Protein 9BKQ (pdb70)

Secondary structure (DSSP, 8-state):
---HHHHHHHHHHHHHHHH--SEEEEEEEEE-S--GGGGTT----BGGG-S--S-TTSTTTTT-BTT----EEEEEEEEGGGHHHHHHHHHHTTTS-GGG-EEEEEEEEEPPPPHHHHHTT--EEEEEEEEEEPHHHHHHHHHHHHHS--PPP-SS-TTSPP----EEEEEEEETT-HHHHHHHHHHHHTTTT-EEEEEEE--/--HHHHHHHHHHHHHTS---EEEEEEEEE-S--GGGGTT----BGGG-S--S-SSSTTTTT-BTT----EEEEEEEEGGGHHHHHHHHHHTTTS-GGG-EEEEEEEEEPPPPHHHHHTT--EEEEEEEEEE-HHHHHHHHHHHHHS--PPP-SS-TTSPP----EEEEEEEETT-HHHHHHHHHHHHTTTTPEEEEEEE--/--HHHHHHHHHHHHHTS---EEEEEEEEE-S--GGGGTT----BGGG-S--S-TTSTTTTT-BTT----EEEEEEEEGGGHHHHHHHHHHTTTS-GGG-EEEEEEEEEPPPPHHHHHTT--EEEEEEEEEE-HHHHHHHHHHHHHS--PPP-SS-TTSPP----EEEEEEEETT-HHHHHHHHHHHHTTTT-EEEEEEE--/---HHHHHHHHHHHHHHHH--SEEEEEEEE--S--GGGGTT----BGGG-S--S-TTSTTTTT-BTT----EEEEEEEEGGGHHHHHHHHHHTTTS-GGG-EEEEEEEEEPPPPHHHHHTT--EEEEEEEEEE-HHHHHHHHHHHHHS--PPP--S-TTSPP----EEEEEEEETT-HHHHHHHHHHHHTTTT-EEEEEEE--

Nearest PDB structures (foldseek):
  9bkq-assembly3_C  TM=1.005E+00  e=7.472E-42  Penguinpox virus
  9ciw-assembly3_C  TM=1.004E+00  e=6.566E-40  Penguinpox virus
  7mq8-assembly1_SI  TM=3.928E-01  e=7.877E+00  Homo sapiens
  7u7h-assembly2_C  TM=2.414E-01  e=8.354E+00  Alistipes finegoldii DSM 17242
  3lzk-assembly2_D  TM=2.543E-01  e=9.399E+00  Sinorhizobium meliloti

Radius of gyration: 32.52 Å; Cα contacts (8 Å, |Δi|>4): 1379; chains: 4; bounding box: 80×81×86 Å

Organism: NCBI:txid648998

Solvent-accessible surface area: 44699 Å² total; per-residue (Å²): 74,57,70,103,123,41,121,92,78,67,67,98,38,14,116,86,91,12,82,46,95,105,31,21,64,0,0,0,41,6,117,33,61,20,91,131,98,55,5,87,92,15,79,57,7,19,1,136,152,78,106,50,24,131,42,73,95,0,22,14,0,77,129,10,14,3,23,71,23,84,44,35,0,38,3,8,51,2,49,83,115,30,81,79,40,12,79,113,2,61,78,110,15,159,143,87,85,20,67,75,10,33,0,38,1,86,34,4,1,4,42,83,28,59,90,7,2,92,81,17,34,5,48,4,7,13,0,0,0,33,2,99,10,45,112,98,0,104,53,13,24,95,77,0,65,125,26,0,72,31,72,137,44,52,164,40,66,29,139,54,115,63,65,60,18,12,44,1,21,6,0,36,0,125,7,73,60,69,92,19,10,54,52,0,27,122,71,0,54,87,41,119,52,32,141,0,88,3,90,13,32,12,224,166,80,137,96,101,98,78,78,58,85,30,69,118,94,112,134,70,215,112,98,60,22,92,0,1,0,67,1,88,40,46,18,80,33,74,50,10,76,89,15,55,52,7,16,1,30,48,49,72,61,27,129,66,45,130,25,133,28,0,87,128,6,19,5,23,23,35,74,28,70,0,50,2,9,79,1,65,98,111,28,84,76,38,14,84,117,1,54,95,117,10,182,125,88,86,25,85,80,6,21,1,41,3,106,72,12,52,17,64,106,54,55,187,52,2,135,91,33,39,3,36,4,48,13,0,1,0,48,6,63,5,39,116,96,0,77,51,11,40,95,71,0,65,127,24,0,77,35,75,132,70,41,160,47,93,38,143,54,107,67,122,64,72,11,64,4,27,5,0,31,0,94,28,89,34,94,86,19,19,63,46,0,31,125,65,0,53,88,39,124,49,34,107,0,113,4,79,12,40,22,230,123,91,133,89,103,89,84,72,42,94,28,76,115,97,118,131,73,194,108,91,58,22,75,0,2,0,74,1,104,37,56,21,34,24,42,57,8,46,97,14,65,45,4,15,1,36,47,47,78,58,23,132,60,51,120,27,125,20,0,85,129,7,17,6,22,22,32,81,30,61,0,47,3,11,94,1,60,100,112,32,87,78,41,13,81,118,2,47,80,110,9,161,133,89,87,23,77,67,7,18,0,41,3,102,66,10,56,18,62,105,44,57,166,38,2,123,104,36,40,6,28,4,48,13,0,0,0,37,6,79,6,36,115,90,0,82,49,13,42,94,77,0,62,123,24,0,77,36,75,136,68,40,164,47,92,33,145,54,113,68,122,60,74,10,62,2,28,6,0,33,0,86,22,94,35,90,80,20,24,68,53,0,30,123,67,0,47,86,38,128,44,35,123,0,78,1,79,11,40,8,198,70,36,68,114,124,42,108,97,80,34,93,94,34,22,135,95,95,25,84,47,84,91,27,20,67,0,0,0,76,5,95,33,62,18,92,135,105,54,6,89,94,13,76,53,4,16,1,132,148,58,108,55,23,128,40,66,96,0,20,10,0,52,127,9,15,4,23,74,24,104,53,36,0,39,2,8,53,3,49,110,107,31,96,77,46,12,85,112,2,56,106,113,16,176,128,85,84,18,83,83,13,49,2,34,1,83,39,2,0,4,43,84,16,44,90,2,0,87,116,16,38,5,25,3,7,12,0,0,0,34,4,98,10,49,113,98,0,104,53,13,26,96,76,0,65,125,29,0,77,32,77,138,43,43,144,30,65,25,134,53,111,62,71,56,19,12,44,1,21,7,0,40,0,96,3,70,58,51,102,20,5,57,51,0,24,125,72,0,51,90,41,122,48,32,151,0,138,4,78,14,32,11,205

Foldseek 3Di:
DDDPVLVVVVVVVLVVQQPDAAKDFWWFQWDAPDDPVLLVVFDFFAVVPDPQQQDCRRPLRVQQGFQPDGWIWTLAIAHPVLVVLLVVLCVVCVVPDQQVWKKAFAAWDWDPRRPSRVVSPDFKIWIKGFIDGDVVSVVSSVVSCVRGPGPQDDRDRPPDHDDDGTITTRGMHGNPDVVSVVVVRVSVRVRGGDMMGTDGTDD/DDPLVVVVVVVVVVVPDDAAKDFWKFQWDDPDDPVLLVVFDADAVVPDPQQQDCPDPLRVQQGFQPHGRIKTLAMAGPVLVVLLVVLQVVCPVPPQQVWKKFFAAKDWDPRDPVRVVRVDFKIWIKGWIHTDPVVVVSSVVSCVSGPGDQDDPDRPPDHDDDTIIGTRHMHGNPDVVSVVVVRVSVRVRGGPIIGTDGIDD/DDPQVVVVVVVVVVVPDDAAKDFWKFQWDDPDDPVLLVVFDADAPVPDPQFQDCPDPLRVQQGFQPHGRIKTLAMAGPVLVVLLVVLQVVCVVPDQQVWKKAQAAKDWADRDPVRVVRVDFKIWIKGWIHTDPVRVVSSVVSCVSGPGDQDDPDRPPDHDDDTIITTRHMHGNPDVVSVVVSRVSVRVRGGPMIGTDGIDD/DQDPVLVVVVVVVLVCQLPDAAKDFWWFQWDDPDDPVLLPVFDAFACVPDPQQQDCRRPLHVQQGFQPHRWIWTLAIAHPVLVVLLVVLCVVCVVPDLQPFKKFFAAWDWAPRRPNRVVRPGFKIWTWGFIDGDPVVVVSSVVSCVRGVGDQDDRDRPPDHDDDGTITTRGIHGNPDVVSVVVVRVSVRVRGGDMMGTDGTDD

Structure (mmCIF, N/CA/C/O backbone):
data_9BKQ
#
_entry.id   9BKQ
#
_cell.length_a   64.848
_cell.length_b   66.799
_cell.length_c   196.911
_cell.angle_alpha   90.000
_cell.angle_beta   90.000
_cell.angle_gamma   90.000
#
_symmetry.space_group_name_H-M   'P 21 21 21'
#
loop_
_entity.id
_entity.type
_entity.pdbx_description
1 polymer 'Penguinpox cGAMP PDE'
2 non-polymer 9-{3-O-[(S)-thiophosphono]-alpha-L-lyxofuranosyl}-9H-purin-6-amine
3 non-polymer GUANINE
4 water water
#
loop_
_atom_site.group_PDB
_atom_site.id
_atom_site.type_symbol
_atom_site.label_atom_id
_atom_site.label_alt_id
_atom_site.label_comp_id
_atom_site.label_asym_id
_atom_site.label_entity_id
_atom_site.label_seq_id
_atom_site.pdbx_PDB_ins_code
_atom_site.Cartn_x
_atom_site.Cartn_y
_atom_site.Cartn_z
_atom_site.occupancy
_atom_site.B_iso_or_equiv
_atom_site.auth_seq_id
_atom_site.auth_comp_id
_atom_site.auth_asym_id
_atom_site.auth_atom_id
_atom_site.pdbx_PDB_model_num
ATOM 1 N N . SER A 1 1 ? 5.46300 36.44100 26.19500 1.000 64.20278 1 SER A N 1
ATOM 2 C CA . SER A 1 1 ? 4.21600 36.82200 26.80100 1.000 58.26326 1 SER A CA 1
ATOM 3 C C . SER A 1 1 ? 3.16900 37.02800 25.72500 1.000 54.45081 1 SER A C 1
ATOM 4 O O . SER A 1 1 ? 3.44700 37.63600 24.73800 1.000 49.79208 1 SER A O 1
ATOM 7 N N . ALA A 1 2 ? 1.96900 36.52300 25.94100 1.000 50.03237 2 ALA A N 1
ATOM 8 C CA . ALA A 1 2 ? 0.88400 36.70000 24.99600 1.000 54.85754 2 ALA A CA 1
ATOM 9 C C . ALA A 1 2 ? 0.38000 38.13700 24.94600 1.000 49.95952 2 ALA A C 1
ATOM 10 O O . ALA A 1 2 ? 0.28200 38.78200 25.95500 1.000 39.69803 2 ALA A O 1
ATOM 12 N N . THR A 1 3 ? 0.06600 38.58200 23.73900 1.000 37.78198 3 THR A N 1
ATOM 13 C CA . THR A 1 3 ? -0.47900 39.88300 23.42600 1.000 35.87894 3 THR A CA 1
ATOM 14 C C . THR A 1 3 ? -1.95100 39.90600 23.61100 1.000 41.26301 3 THR A C 1
ATOM 15 O O . THR A 1 3 ? -2.55100 38.89600 23.80900 1.000 42.23257 3 THR A O 1
ATOM 19 N N . THR A 1 4 ? -2.54100 41.06100 23.49000 1.000 37.76981 4 THR A N 1
ATOM 20 C CA . THR A 1 4 ? -3.94800 41.18700 23.60700 1.000 37.45716 4 THR A CA 1
ATOM 21 C C . THR A 1 4 ? -4.67200 40.36000 22.56400 1.000 35.58397 4 THR A C 1
ATOM 22 O O . THR A 1 4 ? -5.61300 39.68000 22.87200 1.000 34.17527 4 THR A O 1
ATOM 26 N N . ILE A 1 5 ? -4.21100 40.43200 21.32800 1.000 35.59479 5 ILE A N 1
ATOM 27 C CA . ILE A 1 5 ? -4.80900 39.69100 20.25200 1.000 30.76285 5 ILE A CA 1
ATOM 28 C C . ILE A 1 5 ? -4.68000 38.18800 20.46600 1.000 31.06784 5 ILE A C 1
ATOM 29 O O . ILE A 1 5 ? -5.60800 37.48600 20.27200 1.000 28.29452 5 ILE A O 1
ATOM 34 N N . GLN A 1 6 ? -3.53500 37.75200 20.94600 1.000 30.50930 6 GLN A N 1
ATOM 35 C CA . GLN A 1 6 ? -3.29200 36.35400 21.20400 1.000 34.37404 6 GLN A CA 1
ATOM 36 C C . GLN A 1 6 ? -4.23600 35.81300 22.25700 1.000 31.39592 6 GLN A C 1
ATOM 37 O O . GLN A 1 6 ? -4.81300 34.78800 22.08300 1.000 27.84014 6 GLN A O 1
ATOM 43 N N . LYS A 1 7 ? -4.45100 36.58400 23.30200 1.000 30.55351 7 LYS A N 1
ATOM 44 C CA . LYS A 1 7 ? -5.37400 36.21900 24.35600 1.000 37.86310 7 LYS A CA 1
ATOM 45 C C . LYS A 1 7 ? -6.78300 36.11900 23.79000 1.000 40.96371 7 LYS A C 1
ATOM 46 O O . LYS A 1 7 ? -7.50300 35.21500 24.10000 1.000 35.09577 7 LYS A O 1
ATOM 52 N N . GLU A 1 8 ? -7.14600 37.05400 22.93800 1.000 30.95919 8 GLU A N 1
ATOM 53 C CA . GLU A 1 8 ? -8.43000 37.01800 22.32800 1.000 30.30860 8 GLU A CA 1
ATOM 54 C C . GLU A 1 8 ? -8.56400 35.82200 21.40000 1.000 32.56307 8 GLU A C 1
ATOM 55 O O . GLU A 1 8 ? -9.61200 35.23500 21.32300 1.000 34.08408 8 GLU A O 1
ATOM 61 N N . LEU A 1 9 ? -7.49300 35.47500 20.69600 1.000 29.03123 9 LEU A N 1
ATOM 62 C CA . LEU A 1 9 ? -7.50200 34.30800 19.82100 1.000 30.57919 9 LEU A CA 1
ATOM 63 C C . LEU A 1 9 ? -7.63700 33.02000 20.62200 1.000 30.27646 9 LEU A C 1
ATOM 64 O O . LEU A 1 9 ? -8.28500 32.06600 20.17400 1.000 24.58672 9 LEU A O 1
ATOM 69 N N . GLU A 1 10 ? -7.03200 32.97000 21.81100 1.000 28.86018 10 GLU A N 1
ATOM 70 C CA . GLU A 1 10 ? -7.20700 31.79800 22.66100 1.000 33.96724 10 GLU A CA 1
ATOM 71 C C . GLU A 1 10 ? -8.67000 31.61400 23.04300 1.000 29.85148 10 GLU A C 1
ATOM 72 O O . GLU A 1 10 ? -9.19400 30.49500 23.00200 1.000 30.49560 10 GLU A O 1
ATOM 78 N N . ASN A 1 11 ? -9.34800 32.70300 23.41800 1.000 27.88443 11 ASN A N 1
ATOM 79 C CA . ASN A 1 11 ? -10.77200 32.61100 23.72800 1.000 33.32964 11 ASN A CA 1
ATOM 80 C C . ASN A 1 11 ? -11.55400 32.03900 22.55400 1.000 32.04843 11 ASN A C 1
ATOM 81 O O . ASN A 1 11 ? -12.49500 31.26000 22.74300 1.000 34.16887 11 ASN A O 1
ATOM 86 N N . ILE A 1 12 ? -11.17900 32.41600 21.33000 1.000 28.34271 12 ILE A N 1
ATOM 87 C CA . ILE A 1 12 ? -11.86800 31.90100 20.15200 1.000 27.16225 12 ILE A CA 1
ATOM 88 C C . ILE A 1 12 ? -11.61600 30.40800 19.99600 1.000 23.93050 12 ILE A C 1
ATOM 89 O O . ILE A 1 12 ? -12.52700 29.64300 19.65700 1.000 29.14012 12 ILE A O 1
ATOM 94 N N . VAL A 1 13 ? -10.38100 29.96800 20.24300 1.000 26.83236 13 VAL A N 1
ATOM 95 C CA . VAL A 1 13 ? -10.06400 28.54300 20.16400 1.000 27.21592 13 VAL A CA 1
ATOM 96 C C . VAL A 1 13 ? -10.88700 27.75800 21.17800 1.000 30.13167 13 VAL A C 1
ATOM 97 O O . VAL A 1 13 ? -11.48500 26.72500 20.85400 1.000 26.35472 13 VAL A O 1
ATOM 101 N N . VAL A 1 14 ? -10.92200 28.23100 22.42400 1.000 27.18515 14 VAL A N 1
ATOM 102 C CA . VAL A 1 14 ? -11.64800 27.51200 23.46900 1.000 26.90528 14 VAL A CA 1
ATOM 103 C C . VAL A 1 14 ? -13.13200 27.44200 23.13100 1.000 30.35929 14 VAL A C 1
ATOM 104 O O . VAL A 1 14 ? -13.76000 26.38100 23.22300 1.000 27.94896 14 VAL A O 1
ATOM 108 N N . LYS A 1 15 ? -13.71500 28.57600 22.73900 1.000 29.75903 15 LYS A N 1
ATOM 109 C CA . LYS A 1 15 ? -15.13600 28.59300 22.40800 1.000 30.33092 15 LYS A CA 1
ATOM 110 C C . LYS A 1 15 ? -15.43100 27.69700 21.21200 1.000 32.78188 15 LYS A C 1
ATOM 111 O O . LYS A 1 15 ? -16.43600 26.97600 21.19900 1.000 31.05622 15 LYS A O 1
ATOM 117 N N . GLU A 1 16 ? -14.56600 27.73100 20.19600 1.000 29.77937 16 GLU A N 1
ATOM 118 C CA . GLU A 1 16 ? -14.73500 26.85700 19.03900 1.000 27.82642 16 GLU A CA 1
ATOM 119 C C . GLU A 1 16 ? -14.82800 25.39800 19.46800 1.000 30.14060 16 GLU A C 1
ATOM 120 O O . GLU A 1 16 ? -15.69200 24.65100 18.99300 1.000 32.82932 16 GLU A O 1
ATOM 126 N N . ARG A 1 17 ? -13.94400 24.97600 20.37400 1.000 30.02803 17 ARG A N 1
ATOM 127 C CA . ARG A 1 17 ? -14.00200 23.61000 20.88300 1.000 27.61563 17 ARG A CA 1
ATOM 128 C C . ARG A 1 17 ? -15.31300 23.34800 21.61100 1.000 33.87613 17 ARG A C 1
ATOM 129 O O . ARG A 1 17 ? -15.93300 22.29300 21.43000 1.000 32.31350 17 ARG A O 1
ATOM 137 N N . GLN A 1 18 ? -15.74500 24.29400 22.44800 1.000 26.38564 18 GLN A N 1
ATOM 138 C CA . GLN A 1 18 ? -17.00200 24.12200 23.16800 1.000 32.76616 18 GLN A CA 1
ATOM 139 C C . GLN A 1 18 ? -18.17100 23.96600 22.20500 1.000 33.27786 18 GLN A C 1
ATOM 140 O O . GLN A 1 18 ? -19.05300 23.12600 22.41700 1.000 32.64269 18 GLN A O 1
ATOM 146 N N . ASN A 1 19 ? -18.17400 24.75800 21.15800 1.000 32.51647 19 ASN A N 1
ATOM 147 C CA . ASN A 1 19 ? -19.21900 24.73300 20.19100 1.000 28.04869 19 ASN A CA 1
ATOM 148 C C . ASN A 1 19 ? -19.20500 23.50900 19.35600 1.000 34.69769 19 ASN A C 1
ATOM 149 O O . ASN A 1 19 ? -20.21100 23.11800 18.85900 1.000 36.59440 19 ASN A O 1
ATOM 154 N N . LYS A 1 20 ? -18.06600 22.87400 19.21300 1.000 33.24863 20 LYS A N 1
ATOM 155 C CA . LYS A 1 20 ? -18.00700 21.70400 18.37100 1.000 38.87786 20 LYS A CA 1
ATOM 156 C C . LYS A 1 20 ? -18.81500 20.54800 18.86500 1.000 38.91994 20 LYS A C 1
ATOM 157 O O . LYS A 1 20 ? -18.69400 20.09700 19.95600 1.000 35.00139 20 LYS A O 1
ATOM 163 N N . LYS A 1 21 ? -19.61300 20.06400 17.97500 1.000 36.56854 21 LYS A N 1
ATOM 164 C CA . LYS A 1 21 ? -20.44200 18.90600 18.13500 1.000 36.52261 21 LYS A CA 1
ATOM 165 C C . LYS A 1 21 ? -20.43300 18.21100 16.78200 1.000 51.96912 21 LYS A C 1
ATOM 166 O O . LYS A 1 21 ? -20.03700 18.78600 15.76200 1.000 52.03265 21 LYS A O 1
ATOM 172 N N . ASP A 1 22 ? -20.80000 16.95600 16.76300 1.000 49.11145 22 ASP A N 1
ATOM 173 C CA . ASP A 1 22 ? -20.93300 16.25100 15.48600 1.000 49.96596 22 ASP A CA 1
ATOM 174 C C . ASP A 1 22 ? -19.70000 16.24200 14.56300 1.000 45.83322 22 ASP A C 1
ATOM 175 O O . ASP A 1 22 ? -19.77700 16.54100 13.40500 1.000 53.56244 22 ASP A O 1
ATOM 180 N N . THR A 1 23 ? -18.55100 15.97000 15.12100 1.000 41.13208 23 THR A N 1
ATOM 181 C CA . THR A 1 23 ? -17.34600 15.84300 14.34900 1.000 41.19607 23 THR A CA 1
ATOM 182 C C . THR A 1 23 ? -17.04000 14.36500 14.10600 1.000 35.23617 23 THR A C 1
ATOM 183 O O . THR A 1 23 ? -17.67000 13.54000 14.64600 1.000 36.08752 23 THR A O 1
ATOM 187 N N . ILE A 1 24 ? -16.09800 14.03800 13.26500 1.000 30.81739 24 ILE A N 1
ATOM 188 C CA . ILE A 1 24 ? -15.72900 12.66600 13.05300 1.000 27.09504 24 ILE A CA 1
ATOM 189 C C . ILE A 1 24 ? -14.34700 12.33100 13.57300 1.000 33.08986 24 ILE A C 1
ATOM 190 O O . ILE A 1 24 ? -13.47500 13.14400 13.50800 1.000 27.42232 24 ILE A O 1
ATOM 195 N N . LEU A 1 25 ? -14.17600 11.11100 14.06100 1.000 27.79426 25 LEU A N 1
ATOM 196 C CA . LEU A 1 25 ? -12.89300 10.67800 14.59100 1.000 29.42350 25 LEU A CA 1
ATOM 197 C C . LEU A 1 25 ? -12.12000 9.92500 13.51800 1.000 31.41582 25 LEU A C 1
ATOM 198 O O . LEU A 1 25 ? -12.63000 8.96300 12.93500 1.000 33.90589 25 LEU A O 1
ATOM 203 N N . MET A 1 26 ? -10.89900 10.37200 13.25500 1.000 24.67639 26 MET A N 1
ATOM 204 C CA . MET A 1 26 ? -9.97500 9.68600 12.35900 1.000 23.60074 26 MET A CA 1
ATOM 205 C C . MET A 1 26 ? -8.86300 9.12300 13.23700 1.000 27.58495 26 MET A C 1
ATOM 206 O O . MET A 1 26 ? -7.91400 9.83100 13.58700 1.000 25.06096 26 MET A O 1
ATOM 211 N N . GLY A 1 27 ? -8.99500 7.85000 13.61200 1.000 23.38615 27 GLY A N 1
ATOM 212 C CA . GLY A 1 27 ? -8.06000 7.25200 14.54100 1.000 28.40134 27 GLY A CA 1
ATOM 213 C C . GLY A 1 27 ? -7.87600 5.77600 14.27000 1.000 29.18807 27 GLY A C 1
ATOM 214 O O . GLY A 1 27 ? -8.54000 5.18500 13.41600 1.000 27.76396 27 GLY A O 1
ATOM 215 N N . LEU A 1 28 ? -6.95800 5.18500 15.02800 1.000 23.02528 28 LEU A N 1
ATOM 216 C CA . LEU A 1 28 ? -6.57800 3.78900 14.87200 1.000 28.50194 28 LEU A CA 1
ATOM 217 C C . LEU A 1 28 ? -7.02400 3.04800 16.12300 1.000 29.65290 28 LEU A C 1
ATOM 218 O O . LEU A 1 28 ? -6.54400 3.33400 17.22500 1.000 29.09250 28 LEU A O 1
ATOM 223 N N . LYS A 1 29 ? -7.86500 2.02600 15.93100 1.000 30.54916 29 LYS A N 1
ATOM 224 C CA . LYS A 1 29 ? -8.31700 1.14600 17.01700 1.000 31.97583 29 LYS A CA 1
ATOM 225 C C . LYS A 1 29 ? -7.14800 0.23400 17.38300 1.000 31.69995 29 LYS A C 1
ATOM 226 O O . LYS A 1 29 ? -6.56700 -0.40300 16.50400 1.000 37.75084 29 LYS A O 1
ATOM 232 N N . VAL A 1 30 ? -6.78700 0.17300 18.66700 1.000 26.35025 30 VAL A N 1
ATOM 233 C CA . VAL A 1 30 ? -5.60000 -0.55200 19.10000 1.000 34.61916 30 VAL A CA 1
ATOM 234 C C . VAL A 1 30 ? -6.04200 -1.49000 20.21500 1.000 36.76252 30 VAL A C 1
ATOM 235 O O . VAL A 1 30 ? -7.10400 -1.32500 20.82000 1.000 37.42411 30 VAL A O 1
ATOM 239 N N . GLU A 1 31 ? -5.20100 -2.48700 20.47700 1.000 37.57158 31 GLU A N 1
ATOM 240 C CA . GLU A 1 31 ? -5.38800 -3.41500 21.58600 1.000 37.97133 31 GLU A CA 1
ATOM 241 C C . GLU A 1 31 ? -4.35600 -3.06900 22.64900 1.000 36.15325 31 GLU A C 1
ATOM 242 O O . GLU A 1 31 ? -3.16900 -2.92400 22.33900 1.000 39.02168 31 GLU A O 1
ATOM 248 N N . VAL A 1 32 ? -4.80700 -2.93200 23.89200 1.000 41.16440 32 VAL A N 1
ATOM 249 C CA . VAL A 1 32 ? -3.93400 -2.51200 24.98500 1.000 38.36390 32 VAL A CA 1
ATOM 250 C C . VAL A 1 32 ? -3.75800 -3.66800 25.96200 1.000 35.31079 32 VAL A C 1
ATOM 251 O O . VAL A 1 32 ? -4.64400 -4.52800 26.07000 1.000 37.43112 32 VAL A O 1
ATOM 255 N N . PRO A 1 33 ? -2.63700 -3.73500 26.68600 1.000 30.99815 33 PRO A N 1
ATOM 256 C CA . PRO A 1 33 ? -2.42600 -4.84200 27.62900 1.000 39.35951 33 PRO A CA 1
ATOM 257 C C . PRO A 1 33 ? -3.10900 -4.66100 28.97600 1.000 34.37651 33 PRO A C 1
ATOM 258 O O . PRO A 1 33 ? -3.13000 -5.61500 29.76600 1.000 35.66738 33 PRO A O 1
ATOM 262 N N . TRP A 1 34 ? -3.65900 -3.48700 29.26900 1.000 33.12228 34 TRP A N 1
ATOM 263 C CA . TRP A 1 34 ? -4.29800 -3.23000 30.55100 1.000 34.53612 34 TRP A CA 1
ATOM 264 C C . TRP A 1 34 ? -5.80600 -3.43800 30.45900 1.000 33.70073 34 TRP A C 1
ATOM 265 O O . TRP A 1 34 ? -6.40800 -3.35400 29.38600 1.000 36.53095 34 TRP A O 1
ATOM 276 N N . ASN A 1 35 ? -6.41100 -3.71800 31.61200 1.000 37.58893 35 ASN A N 1
ATOM 277 C CA . ASN A 1 35 ? -7.83700 -3.98600 31.71600 1.000 34.19818 35 ASN A CA 1
ATOM 278 C C . ASN A 1 35 ? -8.44800 -3.10800 32.80000 1.000 35.35007 35 ASN A C 1
ATOM 279 O O . ASN A 1 35 ? -7.74500 -2.55600 33.65100 1.000 36.51329 35 ASN A O 1
ATOM 284 N N . TYR A 1 36 ? -9.77800 -2.99400 32.76000 1.000 35.27134 36 TYR A N 1
ATOM 285 C CA . TYR A 1 36 ? -10.49800 -2.22400 33.77000 1.000 34.40774 36 TYR A CA 1
ATOM 286 C C . TYR A 1 36 ? -10.08200 -2.62300 35.18100 1.000 31.60412 36 TYR A C 1
ATOM 287 O O . TYR A 1 36 ? -9.79700 -1.76600 36.02500 1.000 30.15492 36 TYR A O 1
ATOM 296 N N . CYS A 1 37 ? -10.06000 -3.92900 35.46100 1.000 32.85360 37 CYS A N 1
ATOM 297 C CA . CYS A 1 37 ? -9.77800 -4.38600 36.81800 1.000 30.22842 37 CYS A CA 1
ATOM 298 C C . CYS A 1 37 ? -8.40300 -3.94700 37.30000 1.000 30.57789 37 CYS A C 1
ATOM 299 O O . CYS A 1 37 ? -8.16800 -3.90700 38.51300 1.000 29.57554 37 CYS A O 1
ATOM 302 N N . ASP A 1 38 ? -7.49100 -3.61700 36.38200 1.000 28.41478 38 ASP A N 1
ATOM 303 C CA . ASP A 1 38 ? -6.19800 -3.07900 36.78800 1.000 27.87908 38 ASP A CA 1
ATOM 304 C C . ASP A 1 38 ? -6.35000 -1.76000 37.53400 1.000 27.41758 38 ASP A C 1
ATOM 305 O O . ASP A 1 38 ? -5.49600 -1.41000 38.35600 1.000 22.60656 38 ASP A O 1
ATOM 310 N N . TRP A 1 39 ? -7.42300 -1.01600 37.26400 1.000 27.42989 39 TRP A N 1
ATOM 311 C CA . TRP A 1 39 ? -7.67200 0.26300 37.91500 1.000 23.82020 39 TRP A CA 1
ATOM 312 C C . TRP A 1 39 ? -8.75500 0.16900 38.98400 1.000 26.22035 39 TRP A C 1
ATOM 313 O O . TRP A 1 39 ? -9.34200 1.19200 39.35300 1.000 26.70849 39 TRP A O 1
ATOM 324 N N . ALA A 1 40 ? -9.02900 -1.03800 39.48800 1.000 29.15712 40 ALA A N 1
ATOM 325 C CA . ALA A 1 40 ? -10.13500 -1.22300 40.42200 1.000 27.39183 40 ALA A CA 1
ATOM 326 C C . ALA A 1 40 ? -10.03900 -0.29000 41.62200 1.000 29.00214 40 ALA A C 1
ATOM 327 O O . ALA A 1 40 ? -11.06700 0.14100 42.15800 1.000 35.87596 40 ALA A O 1
ATOM 329 N N . SER A 1 41 ? -8.82500 0.03100 42.06300 1.000 27.36827 41 SER A N 1
ATOM 330 C CA . SER A 1 41 ? -8.64000 0.89500 43.22100 1.000 30.16196 41 SER A CA 1
ATOM 331 C C . SER A 1 41 ? -8.73800 2.37700 42.88100 1.000 27.06482 41 SER A C 1
ATOM 332 O O . SER A 1 41 ? -8.60000 3.21100 43.78100 1.000 27.76138 41 SER A O 1
ATOM 335 N N . ILE A 1 42 ? -8.97600 2.72200 41.62100 1.000 26.38844 42 ILE A N 1
ATOM 336 C CA . ILE A 1 42 ? -8.95000 4.10500 41.16100 1.000 25.49099 42 ILE A CA 1
ATOM 337 C C . ILE A 1 42 ? -10.37400 4.61300 41.00300 1.000 27.27974 42 ILE A C 1
ATOM 338 O O . ILE A 1 42 ? -11.25900 3.89000 40.52400 1.000 27.97634 42 ILE A O 1
ATOM 343 N N . SER A 1 43 ? -10.59700 5.85900 41.41000 1.000 27.02914 43 SER A N 1
ATOM 344 C CA . SER A 1 43 ? -11.87200 6.53100 41.20200 1.000 27.24625 43 SER A CA 1
ATOM 345 C C . SER A 1 43 ? -11.78300 7.35200 39.92200 1.000 27.38809 43 SER A C 1
ATOM 346 O O . SER A 1 43 ? -10.89400 8.20000 39.78300 1.000 26.97607 43 SER A O 1
ATOM 349 N N . PHE A 1 44 ? -12.69400 7.09800 38.99000 1.000 28.87083 44 PHE A N 1
ATOM 350 C CA . PHE A 1 44 ? -12.68100 7.76200 37.69600 1.000 27.49485 44 PHE A CA 1
ATOM 351 C C . PHE A 1 44 ? -13.75900 8.83600 37.61900 1.000 29.95852 44 PHE A C 1
ATOM 352 O O . PHE A 1 44 ? -14.75900 8.80800 38.34200 1.000 26.46833 44 PHE A O 1
ATOM 360 N N . TYR A 1 45 ? -13.53200 9.79500 36.72500 1.000 25.98184 45 TYR A N 1
ATOM 361 C CA . TYR A 1 45 ? -14.43700 10.91600 36.50900 1.000 29.26692 45 TYR A CA 1
ATOM 362 C C . TYR A 1 45 ? -15.21000 10.68300 35.21600 1.000 30.58830 45 TYR A C 1
ATOM 363 O O . TYR A 1 45 ? -14.61100 10.58800 34.13800 1.000 28.22388 45 TYR A O 1
ATOM 372 N N . ASP A 1 46 ? -16.53400 10.58900 35.32700 1.000 29.55108 46 ASP A N 1
ATOM 373 C CA . ASP A 1 46 ? -17.41400 10.30200 34.19700 1.000 32.50889 46 ASP A CA 1
ATOM 374 C C . ASP A 1 46 ? -18.48200 11.38500 34.14100 1.000 36.46200 46 ASP A C 1
ATOM 375 O O . ASP A 1 46 ? -19.37800 11.42000 34.99100 1.000 32.18201 46 ASP A O 1
ATOM 380 N N . VAL A 1 47 ? -18.39600 12.26100 33.13400 1.000 30.94220 47 VAL A N 1
ATOM 381 C CA . VAL A 1 47 ? -19.33400 13.37700 33.03900 1.000 33.62475 47 VAL A CA 1
ATOM 382 C C . VAL A 1 47 ? -20.77300 12.88200 32.98400 1.000 44.45474 47 VAL A C 1
ATOM 383 O O . VAL A 1 47 ? -21.69600 13.58700 33.40900 1.000 39.90652 47 VAL A O 1
ATOM 387 N N . ARG A 1 48 ? -20.99200 11.67000 32.46700 1.000 37.46997 48 ARG A N 1
ATOM 388 C CA . ARG A 1 48 ? -22.34400 11.12500 32.41100 1.000 37.46924 48 ARG A CA 1
ATOM 389 C C . ARG A 1 48 ? -22.93500 10.91500 33.79700 1.000 41.28819 48 ARG A C 1
ATOM 390 O O . ARG A 1 48 ? -24.15800 10.79300 33.92600 1.000 46.49674 48 ARG A O 1
ATOM 398 N N . LEU A 1 49 ? -22.10000 10.86600 34.83200 1.000 44.34156 49 LEU A N 1
ATOM 399 C CA . LEU A 1 49 ? -22.55200 10.73400 36.20900 1.000 44.34466 49 LEU A CA 1
ATOM 400 C C . LEU A 1 49 ? -22.47400 12.04300 36.98000 1.000 47.03517 49 LEU A C 1
ATOM 401 O O . LEU A 1 49 ? -22.74600 12.05400 38.18400 1.000 49.90459 49 LEU A O 1
ATOM 406 N N . GLU A 1 50 ? -22.10700 13.13700 36.32300 1.000 45.05668 50 GLU A N 1
ATOM 407 C CA . GLU A 1 50 ? -21.88500 14.41400 36.98000 1.000 43.60988 50 GLU A CA 1
ATOM 408 C C . GLU A 1 50 ? -23.02700 15.37600 36.67900 1.000 41.09234 50 GLU A C 1
ATOM 409 O O . GLU A 1 50 ? -23.70600 15.26300 35.65500 1.000 49.45542 50 GLU A O 1
ATOM 415 N N . SER A 1 51 ? -23.23500 16.31700 37.59200 1.000 39.87169 51 SER A N 1
ATOM 416 C CA . SER A 1 51 ? -24.16600 17.41500 37.39600 1.000 48.11733 51 SER A CA 1
ATOM 417 C C . SER A 1 51 ? -23.38400 18.70000 37.16400 1.000 42.98619 51 SER A C 1
ATOM 418 O O . SER A 1 51 ? -22.18200 18.77900 37.43100 1.000 52.64438 51 SER A O 1
ATOM 421 N N . GLY A 1 52 ? -24.08000 19.71300 36.65700 1.000 42.70390 52 GLY A N 1
ATOM 422 C CA . GLY A 1 52 ? -23.43400 20.96800 36.34400 1.000 45.28226 52 GLY A CA 1
ATOM 423 C C . GLY A 1 52 ? -22.67300 20.99000 35.03800 1.000 45.37961 52 GLY A C 1
ATOM 424 O O . GLY A 1 52 ? -21.91600 21.93700 34.79900 1.000 44.68949 52 GLY A O 1
ATOM 425 N N . ILE A 1 53 ? -22.83700 19.97700 34.19200 1.000 38.62537 53 ILE A N 1
ATOM 426 C CA . ILE A 1 53 ? -22.23300 19.98200 32.86300 1.000 40.28368 53 ILE A CA 1
ATOM 427 C C . ILE A 1 53 ? -23.12800 20.79800 31.94000 1.000 40.03847 53 ILE A C 1
ATOM 428 O O . ILE A 1 53 ? -24.27700 20.42500 31.68300 1.000 44.36382 53 ILE A O 1
ATOM 433 N N . LEU A 1 54 ? -22.60100 21.91600 31.43700 1.000 36.53119 54 LEU A N 1
ATOM 434 C CA . LEU A 1 54 ? -23.42900 22.89500 30.74400 1.000 44.53000 54 LEU A CA 1
ATOM 435 C C . LEU A 1 54 ? -23.79500 22.48400 29.32300 1.000 43.79299 54 LEU A C 1
ATOM 436 O O . LEU A 1 54 ? -24.75200 23.03400 28.76600 1.000 42.58722 54 LEU A O 1
ATOM 441 N N . ASP A 1 55 ? -23.06800 21.54100 28.72100 1.000 40.87466 55 ASP A N 1
ATOM 442 C CA . ASP A 1 55 ? -23.38000 21.12200 27.35200 1.000 37.92448 55 ASP A CA 1
ATOM 443 C C . ASP A 1 55 ? -22.78600 19.72400 27.14600 1.000 38.39979 55 ASP A C 1
ATOM 444 O O . ASP A 1 55 ? -21.62200 19.58600 26.77000 1.000 38.08690 55 ASP A O 1
ATOM 449 N N . MET A 1 56 ? -23.60900 18.70100 27.38700 1.000 39.27895 56 MET A N 1
ATOM 450 C CA . MET A 1 56 ? -23.13900 17.32500 27.28400 1.000 35.19033 56 MET A CA 1
ATOM 451 C C . MET A 1 56 ? -22.78800 16.92800 25.85700 1.000 39.59235 56 MET A C 1
ATOM 452 O O . MET A 1 56 ? -22.03800 15.96500 25.66700 1.000 43.09685 56 MET A O 1
ATOM 457 N N . GLU A 1 57 ? -23.30500 17.64100 24.85400 1.000 37.21515 57 GLU A N 1
ATOM 458 C CA . GLU A 1 57 ? -23.03600 17.28100 23.46600 1.000 37.30730 57 GLU A CA 1
ATOM 459 C C . GLU A 1 57 ? -21.71200 17.83400 22.95500 1.000 36.95157 57 GLU A C 1
ATOM 460 O O . GLU A 1 57 ? -21.21700 17.36200 21.92600 1.000 38.13869 57 GLU A O 1
ATOM 466 N N . SER A 1 58 ? -21.13100 18.81400 23.63900 1.000 29.45701 58 SER A N 1
ATOM 467 C CA . SER A 1 58 ? -19.84700 19.35100 23.21000 1.000 28.30093 58 SER A CA 1
ATOM 468 C C . SER A 1 58 ? -18.77400 18.27100 23.26400 1.000 31.60028 58 SER A C 1
ATOM 469 O O . SER A 1 58 ? -18.67600 17.51600 24.23600 1.000 30.02476 58 SER A O 1
ATOM 472 N N . ILE A 1 59 ? -17.95900 18.20200 22.21000 1.000 22.96470 59 ILE A N 1
ATOM 473 C CA . ILE A 1 59 ? -16.86500 17.24200 22.17100 1.000 25.75962 59 ILE A CA 1
ATOM 474 C C . ILE A 1 59 ? -15.82000 17.51100 23.24300 1.000 25.22131 59 ILE A C 1
ATOM 475 O O . ILE A 1 59 ? -14.94500 16.67100 23.46900 1.000 23.52758 59 ILE A O 1
ATOM 480 N N . ALA A 1 60 ? -15.88500 18.66500 23.90700 1.000 25.40522 60 ALA A N 1
ATOM 481 C CA . ALA A 1 60 ? -14.94300 18.98700 24.97100 1.000 22.62775 60 ALA A CA 1
ATOM 482 C C . ALA A 1 60 ? -15.22300 18.23400 26.26500 1.000 25.90766 60 ALA A C 1
ATOM 483 O O . ALA A 1 60 ? -14.36000 18.22500 27.15000 1.000 25.48364 60 ALA A O 1
ATOM 485 N N . VAL A 1 61 ? -16.39000 17.60300 26.39900 1.000 24.44602 61 VAL A N 1
ATOM 486 C CA . VAL A 1 61 ? -16.75100 16.90100 27.62700 1.000 27.61601 61 VAL A CA 1
ATOM 487 C C . VAL A 1 61 ? -17.46300 15.59600 27.29500 1.000 27.23321 61 VAL A C 1
ATOM 488 O O . VAL A 1 61 ? -17.50000 14.67000 28.11300 1.000 29.55878 61 VAL A O 1
ATOM 492 N N . LYS A 1 62 ? -18.05700 15.48100 26.13100 1.000 25.42036 62 LYS A N 1
ATOM 493 C CA . LYS A 1 62 ? -18.79200 14.30600 25.72100 1.000 34.81271 62 LYS A CA 1
ATOM 494 C C . LYS A 1 62 ? -18.03100 12.99800 25.88200 1.000 30.28990 62 LYS A C 1
ATOM 495 O O . LYS A 1 62 ? -18.60500 12.00900 26.19500 1.000 29.00943 62 LYS A O 1
ATOM 501 N N . TYR A 1 63 ? -16.74300 13.02000 25.63700 1.000 28.53043 63 TYR A N 1
ATOM 502 C CA . TYR A 1 63 ? -15.93100 11.83000 25.73500 1.000 28.99957 63 TYR A CA 1
ATOM 503 C C . TYR A 1 63 ? -15.19400 11.61200 27.05800 1.000 29.03727 63 TYR A C 1
ATOM 504 O O . TYR A 1 63 ? -14.39400 10.72400 27.16600 1.000 25.11980 63 TYR A O 1
ATOM 513 N N . MET A 1 64 ? -15.49300 12.42800 28.05400 1.000 25.55324 64 MET A N 1
ATOM 514 C CA . MET A 1 64 ? -14.87400 12.30500 29.36800 1.000 26.03858 64 MET A CA 1
ATOM 515 C C . MET A 1 64 ? -15.67700 11.28800 30.16200 1.000 30.05329 64 MET A C 1
ATOM 516 O O . MET A 1 64 ? -16.36500 11.64500 31.07900 1.000 27.44966 64 MET A O 1
ATOM 521 N N . THR A 1 65 ? -15.48500 10.02500 29.86300 1.000 27.84754 65 THR A N 1
ATOM 522 C CA . THR A 1 65 ? -16.26800 8.99500 30.45700 1.000 26.73804 65 THR A CA 1
ATOM 523 C C . THR A 1 65 ? -15.42400 7.98000 31.21300 1.000 29.21944 65 THR A C 1
ATOM 524 O O . THR A 1 65 ? -15.33700 6.84500 30.85800 1.000 29.06791 65 THR A O 1
ATOM 528 N N . GLY A 1 66 ? -14.85800 8.44300 32.30800 1.000 25.29212 66 GLY A N 1
ATOM 529 C CA . GLY A 1 66 ? -14.02100 7.64900 33.16700 1.000 21.15573 66 GLY A CA 1
ATOM 530 C C . GLY A 1 66 ? -12.99100 6.84100 32.43900 1.000 27.58074 66 GLY A C 1
ATOM 531 O O . GLY A 1 66 ? -12.23500 7.35600 31.67200 1.000 26.08303 66 GLY A O 1
ATOM 532 N N . CYS A 1 67 ? -12.98400 5.55600 32.71100 1.000 28.10742 67 CYS A N 1
ATOM 533 C CA . CYS A 1 67 ? -12.11100 4.64000 32.03000 1.000 22.00298 67 CYS A CA 1
ATOM 534 C C . CYS A 1 67 ? -12.87000 3.84300 30.96600 1.000 25.28834 67 CYS A C 1
ATOM 535 O O . CYS A 1 67 ? -12.33900 2.96400 30.37000 1.000 30.73311 67 CYS A O 1
ATOM 538 N N . ASP A 1 68 ? -14.12700 4.17400 30.75600 1.000 27.76318 68 ASP A N 1
ATOM 539 C CA . ASP A 1 68 ? -14.94300 3.50500 29.75500 1.000 27.02532 68 ASP A CA 1
ATOM 540 C C . ASP A 1 68 ? -14.67700 4.11600 28.41200 1.000 31.15754 68 ASP A C 1
ATOM 541 O O . ASP A 1 68 ? -15.38400 4.96600 27.96900 1.000 29.84119 68 ASP A O 1
ATOM 546 N N . ILE A 1 69 ? -13.52600 3.77300 27.84700 1.000 31.58432 69 ILE A N 1
ATOM 547 C CA . ILE A 1 69 ? -13.01400 4.35100 26.60700 1.000 27.22466 69 ILE A CA 1
ATOM 548 C C . ILE A 1 69 ? -12.54700 3.23500 25.67900 1.000 32.69106 69 ILE A C 1
ATOM 549 O O . ILE A 1 69 ? -11.77100 2.36500 26.10000 1.000 30.66734 69 ILE A O 1
ATOM 554 N N . PRO A 1 70 ? -12.98500 3.21500 24.42500 1.000 31.70743 70 PRO A N 1
ATOM 555 C CA . PRO A 1 70 ? -12.44900 2.24100 23.46800 1.000 33.39970 70 PRO A CA 1
ATOM 556 C C . PRO A 1 70 ? -10.99200 2.54000 23.16500 1.000 31.97402 70 PRO A C 1
ATOM 557 O O . PRO A 1 70 ? -10.65100 3.66400 22.76700 1.000 30.95220 70 PRO A O 1
ATOM 561 N N . PRO A 1 71 ? -10.10000 1.56700 23.34900 1.000 36.02585 71 PRO A N 1
ATOM 562 C CA . PRO A 1 71 ? -8.67200 1.81300 23.09100 1.000 32.06202 71 PRO A CA 1
ATOM 563 C C . PRO A 1 71 ? -8.44600 2.27600 21.66000 1.000 31.56643 71 PRO A C 1
ATOM 564 O O . PRO A 1 71 ? -8.82600 1.59900 20.70200 1.000 30.20380 71 PRO A O 1
ATOM 568 N N . HIS A 1 72 ? -7.81700 3.44100 21.51900 1.000 26.33453 72 HIS A N 1
ATOM 569 C CA . HIS A 1 72 ? -7.60000 4.01500 20.19900 1.000 24.81024 72 HIS A CA 1
ATOM 570 C C . HIS A 1 72 ? -6.51400 5.07500 20.27900 1.000 29.04018 72 HIS A C 1
ATOM 571 O O . HIS A 1 72 ? -6.26600 5.66300 21.33600 1.000 27.69594 72 HIS A O 1
ATOM 578 N N . VAL A 1 73 ? -5.87800 5.31800 19.13600 1.000 22.52539 73 VAL A N 1
ATOM 579 C CA . VAL A 1 73 ? -4.92100 6.40500 18.97100 1.000 24.67730 73 VAL A CA 1
ATOM 580 C C . VAL A 1 73 ? -5.51400 7.37000 17.95500 1.000 27.94753 73 VAL A C 1
ATOM 581 O O . VAL A 1 73 ? -5.65200 7.03100 16.77200 1.000 25.83247 73 VAL A O 1
ATOM 585 N N . THR A 1 74 ? -5.87000 8.56600 18.41500 1.000 20.81681 74 THR A N 1
ATOM 586 C CA . THR A 1 74 ? -6.45000 9.56800 17.53200 1.000 21.89436 74 THR A CA 1
ATOM 587 C C . THR A 1 74 ? -5.39200 10.11700 16.58500 1.000 27.68209 74 THR A C 1
ATOM 588 O O . THR A 1 74 ? -4.30700 10.51900 17.01600 1.000 24.70953 74 THR A O 1
ATOM 592 N N . LEU A 1 75 ? -5.70900 10.13300 15.29100 1.000 19.86055 75 LEU A N 1
ATOM 593 C CA . LEU A 1 75 ? -4.87700 10.83900 14.32500 1.000 22.81432 75 LEU A CA 1
ATOM 594 C C . LEU A 1 75 ? -5.34800 12.27700 14.15200 1.000 24.64192 75 LEU A C 1
ATOM 595 O O . LEU A 1 75 ? -4.53600 13.20700 14.15400 1.000 21.19337 75 LEU A O 1
ATOM 600 N N . GLY A 1 76 ? -6.65500 12.47000 14.02100 1.000 24.08485 76 GLY A N 1
ATOM 601 C CA . GLY A 1 76 ? -7.20700 13.80400 13.90600 1.000 25.79952 76 GLY A CA 1
ATOM 602 C C . GLY A 1 76 ? -8.70900 13.77500 14.05000 1.000 19.96853 76 GLY A C 1
ATOM 603 O O . GLY A 1 76 ? -9.35600 12.74500 13.83200 1.000 24.05104 76 GLY A O 1
ATOM 604 N N . ILE A 1 77 ? -9.25500 14.92400 14.43600 1.000 22.72823 77 ILE A N 1
ATOM 605 C CA . ILE A 1 77 ? -10.69300 15.13800 14.52800 1.000 25.21617 77 ILE A CA 1
ATOM 606 C C . ILE A 1 77 ? -11.05500 16.25100 13.55800 1.000 26.46590 77 ILE A C 1
ATOM 607 O O . ILE A 1 77 ? -10.38800 17.29100 13.52700 1.000 26.40360 77 ILE A O 1
ATOM 612 N N . THR A 1 78 ? -12.10300 16.03500 12.76500 1.000 26.38362 78 THR A N 1
ATOM 613 C CA . THR A 1 78 ? -12.52200 17.01800 11.77700 1.000 24.64673 78 THR A CA 1
ATOM 614 C C . THR A 1 78 ? -14.04400 17.04400 11.71400 1.000 27.38436 78 THR A C 1
ATOM 615 O O . THR A 1 78 ? -14.73100 16.31600 12.43900 1.000 26.99636 78 THR A O 1
ATOM 619 N N . ASN A 1 79 ? -14.57000 17.89500 10.83800 1.000 27.38208 79 ASN A N 1
ATOM 620 C CA . ASN A 1 79 ? -16.00000 18.14800 10.77300 1.000 30.83309 79 ASN A CA 1
ATOM 621 C C . ASN A 1 79 ? -16.72400 17.03200 10.02400 1.000 33.59536 79 ASN A C 1
ATOM 622 O O . ASN A 1 79 ? -16.13300 16.27400 9.24900 1.000 29.00689 79 ASN A O 1
ATOM 627 N N . LYS A 1 80 ? -18.03500 16.94600 10.26600 1.000 32.98157 80 LYS A N 1
ATOM 628 C CA . LYS A 1 80 ? -18.84500 15.91000 9.63400 1.000 35.64915 80 LYS A CA 1
ATOM 629 C C . LYS A 1 80 ? -18.86700 16.05400 8.11800 1.000 36.38312 80 LYS A C 1
ATOM 630 O O . LYS A 1 80 ? -18.99500 15.05400 7.40200 1.000 35.71314 80 LYS A O 1
ATOM 636 N N . ASP A 1 81 ? -18.74700 17.28200 7.60700 1.000 29.32939 81 ASP A N 1
ATOM 637 C CA . ASP A 1 81 ? -18.77100 17.48400 6.16400 1.000 32.87439 81 ASP A CA 1
ATOM 638 C C . ASP A 1 81 ? -17.52300 16.95200 5.47400 1.000 37.25443 81 ASP A C 1
ATOM 639 O O . ASP A 1 81 ? -17.47300 16.94900 4.23900 1.000 36.16874 81 ASP A O 1
ATOM 644 N N . GLN A 1 82 ? -16.52100 16.51300 6.23200 1.000 28.31406 82 GLN A N 1
ATOM 645 C CA . GLN A 1 82 ? -15.33500 15.87900 5.67500 1.000 33.88073 82 GLN A CA 1
ATOM 646 C C . GLN A 1 82 ? -15.46000 14.36200 5.62400 1.000 37.04644 82 GLN A C 1
ATOM 647 O O . GLN A 1 82 ? -14.48500 13.68000 5.29100 1.000 32.73093 82 GLN A O 1
ATOM 653 N N . GLU A 1 83 ? -16.63700 13.82300 5.94900 1.000 33.55425 83 GLU A N 1
ATOM 654 C CA . GLU A 1 83 ? -16.81600 12.37600 5.96300 1.000 37.36469 83 GLU A CA 1
ATOM 655 C C . GLU A 1 83 ? -16.46200 11.76100 4.61400 1.000 37.23709 83 GLU A C 1
ATOM 656 O O . GLU A 1 83 ? -15.77400 10.73600 4.55200 1.000 36.04747 83 GLU A O 1
ATOM 662 N N . ALA A 1 84 ? -16.91600 12.37900 3.52100 1.000 34.65194 84 ALA A N 1
ATOM 663 C CA . ALA A 1 84 ? -16.61200 11.84700 2.19600 1.000 35.12177 84 ALA A CA 1
ATOM 664 C C . ALA A 1 84 ? -15.11000 11.82100 1.94100 1.000 34.53566 84 ALA A C 1
ATOM 665 O O . ALA A 1 84 ? -14.57500 10.83000 1.43100 1.000 37.23688 84 ALA A O 1
ATOM 667 N N . ASN A 1 85 ? -14.41000 12.90600 2.28300 1.000 34.53908 85 ASN A N 1
ATOM 668 C CA . ASN A 1 85 ? -12.96400 12.93800 2.08600 1.000 36.85092 85 ASN A CA 1
ATOM 669 C C . ASN A 1 85 ? -12.27000 11.85700 2.90600 1.000 40.16482 85 ASN A C 1
ATOM 670 O O . ASN A 1 85 ? -11.31400 11.23000 2.43500 1.000 34.30795 85 ASN A O 1
ATOM 675 N N . PHE A 1 86 ? -12.73300 11.62400 4.13600 1.000 31.15914 86 PHE A N 1
ATOM 676 C CA . PHE A 1 86 ? -12.10900 10.59800 4.96600 1.000 30.77646 86 PHE A CA 1
ATOM 677 C C . PHE A 1 86 ? -12.38500 9.20400 4.41800 1.000 29.11896 86 PHE A C 1
ATOM 678 O O . PHE A 1 86 ? -11.49400 8.34700 4.40900 1.000 35.52223 86 PHE A O 1
ATOM 686 N N . GLN A 1 87 ? -13.61400 8.95600 3.96200 1.000 31.39906 87 GLN A N 1
ATOM 687 C CA . GLN A 1 87 ? -13.91600 7.67200 3.34000 1.000 36.06471 87 GLN A CA 1
ATOM 688 C C . GLN A 1 87 ? -13.07000 7.46000 2.09100 1.000 48.02854 87 GLN A C 1
ATOM 689 O O . GLN A 1 87 ? -12.57700 6.35300 1.84300 1.000 48.29608 87 GLN A O 1
ATOM 695 N N . ARG A 1 88 ? -12.89100 8.51500 1.29200 1.000 41.11697 88 ARG A N 1
ATOM 696 C CA . ARG A 1 88 ? -12.02700 8.41900 0.12200 1.000 47.77989 88 ARG A CA 1
ATOM 697 C C . ARG A 1 88 ? -10.58300 8.14000 0.51700 1.000 40.11885 88 ARG A C 1
ATOM 698 O O . ARG A 1 88 ? -9.86200 7.45100 -0.21400 1.000 44.00156 88 ARG A O 1
ATOM 706 N N . PHE A 1 89 ? -10.14400 8.65600 1.66800 1.000 38.23812 89 PHE A N 1
ATOM 707 C CA . PHE A 1 89 ? -8.78500 8.38200 2.12300 1.000 32.26152 89 PHE A CA 1
ATOM 708 C C . PHE A 1 89 ? -8.62700 6.92600 2.54500 1.000 35.29719 89 PHE A C 1
ATOM 709 O O . PHE A 1 89 ? -7.58900 6.30800 2.28100 1.000 35.49386 89 PHE A O 1
ATOM 717 N N . LYS A 1 90 ? -9.63900 6.36300 3.20900 1.000 31.18427 90 LYS A N 1
ATOM 718 C CA . LYS A 1 90 ? -9.56800 4.95500 3.58400 1.000 38.30353 90 LYS A CA 1
ATOM 719 C C . LYS A 1 90 ? -9.47500 4.06900 2.34900 1.000 43.37375 90 LYS A C 1
ATOM 720 O O . LYS A 1 90 ? -8.78400 3.04400 2.36100 1.000 44.84007 90 LYS A O 1
ATOM 726 N N . GLU A 1 91 ? -10.15400 4.45700 1.26800 1.000 40.78242 91 GLU A N 1
ATOM 727 C CA . GLU A 1 91 ? -10.03800 3.71200 0.02100 1.000 44.89780 91 GLU A CA 1
ATOM 728 C C . GLU A 1 91 ? -8.67100 3.92400 -0.62000 1.000 45.94718 91 GLU A C 1
ATOM 729 O O . GLU A 1 91 ? -8.09100 2.98900 -1.18400 1.000 52.69511 91 GLU A O 1
ATOM 735 N N . LEU A 1 92 ? -8.14200 5.14800 -0.54600 1.000 37.85451 92 LEU A N 1
ATOM 736 C CA . LEU A 1 92 ? -6.81200 5.40800 -1.08600 1.000 42.81569 92 LEU A CA 1
ATOM 737 C C . LEU A 1 92 ? -5.74800 4.59000 -0.36800 1.000 43.44807 92 LEU A C 1
ATOM 738 O O . LEU A 1 92 ? -4.74400 4.20400 -0.97800 1.000 46.02367 92 LEU A O 1
ATOM 743 N N . THR A 1 93 ? -5.94800 4.31500 0.92100 1.000 39.06862 93 THR A N 1
ATOM 744 C CA . THR A 1 93 ? -5.00000 3.55600 1.72200 1.000 38.87889 93 THR A CA 1
ATOM 745 C C . THR A 1 93 ? -5.40600 2.09400 1.88100 1.000 42.55918 93 THR A C 1
ATOM 746 O O . THR A 1 93 ? -4.97100 1.43800 2.83300 1.000 39.91995 93 THR A O 1
ATOM 750 N N . ARG A 1 94 ? -6.22200 1.56700 0.96300 1.000 44.86185 94 ARG A N 1
ATOM 751 C CA . ARG A 1 94 ? -6.71900 0.20100 1.11200 1.000 51.20041 94 ARG A CA 1
ATOM 752 C C . ARG A 1 94 ? -5.59400 -0.82600 1.07500 1.000 54.92871 94 ARG A C 1
ATOM 753 O O . ARG A 1 94 ? -5.69300 -1.87400 1.72400 1.000 54.41718 94 ARG A O 1
ATOM 761 N N . ASN A 1 95 ? -4.52400 -0.55300 0.32900 1.000 44.42159 95 ASN A N 1
ATOM 762 C CA . ASN A 1 95 ? -3.41500 -1.49500 0.23500 1.000 52.14737 95 ASN A CA 1
ATOM 763 C C . ASN A 1 95 ? -2.49500 -1.45900 1.44700 1.000 46.75075 95 ASN A C 1
ATOM 764 O O . ASN A 1 95 ? -1.65500 -2.35400 1.59100 1.000 53.96476 95 ASN A O 1
ATOM 769 N N . ILE A 1 96 ? -2.62900 -0.46200 2.31500 1.000 43.58749 96 ILE A N 1
ATOM 770 C CA . ILE A 1 96 ? -1.77800 -0.35600 3.49400 1.000 37.75628 96 ILE A CA 1
ATOM 771 C C . ILE A 1 96 ? -2.30300 -1.29200 4.57400 1.000 42.77426 96 ILE A C 1
ATOM 772 O O . ILE A 1 96 ? -3.49200 -1.26700 4.91300 1.000 46.19565 96 ILE A O 1
ATOM 777 N N . ASP A 1 97 ? -1.41500 -2.12200 5.11700 1.000 38.84313 97 ASP A N 1
ATOM 778 C CA . ASP A 1 97 ? -1.76500 -3.04900 6.19200 1.000 45.54662 97 ASP A CA 1
ATOM 779 C C . ASP A 1 97 ? -1.63300 -2.31000 7.51700 1.000 42.80209 97 ASP A C 1
ATOM 780 O O . ASP A 1 97 ? -0.53800 -2.19700 8.07400 1.000 52.23292 97 ASP A O 1
ATOM 785 N N . LEU A 1 98 ? -2.75800 -1.80500 8.02800 1.000 34.24437 98 LEU A N 1
ATOM 786 C CA . LEU A 1 98 ? -2.72500 -1.04900 9.27500 1.000 43.59151 98 LEU A CA 1
ATOM 787 C C . LEU A 1 98 ? -2.30700 -1.91800 10.45400 1.000 40.79130 98 LEU A C 1
ATOM 788 O O . LEU A 1 98 ? -1.78600 -1.40300 11.44900 1.000 45.82171 98 LEU A O 1
ATOM 793 N N . THR A 1 99 ? -2.52100 -3.23400 10.36500 1.000 42.75180 99 THR A N 1
ATOM 794 C CA . THR A 1 99 ? -2.15100 -4.11900 11.46200 1.000 48.15130 99 THR A CA 1
ATOM 795 C C . THR A 1 99 ? -0.64200 -4.27600 11.59400 1.000 52.08819 99 THR A C 1
ATOM 796 O O . THR A 1 99 ? -0.17100 -4.75900 12.62900 1.000 53.43093 99 THR A O 1
ATOM 800 N N . SER A 1 100 ? 0.12200 -3.88600 10.57200 1.000 45.43824 100 SER A N 1
ATOM 801 C CA . SER A 1 100 ? 1.57500 -3.89900 10.67600 1.000 49.19268 100 SER A CA 1
ATOM 802 C C . SER A 1 100 ? 2.10500 -2.72800 11.48800 1.000 52.80062 100 SER A C 1
ATOM 803 O O . SER A 1 100 ? 3.25900 -2.76600 11.92900 1.000 52.86824 100 SER A O 1
ATOM 806 N N . LEU A 1 101 ? 1.29300 -1.69400 11.68700 1.000 47.28690 101 LEU A N 1
ATOM 807 C CA . LEU A 1 101 ? 1.70900 -0.54700 12.47600 1.000 42.82844 101 LEU A CA 1
ATOM 808 C C . LEU A 1 101 ? 1.74400 -0.90300 13.95700 1.000 46.77586 101 LEU A C 1
ATOM 809 O O . LEU A 1 101 ? 0.96500 -1.72800 14.44200 1.000 46.45116 101 LEU A O 1
ATOM 814 N N . SER A 1 102 ? 2.66400 -0.26600 14.67800 1.000 40.45644 102 SER A N 1
ATOM 815 C CA . SER A 1 102 ? 2.83400 -0.53200 16.09600 1.000 51.49957 102 SER A CA 1
ATOM 816 C C . SER A 1 102 ? 3.27000 0.74100 16.80300 1.000 45.46910 102 SER A C 1
ATOM 817 O O . SER A 1 102 ? 3.98300 1.57600 16.23800 1.000 43.69537 102 SER A O 1
ATOM 820 N N . PHE A 1 103 ? 2.82000 0.87900 18.04400 1.000 40.47948 103 PHE A N 1
ATOM 821 C CA . PHE A 1 103 ? 3.27300 1.91600 18.95200 1.000 40.96050 103 PHE A CA 1
ATOM 822 C C . PHE A 1 103 ? 3.95800 1.25600 20.14000 1.000 39.72890 103 PHE A C 1
ATOM 823 O O . PHE A 1 103 ? 3.73100 0.08100 20.43800 1.000 38.63560 103 PHE A O 1
ATOM 831 N N . THR A 1 104 ? 4.80600 2.02200 20.81800 1.000 39.78779 104 THR A N 1
ATOM 832 C CA . THR A 1 104 ? 5.48300 1.56100 22.02300 1.000 37.29892 104 THR A CA 1
ATOM 833 C C . THR A 1 104 ? 5.12700 2.49700 23.16700 1.000 35.93173 104 THR A C 1
ATOM 834 O O . THR A 1 104 ? 5.31000 3.71400 23.05600 1.000 30.97878 104 THR A O 1
ATOM 838 N N . CYS A 1 105 ? 4.60300 1.93200 24.25200 1.000 33.34496 105 CYS A N 1
ATOM 839 C CA . CYS A 1 105 ? 4.27800 2.72600 25.42800 1.000 28.57863 105 CYS A CA 1
ATOM 840 C C . CYS A 1 105 ? 5.54700 3.31400 26.02800 1.000 35.90519 105 CYS A C 1
ATOM 841 O O . CYS A 1 105 ? 6.46500 2.57900 26.40600 1.000 31.12625 105 CYS A O 1
ATOM 844 N N . LYS A 1 106 ? 5.59800 4.64300 26.11900 1.000 35.17374 106 LYS A N 1
ATOM 845 C CA . LYS A 1 106 ? 6.77800 5.32000 26.64100 1.000 38.18616 106 LYS A CA 1
ATOM 846 C C . LYS A 1 106 ? 6.56400 5.79300 28.07300 1.000 33.19792 106 LYS A C 1
ATOM 847 O O . LYS A 1 106 ? 7.11300 5.21000 29.01400 1.000 43.03555 106 LYS A O 1
ATOM 853 N N . GLU A 1 107 ? 5.77300 6.84700 28.25300 1.000 37.09003 107 GLU A N 1
ATOM 854 C CA . GLU A 1 107 ? 5.56100 7.44100 29.56300 1.000 35.93235 107 GLU A CA 1
ATOM 855 C C . GLU A 1 107 ? 4.07900 7.69000 29.79500 1.000 31.55381 107 GLU A C 1
ATOM 856 O O . GLU A 1 107 ? 3.30100 7.85100 28.85000 1.000 26.94117 107 GLU A O 1
ATOM 862 N N . VAL A 1 108 ? 3.69900 7.71700 31.06900 1.000 25.73942 108 VAL A N 1
ATOM 863 C CA . VAL A 1 108 ? 2.33300 8.02400 31.47300 1.000 21.93805 108 VAL A CA 1
ATOM 864 C C . VAL A 1 108 ? 2.23500 9.51800 31.74100 1.000 26.88348 108 VAL A C 1
ATOM 865 O O . VAL A 1 108 ? 3.02700 10.07500 32.51100 1.000 25.48213 108 VAL A O 1
ATOM 869 N N . ILE A 1 109 ? 1.26500 10.16800 31.10700 1.000 26.92867 109 ILE A N 1
ATOM 870 C CA . ILE A 1 109 ? 1.09700 11.61100 31.19400 1.000 24.82917 109 ILE A CA 1
ATOM 871 C C . ILE A 1 109 ? -0.33400 11.91700 31.61000 1.000 25.41171 109 ILE A C 1
ATOM 872 O O . ILE A 1 109 ? -1.28200 11.34800 31.05800 1.000 26.55615 109 ILE A O 1
ATOM 877 N N . CYS A 1 110 ? -0.48600 12.81600 32.57400 1.000 25.68246 110 CYS A N 1
ATOM 878 C CA . CYS A 1 110 ? -1.78400 13.38700 32.91700 1.000 24.98034 110 CYS A CA 1
ATOM 879 C C . CYS A 1 110 ? -1.85900 14.75000 32.23900 1.000 28.15985 110 CYS A C 1
ATOM 880 O O . CYS A 1 110 ? -1.23300 15.71300 32.69000 1.000 24.00310 110 CYS A O 1
ATOM 883 N N . PHE A 1 111 ? -2.61100 14.82300 31.14100 1.000 25.16402 111 PHE A N 1
ATOM 884 C CA . PHE A 1 111 ? -2.75200 16.07700 30.41800 1.000 24.54045 111 PHE A CA 1
ATOM 885 C C . PHE A 1 111 ? -3.29500 17.16300 31.34300 1.000 24.41948 111 PHE A C 1
ATOM 886 O O . PHE A 1 111 ? -4.02400 16.87400 32.29600 1.000 27.86933 111 PHE A O 1
ATOM 894 N N . PRO A 1 112 ? -2.96900 18.42400 31.07700 1.000 26.22758 112 PRO A N 1
ATOM 895 C CA . PRO A 1 112 ? -3.62500 19.51000 31.80700 1.000 28.98082 112 PRO A CA 1
ATOM 896 C C . PRO A 1 112 ? -5.11600 19.51700 31.51400 1.000 31.27814 112 PRO A C 1
ATOM 897 O O . PRO A 1 112 ? -5.57400 19.02900 30.47800 1.000 26.69505 112 PRO A O 1
ATOM 901 N N . GLN A 1 113 ? -5.88000 20.05900 32.45400 1.000 29.54321 113 GLN A N 1
ATOM 902 C CA . GLN A 1 113 ? -7.31200 20.20800 32.24200 1.000 28.31155 113 GLN A CA 1
ATOM 903 C C . GLN A 1 113 ? -7.56200 21.20500 31.11800 1.000 31.15335 113 GLN A C 1
ATOM 904 O O . GLN A 1 113 ? -7.05800 22.33100 31.15100 1.000 28.05009 113 GLN A O 1
ATOM 910 N N . SER A 1 114 ? -8.32800 20.79200 30.11300 1.000 31.77119 114 SER A N 1
ATOM 911 C CA . SER A 1 114 ? -8.65300 21.69700 29.02000 1.000 32.19905 114 SER A CA 1
ATOM 912 C C . SER A 1 114 ? -9.58900 22.78900 29.51900 1.000 33.15889 114 SER A C 1
ATOM 913 O O . SER A 1 114 ? -10.55600 22.51100 30.23500 1.000 27.83332 114 SER A O 1
ATOM 916 N N . ARG A 1 115 ? -9.29200 24.04000 29.15600 1.000 35.22455 115 ARG A N 1
ATOM 917 C CA . ARG A 1 115 ? -10.14500 25.14000 29.59000 1.000 39.93501 115 ARG A CA 1
ATOM 918 C C . ARG A 1 115 ? -11.54500 25.01500 29.00700 1.000 30.19483 115 ARG A C 1
ATOM 919 O O . ARG A 1 115 ? -12.51900 25.44500 29.63600 1.000 34.73702 115 ARG A O 1
ATOM 927 N N . ALA A 1 116 ? -11.66700 24.41800 27.81900 1.000 28.19115 116 ALA A N 1
ATOM 928 C CA . ALA A 1 116 ? -12.98100 24.25300 27.20700 1.000 35.97444 116 ALA A CA 1
ATOM 929 C C . ALA A 1 116 ? -13.88300 23.38000 28.06700 1.000 30.23516 116 ALA A C 1
ATOM 930 O O . ALA A 1 116 ? -15.05700 23.70500 28.27700 1.000 24.34236 116 ALA A O 1
ATOM 932 N N . SER A 1 117 ? -13.35300 22.26300 28.57400 1.000 30.00883 117 SER A N 1
ATOM 933 C CA . SER A 1 117 ? -14.15200 21.39700 29.43500 1.000 27.56890 117 SER A CA 1
ATOM 934 C C . SER A 1 117 ? -14.43600 22.04600 30.78300 1.000 29.66029 117 SER A C 1
ATOM 935 O O . SER A 1 117 ? -15.56100 21.96700 31.29200 1.000 32.27500 117 SER A O 1
ATOM 938 N N . LYS A 1 118 ? -13.42900 22.69000 31.37900 1.000 28.09316 118 LYS A N 1
ATOM 939 C CA . LYS A 1 118 ? -13.62900 23.33400 32.67300 1.000 33.28267 118 LYS A CA 1
ATOM 940 C C . LYS A 1 118 ? -14.73100 24.38400 32.60700 1.000 33.81501 118 LYS A C 1
ATOM 941 O O . LYS A 1 118 ? -15.54700 24.50000 33.53100 1.000 37.55775 118 LYS A O 1
ATOM 947 N N . GLU A 1 119 ? -14.77500 25.16000 31.52300 1.000 29.63085 119 GLU A N 1
ATOM 948 C CA . GLU A 1 119 ? -15.80300 26.18700 31.39700 1.000 37.12477 119 GLU A CA 1
ATOM 949 C C . GLU A 1 119 ? -17.18100 25.57700 31.19100 1.000 38.26175 119 GLU A C 1
ATOM 950 O O . GLU A 1 119 ? -18.18500 26.23400 31.48500 1.000 35.92312 119 GLU A O 1
ATOM 956 N N . LEU A 1 120 ? -17.25500 24.34300 30.70000 1.000 30.91830 120 LEU A N 1
ATOM 957 C CA . LEU A 1 120 ? -18.52100 23.63800 30.57100 1.000 31.95470 120 LEU A CA 1
ATOM 958 C C . LEU A 1 120 ? -18.90200 22.88300 31.83900 1.000 36.43870 120 LEU A C 1
ATOM 959 O O . LEU A 1 120 ? -19.88100 22.12900 31.82900 1.000 42.07251 120 LEU A O 1
ATOM 964 N N . GLY A 1 121 ? -18.15900 23.07100 32.92600 1.000 34.24891 121 GLY A N 1
ATOM 965 C CA . GLY A 1 121 ? -18.48400 22.46000 34.19600 1.000 41.54520 121 GLY A CA 1
ATOM 966 C C . GLY A 1 121 ? -17.77300 21.16200 34.50400 1.000 42.03521 121 GLY A C 1
ATOM 967 O O . GLY A 1 121 ? -18.14000 20.49500 35.47800 1.000 45.58289 121 GLY A O 1
ATOM 968 N N . ALA A 1 122 ? -16.74900 20.82400 33.75500 1.000 30.54722 122 ALA A N 1
ATOM 969 C CA . ALA A 1 122 ? -16.04000 19.59300 33.98200 1.000 29.19710 122 ALA A CA 1
ATOM 970 C C . ALA A 1 122 ? -14.90600 19.72500 34.97300 1.000 33.07499 122 ALA A C 1
ATOM 971 O O . ALA A 1 122 ? -14.30900 20.74400 35.11100 1.000 31.23082 122 ALA A O 1
ATOM 973 N N . ASN A 1 123 ? -14.66600 18.65300 35.69600 1.000 29.37698 123 ASN A N 1
ATOM 974 C CA . ASN A 1 123 ? -13.63500 18.58700 36.70500 1.000 30.56807 123 ASN A CA 1
ATOM 975 C C . ASN A 1 123 ? -12.64800 17.45900 36.46800 1.000 35.65181 123 ASN A C 1
ATOM 976 O O . ASN A 1 123 ? -12.12000 16.91400 37.39900 1.000 36.42779 123 ASN A O 1
ATOM 981 N N . GLY A 1 124 ? -12.45900 17.06500 35.22200 1.000 29.61279 124 GLY A N 1
ATOM 982 C CA . GLY A 1 124 ? -11.56600 15.98900 34.92800 1.000 25.67315 124 GLY A CA 1
ATOM 983 C C . GLY A 1 124 ? -10.28500 16.22700 34.17900 1.000 30.55387 124 GLY A C 1
ATOM 984 O O . GLY A 1 124 ? -10.15800 17.17800 33.46200 1.000 25.09489 124 GLY A O 1
ATOM 985 N N . ARG A 1 125 ? -9.32100 15.36200 34.42500 1.000 26.27129 125 ARG A N 1
ATOM 986 C CA . ARG A 1 125 ? -8.07100 15.38300 33.68200 1.000 21.20670 125 ARG A CA 1
ATOM 987 C C . ARG A 1 125 ? -7.83400 13.99900 33.10000 1.000 25.23038 125 ARG A C 1
ATOM 988 O O . ARG A 1 125 ? -8.17500 12.98800 33.72300 1.000 22.56686 125 ARG A O 1
ATOM 996 N N . ALA A 1 126 ? -7.25100 13.95700 31.90600 1.000 21.26883 126 ALA A N 1
ATOM 997 C CA . ALA A 1 126 ? -7.01100 12.70400 31.20800 1.000 21.82968 126 ALA A CA 1
ATOM 998 C C . ALA A 1 126 ? -5.64100 12.15000 31.57400 1.000 26.78060 126 ALA A C 1
ATOM 999 O O . ALA A 1 126 ? -4.62900 12.85000 31.46100 1.000 23.49901 126 ALA A O 1
ATOM 1001 N N . VAL A 1 127 ? -5.61500 10.89700 32.01700 1.000 23.09849 127 VAL A N 1
ATOM 1002 C CA . VAL A 1 127 ? -4.37800 10.14700 32.19300 1.000 24.78527 127 VAL A CA 1
ATOM 1003 C C . VAL A 1 127 ? -4.18500 9.30100 30.94500 1.000 24.57362 127 VAL A C 1
ATOM 1004 O O . VAL A 1 127 ? -5.04800 8.48500 30.60100 1.000 23.96820 127 VAL A O 1
ATOM 1008 N N . VAL A 1 128 ? -3.06000 9.49700 30.25800 1.000 20.94265 128 VAL A N 1
ATOM 1009 C CA . VAL A 1 128 ? -2.81700 8.84800 28.97900 1.000 21.36441 128 VAL A CA 1
ATOM 1010 C C . VAL A 1 128 ? -1.44500 8.19400 28.99800 1.000 24.45593 128 VAL A C 1
ATOM 1011 O O . VAL A 1 128 ? -0.56000 8.56000 29.77400 1.000 26.21914 128 VAL A O 1
ATOM 1015 N N . MET A 1 129 ? -1.28300 7.21100 28.12000 1.000 21.83273 129 MET A N 1
ATOM 1016 C CA . MET A 1 129 ? 0.00800 6.59000 27.86000 1.000 27.31668 129 MET A CA 1
ATOM 1017 C C . MET A 1 129 ? 0.57100 7.20900 26.58700 1.000 24.29857 129 MET A C 1
ATOM 1018 O O . MET A 1 129 ? 0.06100 6.95700 25.49100 1.000 26.19766 129 MET A O 1
ATOM 1023 N N . LYS A 1 130 ? 1.60800 8.02800 26.73100 1.000 24.63777 130 LYS A N 1
ATOM 1024 C CA . LYS A 1 130 ? 2.28000 8.57000 25.56000 1.000 27.02991 130 LYS A CA 1
ATOM 1025 C C . LYS A 1 130 ? 2.95500 7.44800 24.78400 1.000 28.80166 130 LYS A C 1
ATOM 1026 O O . LYS A 1 130 ? 3.60900 6.57500 25.36300 1.000 27.42677 130 LYS A O 1
ATOM 1032 N N . LEU A 1 131 ? 2.79300 7.47300 23.46500 1.000 24.80509 131 LEU A N 1
ATOM 1033 C CA . LEU A 1 131 ? 3.30100 6.42500 22.59500 1.000 30.63582 131 LEU A CA 1
ATOM 1034 C C . LEU A 1 131 ? 4.41100 6.96200 21.70500 1.000 31.54452 131 LEU A C 1
ATOM 1035 O O . LEU A 1 131 ? 4.43400 8.14600 21.35400 1.000 28.75784 131 LEU A O 1
ATOM 1040 N N . GLU A 1 132 ? 5.33600 6.07700 21.34600 1.000 34.16370 132 GLU A N 1
ATOM 1041 C CA . GLU A 1 132 ? 6.29900 6.35300 20.29000 1.000 37.16027 132 GLU A CA 1
ATOM 1042 C C . GLU A 1 132 ? 5.73900 5.81200 18.98100 1.000 30.69991 132 GLU A C 1
ATOM 1043 O O . GLU A 1 132 ? 5.45500 4.61500 18.86900 1.000 37.07045 132 GLU A O 1
ATOM 1049 N N . ALA A 1 133 ? 5.56700 6.69200 18.00300 1.000 31.80838 133 ALA A N 1
ATOM 1050 C CA . ALA A 1 133 ? 4.99000 6.32500 16.71900 1.000 34.68604 133 ALA A CA 1
ATOM 1051 C C . ALA A 1 133 ? 6.09000 6.13300 15.68400 1.000 30.79695 133 ALA A C 1
ATOM 1052 O O . ALA A 1 133 ? 7.08700 6.85900 15.67800 1.000 32.87102 133 ALA A O 1
ATOM 1054 N N . SER A 1 134 ? 5.90100 5.14600 14.81300 1.000 30.87204 134 SER A N 1
ATOM 1055 C CA . SER A 1 134 ? 6.83900 4.91400 13.72900 1.000 26.97234 134 SER A CA 1
ATOM 1056 C C . SER A 1 134 ? 6.68600 5.98600 12.65400 1.000 34.61909 134 SER A C 1
ATOM 1057 O O . SER A 1 134 ? 5.69500 6.72000 12.60500 1.000 33.75548 134 SER A O 1
ATOM 1060 N N . ASP A 1 135 ? 7.69000 6.06900 11.77800 1.000 30.29790 135 ASP A N 1
ATOM 1061 C CA . ASP A 1 135 ? 7.59000 6.98300 10.64400 1.000 33.72182 135 ASP A CA 1
ATOM 1062 C C . ASP A 1 135 ? 6.39000 6.64900 9.76900 1.000 34.97849 135 ASP A C 1
ATOM 1063 O O . ASP A 1 135 ? 5.80000 7.54600 9.15500 1.000 28.65783 135 ASP A O 1
ATOM 1068 N N . ASP A 1 136 ? 6.01200 5.37100 9.70200 1.000 32.34506 136 ASP A N 1
ATOM 1069 C CA . ASP A 1 136 ? 4.84000 4.99000 8.92300 1.000 33.14635 136 ASP A CA 1
ATOM 1070 C C . ASP A 1 136 ? 3.57600 5.63500 9.47600 1.000 28.68225 136 ASP A C 1
ATOM 1071 O O . ASP A 1 136 ? 2.71500 6.08500 8.71100 1.000 31.97294 136 ASP A O 1
ATOM 1076 N N . VAL A 1 137 ? 3.44700 5.69200 10.80200 1.000 26.41921 137 VAL A N 1
ATOM 1077 C CA . VAL A 1 137 ? 2.28000 6.33300 11.40400 1.000 26.02733 137 VAL A CA 1
ATOM 1078 C C . VAL A 1 137 ? 2.33200 7.84000 11.18900 1.000 25.43627 137 VAL A C 1
ATOM 1079 O O . VAL A 1 137 ? 1.33000 8.46700 10.82400 1.000 23.99120 137 VAL A O 1
ATOM 1083 N N . LYS A 1 138 ? 3.49800 8.44700 11.41800 1.000 23.56934 138 LYS A N 1
ATOM 1084 C CA . LYS A 1 138 ? 3.63500 9.88400 11.20500 1.000 24.13199 138 LYS A CA 1
ATOM 1085 C C . LYS A 1 138 ? 3.30200 10.25400 9.76600 1.000 29.56499 138 LYS A C 1
ATOM 1086 O O . LYS A 1 138 ? 2.57400 11.22100 9.51100 1.000 27.47286 138 LYS A O 1
ATOM 1092 N N . ALA A 1 139 ? 3.82600 9.48600 8.80800 1.000 25.24824 139 ALA A N 1
ATOM 1093 C CA . ALA A 1 139 ? 3.53500 9.75000 7.40300 1.000 24.21816 139 ALA A CA 1
ATOM 1094 C C . ALA A 1 139 ? 2.06100 9.53100 7.09800 1.000 25.51799 139 ALA A C 1
ATOM 1095 O O . ALA A 1 139 ? 1.44700 10.32000 6.37100 1.000 25.86676 139 ALA A O 1
ATOM 1097 N N . LEU A 1 140 ? 1.47600 8.46300 7.64400 1.000 26.57752 140 LEU A N 1
ATOM 1098 C CA . LEU A 1 140 ? 0.05300 8.21700 7.43700 1.000 28.00349 140 LEU A CA 1
ATOM 1099 C C . LEU A 1 140 ? -0.78000 9.40300 7.90600 1.000 24.18270 140 LEU A C 1
ATOM 1100 O O . LEU A 1 140 ? -1.74600 9.79600 7.24000 1.000 23.30007 140 LEU A O 1
ATOM 1105 N N . ARG A 1 141 ? -0.41600 9.99000 9.04800 1.000 25.97695 141 ARG A N 1
ATOM 1106 C CA . ARG A 1 141 ? -1.17300 11.11900 9.57900 1.000 27.81338 141 ARG A CA 1
ATOM 1107 C C . ARG A 1 141 ? -0.97500 12.36700 8.72700 1.000 27.88868 141 ARG A C 1
ATOM 1108 O O . ARG A 1 141 ? -1.93900 13.08300 8.43400 1.000 32.66091 141 ARG A O 1
ATOM 1116 N N . ASN A 1 142 ? 0.26500 12.64200 8.31600 1.000 22.97558 142 ASN A N 1
ATOM 1117 C CA . ASN A 1 142 ? 0.52000 13.81100 7.48100 1.000 28.86504 142 ASN A CA 1
ATOM 1118 C C . ASN A 1 142 ? -0.26700 13.73700 6.17900 1.000 27.30399 142 ASN A C 1
ATOM 1119 O O . ASN A 1 142 ? -0.92800 14.70400 5.78400 1.000 27.03169 142 ASN A O 1
ATOM 1124 N N . VAL A 1 143 ? -0.21000 12.59100 5.49500 1.000 26.00559 143 VAL A N 1
ATOM 1125 C CA . VAL A 1 143 ? -0.93400 12.46100 4.23400 1.000 30.08347 143 VAL A CA 1
ATOM 1126 C C . VAL A 1 143 ? -2.43700 12.51500 4.46800 1.000 28.28627 143 VAL A C 1
ATOM 1127 O O . VAL A 1 143 ? -3.18700 13.01400 3.62000 1.000 27.36555 143 VAL A O 1
ATOM 1131 N N . LEU A 1 144 ? -2.90500 12.00200 5.60800 1.000 28.67558 144 LEU A N 1
ATOM 1132 C CA . LEU A 1 144 ? -4.31200 12.15500 5.96200 1.000 26.60162 144 LEU A CA 1
ATOM 1133 C C . LEU A 1 144 ? -4.71200 13.62400 5.95700 1.000 26.86832 144 LEU A C 1
ATOM 1134 O O . LEU A 1 144 ? -5.71800 14.00700 5.34800 1.000 25.11111 144 LEU A O 1
ATOM 1139 N N . PHE A 1 145 ? -3.92600 14.46400 6.63400 1.000 24.98167 145 PHE A N 1
ATOM 1140 C CA . PHE A 1 145 ? -4.20300 15.89400 6.67100 1.000 26.38548 145 PHE A CA 1
ATOM 1141 C C . PHE A 1 145 ? -4.06700 16.54300 5.30000 1.000 25.16481 145 PHE A C 1
ATOM 1142 O O . PHE A 1 145 ? -4.62300 17.62500 5.08200 1.000 28.60153 145 PHE A O 1
ATOM 1150 N N . ASN A 1 146 ? -3.33900 15.90900 4.37700 1.000 23.76577 146 ASN A N 1
ATOM 1151 C CA . ASN A 1 146 ? -3.21900 16.42300 3.01800 1.000 27.95090 146 ASN A CA 1
ATOM 1152 C C . ASN A 1 146 ? -4.46200 16.12200 2.19200 1.000 34.41789 146 ASN A C 1
ATOM 1153 O O . ASN A 1 146 ? -4.85200 16.93300 1.34600 1.000 33.54573 146 ASN A O 1
ATOM 1158 N N . VAL A 1 147 ? -5.09500 14.97600 2.43100 1.000 30.27870 147 VAL A N 1
ATOM 1159 C CA . VAL A 1 147 ? -6.30500 14.59500 1.71000 1.000 28.40109 147 VAL A CA 1
ATOM 1160 C C . VAL A 1 147 ? -7.55900 15.09000 2.42100 1.000 31.62515 147 VAL A C 1
ATOM 1161 O O . VAL A 1 147 ? -8.50600 15.54400 1.77500 1.000 34.18462 147 VAL A O 1
ATOM 1165 N N . VAL A 1 148 ? -7.58700 15.01300 3.74700 1.000 24.08570 148 VAL A N 1
ATOM 1166 C CA . VAL A 1 148 ? -8.76600 15.33300 4.54200 1.000 25.01279 148 VAL A CA 1
ATOM 1167 C C . VAL A 1 148 ? -8.47600 16.61700 5.32000 1.000 27.51468 148 VAL A C 1
ATOM 1168 O O . VAL A 1 148 ? -7.68300 16.59600 6.27200 1.000 29.10075 148 VAL A O 1
ATOM 1172 N N . PRO A 1 149 ? -9.08000 17.74700 4.95800 1.000 27.36894 149 PRO A N 1
ATOM 1173 C CA . PRO A 1 149 ? -8.87500 18.97300 5.74200 1.000 26.76290 149 PRO A CA 1
ATOM 1174 C C . PRO A 1 149 ? -9.25100 18.75700 7.20200 1.000 29.29684 149 PRO A C 1
ATOM 1175 O O . PRO A 1 149 ? -10.36300 18.32800 7.52000 1.000 24.40006 149 PRO A O 1
ATOM 1179 N N . THR A 1 150 ? -8.30700 19.06100 8.09200 1.000 24.20864 150 THR A N 1
ATOM 1180 C CA . THR A 1 150 ? -8.45800 18.81400 9.51700 1.000 21.68173 150 THR A CA 1
ATOM 1181 C C . THR A 1 150 ? -8.09300 20.07700 10.28800 1.000 27.05447 150 THR A C 1
ATOM 1182 O O . THR A 1 150 ? -7.05800 20.70300 9.99700 1.000 25.23535 150 THR A O 1
ATOM 1186 N N . PRO A 1 151 ? -8.90300 20.48800 11.26300 1.000 24.68742 151 PRO A N 1
ATOM 1187 C CA . PRO A 1 151 ? -8.53500 21.64300 12.08900 1.000 25.46069 151 PRO A CA 1
ATOM 1188 C C . PRO A 1 151 ? -7.13300 21.49300 12.66200 1.000 30.36239 151 PRO A C 1
ATOM 1189 O O . PRO A 1 151 ? -6.75000 20.42600 13.14600 1.000 26.22291 151 PRO A O 1
ATOM 1193 N N . ARG A 1 152 ? -6.32900 22.52700 12.57500 1.000 26.93230 152 ARG A N 1
ATOM 1194 C CA . ARG A 1 152 ? -5.00800 22.50300 13.14700 1.000 30.69330 152 ARG A CA 1
ATOM 1195 C C . ARG A 1 152 ? -5.09700 22.38500 14.65600 1.000 33.96170 152 ARG A C 1
ATOM 1196 O O . ARG A 1 152 ? -5.84800 23.05600 15.27500 1.000 32.45783 152 ARG A O 1
ATOM 1204 N N . ASP A 1 153 ? -4.31300 21.51300 15.22800 1.000 29.87414 153 ASP A N 1
ATOM 1205 C CA . ASP A 1 153 ? -4.33300 21.33600 16.65800 1.000 36.95405 153 ASP A CA 1
ATOM 1206 C C . ASP A 1 153 ? -3.81800 22.52000 17.39500 1.000 30.46491 153 ASP A C 1
ATOM 1207 O O . ASP A 1 153 ? -2.81300 23.01100 17.06200 1.000 36.81790 153 ASP A O 1
ATOM 1212 N N . ILE A 1 154 ? -4.51700 22.98100 18.39300 1.000 29.76991 154 ILE A N 1
ATOM 1213 C CA . ILE A 1 154 ? -4.00200 24.05400 19.19900 1.000 33.70642 154 ILE A CA 1
ATOM 1214 C C . ILE A 1 154 ? -4.20900 23.70000 20.65700 1.000 39.14589 154 ILE A C 1
ATOM 1215 O O . ILE A 1 154 ? -5.18700 24.09800 21.24600 1.000 39.86749 154 ILE A O 1
ATOM 1220 N N . PHE A 1 155 ? -3.31900 22.90900 21.20700 1.000 38.70884 155 PHE A N 1
ATOM 1221 C CA . PHE A 1 155 ? -3.45600 22.53000 22.59900 1.000 50.42345 155 PHE A CA 1
ATOM 1222 C C . PHE A 1 155 ? -2.81100 23.49000 23.61500 1.000 54.57926 155 PHE A C 1
ATOM 1223 O O . PHE A 1 155 ? -3.09700 23.41500 24.79800 1.000 59.73095 155 PHE A O 1
ATOM 1231 N N . GLY A 1 156 ? -1.97900 24.39200 23.13700 1.000 44.40700 156 GLY A N 1
ATOM 1232 C CA . GLY A 1 156 ? -1.32700 25.38700 23.96300 1.000 39.78901 156 GLY A CA 1
ATOM 1233 C C . GLY A 1 156 ? -1.62400 26.83000 23.58300 1.000 46.49725 156 GLY A C 1
ATOM 1234 O O . GLY A 1 156 ? -2.71400 27.18700 23.19900 1.000 39.69687 156 GLY A O 1
ATOM 1235 N N . PRO A 1 157 ? -0.63300 27.68700 23.74800 1.000 38.98387 157 PRO A N 1
ATOM 1236 C CA . PRO A 1 157 ? -0.74100 29.07200 23.32500 1.000 34.91184 157 PRO A CA 1
ATOM 1237 C C . PRO A 1 157 ? -0.86800 29.08400 21.79800 1.000 36.49542 157 PRO A C 1
ATOM 1238 O O . PRO A 1 157 ? -0.26400 28.33100 21.09200 1.000 30.72703 157 PRO A O 1
ATOM 1242 N N . VAL A 1 158 ? -1.68700 29.99100 21.31300 1.000 31.56833 158 VAL A N 1
ATOM 1243 C CA . VAL A 1 158 ? -2.04100 30.03700 19.89800 1.000 34.70210 158 VAL A CA 1
ATOM 1244 C C . VAL A 1 158 ? -0.82200 30.25500 19.01400 1.000 31.04535 158 VAL A C 1
ATOM 1245 O O . VAL A 1 158 ? -0.83800 29.87600 17.83800 1.000 33.99453 158 VAL A O 1
ATOM 1249 N N . LEU A 1 159 ? 0.24400 30.85000 19.55200 1.000 32.72185 159 LEU A N 1
ATOM 1250 C CA . LEU A 1 159 ? 1.44300 31.11500 18.76700 1.000 33.87014 159 LEU A CA 1
ATOM 1251 C C . LEU A 1 159 ? 2.34400 29.89400 18.62500 1.000 41.08457 159 LEU A C 1
ATOM 1252 O O . LEU A 1 159 ? 3.18200 29.86300 17.71700 1.000 43.89480 159 LEU A O 1
ATOM 1257 N N . SER A 1 160 ? 2.19200 28.89500 19.48900 1.000 37.77798 160 SER A N 1
ATOM 1258 C CA . SER A 1 160 ? 3.06400 27.73000 19.46800 1.000 36.54368 160 SER A CA 1
ATOM 1259 C C . SER A 1 160 ? 2.69000 26.78400 18.33400 1.000 43.01054 160 SER A C 1
ATOM 1260 O O . SER A 1 160 ? 1.52200 26.66300 17.95300 1.000 39.95373 160 SER A O 1
ATOM 1263 N N . ASP A 1 161 ? 3.70400 26.10300 17.79500 1.000 36.48215 161 ASP A N 1
ATOM 1264 C CA . ASP A 1 161 ? 3.45000 25.07500 16.79400 1.000 47.93317 161 ASP A CA 1
ATOM 1265 C C . ASP A 1 161 ? 3.09500 23.75600 17.47900 1.000 36.48419 161 ASP A C 1
ATOM 1266 O O . ASP A 1 161 ? 3.71900 23.38600 18.47700 1.000 38.10808 161 ASP A O 1
ATOM 1271 N N . PRO A 1 162 ? 2.10500 23.02800 16.96400 1.000 43.19791 162 PRO A N 1
ATOM 1272 C CA . PRO A 1 162 ? 1.64800 21.81400 17.65200 1.000 41.67166 162 PRO A CA 1
ATOM 1273 C C . PRO A 1 162 ? 2.65700 20.68500 17.51300 1.000 39.42821 162 PRO A C 1
ATOM 1274 O O . PRO A 1 162 ? 3.15700 20.40700 16.42100 1.000 39.32126 162 PRO A O 1
ATOM 1278 N N . VAL A 1 163 ? 2.95400 20.03700 18.63300 1.000 38.30529 163 VAL A N 1
ATOM 1279 C CA . VAL A 1 163 ? 3.76200 18.82500 18.66000 1.000 40.79013 163 VAL A CA 1
ATOM 1280 C C . VAL A 1 163 ? 2.81100 17.66500 18.91900 1.000 44.15651 163 VAL A C 1
ATOM 1281 O O . VAL A 1 163 ? 2.26100 17.53700 20.02000 1.000 35.11026 163 VAL A O 1
ATOM 1285 N N . TRP A 1 164 ? 2.60200 16.82800 17.90600 1.000 34.31241 164 TRP A N 1
ATOM 1286 C CA . TRP A 1 164 ? 1.71100 15.68700 18.06500 1.000 30.12370 164 TRP A CA 1
ATOM 1287 C C . TRP A 1 164 ? 2.19700 14.79300 19.19800 1.000 30.21040 164 TRP A C 1
ATOM 1288 O O . TRP A 1 164 ? 3.35400 14.36300 19.21400 1.000 33.12769 164 TRP A O 1
ATOM 1299 N N . CYS A 1 165 ? 1.30900 14.52600 20.15600 1.000 31.10957 165 CYS A N 1
ATOM 1300 C CA . CYS A 1 165 ? 1.56900 13.59300 21.24900 1.000 31.59567 165 CYS A CA 1
ATOM 1301 C C . CYS A 1 165 ? 0.72000 12.35400 21.02500 1.000 29.96442 165 CYS A C 1
ATOM 1302 O O . CYS A 1 165 ? -0.38900 12.24800 21.57200 1.000 30.31948 165 CYS A O 1
ATOM 1305 N N . PRO A 1 166 ? 1.17700 11.39700 20.22400 1.000 31.56519 166 PRO A N 1
ATOM 1306 C CA . PRO A 1 166 ? 0.41500 10.15800 20.06200 1.000 29.00583 166 PRO A CA 1
ATOM 1307 C C . PRO A 1 166 ? 0.23600 9.48700 21.41500 1.000 27.04995 166 PRO A C 1
ATOM 1308 O O . PRO A 1 166 ? 1.19300 9.32300 22.17400 1.000 25.62834 166 PRO A O 1
ATOM 1312 N N . HIS A 1 167 ? -1.00200 9.12000 21.72100 1.000 25.43758 167 HIS A N 1
ATOM 1313 C CA . HIS A 1 167 ? -1.30200 8.59200 23.04300 1.000 24.04220 167 HIS A CA 1
ATOM 1314 C C . HIS A 1 167 ? -2.54100 7.71700 22.96900 1.000 25.71607 167 HIS A C 1
ATOM 1315 O O . HIS A 1 167 ? -3.36800 7.84700 22.06200 1.000 22.00723 167 HIS A O 1
ATOM 1322 N N . VAL A 1 168 ? -2.65100 6.82200 23.94400 1.000 24.81521 168 VAL A N 1
ATOM 1323 C CA . VAL A 1 168 ? -3.86700 6.06700 24.20500 1.000 24.24137 168 VAL A CA 1
ATOM 1324 C C . VAL A 1 168 ? -4.37300 6.51800 25.56600 1.000 27.75514 168 VAL A C 1
ATOM 1325 O O . VAL A 1 168 ? -3.72500 6.27300 26.59200 1.000 22.00237 168 VAL A O 1
ATOM 1329 N N . THR A 1 169 ? -5.51500 7.19700 25.58100 1.000 26.13367 169 THR A N 1
ATOM 1330 C CA . THR A 1 169 ? -6.08900 7.65200 26.83800 1.000 22.93089 169 THR A CA 1
ATOM 1331 C C . THR A 1 169 ? -6.57800 6.45900 27.64600 1.000 24.23125 169 THR A C 1
ATOM 1332 O O . THR A 1 169 ? -7.28500 5.59000 27.12700 1.000 26.09114 169 THR A O 1
ATOM 1336 N N . ILE A 1 170 ? -6.19200 6.41000 28.91700 1.000 25.26232 170 ILE A N 1
ATOM 1337 C CA . ILE A 1 170 ? -6.58700 5.30600 29.78600 1.000 21.12064 170 ILE A CA 1
ATOM 1338 C C . ILE A 1 170 ? -7.84100 5.64600 30.57900 1.000 22.98735 170 ILE A C 1
ATOM 1339 O O . ILE A 1 170 ? -8.77200 4.84000 30.66400 1.000 21.24247 170 ILE A O 1
ATOM 1344 N N . GLY A 1 171 ? -7.89600 6.83200 31.17000 1.000 22.18917 171 GLY A N 1
ATOM 1345 C CA . GLY A 1 171 ? -9.07600 7.22400 31.91500 1.000 28.33604 171 GLY A CA 1
ATOM 1346 C C . GLY A 1 171 ? -8.96300 8.65200 32.40300 1.000 23.24953 171 GLY A C 1
ATOM 1347 O O . GLY A 1 171 ? -7.86900 9.22100 32.49500 1.000 20.72592 171 GLY A O 1
ATOM 1348 N N . TYR A 1 172 ? -10.12300 9.22100 32.71500 1.000 20.60626 172 TYR A N 1
ATOM 1349 C CA . TYR A 1 172 ? -10.22000 10.55800 33.28000 1.000 27.87853 172 TYR A CA 1
ATOM 1350 C C . TYR A 1 172 ? -10.44300 10.46500 34.78300 1.000 20.25371 172 TYR A C 1
ATOM 1351 O O . TYR A 1 172 ? -11.21000 9.62100 35.25700 1.000 23.56373 172 TYR A O 1
ATOM 1360 N N . VAL A 1 173 ? -9.76600 11.33800 35.53000 1.000 25.13908 173 VAL A N 1
ATOM 1361 C CA . VAL A 1 173 ? -9.90400 11.41100 36.97800 1.000 24.27361 173 VAL A CA 1
ATOM 1362 C C . VAL A 1 173 ? -10.14000 12.86200 37.37400 1.000 25.82396 173 VAL A C 1
ATOM 1363 O O . VAL A 1 173 ? -9.88900 13.79100 36.60400 1.000 26.19972 173 VAL A O 1
ATOM 1367 N N . ARG A 1 174 ? -10.63100 13.04800 38.59700 1.000 26.40259 174 ARG A N 1
ATOM 1368 C CA . ARG A 1 174 ? -10.88400 14.39400 39.09000 1.000 30.61582 174 ARG A CA 1
ATOM 1369 C C . ARG A 1 174 ? -9.59000 15.19700 39.12600 1.000 30.41254 174 ARG A C 1
ATOM 1370 O O . ARG A 1 174 ? -8.52300 14.67500 39.46100 1.000 28.09052 174 ARG A O 1
ATOM 1378 N N . ALA A 1 175 ? -9.68600 16.46200 38.82100 1.000 26.39344 175 ALA A N 1
ATOM 1379 C CA . ALA A 1 175 ? -8.53200 17.33400 38.81500 1.000 28.75665 175 ALA A CA 1
ATOM 1380 C C . ALA A 1 175 ? -8.16700 17.81500 40.18700 1.000 32.84644 175 ALA A C 1
ATOM 1381 O O . ALA A 1 175 ? -7.19900 18.47200 40.35600 1.000 33.13006 175 ALA A O 1
ATOM 1383 N N . ASP A 1 176 ? -8.95900 17.43100 41.16400 1.000 33.65712 176 ASP A N 1
ATOM 1384 C CA . ASP A 1 176 ? -8.76600 17.82900 42.53800 1.000 34.78776 176 ASP A CA 1
ATOM 1385 C C . ASP A 1 176 ? -8.55700 16.69700 43.54300 1.000 36.42332 176 ASP A C 1
ATOM 1386 O O . ASP A 1 176 ? -9.08300 16.73400 44.62100 1.000 35.70286 176 ASP A O 1
ATOM 1391 N N . ASP A 1 177 ? -7.89500 15.64600 43.13300 1.000 30.91766 177 ASP A N 1
ATOM 1392 C CA . ASP A 1 177 ? -7.62000 14.55700 44.01500 1.000 31.67729 177 ASP A CA 1
ATOM 1393 C C . ASP A 1 177 ? -6.32500 14.00000 43.58700 1.000 29.60618 177 ASP A C 1
ATOM 1394 O O . ASP A 1 177 ? -6.27800 13.08300 42.83600 1.000 28.25858 177 ASP A O 1
ATOM 1399 N N . GLU A 1 178 ? -5.27600 14.55600 44.15700 1.000 36.86991 178 GLU A N 1
ATOM 1400 C CA . GLU A 1 178 ? -3.90300 14.21900 43.79000 1.000 32.40068 178 GLU A CA 1
ATOM 1401 C C . GLU A 1 178 ? -3.56600 12.77600 44.14900 1.000 32.04669 178 GLU A C 1
ATOM 1402 O O . GLU A 1 178 ? -2.96300 12.05300 43.34700 1.000 35.60873 178 GLU A O 1
ATOM 1408 N N . ASP A 1 179 ? -3.93600 12.34000 45.35500 1.000 29.40122 179 ASP A N 1
ATOM 1409 C CA . ASP A 1 179 ? -3.65600 10.96500 45.76000 1.000 34.17579 179 ASP A CA 1
ATOM 1410 C C . ASP A 1 179 ? -4.20200 9.97300 44.74100 1.000 33.59635 179 ASP A C 1
ATOM 1411 O O . ASP A 1 179 ? -3.50500 9.04100 44.32400 1.000 27.91335 179 ASP A O 1
ATOM 1416 N N . ASN A 1 180 ? -5.45700 10.16200 44.32700 1.000 32.71339 180 ASN A N 1
ATOM 1417 C CA . ASN A 1 180 ? -6.03700 9.28900 43.31100 1.000 30.50754 180 ASN A CA 1
ATOM 1418 C C . ASN A 1 180 ? -5.27000 9.38800 41.99800 1.000 27.19808 180 ASN A C 1
ATOM 1419 O O . ASN A 1 180 ? -4.99300 8.36900 41.35300 1.000 25.50616 180 ASN A O 1
ATOM 1424 N N . LYS A 1 181 ? -4.91000 10.60800 41.58900 1.000 32.12451 181 LYS A N 1
ATOM 1425 C CA . LYS A 1 181 ? -4.18400 10.79000 40.33500 1.000 27.41671 181 LYS A CA 1
ATOM 1426 C C . LYS A 1 181 ? -2.82900 10.09300 40.37600 1.000 28.13929 181 LYS A C 1
ATOM 1427 O O . LYS A 1 181 ? -2.45900 9.37000 39.44400 1.000 26.73344 181 LYS A O 1
ATOM 1433 N N . ASN A 1 182 ? -2.07200 10.30200 41.45500 1.000 28.24218 182 ASN A N 1
ATOM 1434 C CA . ASN A 1 182 ? -0.73700 9.71900 41.54300 1.000 30.67622 182 ASN A CA 1
ATOM 1435 C C . ASN A 1 182 ? -0.79600 8.19600 41.59500 1.000 27.05522 182 ASN A C 1
ATOM 1436 O O . ASN A 1 182 ? -0.00600 7.51900 40.92700 1.000 32.13496 182 ASN A O 1
ATOM 1441 N N . SER A 1 183 ? -1.71900 7.63700 42.38200 1.000 25.79180 183 SER A N 1
ATOM 1442 C CA . SER A 1 183 ? -1.85300 6.18400 42.43100 1.000 24.84395 183 SER A CA 1
ATOM 1443 C C . SER A 1 183 ? -2.18700 5.61800 41.05500 1.000 31.04270 183 SER A C 1
ATOM 1444 O O . SER A 1 183 ? -1.65600 4.57300 40.65900 1.000 26.92772 183 SER A O 1
ATOM 1447 N N . PHE A 1 184 ? -3.06400 6.29700 40.31300 1.000 28.61455 184 PHE A N 1
ATOM 1448 C CA . PHE A 1 184 ? -3.40000 5.86200 38.96100 1.000 28.97535 184 PHE A CA 1
ATOM 1449 C C . PHE A 1 184 ? -2.16100 5.84100 38.07300 1.000 28.24497 184 PHE A C 1
ATOM 1450 O O . PHE A 1 184 ? -1.86700 4.83400 37.41800 1.000 27.10218 184 PHE A O 1
ATOM 1458 N N . ILE A 1 185 ? -1.41800 6.94900 38.04700 1.000 23.54225 185 ILE A N 1
ATOM 1459 C CA . ILE A 1 185 ? -0.21300 7.03300 37.22300 1.000 25.02028 185 ILE A CA 1
ATOM 1460 C C . ILE A 1 185 ? 0.75300 5.90800 37.57100 1.000 28.05732 185 ILE A C 1
ATOM 1461 O O . ILE A 1 185 ? 1.30100 5.23900 36.68700 1.000 29.71849 185 ILE A O 1
ATOM 1466 N N . GLU A 1 186 ? 0.98300 5.68600 38.86700 1.000 25.63899 186 GLU A N 1
ATOM 1467 C CA . GLU A 1 186 ? 1.89200 4.62400 39.28700 1.000 31.10201 186 GLU A CA 1
ATOM 1468 C C . GLU A 1 186 ? 1.46900 3.28000 38.70900 1.000 30.97525 186 GLU A C 1
ATOM 1469 O O . GLU A 1 186 ? 2.28900 2.54700 38.14400 1.000 35.10004 186 GLU A O 1
ATOM 1475 N N . LEU A 1 187 ? 0.18700 2.93700 38.84600 1.000 29.75693 187 LEU A N 1
ATOM 1476 C CA . LEU A 1 187 ? -0.29300 1.66000 38.32900 1.000 31.49731 187 LEU A CA 1
ATOM 1477 C C . LEU A 1 187 ? -0.15100 1.59100 36.81300 1.000 32.95334 187 LEU A C 1
ATOM 1478 O O . LEU A 1 187 ? 0.23300 0.55100 36.26500 1.000 29.63560 187 LEU A O 1
ATOM 1483 N N . ALA A 1 188 ? -0.45300 2.68800 36.11700 1.000 30.53684 188 ALA A N 1
ATOM 1484 C CA . ALA A 1 188 ? -0.35600 2.67700 34.66200 1.000 30.74354 188 ALA A CA 1
ATOM 1485 C C . ALA A 1 188 ? 1.08800 2.56500 34.19200 1.000 30.75588 188 ALA A C 1
ATOM 1486 O O . ALA A 1 188 ? 1.34800 1.99900 33.12400 1.000 28.71676 188 ALA A O 1
ATOM 1488 N N . GLU A 1 189 ? 2.01400 3.08900 34.98000 1.000 28.21962 189 GLU A N 1
ATOM 1489 C CA . GLU A 1 189 ? 3.43500 3.07000 34.68400 1.000 30.27490 189 GLU A CA 1
ATOM 1490 C C . GLU A 1 189 ? 4.00000 1.66200 34.55000 1.000 34.91988 189 GLU A C 1
ATOM 1491 O O . GLU A 1 189 ? 4.93300 1.43800 33.87100 1.000 31.91836 189 GLU A O 1
ATOM 1497 N N . ALA A 1 190 ? 3.32600 0.67900 35.10500 1.000 32.95972 190 ALA A N 1
ATOM 1498 C CA . ALA A 1 190 ? 3.76000 -0.70300 34.99500 1.000 35.72232 190 ALA A CA 1
ATOM 1499 C C . ALA A 1 190 ? 3.75700 -1.22100 33.55700 1.000 38.43021 190 ALA A C 1
ATOM 1500 O O . ALA A 1 190 ? 4.50700 -2.09200 33.24500 1.000 36.99954 190 ALA A O 1
ATOM 1502 N N . PHE A 1 191 ? 2.88000 -0.69500 32.71400 1.000 30.76450 191 PHE A N 1
ATOM 1503 C CA . PHE A 1 191 ? 2.74600 -1.05900 31.34700 1.000 29.45832 191 PHE A CA 1
ATOM 1504 C C . PHE A 1 191 ? 3.71300 -0.35600 30.40700 1.000 35.77205 191 PHE A C 1
ATOM 1505 O O . PHE A 1 191 ? 3.70500 -0.59100 29.23800 1.000 36.44492 191 PHE A O 1
ATOM 1513 N N . ARG A 1 192 ? 4.57200 0.49200 30.92300 1.000 35.33609 192 ARG A N 1
ATOM 1514 C CA . ARG A 1 192 ? 5.52100 1.16000 30.06500 1.000 37.35275 192 ARG A CA 1
ATOM 1515 C C . ARG A 1 192 ? 6.42000 0.19300 29.33800 1.000 36.08979 192 ARG A C 1
ATOM 1516 O O . ARG A 1 192 ? 6.83000 -0.79000 29.83800 1.000 36.68607 192 ARG A O 1
ATOM 1524 N N . GLY A 1 193 ? 6.65400 0.48700 28.09300 1.000 38.67661 193 GLY A N 1
ATOM 1525 C CA . GLY A 1 193 ? 7.47400 -0.34400 27.26800 1.000 34.69055 193 GLY A CA 1
ATOM 1526 C C . GLY A 1 193 ? 6.72000 -1.36800 26.48400 1.000 33.51981 193 GLY A C 1
ATOM 1527 O O . GLY A 1 193 ? 7.22600 -1.90900 25.56300 1.000 38.88300 193 GLY A O 1
ATOM 1528 N N . SER A 1 194 ? 5.45600 -1.55400 26.78600 1.000 37.19326 194 SER A N 1
ATOM 1529 C CA . SER A 1 194 ? 4.62600 -2.46000 26.03600 1.000 34.03732 194 SER A CA 1
ATOM 1530 C C . SER A 1 194 ? 4.40700 -1.99100 24.61400 1.000 44.88489 194 SER A C 1
ATOM 1531 O O . SER A 1 194 ? 4.43600 -0.81100 24.31200 1.000 41.76714 194 SER A O 1
ATOM 1534 N N . LYS A 1 195 ? 4.13800 -2.94300 23.74600 1.000 42.97663 195 LYS A N 1
ATOM 1535 C CA . LYS A 1 195 ? 3.86200 -2.64400 22.34700 1.000 45.80940 195 LYS A CA 1
ATOM 1536 C C . LYS A 1 195 ? 2.36600 -2.76700 22.08800 1.000 42.51999 195 LYS A C 1
ATOM 1537 O O . LYS A 1 195 ? 1.74200 -3.76000 22.47500 1.000 45.79627 195 LYS A O 1
ATOM 1543 N N . ILE A 1 196 ? 1.79800 -1.75500 21.43900 1.000 36.33152 196 ILE A N 1
ATOM 1544 C CA . ILE A 1 196 ? 0.38100 -1.71600 21.09600 1.000 46.95672 196 ILE A CA 1
ATOM 1545 C C . ILE A 1 196 ? 0.21700 -2.00100 19.61100 1.000 46.22685 196 ILE A C 1
ATOM 1546 O O . ILE A 1 196 ? 0.86400 -1.35900 18.77400 1.000 41.86528 196 ILE A O 1
ATOM 1551 N N . LYS A 1 197 ? -0.64500 -2.96000 19.28500 1.000 38.99796 197 LYS A N 1
ATOM 1552 C CA . LYS A 1 197 ? -0.91600 -3.32800 17.90300 1.000 43.11353 197 LYS A CA 1
ATOM 1553 C C . LYS A 1 197 ? -2.17700 -2.64800 17.38600 1.000 37.19535 197 LYS A C 1
ATOM 1554 O O . LYS A 1 197 ? -3.17400 -2.53500 18.10500 1.000 32.44577 197 LYS A O 1
ATOM 1560 N N . VAL A 1 198 ? -2.12300 -2.19400 16.13900 1.000 41.42446 198 VAL A N 1
ATOM 1561 C CA . VAL A 1 198 ? -3.24100 -1.51800 15.49200 1.000 32.66065 198 VAL A CA 1
ATOM 1562 C C . VAL A 1 198 ? -4.13800 -2.57700 14.86900 1.000 34.20358 198 VAL A C 1
ATOM 1563 O O . VAL A 1 198 ? -3.65500 -3.53000 14.24600 1.000 33.56975 198 VAL A O 1
ATOM 1567 N N . ILE A 1 199 ? -5.45200 -2.41200 15.02700 1.000 33.23815 199 ILE A N 1
ATOM 1568 C CA . ILE A 1 199 ? -6.40500 -3.36900 14.47500 1.000 38.82614 199 ILE A CA 1
ATOM 1569 C C . ILE A 1 199 ? -7.02000 -2.80400 13.20000 1.000 37.10009 199 ILE A C 1
ATOM 1570 O O . ILE A 1 199 ? -7.34400 -3.55200 12.27100 1.000 33.88705 199 ILE A O 1
ATOM 1575 N N . GLY A 1 200 ? -7.18200 -1.49000 13.14600 1.000 35.77004 200 GLY A N 1
ATOM 1576 C CA . GLY A 1 200 ? -7.77300 -0.85200 11.98800 1.000 39.64800 200 GLY A CA 1
ATOM 1577 C C . GLY A 1 200 ? -8.31600 0.51700 12.35200 1.000 35.21778 200 GLY A C 1
ATOM 1578 O O . GLY A 1 200 ? -8.06500 1.03800 13.43800 1.000 31.34056 200 GLY A O 1
ATOM 1579 N N . TRP A 1 201 ? -9.06800 1.08500 11.41200 1.000 33.45634 201 TRP A N 1
ATOM 1580 C CA . TRP A 1 201 ? -9.65400 2.40200 11.61800 1.000 34.13651 201 TRP A CA 1
ATOM 1581 C C . TRP A 1 201 ? -10.74500 2.34900 12.68000 1.000 29.01643 201 TRP A C 1
ATOM 1582 O O . TRP A 1 201 ? -11.51700 1.38900 12.75200 1.000 35.19891 201 TRP A O 1
ATOM 1593 N N . CYS A 1 202 ? -10.81400 3.39500 13.50000 1.000 28.20139 202 CYS A N 1
ATOM 1594 C CA . CYS A 1 202 ? -11.94700 3.55300 14.40100 1.000 29.15420 202 CYS A CA 1
ATOM 1595 C C . CYS A 1 202 ? -13.22600 3.70900 13.58900 1.000 35.79785 202 CYS A C 1
ATOM 1596 O O . CYS A 1 202 ? -13.27800 4.48900 12.63300 1.000 33.50917 202 CYS A O 1
ATOM 1599 N N . GLU A 1 203 ? -14.25700 2.96300 13.96700 1.000 28.93309 203 GLU A N 1
ATOM 1600 C CA . GLU A 1 203 ? -15.52100 3.00600 13.24200 1.000 38.07792 203 GLU A CA 1
ATOM 1601 C C . GLU A 1 203 ? -16.61600 3.62300 14.10400 1.000 50.30465 203 GLU A C 1
ATOM 1602 O O . GLU A 1 203 ? -16.48200 3.70800 15.32500 1.000 41.40820 203 GLU A O 1
ATOM 1609 N N . THR B 1 3 ? 50.13200 22.29800 45.84100 1.000 67.56769 3 THR B N 1
ATOM 1610 C CA . THR B 1 3 ? 51.31200 22.35000 46.67800 1.000 73.11532 3 THR B CA 1
ATOM 1611 C C . THR B 1 3 ? 50.87200 22.42800 48.12000 1.000 62.49439 3 THR B C 1
ATOM 1612 O O . THR B 1 3 ? 51.31000 21.61500 48.93200 1.000 52.83117 3 THR B O 1
ATOM 1616 N N . THR B 1 4 ? 49.97400 23.35700 48.44700 1.000 63.49357 4 THR B N 1
ATOM 1617 C CA . THR B 1 4 ? 49.49200 23.42000 49.82700 1.000 42.81776 4 THR B CA 1
ATOM 1618 C C . THR B 1 4 ? 48.56600 22.27300 50.09300 1.000 42.11865 4 THR B C 1
ATOM 1619 O O . THR B 1 4 ? 47.94400 21.73200 49.21200 1.000 43.82622 4 THR B O 1
ATOM 1623 N N . ILE B 1 5 ? 48.47900 21.90400 51.34400 1.000 39.62711 5 ILE B N 1
ATOM 1624 C CA . ILE B 1 5 ? 47.62800 20.78400 51.72900 1.000 35.77155 5 ILE B CA 1
ATOM 1625 C C . ILE B 1 5 ? 46.17400 21.06900 51.37300 1.000 39.02571 5 ILE B C 1
ATOM 1626 O O . ILE B 1 5 ? 45.46500 20.19700 50.85700 1.000 39.79769 5 ILE B O 1
ATOM 1631 N N . GLN B 1 6 ? 45.70500 22.28800 51.64200 1.000 33.95892 6 GLN B N 1
ATOM 1632 C CA . GLN B 1 6 ? 44.32200 22.62100 51.32200 1.000 42.09600 6 GLN B CA 1
ATOM 1633 C C . GLN B 1 6 ? 44.09000 22.65400 49.81800 1.000 42.45153 6 GLN B C 1
ATOM 1634 O O . GLN B 1 6 ? 42.99700 22.31000 49.35400 1.000 39.48948 6 GLN B O 1
ATOM 1640 N N . LYS B 1 7 ? 45.09900 23.05400 49.04100 1.000 36.40020 7 LYS B N 1
ATOM 1641 C CA . LYS B 1 7 ? 44.98400 22.95800 47.59000 1.000 44.61832 7 LYS B CA 1
ATOM 1642 C C . LYS B 1 7 ? 44.86700 21.50500 47.15100 1.000 46.82430 7 LYS B C 1
ATOM 1643 O O . LYS B 1 7 ? 44.07200 21.17700 46.26200 1.000 41.80574 7 LYS B O 1
ATOM 1649 N N . GLU B 1 8 ? 45.65200 20.61700 47.76600 1.000 44.61127 8 GLU B N 1
ATOM 1650 C CA . GLU B 1 8 ? 45.53800 19.19600 47.46000 1.000 41.57865 8 GLU B CA 1
ATOM 1651 C C . GLU B 1 8 ? 44.16100 18.66600 47.84000 1.000 36.98712 8 GLU B C 1
ATOM 1652 O O . GLU B 1 8 ? 43.58000 17.84700 47.11900 1.000 40.24884 8 GLU B O 1
ATOM 1658 N N . LEU B 1 9 ? 43.62100 19.12600 48.97100 1.000 35.71799 9 LEU B N 1
ATOM 1659 C CA . LEU B 1 9 ? 42.29400 18.68700 49.38900 1.000 42.18423 9 LEU B CA 1
ATOM 1660 C C . LEU B 1 9 ? 41.21300 19.23600 48.46500 1.000 41.09038 9 LEU B C 1
ATOM 1661 O O . LEU B 1 9 ? 40.25400 18.52900 48.13300 1.000 37.11214 9 LEU B O 1
ATOM 1666 N N . GLU B 1 10 ? 41.34600 20.49600 48.04300 1.000 37.16218 10 GLU B N 1
ATOM 1667 C CA . GLU B 1 10 ? 40.37900 21.06400 47.10900 1.000 43.31688 10 GLU B CA 1
ATOM 1668 C C . GLU B 1 10 ? 40.35600 20.28000 45.80400 1.000 42.32781 10 GLU B C 1
ATOM 1669 O O . GLU B 1 10 ? 39.28800 20.05400 45.22200 1.000 40.18562 10 GLU B O 1
ATOM 1675 N N . ASN B 1 11 ? 41.52800 19.85500 45.32900 1.000 40.48788 11 ASN B N 1
ATOM 1676 C CA . ASN B 1 11 ? 41.57800 19.02000 44.13500 1.000 44.87053 11 ASN B CA 1
ATOM 1677 C C . ASN B 1 11 ? 40.83900 17.70600 44.35600 1.000 44.08812 11 ASN B C 1
ATOM 1678 O O . ASN B 1 11 ? 40.14900 17.21400 43.45500 1.000 40.64593 11 ASN B O 1
ATOM 1683 N N . ILE B 1 12 ? 40.96200 17.13100 45.55400 1.000 36.62792 12 ILE B N 1
ATOM 1684 C CA . ILE B 1 12 ? 40.27300 15.88000 45.85200 1.000 39.96954 12 ILE B CA 1
ATOM 1685 C C . ILE B 1 12 ? 38.76400 16.08400 45.84400 1.000 43.54693 12 ILE B C 1
ATOM 1686 O O . ILE B 1 12 ? 38.00800 15.20900 45.40500 1.000 38.10652 12 ILE B O 1
ATOM 1691 N N . VAL B 1 13 ? 38.29900 17.23900 46.32400 1.000 36.42772 13 VAL B N 1
ATOM 1692 C CA . VAL B 1 13 ? 36.86600 17.52000 46.31100 1.000 36.16035 13 VAL B CA 1
ATOM 1693 C C . VAL B 1 13 ? 36.34700 17.56000 44.88000 1.000 41.25788 13 VAL B C 1
ATOM 1694 O O . VAL B 1 13 ? 35.27300 17.02600 44.57600 1.000 36.70932 13 VAL B O 1
ATOM 1698 N N . VAL B 1 14 ? 37.09900 18.19000 43.97700 1.000 35.77064 14 VAL B N 1
ATOM 1699 C CA . VAL B 1 14 ? 36.67100 18.26000 42.58500 1.000 41.51217 14 VAL B CA 1
ATOM 1700 C C . VAL B 1 14 ? 36.65400 16.87000 41.96000 1.000 43.17883 14 VAL B C 1
ATOM 1701 O O . VAL B 1 14 ? 35.70100 16.50100 41.26400 1.000 53.03745 14 VAL B O 1
ATOM 1705 N N . LYS B 1 15 ? 37.70200 16.07700 42.19900 1.000 42.01786 15 LYS B N 1
ATOM 1706 C CA . LYS B 1 15 ? 37.74100 14.72000 41.66300 1.000 48.42079 15 LYS B CA 1
ATOM 1707 C C . LYS B 1 15 ? 36.51900 13.92100 42.10100 1.000 52.06926 15 LYS B C 1
ATOM 1708 O O . LYS B 1 15 ? 35.87400 13.25000 41.28700 1.000 54.07117 15 LYS B O 1
ATOM 1714 N N . GLU B 1 16 ? 36.18700 13.98300 43.39400 1.000 42.01070 16 GLU B N 1
ATOM 1715 C CA . GLU B 1 16 ? 35.10000 13.16600 43.92200 1.000 47.19803 16 GLU B CA 1
ATOM 1716 C C . GLU B 1 16 ? 33.78400 13.46600 43.21400 1.000 48.24288 16 GLU B C 1
ATOM 1717 O O . GLU B 1 16 ? 32.97200 12.56000 42.99100 1.000 51.21876 16 GLU B O 1
ATOM 1723 N N . ARG B 1 17 ? 33.55200 14.73200 42.86100 1.000 45.78628 17 ARG B N 1
ATOM 1724 C CA . ARG B 1 17 ? 32.34600 15.07800 42.11500 1.000 46.22099 17 ARG B CA 1
ATOM 1725 C C . ARG B 1 17 ? 32.25600 14.28200 40.82000 1.000 60.00345 17 ARG B C 1
ATOM 1726 O O . ARG B 1 17 ? 31.17200 13.83200 40.43100 1.000 66.02154 17 ARG B O 1
ATOM 1734 N N . GLN B 1 18 ? 33.36500 14.20000 40.12900 1.000 65.90643 18 GLN B N 1
ATOM 1735 C CA . GLN B 1 18 ? 33.41200 13.53100 38.86700 1.000 72.62750 18 GLN B CA 1
ATOM 1736 C C . GLN B 1 18 ? 33.55800 12.08800 39.07200 1.000 70.18802 18 GLN B C 1
ATOM 1737 O O . GLN B 1 18 ? 34.39000 11.47000 38.47200 1.000 75.19854 18 GLN B O 1
ATOM 1743 N N . ASN B 1 19 ? 32.74300 11.53200 39.92500 1.000 65.00298 19 ASN B N 1
ATOM 1744 C CA . ASN B 1 19 ? 32.77700 10.12100 40.13900 1.000 69.07952 19 ASN B CA 1
ATOM 1745 C C . ASN B 1 19 ? 31.41600 9.56000 39.92000 1.000 70.70465 19 ASN B C 1
ATOM 1746 O O . ASN B 1 19 ? 30.43700 10.15900 40.28800 1.000 57.60064 19 ASN B O 1
ATOM 1751 N N . LYS B 1 20 ? 31.33700 8.38100 39.34500 1.000 70.95884 20 LYS B N 1
ATOM 1752 C CA . LYS B 1 20 ? 30.03500 7.83500 39.10400 1.000 72.32652 20 LYS B CA 1
ATOM 1753 C C . LYS B 1 20 ? 29.38600 7.46100 40.40700 1.000 70.73129 20 LYS B C 1
ATOM 1754 O O . LYS B 1 20 ? 29.86700 6.61900 41.13700 1.000 69.95024 20 LYS B O 1
ATOM 1760 N N . LYS B 1 21 ? 28.24600 8.06600 40.71800 1.000 64.44661 21 LYS B N 1
ATOM 1761 C CA . LYS B 1 21 ? 27.60500 7.76500 41.99900 1.000 66.80093 21 LYS B CA 1
ATOM 1762 C C . LYS B 1 21 ? 26.21300 7.12900 41.96200 1.000 59.46410 21 LYS B C 1
ATOM 1763 O O . LYS B 1 21 ? 25.28700 7.66600 41.35400 1.000 70.30879 21 LYS B O 1
ATOM 1769 N N . ASP B 1 22 ? 26.08200 5.98000 42.62300 1.000 48.93032 22 ASP B N 1
ATOM 1770 C CA . ASP B 1 22 ? 24.84100 5.31700 42.73200 1.000 42.88949 22 ASP B CA 1
ATOM 1771 C C . ASP B 1 22 ? 24.28300 5.77500 44.06700 1.000 47.35751 22 ASP B C 1
ATOM 1772 O O . ASP B 1 22 ? 24.82900 5.46400 45.09400 1.000 44.34137 22 ASP B O 1
ATOM 1777 N N . THR B 1 23 ? 23.22500 6.55000 44.04700 1.000 35.95559 23 THR B N 1
ATOM 1778 C CA . THR B 1 23 ? 22.66900 7.06100 45.27300 1.000 37.81652 23 THR B CA 1
ATOM 1779 C C . THR B 1 23 ? 21.21700 6.79000 45.51500 1.000 38.48938 23 THR B C 1
ATOM 1780 O O . THR B 1 23 ? 20.53900 6.29700 44.66200 1.000 38.52162 23 THR B O 1
ATOM 1784 N N . ILE B 1 24 ? 20.78000 7.09000 46.72400 1.000 37.43143 24 ILE B N 1
ATOM 1785 C CA . ILE B 1 24 ? 19.40500 6.96200 47.13900 1.000 37.42907 24 ILE B CA 1
ATOM 1786 C C . ILE B 1 24 ? 18.97700 8.24200 47.81400 1.000 34.18207 24 ILE B C 1
ATOM 1787 O O . ILE B 1 24 ? 19.76100 8.92200 48.40700 1.000 31.25471 24 ILE B O 1
ATOM 1792 N N . LEU B 1 25 ? 17.70400 8.52800 47.70400 1.000 27.78911 25 LEU B N 1
ATOM 1793 C CA . LEU B 1 25 ? 17.11700 9.71500 48.22600 1.000 28.76647 25 LEU B CA 1
ATOM 1794 C C . LEU B 1 25 ? 16.36700 9.45800 49.48900 1.000 29.21294 25 LEU B C 1
ATOM 1795 O O . LEU B 1 25 ? 15.55500 8.60000 49.54500 1.000 28.09774 25 LEU B O 1
ATOM 1800 N N . MET B 1 26 ? 16.67800 10.22400 50.51200 1.000 26.17546 26 MET B N 1
ATOM 1801 C CA . MET B 1 26 ? 16.02900 10.09600 51.79100 1.000 27.07160 26 MET B CA 1
ATOM 1802 C C . MET B 1 26 ? 15.16400 11.32500 51.95900 1.000 34.53919 26 MET B C 1
ATOM 1803 O O . MET B 1 26 ? 15.62800 12.39300 52.26000 1.000 27.01504 26 MET B O 1
ATOM 1808 N N . GLY B 1 27 ? 13.87400 11.10800 51.85000 1.000 31.27808 27 GLY B N 1
ATOM 1809 C CA . GLY B 1 27 ? 12.92400 12.16200 51.86900 1.000 29.41490 27 GLY B CA 1
ATOM 1810 C C . GLY B 1 27 ? 11.59900 11.85400 52.47800 1.000 32.04360 27 GLY B C 1
ATOM 1811 O O . GLY B 1 27 ? 11.26800 10.74200 52.74400 1.000 26.08866 27 GLY B O 1
ATOM 1812 N N . LEU B 1 28 ? 10.85600 12.90300 52.70600 1.000 26.12074 28 LEU B N 1
ATOM 1813 C CA . LEU B 1 28 ? 9.54800 12.77700 53.26500 1.000 28.82487 28 LEU B CA 1
ATOM 1814 C C . LEU B 1 28 ? 8.42000 13.18100 52.33800 1.000 33.61969 28 LEU B C 1
ATOM 1815 O O . LEU B 1 28 ? 8.48400 14.20700 51.73900 1.000 28.08097 28 LEU B O 1
ATOM 1820 N N . LYS B 1 29 ? 7.40600 12.34600 52.22900 1.000 28.20817 29 LYS B N 1
ATOM 1821 C CA . LYS B 1 29 ? 6.20000 12.72700 51.51000 1.000 31.26376 29 LYS B CA 1
ATOM 1822 C C . LYS B 1 29 ? 5.44900 13.78400 52.30900 1.000 35.54951 29 LYS B C 1
ATOM 1823 O O . LYS B 1 29 ? 5.36400 13.71000 53.53900 1.000 31.14254 29 LYS B O 1
ATOM 1829 N N . VAL B 1 30 ? 4.96700 14.79800 51.62900 1.000 27.81970 30 VAL B N 1
ATOM 1830 C CA . VAL B 1 30 ? 4.24600 15.84700 52.26700 1.000 30.33027 30 VAL B CA 1
ATOM 1831 C C . VAL B 1 30 ? 2.90600 16.14000 51.62400 1.000 32.93840 30 VAL B C 1
ATOM 1832 O O . VAL B 1 30 ? 2.61800 15.67600 50.56600 1.000 31.67962 30 VAL B O 1
ATOM 1836 N N . GLU B 1 31 ? 2.12000 16.93800 52.29900 1.000 23.97154 31 GLU B N 1
ATOM 1837 C CA . GLU B 1 31 ? 0.86400 17.40500 51.82400 1.000 31.41231 31 GLU B CA 1
ATOM 1838 C C . GLU B 1 31 ? 1.02400 18.88900 51.55100 1.000 31.03374 31 GLU B C 1
ATOM 1839 O O . GLU B 1 31 ? 1.37400 19.62100 52.40600 1.000 34.82046 31 GLU B O 1
ATOM 1845 N N . VAL B 1 32 ? 0.75600 19.32600 50.35100 1.000 29.49996 32 VAL B N 1
ATOM 1846 C CA . VAL B 1 32 ? 0.88300 20.72400 50.03700 1.000 31.28313 32 VAL B CA 1
ATOM 1847 C C . VAL B 1 32 ? -0.43500 21.46500 50.16600 1.000 27.35006 32 VAL B C 1
ATOM 1848 O O . VAL B 1 32 ? -1.44500 20.92700 49.96900 1.000 29.02498 32 VAL B O 1
ATOM 1852 N N . PRO B 1 33 ? -0.37800 22.72900 50.50800 1.000 31.60243 33 PRO B N 1
ATOM 1853 C CA . PRO B 1 33 ? -1.58100 23.52200 50.68100 1.000 34.00275 33 PRO B CA 1
ATOM 1854 C C . PRO B 1 33 ? -2.18800 24.00900 49.39800 1.000 31.99530 33 PRO B C 1
ATOM 1855 O O . PRO B 1 33 ? -3.31400 24.32300 49.41600 1.000 39.56316 33 PRO B O 1
ATOM 1859 N N . TRP B 1 34 ? -1.45500 24.08300 48.32300 1.000 27.62187 34 TRP B N 1
ATOM 1860 C CA . TRP B 1 34 ? -1.99600 24.51800 47.04500 1.000 29.26177 34 TRP B CA 1
ATOM 1861 C C . TRP B 1 34 ? -2.59000 23.34200 46.28100 1.000 34.07104 34 TRP B C 1
ATOM 1862 O O . TRP B 1 34 ? -2.19900 22.18700 46.47200 1.000 31.28321 34 TRP B O 1
ATOM 1873 N N . ASN B 1 35 ? -3.54900 23.65000 45.41300 1.000 32.45810 35 ASN B N 1
ATOM 1874 C CA . ASN B 1 35 ? -4.21100 22.65600 44.58500 1.000 36.37433 35 ASN B CA 1
ATOM 1875 C C . ASN B 1 35 ? -4.05200 23.02200 43.11600 1.000 34.51467 35 ASN B C 1
ATOM 1876 O O . ASN B 1 35 ? -3.68600 24.14900 42.76900 1.000 29.50722 35 ASN B O 1
ATOM 1881 N N . TYR B 1 36 ? -4.34000 22.04700 42.25100 1.000 31.52465 36 TYR B N 1
ATOM 1882 C CA . TYR B 1 36 ? -4.21200 22.26600 40.81400 1.000 34.19494 36 TYR B CA 1
ATOM 1883 C C . TYR B 1 36 ? -5.00400 23.48800 40.36700 1.000 35.76317 36 TYR B C 1
ATOM 1884 O O . TYR B 1 36 ? -4.52100 24.29100 39.55900 1.000 39.47989 36 TYR B O 1
ATOM 1893 N N . CYS B 1 37 ? -6.22000 23.65400 40.89200 1.000 37.48346 37 CYS B N 1
ATOM 1894 C CA . CYS B 1 37 ? -7.06600 24.76700 40.47500 1.000 36.57119 37 CYS B CA 1
ATOM 1895 C C . CYS B 1 37 ? -6.46300 26.12100 40.82800 1.000 41.98110 37 CYS B C 1
ATOM 1896 O O . CYS B 1 37 ? -6.89800 27.14000 40.28100 1.000 34.61196 37 CYS B O 1
ATOM 1899 N N . ASP B 1 38 ? -5.47600 26.16200 41.72500 1.000 35.90165 38 ASP B N 1
ATOM 1900 C CA . ASP B 1 38 ? -4.85900 27.43400 42.08100 1.000 35.51177 38 ASP B CA 1
ATOM 1901 C C . ASP B 1 38 ? -4.03800 28.01800 40.94000 1.000 34.22352 38 ASP B C 1
ATOM 1902 O O . ASP B 1 38 ? -3.78000 29.22600 40.93500 1.000 33.46971 38 ASP B O 1
ATOM 1907 N N . TRP B 1 39 ? -3.66300 27.20000 39.99400 1.000 39.45686 39 TRP B N 1
ATOM 1908 C CA . TRP B 1 39 ? -2.82800 27.63500 38.91800 1.000 37.83453 39 TRP B CA 1
ATOM 1909 C C . TRP B 1 39 ? -3.56300 27.71200 37.59300 1.000 43.68365 39 TRP B C 1
ATOM 1910 O O . TRP B 1 39 ? -2.96100 27.65900 36.56400 1.000 43.17540 39 TRP B O 1
ATOM 1921 N N . ALA B 1 40 ? -4.83700 28.01400 37.64000 1.000 49.46259 40 ALA B N 1
ATOM 1922 C CA . ALA B 1 40 ? -5.69100 27.97200 36.46300 1.000 50.41573 40 ALA B CA 1
ATOM 1923 C C . ALA B 1 40 ? -5.25200 28.78200 35.28000 1.000 55.75148 40 ALA B C 1
ATOM 1924 O O . ALA B 1 40 ? -5.30700 28.32900 34.17100 1.000 57.36097 40 ALA B O 1
ATOM 1926 N N . SER B 1 41 ? -4.78500 29.97600 35.52600 1.000 48.87634 41 SER B N 1
ATOM 1927 C CA . SER B 1 41 ? -4.25800 30.85400 34.50100 1.000 54.27112 41 SER B CA 1
ATOM 1928 C C . SER B 1 41 ? -2.90500 30.47600 33.95100 1.000 52.45402 41 SER B C 1
ATOM 1929 O O . SER B 1 41 ? -2.46400 30.95400 32.94300 1.000 52.43094 41 SER B O 1
ATOM 1932 N N . ILE B 1 42 ? -2.20200 29.69900 34.72600 1.000 45.22948 42 ILE B N 1
ATOM 1933 C CA . ILE B 1 42 ? -0.87300 29.34100 34.41400 1.000 48.51032 42 ILE B CA 1
ATOM 1934 C C . ILE B 1 42 ? -0.73100 28.24400 33.39900 1.000 43.48321 42 ILE B C 1
ATOM 1935 O O . ILE B 1 42 ? -1.34500 27.23800 33.42900 1.000 38.29140 42 ILE B O 1
ATOM 1940 N N . SER B 1 43 ? 0.13000 28.52700 32.48400 1.000 35.36078 43 SER B N 1
ATOM 1941 C CA . SER B 1 43 ? 0.53800 27.59000 31.49800 1.000 46.98054 43 SER B CA 1
ATOM 1942 C C . SER B 1 43 ? 1.76100 26.88200 32.09800 1.000 37.60678 43 SER B C 1
ATOM 1943 O O . SER B 1 43 ? 2.48100 27.46900 32.82700 1.000 48.46054 43 SER B O 1
ATOM 1946 N N . PHE B 1 44 ? 1.91200 25.59400 31.88200 1.000 41.47502 44 PHE B N 1
ATOM 1947 C CA . PHE B 1 44 ? 3.02300 24.82400 32.42600 1.000 37.65933 44 PHE B CA 1
ATOM 1948 C C . PHE B 1 44 ? 3.79100 24.11000 31.36300 1.000 34.14566 44 PHE B C 1
ATOM 1949 O O . PHE B 1 44 ? 3.28000 23.79600 30.34000 1.000 32.25914 44 PHE B O 1
ATOM 1957 N N . TYR B 1 45 ? 5.04300 23.86800 31.64900 1.000 35.68750 45 TYR B N 1
ATOM 1958 C CA . TYR B 1 45 ? 5.94900 23.21100 30.77200 1.000 33.86657 45 TYR B CA 1
ATOM 1959 C C . TYR B 1 45 ? 6.17600 21.76000 31.12700 1.000 31.78158 45 TYR B C 1
ATOM 1960 O O . TYR B 1 45 ? 6.73700 21.46500 32.12600 1.000 30.44805 45 TYR B O 1
ATOM 1969 N N . ASP B 1 46 ? 5.73600 20.87600 30.25000 1.000 35.00007 46 ASP B N 1
ATOM 1970 C CA . ASP B 1 46 ? 5.90500 19.43200 30.38000 1.000 35.82489 46 ASP B CA 1
ATOM 1971 C C . ASP B 1 46 ? 6.84400 18.97700 29.26900 1.000 35.08060 46 ASP B C 1
ATOM 1972 O O . ASP B 1 46 ? 6.44200 18.89800 28.10400 1.000 33.24778 46 ASP B O 1
ATOM 1977 N N . VAL B 1 47 ? 8.09300 18.67100 29.63300 1.000 29.60820 47 VAL B N 1
ATOM 1978 C CA . VAL B 1 47 ? 9.09000 18.31000 28.62800 1.000 33.48892 47 VAL B CA 1
ATOM 1979 C C . VAL B 1 47 ? 8.62900 17.11700 27.80000 1.000 36.26967 47 VAL B C 1
ATOM 1980 O O . VAL B 1 47 ? 9.05400 16.94900 26.65000 1.000 34.44511 47 VAL B O 1
ATOM 1984 N N . ARG B 1 48 ? 7.76000 16.27300 28.36000 1.000 32.40678 48 ARG B N 1
ATOM 1985 C CA . ARG B 1 48 ? 7.28200 15.10100 27.63700 1.000 34.69868 48 ARG B CA 1
ATOM 1986 C C . ARG B 1 48 ? 6.38300 15.46600 26.46200 1.000 38.62996 48 ARG B C 1
ATOM 1987 O O . ARG B 1 48 ? 6.17000 14.62900 25.57800 1.000 38.38175 48 ARG B O 1
ATOM 1995 N N . LEU B 1 49 ? 5.85000 16.68600 26.43200 1.000 35.02928 49 LEU B N 1
ATOM 1996 C CA . LEU B 1 49 ? 5.01200 17.14500 25.33500 1.000 38.66249 49 LEU B CA 1
ATOM 1997 C C . LEU B 1 49 ? 5.77000 18.01200 24.33800 1.000 41.36777 49 LEU B C 1
ATOM 1998 O O . LEU B 1 49 ? 5.16700 18.49900 23.37600 1.000 43.00153 49 LEU B O 1
ATOM 2003 N N . GLU B 1 50 ? 7.06600 18.21300 24.54200 1.000 37.51099 50 GLU B N 1
ATOM 2004 C CA . GLU B 1 50 ? 7.87400 19.07800 23.69800 1.000 40.42711 50 GLU B CA 1
ATOM 2005 C C . GLU B 1 50 ? 8.60600 18.26800 22.63400 1.000 51.76968 50 GLU B C 1
ATOM 2006 O O . GLU B 1 50 ? 8.72800 17.04400 22.72000 1.000 47.22637 50 GLU B O 1
ATOM 2012 N N . SER B 1 51 ? 9.09200 18.97700 21.62100 1.000 46.55643 51 SER B N 1
ATOM 2013 C CA . SER B 1 51 ? 9.91900 18.40400 20.57100 1.000 51.95859 51 SER B CA 1
ATOM 2014 C C . SER B 1 51 ? 11.35100 18.90300 20.71600 1.000 46.74448 51 SER B C 1
ATOM 2015 O O . SER B 1 51 ? 11.64300 19.82200 21.48600 1.000 45.55070 51 SER B O 1
ATOM 2018 N N . GLY B 1 52 ? 12.25100 18.27800 19.96100 1.000 47.93545 52 GLY B N 1
ATOM 2019 C CA . GLY B 1 52 ? 13.64800 18.66100 19.99300 1.000 50.07881 52 GLY B CA 1
ATOM 2020 C C . GLY B 1 52 ? 14.39300 18.29400 21.25600 1.000 51.25100 52 GLY B C 1
ATOM 2021 O O . GLY B 1 52 ? 15.50400 18.79100 21.46600 1.000 54.74253 52 GLY B O 1
ATOM 2022 N N . ILE B 1 53 ? 13.82100 17.44600 22.10500 1.000 50.63032 53 ILE B N 1
ATOM 2023 C CA . ILE B 1 53 ? 14.49200 17.01100 23.32500 1.000 52.41947 53 ILE B CA 1
ATOM 2024 C C . ILE B 1 53 ? 15.45900 15.89000 22.96900 1.000 50.45754 53 ILE B C 1
ATOM 2025 O O . ILE B 1 53 ? 15.06000 14.86900 22.39900 1.000 59.86481 53 ILE B O 1
ATOM 2030 N N . LEU B 1 54 ? 16.73700 16.07600 23.30900 1.000 49.13213 54 LEU B N 1
ATOM 2031 C CA . LEU B 1 54 ? 17.76300 15.13100 22.88000 1.000 54.91441 54 LEU B CA 1
ATOM 2032 C C . LEU B 1 54 ? 17.74600 13.85000 23.70700 1.000 59.86586 54 LEU B C 1
ATOM 2033 O O . LEU B 1 54 ? 18.00400 12.76500 23.17400 1.000 58.82020 54 LEU B O 1
ATOM 2038 N N . ASP B 1 55 ? 17.45000 13.94700 25.00200 1.000 58.51628 55 ASP B N 1
ATOM 2039 C CA . ASP B 1 55 ? 17.47800 12.78400 25.89100 1.000 58.44148 55 ASP B CA 1
ATOM 2040 C C . ASP B 1 55 ? 16.34400 12.92800 26.90300 1.000 54.76069 55 ASP B C 1
ATOM 2041 O O . ASP B 1 55 ? 16.46000 13.68800 27.86800 1.000 65.51213 55 ASP B O 1
ATOM 2046 N N . MET B 1 56 ? 15.25400 12.19000 26.68100 1.000 54.51712 56 MET B N 1
ATOM 2047 C CA . MET B 1 56 ? 14.11000 12.26600 27.58300 1.000 60.00885 56 MET B CA 1
ATOM 2048 C C . MET B 1 56 ? 14.38000 11.56500 28.90900 1.000 59.88452 56 MET B C 1
ATOM 2049 O O . MET B 1 56 ? 13.85900 11.98900 29.94700 1.000 60.22078 56 MET B O 1
ATOM 2054 N N . GLU B 1 57 ? 15.17800 10.49600 28.89800 1.000 51.38659 57 GLU B N 1
ATOM 2055 C CA . GLU B 1 57 ? 15.46600 9.74900 30.11700 1.000 62.12581 57 GLU B CA 1
ATOM 2056 C C . GLU B 1 57 ? 16.51700 10.41300 30.99500 1.000 59.45838 57 GLU B C 1
ATOM 2057 O O . GLU B 1 57 ? 16.71600 9.97000 32.13100 1.000 61.79036 57 GLU B O 1
ATOM 2063 N N . SER B 1 58 ? 17.19400 11.44800 30.50500 1.000 56.52665 58 SER B N 1
ATOM 2064 C CA . SER B 1 58 ? 18.21900 12.10600 31.30100 1.000 47.32028 58 SER B CA 1
ATOM 2065 C C . SER B 1 58 ? 17.62200 12.67800 32.58100 1.000 53.25690 58 SER B C 1
ATOM 2066 O O . SER B 1 58 ? 16.47300 13.12600 32.61500 1.000 51.49822 58 SER B O 1
ATOM 2069 N N . ILE B 1 59 ? 18.42400 12.66000 33.64800 1.000 49.51163 59 ILE B N 1
ATOM 2070 C CA . ILE B 1 59 ? 17.98800 13.23900 34.91100 1.000 52.01352 59 ILE B CA 1
ATOM 2071 C C . ILE B 1 59 ? 17.82800 14.74700 34.79700 1.000 45.85854 59 ILE B C 1
ATOM 2072 O O . ILE B 1 59 ? 17.19600 15.37100 35.65700 1.000 43.39177 59 ILE B O 1
ATOM 2077 N N . ALA B 1 60 ? 18.38100 15.35200 33.74500 1.000 39.34263 60 ALA B N 1
ATOM 2078 C CA . ALA B 1 60 ? 18.34700 16.80000 33.60400 1.000 45.58220 60 ALA B CA 1
ATOM 2079 C C . ALA B 1 60 ? 16.99700 17.32300 33.13300 1.000 40.77066 60 ALA B C 1
ATOM 2080 O O . ALA B 1 60 ? 16.74200 18.52600 33.25800 1.000 44.05661 60 ALA B O 1
ATOM 2082 N N . VAL B 1 61 ? 16.12700 16.46400 32.60500 1.000 35.26186 61 VAL B N 1
ATOM 2083 C CA . VAL B 1 61 ? 14.86600 16.93100 32.04100 1.000 38.71574 61 VAL B CA 1
ATOM 2084 C C . VAL B 1 61 ? 13.71800 16.01500 32.44500 1.000 38.16222 61 VAL B C 1
ATOM 2085 O O . VAL B 1 61 ? 12.54800 16.41000 32.38500 1.000 40.26008 61 VAL B O 1
ATOM 2089 N N . LYS B 1 62 ? 14.03900 14.78800 32.86300 1.000 36.87800 62 LYS B N 1
ATOM 2090 C CA . LYS B 1 62 ? 12.99300 13.80300 33.12000 1.000 37.39976 62 LYS B CA 1
ATOM 2091 C C . LYS B 1 62 ? 11.99900 14.28300 34.17000 1.000 42.96302 62 LYS B C 1
ATOM 2092 O O . LYS B 1 62 ? 10.83900 13.85700 34.16300 1.000 35.57344 62 LYS B O 1
ATOM 2098 N N . TYR B 1 63 ? 12.42400 15.16300 35.07300 1.000 39.28455 63 TYR B N 1
ATOM 2099 C CA . TYR B 1 63 ? 11.57100 15.62300 36.16100 1.000 40.52073 63 TYR B CA 1
ATOM 2100 C C . TYR B 1 63 ? 10.76500 16.86600 35.81000 1.000 38.11617 63 TYR B C 1
ATOM 2101 O O . TYR B 1 63 ? 10.05300 17.38600 36.67400 1.000 30.47745 63 TYR B O 1
ATOM 2110 N N . MET B 1 64 ? 10.84800 17.34900 34.57000 1.000 31.92437 64 MET B N 1
ATOM 2111 C CA . MET B 1 64 ? 10.13900 18.56500 34.16700 1.000 34.11739 64 MET B CA 1
ATOM 2112 C C . MET B 1 64 ? 8.74700 18.19900 33.65300 1.000 33.31879 64 MET B C 1
ATOM 2113 O O . MET B 1 64 ? 8.44900 18.24100 32.45800 1.000 31.87947 64 MET B O 1
ATOM 2118 N N . THR B 1 65 ? 7.87900 17.84300 34.59900 1.000 25.07816 65 THR B N 1
ATOM 2119 C CA . THR B 1 65 ? 6.54400 17.36600 34.25800 1.000 31.45215 65 THR B CA 1
ATOM 2120 C C . THR B 1 65 ? 5.46700 18.37300 34.64900 1.000 26.17575 65 THR B C 1
ATOM 2121 O O . THR B 1 65 ? 4.58800 18.06700 35.46200 1.000 28.06677 65 THR B O 1
ATOM 2125 N N . GLY B 1 66 ? 5.52700 19.57100 34.07000 1.000 27.12705 66 GLY B N 1
ATOM 2126 C CA . GLY B 1 66 ? 4.49300 20.56600 34.31500 1.000 30.24714 66 GLY B CA 1
ATOM 2127 C C . GLY B 1 66 ? 4.33500 20.85400 35.79400 1.000 28.92065 66 GLY B C 1
ATOM 2128 O O . GLY B 1 66 ? 5.30800 21.12200 36.50700 1.000 26.28643 66 GLY B O 1
ATOM 2129 N N . CYS B 1 67 ? 3.09100 20.81200 36.26700 1.000 28.50631 67 CYS B N 1
ATOM 2130 C CA . CYS B 1 67 ? 2.79000 20.98300 37.68100 1.000 31.99555 67 CYS B CA 1
ATOM 2131 C C . CYS B 1 67 ? 2.44800 19.66400 38.36300 1.000 31.30472 67 CYS B C 1
ATOM 2132 O O . CYS B 1 67 ? 1.95300 19.67200 39.49500 1.000 31.09080 67 CYS B O 1
ATOM 2135 N N . ASP B 1 68 ? 2.69100 18.53300 37.69800 1.000 27.57100 68 ASP B N 1
ATOM 2136 C CA . ASP B 1 68 ? 2.48800 17.21500 38.30000 1.000 32.08582 68 ASP B CA 1
ATOM 2137 C C . ASP B 1 68 ? 3.80100 16.78600 38.94900 1.000 33.00361 68 ASP B C 1
ATOM 2138 O O . ASP B 1 68 ? 4.61800 16.06300 38.37400 1.000 28.27837 68 ASP B O 1
ATOM 2143 N N . ILE B 1 69 ? 3.99500 17.24700 40.17500 1.000 25.87570 69 ILE B N 1
ATOM 2144 C CA . ILE B 1 69 ? 5.23000 17.04100 40.92600 1.000 26.03432 69 ILE B CA 1
ATOM 2145 C C . ILE B 1 69 ? 4.91800 16.14600 42.12000 1.000 28.01889 69 ILE B C 1
ATOM 2146 O O . ILE B 1 69 ? 3.95900 16.42100 42.84800 1.000 32.06833 69 ILE B O 1
ATOM 2151 N N . PRO B 1 70 ? 5.69100 15.09300 42.35900 1.000 36.08233 70 PRO B N 1
ATOM 2152 C CA . PRO B 1 70 ? 5.49100 14.29100 43.56600 1.000 40.14563 70 PRO B CA 1
ATOM 2153 C C . PRO B 1 70 ? 5.74000 15.12700 44.80600 1.000 36.86639 70 PRO B C 1
ATOM 2154 O O . PRO B 1 70 ? 6.81300 15.73300 44.95300 1.000 37.60907 70 PRO B O 1
ATOM 2158 N N . PRO B 1 71 ? 4.77300 15.19700 45.71800 1.000 34.50534 71 PRO B N 1
ATOM 2159 C CA . PRO B 1 71 ? 4.94600 16.03600 46.91100 1.000 33.44543 71 PRO B CA 1
ATOM 2160 C C . PRO B 1 71 ? 5.97900 15.46700 47.87200 1.000 37.40068 71 PRO B C 1
ATOM 2161 O O . PRO B 1 71 ? 5.62400 14.84400 48.87600 1.000 40.18696 71 PRO B O 1
ATOM 2165 N N . HIS B 1 72 ? 7.25800 15.67500 47.56900 1.000 34.33039 72 HIS B N 1
ATOM 2166 C CA . HIS B 1 72 ? 8.35500 15.19000 48.39100 1.000 32.76024 72 HIS B CA 1
ATOM 2167 C C . HIS B 1 72 ? 9.25000 16.35000 48.80300 1.000 31.97017 72 HIS B C 1
ATOM 2168 O O . HIS B 1 72 ? 9.37800 17.34500 48.08300 1.000 36.00043 72 HIS B O 1
ATOM 2175 N N . VAL B 1 73 ? 9.86300 16.21400 49.97600 1.000 28.32772 73 VAL B N 1
ATOM 2176 C CA . VAL B 1 73 ? 10.90900 17.11700 50.43900 1.000 31.70709 73 VAL B CA 1
ATOM 2177 C C . VAL B 1 73 ? 12.10900 16.26400 50.81800 1.000 27.56822 73 VAL B C 1
ATOM 2178 O O . VAL B 1 73 ? 12.01300 15.41900 51.71600 1.000 30.17874 73 VAL B O 1
ATOM 2182 N N . THR B 1 74 ? 13.22900 16.47200 50.13200 1.000 27.19516 74 THR B N 1
ATOM 2183 C CA . THR B 1 74 ? 14.42400 15.68000 50.38400 1.000 30.00276 74 THR B CA 1
ATOM 2184 C C . THR B 1 74 ? 15.11200 16.14200 51.66200 1.000 27.85064 74 THR B C 1
ATOM 2185 O O . THR B 1 74 ? 15.27600 17.34400 51.89100 1.000 31.44635 74 THR B O 1
ATOM 2189 N N . LEU B 1 75 ? 15.50900 15.18000 52.49700 1.000 24.22048 75 LEU B N 1
ATOM 2190 C CA . LEU B 1 75 ? 16.33000 15.46600 53.66600 1.000 23.01006 75 LEU B CA 1
ATOM 2191 C C . LEU B 1 75 ? 17.81100 15.27100 53.37300 1.000 26.08236 75 LEU B C 1
ATOM 2192 O O . LEU B 1 75 ? 18.64600 16.04100 53.85800 1.000 23.28817 75 LEU B O 1
ATOM 2197 N N . GLY B 1 76 ? 18.15000 14.25700 52.58200 1.000 29.46490 76 GLY B N 1
ATOM 2198 C CA . GLY B 1 76 ? 19.53500 14.02100 52.21900 1.000 21.29014 76 GLY B CA 1
ATOM 2199 C C . GLY B 1 76 ? 19.63800 12.98800 51.12000 1.000 28.21382 76 GLY B C 1
ATOM 2200 O O . GLY B 1 76 ? 18.68000 12.27300 50.81000 1.000 26.07947 76 GLY B O 1
ATOM 2201 N N . ILE B 1 77 ? 20.83000 12.92500 50.53200 1.000 26.08225 77 ILE B N 1
ATOM 2202 C CA . ILE B 1 77 ? 21.15900 11.97300 49.47900 1.000 25.36528 77 ILE B CA 1
ATOM 2203 C C . ILE B 1 77 ? 22.40800 11.22100 49.90900 1.000 23.90592 77 ILE B C 1
ATOM 2204 O O . ILE B 1 77 ? 23.43000 11.84100 50.22300 1.000 28.66478 77 ILE B O 1
ATOM 2209 N N . THR B 1 78 ? 22.33300 9.89500 49.92600 1.000 25.94768 78 THR B N 1
ATOM 2210 C CA . THR B 1 78 ? 23.47600 9.08000 50.31100 1.000 26.17445 78 THR B CA 1
ATOM 2211 C C . THR B 1 78 ? 23.64400 7.94100 49.31300 1.000 33.22227 78 THR B C 1
ATOM 2212 O O . THR B 1 78 ? 22.84300 7.76700 48.38900 1.000 32.14198 78 THR B O 1
ATOM 2216 N N . ASN B 1 79 ? 24.70600 7.16400 49.50500 1.000 27.41836 79 ASN B N 1
ATOM 2217 C CA . ASN B 1 79 ? 25.04300 6.11700 48.55600 1.000 30.62690 79 ASN B CA 1
ATOM 2218 C C . ASN B 1 79 ? 24.08500 4.93600 48.69000 1.000 36.06493 79 ASN B C 1
ATOM 2219 O O . ASN B 1 79 ? 23.47500 4.70400 49.73700 1.000 37.95610 79 ASN B O 1
ATOM 2224 N N . LYS B 1 80 ? 23.93100 4.21600 47.60600 1.000 39.18178 80 LYS B N 1
ATOM 2225 C CA . LYS B 1 80 ? 23.00600 3.09900 47.53300 1.000 40.23618 80 LYS B CA 1
ATOM 2226 C C . LYS B 1 80 ? 23.26900 2.03500 48.55600 1.000 40.64376 80 LYS B C 1
ATOM 2227 O O . LYS B 1 80 ? 22.37100 1.43600 49.07600 1.000 38.14525 80 LYS B O 1
ATOM 2233 N N . ASP B 1 81 ? 24.51800 1.92100 48.96600 1.000 42.02676 81 ASP B N 1
ATOM 2234 C CA . ASP B 1 81 ? 24.93300 0.95100 49.95400 1.000 36.27866 81 ASP B CA 1
ATOM 2235 C C . ASP B 1 81 ? 24.51800 1.22800 51.39700 1.000 35.36847 81 ASP B C 1
ATOM 2236 O O . ASP B 1 81 ? 24.68900 0.39000 52.23200 1.000 39.18063 81 ASP B O 1
ATOM 2241 N N . GLN B 1 82 ? 23.98800 2.41400 51.65700 1.000 30.68906 82 GLN B N 1
ATOM 2242 C CA . GLN B 1 82 ? 23.47700 2.81300 52.91800 1.000 30.52164 82 GLN B CA 1
ATOM 2243 C C . GLN B 1 82 ? 22.00300 2.50300 53.04600 1.000 31.32644 82 GLN B C 1
ATOM 2244 O O . GLN B 1 82 ? 21.42300 2.81900 54.02300 1.000 29.97369 82 GLN B O 1
ATOM 2250 N N . GLU B 1 83 ? 21.40900 1.83000 52.08600 1.000 32.73333 83 GLU B N 1
ATOM 2251 C CA . GLU B 1 83 ? 19.98600 1.58700 52.12300 1.000 32.60036 83 GLU B CA 1
ATOM 2252 C C . GLU B 1 83 ? 19.53900 0.84200 53.33900 1.000 33.49808 83 GLU B C 1
ATOM 2253 O O . GLU B 1 83 ? 18.56700 1.19600 53.89800 1.000 32.62211 83 GLU B O 1
ATOM 2259 N N . ALA B 1 84 ? 20.28500 -0.14700 53.77000 1.000 34.71178 84 ALA B N 1
ATOM 2260 C CA . ALA B 1 84 ? 19.93800 -0.89000 54.95800 1.000 41.29583 84 ALA B CA 1
ATOM 2261 C C . ALA B 1 84 ? 19.95400 -0.00700 56.20100 1.000 35.96590 84 ALA B C 1
ATOM 2262 O O . ALA B 1 84 ? 19.12100 -0.11000 57.03300 1.000 34.55638 84 ALA B O 1
ATOM 2264 N N . ASN B 1 85 ? 20.93000 0.86500 56.29100 1.000 31.37864 85 ASN B N 1
ATOM 2265 C CA . ASN B 1 85 ? 20.99500 1.80500 57.39300 1.000 31.31021 85 ASN B CA 1
ATOM 2266 C C . ASN B 1 85 ? 19.76600 2.72700 57.37300 1.000 32.60593 85 ASN B C 1
ATOM 2267 O O . ASN B 1 85 ? 19.18000 2.96500 58.36900 1.000 31.53539 85 ASN B O 1
ATOM 2272 N N . PHE B 1 86 ? 19.38000 3.18800 56.20000 1.000 28.51470 86 PHE B N 1
ATOM 2273 C CA . PHE B 1 86 ? 18.21400 4.03300 56.04600 1.000 24.86540 86 PHE B CA 1
ATOM 2274 C C . PHE B 1 86 ? 16.97900 3.27000 56.49500 1.000 35.14560 86 PHE B C 1
ATOM 2275 O O . PHE B 1 86 ? 16.18300 3.78700 57.21900 1.000 27.93191 86 PHE B O 1
ATOM 2283 N N . GLN B 1 87 ? 16.87500 2.00100 56.11100 1.000 27.36564 87 GLN B N 1
ATOM 2284 C CA . GLN B 1 87 ? 15.76500 1.18200 56.52000 1.000 33.18487 87 GLN B CA 1
ATOM 2285 C C . GLN B 1 87 ? 15.76100 1.01200 58.00800 1.000 37.32823 87 GLN B C 1
ATOM 2286 O O . GLN B 1 87 ? 14.73400 1.08300 58.59800 1.000 46.02632 87 GLN B O 1
ATOM 2292 N N . ARG B 1 88 ? 16.91100 0.80400 58.62200 1.000 36.38592 88 ARG B N 1
ATOM 2293 C CA . ARG B 1 88 ? 16.98200 0.71100 60.07200 1.000 37.91364 88 ARG B CA 1
ATOM 2294 C C . ARG B 1 88 ? 16.44300 1.99100 60.73500 1.000 35.64057 88 ARG B C 1
ATOM 2295 O O . ARG B 1 88 ? 15.74100 1.90600 61.70300 1.000 38.16272 88 ARG B O 1
ATOM 2303 N N . PHE B 1 89 ? 16.84100 3.16400 60.24200 1.000 28.01636 89 PHE B N 1
ATOM 2304 C CA . PHE B 1 89 ? 16.38200 4.42200 60.81900 1.000 30.20698 89 PHE B CA 1
ATOM 2305 C C . PHE B 1 89 ? 14.86400 4.53200 60.76600 1.000 27.43151 89 PHE B C 1
ATOM 2306 O O . PHE B 1 89 ? 14.23200 4.98100 61.72900 1.000 35.16737 89 PHE B O 1
ATOM 231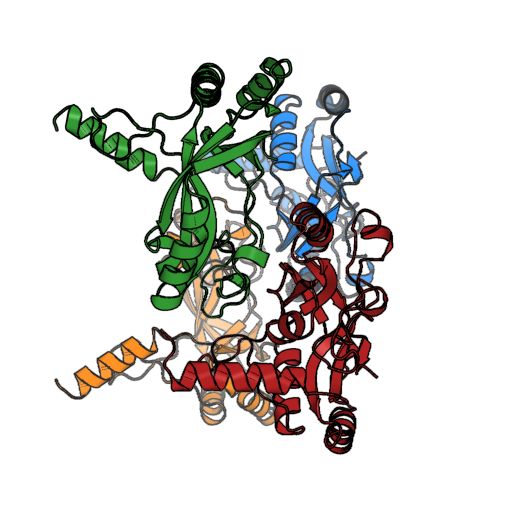4 N N . LYS B 1 90 ? 14.25900 4.12700 59.64700 1.000 35.84180 90 LYS B N 1
ATOM 2315 C CA . LYS B 1 90 ? 12.80400 4.14700 59.54900 1.000 30.38058 90 LYS B CA 1
ATOM 2316 C C . LYS B 1 90 ? 12.17400 3.35300 60.68500 1.000 35.86306 90 LYS B C 1
ATOM 2317 O O . LYS B 1 90 ? 11.22200 3.81000 61.32800 1.000 40.23223 90 LYS B O 1
ATOM 2323 N N . GLU B 1 91 ? 12.70000 2.15700 60.95200 1.000 33.40726 91 GLU B N 1
ATOM 2324 C CA . GLU B 1 91 ? 12.15700 1.33900 62.03000 1.000 42.01546 91 GLU B CA 1
ATOM 2325 C C . GLU B 1 91 ? 12.45100 1.95600 63.39100 1.000 34.42439 91 GLU B C 1
ATOM 2326 O O . GLU B 1 91 ? 11.61500 1.89200 64.30100 1.000 37.61255 91 GLU B O 1
ATOM 2332 N N . LEU B 1 92 ? 13.63100 2.55900 63.55100 1.000 29.31970 92 LEU B N 1
ATOM 2333 C CA . LEU B 1 92 ? 13.97900 3.16500 64.83300 1.000 34.63040 92 LEU B CA 1
ATOM 2334 C C . LEU B 1 92 ? 13.05500 4.32400 65.17800 1.000 35.33921 92 LEU B C 1
ATOM 2335 O O . LEU B 1 92 ? 12.80200 4.58400 66.36000 1.000 36.61449 92 LEU B O 1
ATOM 2340 N N . THR B 1 93 ? 12.54500 5.03000 64.17000 1.000 30.37812 93 THR B N 1
ATOM 2341 C CA . THR B 1 93 ? 11.65400 6.16100 64.37600 1.000 35.29312 93 THR B CA 1
ATOM 2342 C C . THR B 1 93 ? 10.18300 5.76000 64.35400 1.000 32.46299 93 THR B C 1
ATOM 2343 O O . THR B 1 93 ? 9.31900 6.61600 64.13300 1.000 30.24984 93 THR B O 1
ATOM 2347 N N . ARG B 1 94 ? 9.89500 4.49300 64.57500 1.000 33.51834 94 ARG B N 1
ATOM 2348 C CA . ARG B 1 94 ? 8.53600 4.01400 64.54800 1.000 38.55874 94 ARG B CA 1
ATOM 2349 C C . ARG B 1 94 ? 7.62600 4.63700 65.59300 1.000 36.35976 94 ARG B C 1
ATOM 2350 O O . ARG B 1 94 ? 6.47000 4.74900 65.38400 1.000 33.22433 94 ARG B O 1
ATOM 2358 N N . ASN B 1 95 ? 8.19300 5.07600 66.69500 1.000 41.41815 95 ASN B N 1
ATOM 2359 C CA . ASN B 1 95 ? 7.43000 5.68500 67.77700 1.000 34.52711 95 ASN B CA 1
ATOM 2360 C C . ASN B 1 95 ? 7.33300 7.20100 67.65800 1.000 37.80062 95 ASN B C 1
ATOM 2361 O O . ASN B 1 95 ? 6.85000 7.85400 68.59000 1.000 36.03939 95 ASN B O 1
ATOM 2366 N N . ILE B 1 96 ? 7.77600 7.77400 66.54400 1.000 35.60352 96 ILE B N 1
ATOM 2367 C CA . ILE B 1 96 ? 7.67600 9.20700 66.30000 1.000 31.94633 96 ILE B CA 1
ATOM 2368 C C . ILE B 1 96 ? 6.50900 9.45400 65.35700 1.000 28.06192 96 ILE B C 1
ATOM 2369 O O . ILE B 1 96 ? 6.42700 8.84400 64.28300 1.000 33.11794 96 ILE B O 1
ATOM 2374 N N . ASP B 1 97 ? 5.59900 10.34100 65.75700 1.000 29.22521 97 ASP B N 1
ATOM 2375 C CA . ASP B 1 97 ? 4.45500 10.70700 64.92300 1.000 29.64111 97 ASP B CA 1
ATOM 2376 C C . ASP B 1 97 ? 4.94200 11.66100 63.84000 1.000 29.40685 97 ASP B C 1
ATOM 2377 O O . ASP B 1 97 ? 5.01100 12.87600 64.03200 1.000 32.22650 97 ASP B O 1
ATOM 2382 N N . LEU B 1 98 ? 5.28400 11.10200 62.67800 1.000 29.06257 98 LEU B N 1
ATOM 2383 C CA . LEU B 1 98 ? 5.79500 11.92200 61.58600 1.000 27.80152 98 LEU B CA 1
ATOM 2384 C C . LEU B 1 98 ? 4.77100 12.93900 61.09800 1.000 29.40826 98 LEU B C 1
ATOM 2385 O O . LEU B 1 98 ? 5.16000 13.96400 60.52700 1.000 25.82227 98 LEU B O 1
ATOM 2390 N N . THR B 1 99 ? 3.47700 12.68800 61.31300 1.000 26.83596 99 THR B N 1
ATOM 2391 C CA . THR B 1 99 ? 2.44700 13.61200 60.85200 1.000 31.40640 99 THR B CA 1
ATOM 2392 C C . THR B 1 99 ? 2.40900 14.90700 61.65400 1.000 36.16086 99 THR B C 1
ATOM 2393 O O . THR B 1 99 ? 1.72700 15.84900 61.23700 1.000 31.87187 99 THR B O 1
ATOM 2397 N N . SER B 1 100 ? 3.11200 14.98100 62.78600 1.000 27.15425 100 SER B N 1
ATOM 2398 C CA . SER B 1 100 ? 3.20400 16.23300 63.52500 1.000 29.32995 100 SER B CA 1
ATOM 2399 C C . SER B 1 100 ? 4.29800 17.14900 62.99300 1.000 28.44468 100 SER B C 1
ATOM 2400 O O . SER B 1 100 ? 4.34000 18.32300 63.37600 1.000 23.82036 100 SER B O 1
ATOM 2403 N N . LEU B 1 101 ? 5.17200 16.64500 62.12500 1.000 23.12186 101 LEU B N 1
ATOM 2404 C CA . LEU B 1 101 ? 6.22800 17.44300 61.52200 1.000 22.89156 101 LEU B CA 1
ATOM 2405 C C . LEU B 1 101 ? 5.66000 18.33000 60.41800 1.000 29.18129 101 LEU B C 1
ATOM 2406 O O . LEU B 1 101 ? 4.62300 18.03400 59.81800 1.000 28.94013 101 LEU B O 1
ATOM 2411 N N . SER B 1 102 ? 6.36000 19.42900 60.14600 1.000 28.64117 102 SER B N 1
ATOM 2412 C CA . SER B 1 102 ? 5.91100 20.34600 59.10900 1.000 24.84377 102 SER B CA 1
ATOM 2413 C C . SER B 1 102 ? 7.06000 21.24400 58.67900 1.000 27.33512 102 SER B C 1
ATOM 2414 O O . SER B 1 102 ? 8.09100 21.34200 59.35200 1.000 25.96869 102 SER B O 1
ATOM 2417 N N . PHE B 1 103 ? 6.86700 21.88100 57.52800 1.000 32.28665 103 PHE B N 1
ATOM 2418 C CA . PHE B 1 103 ? 7.68800 22.98100 57.05400 1.000 28.88526 103 PHE B CA 1
ATOM 2419 C C . PHE B 1 103 ? 6.81300 24.22200 56.93500 1.000 24.91997 103 PHE B C 1
ATOM 2420 O O . PHE B 1 103 ? 5.58400 24.13300 56.87200 1.000 24.09117 103 PHE B O 1
ATOM 2428 N N . THR B 1 104 ? 7.45400 25.38600 56.90300 1.000 23.67380 104 THR B N 1
ATOM 2429 C CA . THR B 1 104 ? 6.77200 26.64800 56.65400 1.000 30.68947 104 THR B CA 1
ATOM 2430 C C . THR B 1 104 ? 7.28300 27.22600 55.34400 1.000 30.69852 104 THR B C 1
ATOM 2431 O O . THR B 1 104 ? 8.49700 27.32100 55.13500 1.000 29.18587 104 THR B O 1
ATOM 2435 N N . CYS B 1 105 ? 6.35900 27.59400 54.46100 1.000 29.41877 105 CYS B N 1
ATOM 2436 C CA . CYS B 1 105 ? 6.73700 28.16900 53.17700 1.000 30.94973 105 CYS B CA 1
ATOM 2437 C C . CYS B 1 105 ? 7.43100 29.50700 53.40300 1.000 26.68259 105 CYS B C 1
ATOM 2438 O O . CYS B 1 105 ? 6.84100 30.43500 53.96500 1.000 30.51995 105 CYS B O 1
ATOM 2441 N N . LYS B 1 106 ? 8.68800 29.59900 52.97200 1.000 32.14079 106 LYS B N 1
ATOM 2442 C CA . LYS B 1 106 ? 9.51100 30.77400 53.22900 1.000 27.33738 106 LYS B CA 1
ATOM 2443 C C . LYS B 1 106 ? 9.47300 31.77100 52.07400 1.000 32.26615 106 LYS B C 1
ATOM 2444 O O . LYS B 1 106 ? 9.18900 32.95400 52.28300 1.000 24.81735 106 LYS B O 1
ATOM 2450 N N . GLU B 1 107 ? 9.75500 31.31700 50.85500 1.000 25.93672 107 GLU B N 1
ATOM 2451 C CA . GLU B 1 107 ? 9.72800 32.20400 49.70200 1.000 27.47845 107 GLU B CA 1
ATOM 2452 C C . GLU B 1 107 ? 9.66400 31.36900 48.43300 1.000 26.81748 107 GLU B C 1
ATOM 2453 O O . GLU B 1 107 ? 10.01000 30.18500 48.42600 1.000 22.62585 107 GLU B O 1
ATOM 2459 N N . VAL B 1 108 ? 9.26500 32.00500 47.34600 1.000 27.07122 108 VAL B N 1
ATOM 2460 C CA . VAL B 1 108 ? 9.16700 31.38600 46.03600 1.000 32.13651 108 VAL B CA 1
ATOM 2461 C C . VAL B 1 108 ? 10.35800 31.80100 45.20200 1.000 39.14198 108 VAL B C 1
ATOM 2462 O O . VAL B 1 108 ? 10.69400 32.93800 45.14200 1.000 31.34260 108 VAL B O 1
ATOM 2466 N N . ILE B 1 109 ? 11.00400 30.83800 44.60000 1.000 28.34218 109 ILE B N 1
ATOM 2467 C CA . ILE B 1 109 ? 12.17200 31.01200 43.80400 1.000 32.18268 109 ILE B CA 1
ATOM 2468 C C . ILE B 1 109 ? 12.06100 30.24800 42.48600 1.000 33.16152 109 ILE B C 1
ATOM 2469 O O . ILE B 1 109 ? 11.63300 29.12400 42.47400 1.000 29.43065 109 ILE B O 1
ATOM 2474 N N . CYS B 1 110 ? 12.44000 30.86300 41.38200 1.000 31.46209 110 CYS B N 1
ATOM 2475 C CA . CYS B 1 110 ? 12.44300 30.18200 40.12100 1.000 29.00682 110 CYS B CA 1
ATOM 2476 C C . CYS B 1 110 ? 13.87600 29.96200 39.77200 1.000 35.38403 110 CYS B C 1
ATOM 2477 O O . CYS B 1 110 ? 14.52600 30.87100 39.36700 1.000 37.76636 110 CYS B O 1
ATOM 2480 N N . PHE B 1 111 ? 14.37400 28.73700 39.86300 1.000 35.82831 111 PHE B N 1
ATOM 2481 C CA . PHE B 1 111 ? 15.76800 28.40600 39.61100 1.000 35.60113 111 PHE B CA 1
ATOM 2482 C C . PHE B 1 111 ? 16.14700 28.77200 38.17800 1.000 38.85281 111 PHE B C 1
ATOM 2483 O O . PHE B 1 111 ? 15.32200 28.64300 37.26400 1.000 33.18581 111 PHE B O 1
ATOM 2491 N N . PRO B 1 112 ? 17.37300 29.23600 37.94600 1.000 38.34442 112 PRO B N 1
ATOM 2492 C CA . PRO B 1 112 ? 17.81600 29.48500 36.57200 1.000 43.81914 112 PRO B CA 1
ATOM 2493 C C . PRO B 1 112 ? 17.74500 28.21300 35.74200 1.000 38.04749 112 PRO B C 1
ATOM 2494 O O . PRO B 1 112 ? 17.76800 27.09500 36.26100 1.000 40.07580 112 PRO B O 1
ATOM 2498 N N . GLN B 1 113 ? 17.63600 28.34000 34.44300 1.000 42.46978 113 GLN B N 1
ATOM 2499 C CA . GLN B 1 113 ? 17.61500 27.17800 33.56300 1.000 42.87364 113 GLN B CA 1
ATOM 2500 C C . GLN B 1 113 ? 18.87600 26.37600 33.74100 1.000 45.68081 113 GLN B C 1
ATOM 2501 O O . GLN B 1 113 ? 19.93100 26.91100 33.70000 1.000 48.04320 113 GLN B O 1
ATOM 2507 N N . SER B 1 114 ? 18.77500 25.09200 33.97900 1.000 45.64988 114 SER B N 1
ATOM 2508 C CA . SER B 1 114 ? 19.96200 24.28800 34.18000 1.000 41.99721 114 SER B CA 1
ATOM 2509 C C . SER B 1 114 ? 20.75600 24.10100 32.91000 1.000 52.95847 114 SER B C 1
ATOM 2510 O O . SER B 1 114 ? 20.20800 24.11900 31.83900 1.000 52.16553 114 SER B O 1
ATOM 2513 N N . ARG B 1 115 ? 22.06500 24.00500 33.03800 1.000 51.74422 115 ARG B N 1
ATOM 2514 C CA . ARG B 1 115 ? 22.91400 23.81500 31.87700 1.000 53.04197 115 ARG B CA 1
ATOM 2515 C C . ARG B 1 115 ? 22.71500 22.51500 31.16400 1.000 52.94235 115 ARG B C 1
ATOM 2516 O O . ARG B 1 115 ? 22.60500 22.48000 29.97700 1.000 56.02066 115 ARG B O 1
ATOM 2524 N N . ALA B 1 116 ? 22.61000 21.44400 31.90900 1.000 48.52670 116 ALA B N 1
ATOM 2525 C CA . ALA B 1 116 ? 22.39300 20.14500 31.33100 1.000 53.37158 116 ALA B CA 1
ATOM 2526 C C . ALA B 1 116 ? 21.08500 20.05900 30.60100 1.000 55.72481 116 ALA B C 1
ATOM 2527 O O . ALA B 1 116 ? 20.99700 19.39300 29.61100 1.000 61.11496 116 ALA B O 1
ATOM 2529 N N . SER B 1 117 ? 20.05200 20.69100 31.12000 1.000 50.41201 117 SER B N 1
ATOM 2530 C CA . SER B 1 117 ? 18.77400 20.64500 30.47800 1.000 50.79208 117 SER B CA 1
ATOM 2531 C C . SER B 1 117 ? 18.74200 21.47400 29.20000 1.000 54.99188 117 SER B C 1
ATOM 2532 O O . SER B 1 117 ? 18.21200 21.05000 28.20800 1.000 52.31358 117 SER B O 1
ATOM 2535 N N . LYS B 1 118 ? 19.31100 22.66100 29.25700 1.000 52.13040 118 LYS B N 1
ATOM 2536 C CA . LYS B 1 118 ? 19.35500 23.55600 28.10500 1.000 54.58023 118 LYS B CA 1
ATOM 2537 C C . LYS B 1 118 ? 20.06600 22.90300 26.92700 1.000 55.80967 118 LYS B C 1
ATOM 2538 O O . LYS B 1 118 ? 19.59900 22.98800 25.78500 1.000 57.01997 118 LYS B O 1
ATOM 2544 N N . GLU B 1 119 ? 21.19900 22.24400 27.18300 1.000 55.72567 119 GLU B N 1
ATOM 2545 C CA . GLU B 1 119 ? 21.92600 21.57400 26.11200 1.000 63.65890 119 GLU B CA 1
ATOM 2546 C C . GLU B 1 119 ? 21.12400 20.43800 25.49200 1.000 61.18032 119 GLU B C 1
ATOM 2547 O O . GLU B 1 119 ? 21.41800 20.03400 24.36100 1.000 66.05440 119 GLU B O 1
ATOM 2553 N N . LEU B 1 120 ? 20.15200 19.92100 26.23300 1.000 58.46681 120 LEU B N 1
ATOM 2554 C CA . LEU B 1 120 ? 19.29900 18.85900 25.76900 1.000 60.35436 120 LEU B CA 1
ATOM 2555 C C . LEU B 1 120 ? 18.08900 19.39800 25.04600 1.000 59.21144 120 LEU B C 1
ATOM 2556 O O . LEU B 1 120 ? 17.19900 18.67500 24.72600 1.000 59.15076 120 LEU B O 1
ATOM 2561 N N . GLY B 1 121 ? 18.07000 20.67600 24.79900 1.000 54.12097 121 GLY B N 1
ATOM 2562 C CA . GLY B 1 121 ? 16.97100 21.28400 24.10900 1.000 52.63208 121 GLY B CA 1
ATOM 2563 C C . GLY B 1 121 ? 15.75400 21.69500 24.90500 1.000 55.60121 121 GLY B C 1
ATOM 2564 O O . GLY B 1 121 ? 14.83300 22.25300 24.34900 1.000 60.09372 121 GLY B O 1
ATOM 2565 N N . ALA B 1 122 ? 15.77600 21.46100 26.20800 1.000 55.69836 122 ALA B N 1
ATOM 2566 C CA . ALA B 1 122 ? 14.69500 21.81900 27.09800 1.000 47.37348 122 ALA B CA 1
ATOM 2567 C C . ALA B 1 122 ? 14.57600 23.31900 27.30400 1.000 51.53404 122 ALA B C 1
ATOM 2568 O O . ALA B 1 122 ? 15.51900 24.03700 27.19900 1.000 48.97827 122 ALA B O 1
ATOM 2570 N N . ASN B 1 123 ? 13.38100 23.77000 27.56900 1.000 47.31689 123 ASN B N 1
ATOM 2571 C CA . ASN B 1 123 ? 13.12300 25.13900 27.79200 1.000 44.90521 123 ASN B CA 1
ATOM 2572 C C . ASN B 1 123 ? 12.40400 25.38800 29.07100 1.000 46.12875 123 ASN B C 1
ATOM 2573 O O . ASN B 1 123 ? 11.56800 26.24100 29.12800 1.000 46.92487 123 ASN B O 1
ATOM 2578 N N . GLY B 1 124 ? 12.72300 24.64400 30.10300 1.000 42.13298 124 GLY B N 1
ATOM 2579 C CA . GLY B 1 124 ? 12.00700 24.82600 31.33500 1.000 40.67080 124 GLY B CA 1
ATOM 2580 C C . GLY B 1 124 ? 12.76000 25.22400 32.57300 1.000 44.21249 124 GLY B C 1
ATOM 2581 O O . GLY B 1 124 ? 13.88800 24.88600 32.72300 1.000 36.36873 124 GLY B O 1
ATOM 2582 N N . ARG B 1 125 ? 12.08500 25.94600 33.45500 1.000 38.34232 125 ARG B N 1
ATOM 2583 C CA . ARG B 1 125 ? 12.64800 26.35500 34.72900 1.000 35.65979 125 ARG B CA 1
ATOM 2584 C C . ARG B 1 125 ? 11.75000 25.93100 35.87500 1.000 32.34819 125 ARG B C 1
ATOM 2585 O O . ARG B 1 125 ? 10.55900 25.99500 35.80100 1.000 27.30210 125 ARG B O 1
ATOM 2593 N N . ALA B 1 126 ? 12.36700 25.47300 36.93300 1.000 33.32329 126 ALA B N 1
ATOM 2594 C CA . ALA B 1 126 ? 11.64000 25.06400 38.09200 1.000 31.82593 126 ALA B CA 1
ATOM 2595 C C . ALA B 1 126 ? 11.26700 26.20100 39.04500 1.000 31.54917 126 ALA B C 1
ATOM 2596 O O . ALA B 1 126 ? 12.06200 27.03500 39.39600 1.000 27.30124 126 ALA B O 1
ATOM 2598 N N . VAL B 1 127 ? 10.00600 26.26200 39.36000 1.000 29.97543 127 VAL B N 1
ATOM 2599 C CA . VAL B 1 127 ? 9.51500 27.20400 40.35700 1.000 27.03259 127 VAL B CA 1
ATOM 2600 C C . VAL B 1 127 ? 9.30500 26.42600 41.64700 1.000 29.08258 127 VAL B C 1
ATOM 2601 O O . VAL B 1 127 ? 8.47700 25.50800 41.69800 1.000 28.45139 127 VAL B O 1
ATOM 2605 N N . VAL B 1 128 ? 10.05900 26.77900 42.68500 1.000 26.17949 128 VAL B N 1
ATOM 2606 C CA . VAL B 1 128 ? 10.04700 26.02900 43.93200 1.000 25.45095 128 VAL B CA 1
ATOM 2607 C C . VAL B 1 128 ? 9.66500 26.96100 45.07200 1.000 27.02008 128 VAL B C 1
ATOM 2608 O O . VAL B 1 128 ? 9.83800 28.18000 45.00200 1.000 27.48920 128 VAL B O 1
ATOM 2612 N N . MET B 1 129 ? 9.13200 26.36400 46.13400 1.000 24.00184 129 MET B N 1
ATOM 2613 C CA . MET B 1 129 ? 8.86500 27.07300 47.37800 1.000 29.28176 129 MET B CA 1
ATOM 2614 C C . MET B 1 129 ? 9.98100 26.72800 48.35700 1.000 29.70346 129 MET B C 1
ATOM 2615 O O . MET B 1 129 ? 10.09300 25.58000 48.79900 1.000 24.83783 129 MET B O 1
ATOM 2620 N N . LYS B 1 130 ? 10.82100 27.71100 48.67200 1.000 24.75965 130 LYS B N 1
ATOM 2621 C CA . LYS B 1 130 ? 11.80000 27.52400 49.73100 1.000 23.51530 130 LYS B CA 1
ATOM 2622 C C . LYS B 1 130 ? 11.08000 27.27900 51.05100 1.000 23.08795 130 LYS B C 1
ATOM 2623 O O . LYS B 1 130 ? 10.04000 27.88300 51.33100 1.000 24.68178 130 LYS B O 1
ATOM 2629 N N . LEU B 1 131 ? 11.63600 26.38800 51.86400 1.000 20.22935 131 LEU B N 1
ATOM 2630 C CA . LEU B 1 131 ? 10.98300 25.94200 53.08400 1.000 28.15905 131 LEU B CA 1
ATOM 2631 C C . LEU B 1 131 ? 11.88600 26.15700 54.29000 1.000 26.82689 131 LEU B C 1
ATOM 2632 O O . LEU B 1 131 ? 13.11400 26.07900 54.19400 1.000 26.12085 131 LEU B O 1
ATOM 2637 N N . GLU B 1 132 ? 11.25900 26.43800 55.42700 1.000 25.67896 132 GLU B N 1
ATOM 2638 C CA . GLU B 1 132 ? 11.92200 26.42100 56.72200 1.000 30.69886 132 GLU B CA 1
ATOM 2639 C C . GLU B 1 132 ? 11.39300 25.21900 57.49000 1.000 25.85941 132 GLU B C 1
ATOM 2640 O O . GLU B 1 132 ? 10.19200 25.13600 57.77000 1.000 23.23557 132 GLU B O 1
ATOM 2646 N N . ALA B 1 133 ? 12.27900 24.28100 57.80300 1.000 25.96062 133 ALA B N 1
ATOM 2647 C CA . ALA B 1 133 ? 11.86900 23.09000 58.53100 1.000 26.70181 133 ALA B CA 1
ATOM 2648 C C . ALA B 1 133 ? 11.61300 23.42400 59.99400 1.000 23.30696 133 ALA B C 1
ATOM 2649 O O . ALA B 1 133 ? 12.29200 24.26900 60.58400 1.000 26.44816 133 ALA B O 1
ATOM 2651 N N . SER B 1 134 ? 10.62200 22.75900 60.58200 1.000 26.16507 134 SER B N 1
ATOM 2652 C CA . SER B 1 134 ? 10.41600 22.88800 62.01500 1.000 26.60951 134 SER B CA 1
ATOM 2653 C C . SER B 1 134 ? 11.61200 22.31000 62.76600 1.000 27.58237 134 SER B C 1
ATOM 2654 O O . SER B 1 134 ? 12.40100 21.53200 62.22400 1.000 24.64079 134 SER B O 1
ATOM 2657 N N . ASP B 1 135 ? 11.74700 22.71100 64.03400 1.000 26.80062 135 ASP B N 1
ATOM 2658 C CA . ASP B 1 135 ? 12.84100 22.19300 64.85000 1.000 25.07743 135 ASP B CA 1
ATOM 2659 C C . ASP B 1 135 ? 12.81500 20.67000 64.90500 1.000 24.85354 135 ASP B C 1
ATOM 2660 O O . ASP B 1 135 ? 13.86800 20.02300 64.87100 1.000 23.67102 135 ASP B O 1
ATOM 2665 N N . ASP B 1 136 ? 11.61900 20.07900 64.99100 1.000 22.77370 136 ASP B N 1
ATOM 2666 C CA . ASP B 1 136 ? 11.52100 18.62300 65.03200 1.000 21.86777 136 ASP B CA 1
ATOM 2667 C C . ASP B 1 136 ? 12.00700 17.99800 63.73000 1.000 21.36651 136 ASP B C 1
ATOM 2668 O O . ASP B 1 136 ? 12.66600 16.95200 63.74700 1.000 23.07617 136 ASP B O 1
ATOM 2673 N N . VAL B 1 137 ? 11.69600 18.62300 62.59100 1.000 21.67460 137 VAL B N 1
ATOM 2674 C CA . VAL B 1 137 ? 12.19500 18.12200 61.31200 1.000 19.48110 137 VAL B CA 1
ATOM 2675 C C . VAL B 1 137 ? 13.71500 18.21700 61.26500 1.000 24.89594 137 VAL B C 1
ATOM 2676 O O . VAL B 1 137 ? 14.40400 17.27300 60.86100 1.000 20.46957 137 VAL B O 1
ATOM 2680 N N . LYS B 1 138 ? 14.26100 19.36600 61.67000 1.000 20.07972 138 LYS B N 1
ATOM 2681 C CA . LYS B 1 138 ? 15.71100 19.52000 61.70500 1.000 26.67152 138 LYS B CA 1
ATOM 2682 C C . LYS B 1 138 ? 16.35100 18.47600 62.61000 1.000 21.61973 138 LYS B C 1
ATOM 2683 O O . LYS B 1 138 ? 17.39000 17.89900 62.26900 1.000 21.39412 138 LYS B O 1
ATOM 2689 N N . ALA B 1 139 ? 15.74300 18.21600 63.77000 1.000 23.26102 139 ALA B N 1
ATOM 2690 C CA . ALA B 1 139 ? 16.26400 17.18100 64.65600 1.000 25.16248 139 ALA B CA 1
ATOM 2691 C C . ALA B 1 139 ? 16.21200 15.81100 63.99100 1.000 24.33312 139 ALA B C 1
ATOM 2692 O O . ALA B 1 139 ? 17.16000 15.02400 64.09700 1.000 24.91509 139 ALA B O 1
ATOM 2694 N N . LEU B 1 140 ? 15.10800 15.50500 63.30800 1.000 21.90968 140 LEU B N 1
ATOM 2695 C CA . LEU B 1 140 ? 14.99200 14.22600 62.61400 1.000 22.02905 140 LEU B CA 1
ATOM 2696 C C . LEU B 1 140 ? 16.09300 14.06600 61.57300 1.000 20.18401 140 LEU B C 1
ATOM 2697 O O . LEU B 1 140 ? 16.73400 13.01300 61.48300 1.000 20.91639 140 LEU B O 1
ATOM 2702 N N . ARG B 1 141 ? 16.31700 15.10400 60.76600 1.000 20.65462 141 ARG B N 1
ATOM 2703 C CA . ARG B 1 141 ? 17.36200 15.03700 59.75000 1.000 20.67613 141 ARG B CA 1
ATOM 2704 C C . ARG B 1 141 ? 18.73400 14.84700 60.38300 1.000 22.18648 141 ARG B C 1
ATOM 2705 O O . ARG B 1 141 ? 19.56500 14.09000 59.86800 1.000 23.22549 141 ARG B O 1
ATOM 2713 N N . ASN B 1 142 ? 18.96100 15.50300 61.50200 1.000 21.04491 142 ASN B N 1
ATOM 2714 C CA . ASN B 1 142 ? 20.21600 15.39300 62.21200 1.000 20.23240 142 ASN B CA 1
ATOM 2715 C C . ASN B 1 142 ? 20.47300 13.95400 62.61400 1.000 22.46035 142 ASN B C 1
ATOM 2716 O O . ASN B 1 142 ? 21.51200 13.43700 62.39600 1.000 20.52751 142 ASN B O 1
ATOM 2721 N N . VAL B 1 143 ? 19.44900 13.32200 63.18700 1.000 19.05022 143 VAL B N 1
ATOM 2722 C CA . VAL B 1 143 ? 19.52500 11.92700 63.62000 1.000 21.05637 143 VAL B CA 1
ATOM 2723 C C . VAL B 1 143 ? 19.71800 10.99800 62.42500 1.000 21.71333 143 VAL B C 1
ATOM 2724 O O . VAL B 1 143 ? 20.48000 10.03200 62.49900 1.000 20.77709 143 VAL B O 1
ATOM 2728 N N . LEU B 1 144 ? 18.99600 11.28700 61.34300 1.000 18.57924 144 LEU B N 1
ATOM 2729 C CA . LEU B 1 144 ? 19.08200 10.56100 60.12400 1.000 18.27010 144 LEU B CA 1
ATOM 2730 C C . LEU B 1 144 ? 20.57100 10.49800 59.70600 1.000 22.61826 144 LEU B C 1
ATOM 2731 O O . LEU B 1 144 ? 21.03400 9.44700 59.42100 1.000 23.23645 144 LEU B O 1
ATOM 2736 N N . PHE B 1 145 ? 21.30200 11.61400 59.74800 1.000 21.57050 145 PHE B N 1
ATOM 2737 C CA . PHE B 1 145 ? 22.71100 11.62400 59.37500 1.000 18.75289 145 PHE B CA 1
ATOM 2738 C C . PHE B 1 145 ? 23.60300 10.97300 60.42300 1.000 22.24185 145 PHE B C 1
ATOM 2739 O O . PHE B 1 145 ? 24.77400 10.70500 60.13500 1.000 25.76951 145 PHE B O 1
ATOM 2747 N N . ASN B 1 146 ? 23.08800 10.72400 61.62700 1.000 22.81611 146 ASN B N 1
ATOM 2748 C CA . ASN B 1 146 ? 23.85700 9.97900 62.61600 1.000 26.05926 146 ASN B CA 1
ATOM 2749 C C . ASN B 1 146 ? 23.70800 8.47600 62.40600 1.000 24.68907 146 ASN B C 1
ATOM 2750 O O . ASN B 1 146 ? 24.67600 7.72400 62.56500 1.000 24.59833 146 ASN B O 1
ATOM 2755 N N . VAL B 1 147 ? 22.51200 8.02700 62.03300 1.000 23.96028 147 VAL B N 1
ATOM 2756 C CA . VAL B 1 147 ? 22.28600 6.60800 61.78000 1.000 26.18763 147 VAL B CA 1
ATOM 2757 C C . VAL B 1 147 ? 22.66700 6.21500 60.35400 1.000 27.54965 147 VAL B C 1
ATOM 2758 O O . VAL B 1 147 ? 23.15200 5.10100 60.13000 1.000 23.87744 147 VAL B O 1
ATOM 2762 N N . VAL B 1 148 ? 22.45800 7.09900 59.38400 1.000 21.55507 148 VAL B N 1
ATOM 2763 C CA . VAL B 1 148 ? 22.76600 6.79400 57.99000 1.000 24.80618 148 VAL B CA 1
ATOM 2764 C C . VAL B 1 148 ? 23.95100 7.64000 57.54300 1.000 24.87225 148 VAL B C 1
ATOM 2765 O O . VAL B 1 148 ? 23.78700 8.83800 57.26900 1.000 30.95532 148 VAL B O 1
ATOM 2769 N N . PRO B 1 149 ? 25.15200 7.07200 57.45800 1.000 21.49873 149 PRO B N 1
ATOM 2770 C CA . PRO B 1 149 ? 26.30300 7.84800 56.98000 1.000 25.69881 149 PRO B CA 1
ATOM 2771 C C . PRO B 1 149 ? 26.01200 8.48000 55.62800 1.000 25.71590 149 PRO B C 1
ATOM 2772 O O . PRO B 1 149 ? 25.60100 7.80500 54.68000 1.000 26.21009 149 PRO B O 1
ATOM 2776 N N . THR B 1 150 ? 26.23000 9.79300 55.54500 1.000 25.75808 150 THR B N 1
ATOM 2777 C CA . THR B 1 150 ? 25.89100 10.57800 54.36600 1.000 27.46015 150 THR B CA 1
ATOM 2778 C C . THR B 1 150 ? 27.05200 11.51000 54.03600 1.000 30.52767 150 THR B C 1
ATOM 2779 O O . THR B 1 150 ? 27.58300 12.17900 54.94300 1.000 27.94151 150 THR B O 1
ATOM 2783 N N . PRO B 1 151 ? 27.46700 11.58700 52.77300 1.000 29.38932 151 PRO B N 1
ATOM 2784 C CA . PRO B 1 151 ? 28.60300 12.44900 52.42500 1.000 24.50295 151 PRO B CA 1
ATOM 2785 C C . PRO B 1 151 ? 28.35600 13.89000 52.85000 1.000 28.65207 151 PRO B C 1
ATOM 2786 O O . PRO B 1 151 ? 27.23200 14.39400 52.78300 1.000 26.51296 151 PRO B O 1
ATOM 2790 N N . ARG B 1 152 ? 29.42200 14.55000 53.29700 1.000 25.30420 152 ARG B N 1
ATOM 2791 C CA . ARG B 1 152 ? 29.35300 15.96100 53.66000 1.000 28.99483 152 ARG B CA 1
ATOM 2792 C C . ARG B 1 152 ? 29.35400 16.80900 52.39500 1.000 31.98436 152 ARG B C 1
ATOM 2793 O O . ARG B 1 152 ? 30.27000 16.70600 51.57200 1.000 33.92911 152 ARG B O 1
ATOM 2801 N N . ASP B 1 153 ? 28.33200 17.64500 52.23700 1.000 32.07786 153 ASP B N 1
ATOM 2802 C CA . ASP B 1 153 ? 28.27700 18.53600 51.08600 1.000 33.33081 153 ASP B CA 1
ATOM 2803 C C . ASP B 1 153 ? 29.40400 19.55700 51.16000 1.000 30.55890 153 ASP B C 1
ATOM 2804 O O . ASP B 1 153 ? 29.59500 20.21600 52.18800 1.000 36.37552 153 ASP B O 1
ATOM 2809 N N . ILE B 1 154 ? 30.13500 19.67900 50.07800 1.000 34.21422 154 ILE B N 1
ATOM 2810 C CA . ILE B 1 154 ? 31.19400 20.66100 49.91900 1.000 40.08940 154 ILE B CA 1
ATOM 2811 C C . ILE B 1 154 ? 31.07100 21.29500 48.54600 1.000 36.90133 154 ILE B C 1
ATOM 2812 O O . ILE B 1 154 ? 31.65900 20.86000 47.60000 1.000 36.78486 154 ILE B O 1
ATOM 2817 N N . PHE B 1 155 ? 30.26100 22.32600 48.45800 1.000 41.86447 155 PHE B N 1
ATOM 2818 C CA . PHE B 1 155 ? 30.02500 23.02300 47.19500 1.000 51.02676 155 PHE B CA 1
ATOM 2819 C C . PHE B 1 155 ? 30.83200 24.29200 47.03000 1.000 48.74300 155 PHE B C 1
ATOM 2820 O O . PHE B 1 155 ? 31.03300 24.77200 45.94500 1.000 50.40404 155 PHE B O 1
ATOM 2828 N N . GLY B 1 156 ? 31.24500 24.83500 48.15500 1.000 53.54292 156 GLY B N 1
ATOM 2829 C CA . GLY B 1 156 ? 32.05300 26.02300 48.22400 1.000 45.51674 156 GLY B CA 1
ATOM 2830 C C . GLY B 1 156 ? 33.42500 25.71300 48.75600 1.000 45.30041 156 GLY B C 1
ATOM 2831 O O . GLY B 1 156 ? 33.99300 24.70300 48.48200 1.000 47.44160 156 GLY B O 1
ATOM 2832 N N . PRO B 1 157 ? 33.95700 26.61300 49.54100 1.000 47.21601 157 PRO B N 1
ATOM 2833 C CA . PRO B 1 157 ? 35.26600 26.42200 50.14800 1.000 46.31429 157 PRO B CA 1
ATOM 2834 C C . PRO B 1 157 ? 35.22700 25.23800 51.10500 1.000 44.53929 157 PRO B C 1
ATOM 2835 O O . PRO B 1 157 ? 34.25100 24.97300 51.77900 1.000 35.25971 157 PRO B O 1
ATOM 2839 N N . VAL B 1 158 ? 36.36500 24.59200 51.21900 1.000 38.24314 158 VAL B N 1
ATOM 2840 C CA . VAL B 1 158 ? 36.52900 23.42500 52.03200 1.000 35.71314 158 VAL B CA 1
ATOM 2841 C C . VAL B 1 158 ? 36.20800 23.68900 53.51100 1.000 39.75779 158 VAL B C 1
ATOM 2842 O O . VAL B 1 158 ? 35.66100 22.86200 54.14300 1.000 33.90779 158 VAL B O 1
ATOM 2846 N N . LEU B 1 159 ? 36.56400 24.84200 54.03500 1.000 34.05393 159 LEU B N 1
ATOM 2847 C CA . LEU B 1 159 ? 36.29300 25.18700 55.41100 1.000 38.90654 159 LEU B CA 1
ATOM 2848 C C . LEU B 1 159 ? 34.87900 25.65300 55.74800 1.000 41.77205 159 LEU B C 1
ATOM 2849 O O . LEU B 1 159 ? 34.55400 25.83200 56.88700 1.000 42.16809 159 LEU B O 1
ATOM 2854 N N . SER B 1 160 ? 34.06300 25.92500 54.75800 1.000 36.56360 160 SER B N 1
ATOM 2855 C CA . SER B 1 160 ? 32.71100 26.34900 55.03500 1.000 38.68793 160 SER B CA 1
ATOM 2856 C C . SER B 1 160 ? 31.77500 25.21700 55.45100 1.000 39.41460 160 SER B C 1
ATOM 2857 O O . SER B 1 160 ? 31.85900 24.13100 54.96800 1.000 36.59032 160 SER B O 1
ATOM 2860 N N . ASP B 1 161 ? 30.87300 25.50200 56.35500 1.000 33.66371 161 ASP B N 1
ATOM 2861 C CA . ASP B 1 161 ? 29.90900 24.53800 56.74500 1.000 36.21430 161 ASP B CA 1
ATOM 2862 C C . ASP B 1 161 ? 28.72300 24.53200 55.79100 1.000 40.82128 161 ASP B C 1
ATOM 2863 O O . ASP B 1 161 ? 28.30000 25.54200 55.33800 1.000 37.31902 161 ASP B O 1
ATOM 2868 N N . PRO B 1 162 ? 28.21900 23.36200 55.46800 1.000 37.17739 162 PRO B N 1
ATOM 2869 C CA . PRO B 1 162 ? 27.05500 23.25400 54.59900 1.000 38.78224 162 PRO B CA 1
ATOM 2870 C C . PRO B 1 162 ? 25.79000 23.81800 55.26400 1.000 40.06888 162 PRO B C 1
ATOM 2871 O O . PRO B 1 162 ? 25.66400 23.83000 56.45800 1.000 37.45455 162 PRO B O 1
ATOM 2875 N N . VAL B 1 163 ? 24.86200 24.28600 54.45900 1.000 36.14851 163 VAL B N 1
ATOM 2876 C CA . VAL B 1 163 ? 23.62800 24.89200 54.94600 1.000 35.62852 163 VAL B CA 1
ATOM 2877 C C . VAL B 1 163 ? 22.46000 24.22900 54.23000 1.000 26.50934 163 VAL B C 1
ATOM 2878 O O . VAL B 1 163 ? 22.38700 24.25600 52.99500 1.000 28.21555 163 VAL B O 1
ATOM 2882 N N . TRP B 1 164 ? 21.55000 23.63700 55.00000 1.000 29.18364 164 TRP B N 1
ATOM 2883 C CA . TRP B 1 164 ? 20.39600 22.94500 54.43900 1.000 31.43312 164 TRP B CA 1
ATOM 2884 C C . TRP B 1 164 ? 19.34900 23.96500 54.00500 1.000 28.64831 164 TRP B C 1
ATOM 2885 O O . TRP B 1 164 ? 18.88200 24.76800 54.82000 1.000 31.54271 164 TRP B O 1
ATOM 2896 N N . CYS B 1 165 ? 18.97800 23.93300 52.72700 1.000 28.31442 165 CYS B N 1
ATOM 2897 C CA . CYS B 1 165 ? 17.97700 24.83900 52.16000 1.000 27.44170 165 CYS B CA 1
ATOM 2898 C C . CYS B 1 165 ? 16.89100 24.01600 51.48000 1.000 27.94715 165 CYS B C 1
ATOM 2899 O O . CYS B 1 165 ? 16.81100 23.96300 50.24600 1.000 30.07889 165 CYS B O 1
ATOM 2902 N N . PRO B 1 166 ? 16.03000 23.36600 52.25700 1.000 27.93837 166 PRO B N 1
ATOM 2903 C CA . PRO B 1 166 ? 15.00300 22.50600 51.66100 1.000 27.14424 166 PRO B CA 1
ATOM 2904 C C . PRO B 1 166 ? 14.00800 23.30300 50.83200 1.000 26.72211 166 PRO B C 1
ATOM 2905 O O . PRO B 1 166 ? 13.81500 24.50700 51.01600 1.000 28.63758 166 PRO B O 1
ATOM 2909 N N . HIS B 1 167 ? 13.37000 22.60400 49.89700 1.000 27.31710 167 HIS B N 1
ATOM 2910 C CA . HIS B 1 167 ? 12.34200 23.21100 49.06500 1.000 23.50019 167 HIS B CA 1
ATOM 2911 C C . HIS B 1 167 ? 11.43700 22.11300 48.52800 1.000 26.70231 167 HIS B C 1
ATOM 2912 O O . HIS B 1 167 ? 11.75800 20.92300 48.59200 1.000 27.49876 167 HIS B O 1
ATOM 2919 N N . VAL B 1 168 ? 10.29200 22.53300 48.00200 1.000 23.92307 168 VAL B N 1
ATOM 2920 C CA . VAL B 1 168 ? 9.36800 21.65000 47.30300 1.000 22.46183 168 VAL B CA 1
ATOM 2921 C C . VAL B 1 168 ? 9.03700 22.29700 45.96600 1.000 25.76436 168 VAL B C 1
ATOM 2922 O O . VAL B 1 168 ? 8.62100 23.46000 45.92100 1.000 26.06223 168 VAL B O 1
ATOM 2926 N N . THR B 1 169 ? 9.24500 21.55700 44.88100 1.000 25.25602 169 THR B N 1
ATOM 2927 C CA . THR B 1 169 ? 8.96300 22.09000 43.55600 1.000 30.05417 169 THR B CA 1
ATOM 2928 C C . THR B 1 169 ? 7.45900 22.22500 43.35600 1.000 26.81896 169 THR B C 1
ATOM 2929 O O . THR B 1 169 ? 6.69800 21.29700 43.64200 1.000 28.65005 169 THR B O 1
ATOM 2933 N N . ILE B 1 170 ? 7.03200 23.38800 42.87000 1.000 27.98556 170 ILE B N 1
ATOM 2934 C CA . ILE B 1 170 ? 5.62000 23.61400 42.57700 1.000 26.83455 170 ILE B CA 1
ATOM 2935 C C . ILE B 1 170 ? 5.28900 23.23900 41.13800 1.000 32.98697 170 ILE B C 1
ATOM 2936 O O . ILE B 1 170 ? 4.26500 22.60400 40.87400 1.000 30.38488 170 ILE B O 1
ATOM 2941 N N . GLY B 1 171 ? 6.14100 23.61800 40.19500 1.000 26.00274 171 GLY B N 1
ATOM 2942 C CA . GLY B 1 171 ? 5.91200 23.27200 38.80500 1.000 28.79687 171 GLY B CA 1
ATOM 2943 C C . GLY B 1 171 ? 6.96900 23.90400 37.92900 1.000 30.93626 171 GLY B C 1
ATOM 2944 O O . GLY B 1 171 ? 7.71700 24.79200 38.35300 1.000 29.09771 171 GLY B O 1
ATOM 2945 N N . TYR B 1 172 ? 7.02000 23.42500 36.69000 1.000 29.70565 172 TYR B N 1
ATOM 2946 C CA . TYR B 1 172 ? 7.93600 23.93700 35.68400 1.000 29.54070 172 TYR B CA 1
ATOM 2947 C C . TYR B 1 172 ? 7.18200 24.80800 34.69000 1.000 34.10700 172 TYR B C 1
ATOM 2948 O O . TYR B 1 172 ? 6.08700 24.45500 34.24200 1.000 32.40238 172 TYR B O 1
ATOM 2957 N N . VAL B 1 173 ? 7.77100 25.95100 34.35600 1.000 33.41607 173 VAL B N 1
ATOM 2958 C CA . VAL B 1 173 ? 7.20200 26.86400 33.37900 1.000 36.78579 173 VAL B CA 1
ATOM 2959 C C . VAL B 1 173 ? 8.25800 27.10300 32.31000 1.000 34.68771 173 VAL B C 1
ATOM 2960 O O . VAL B 1 173 ? 9.44900 26.84900 32.50700 1.000 37.89981 173 VAL B O 1
ATOM 2964 N N . ARG B 1 174 ? 7.80200 27.58800 31.16000 1.000 41.80613 174 ARG B N 1
ATOM 2965 C CA . ARG B 1 174 ? 8.71400 27.85400 30.06100 1.000 43.80856 174 ARG B CA 1
ATOM 2966 C C . ARG B 1 174 ? 9.61700 29.02700 30.42000 1.000 45.58494 174 ARG B C 1
ATOM 2967 O O . ARG B 1 174 ? 9.20600 29.95700 31.11800 1.000 40.03259 174 ARG B O 1
ATOM 2975 N N . ALA B 1 175 ? 10.86300 28.97300 29.94600 1.000 45.53156 175 ALA B N 1
ATOM 2976 C CA . ALA B 1 175 ? 11.84800 29.99000 30.29200 1.000 50.29534 175 ALA B CA 1
ATOM 2977 C C . ALA B 1 175 ? 11.74800 31.26400 29.46400 1.000 49.15263 175 ALA B C 1
ATOM 2978 O O . ALA B 1 175 ? 12.38300 32.26200 29.82000 1.000 57.57554 175 ALA B O 1
ATOM 2980 N N . ASP B 1 176 ? 10.84600 31.33300 28.51700 1.000 46.62053 176 ASP B N 1
ATOM 2981 C CA . ASP B 1 176 ? 10.72100 32.50600 27.70700 1.000 47.07847 176 ASP B CA 1
ATOM 2982 C C . ASP B 1 176 ? 9.37200 33.12400 27.74300 1.000 53.34017 176 ASP B C 1
ATOM 2983 O O . ASP B 1 176 ? 8.91400 33.62300 26.75300 1.000 51.85364 176 ASP B O 1
ATOM 2988 N N . ASP B 1 177 ? 8.70300 33.02200 28.86600 1.000 52.01759 177 ASP B N 1
ATOM 2989 C CA . ASP B 1 177 ? 7.39300 33.59700 29.03700 1.000 53.90447 177 ASP B CA 1
ATOM 2990 C C . ASP B 1 177 ? 7.32200 34.27400 30.41600 1.000 59.63020 177 ASP B C 1
ATOM 2991 O O . ASP B 1 177 ? 6.67600 33.79900 31.34200 1.000 52.61619 177 ASP B O 1
ATOM 2996 N N . GLU B 1 178 ? 7.91300 35.45000 30.49700 1.000 54.97234 178 GLU B N 1
ATOM 2997 C CA . GLU B 1 178 ? 8.00800 36.18500 31.73500 1.000 56.98725 178 GLU B CA 1
ATOM 2998 C C . GLU B 1 178 ? 6.69400 36.49700 32.36000 1.000 56.75037 178 GLU B C 1
ATOM 2999 O O . GLU B 1 178 ? 6.55700 36.30900 33.53300 1.000 48.80791 178 GLU B O 1
ATOM 3005 N N . ASP B 1 179 ? 5.70700 36.91900 31.60000 1.000 55.46645 179 ASP B N 1
ATOM 3006 C CA . ASP B 1 179 ? 4.43400 37.19900 32.22500 1.000 60.17687 179 ASP B CA 1
ATOM 3007 C C . ASP B 1 179 ? 3.84200 35.93400 32.87200 1.000 59.34269 179 ASP B C 1
ATOM 3008 O O . ASP B 1 179 ? 3.27900 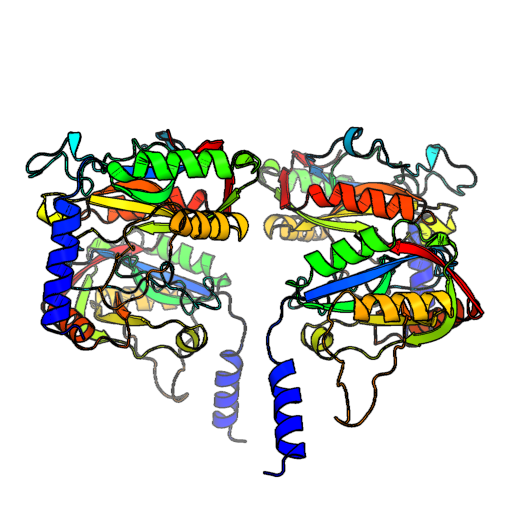35.99900 33.93200 1.000 50.72233 179 ASP B O 1
ATOM 3013 N N . ASN B 1 180 ? 3.93600 34.80200 32.19000 1.000 51.62145 180 ASN B N 1
ATOM 3014 C CA . ASN B 1 180 ? 3.45100 33.55800 32.74700 1.000 46.93792 180 ASN B CA 1
ATOM 3015 C C . ASN B 1 180 ? 4.26600 33.15300 33.98200 1.000 45.78686 180 ASN B C 1
ATOM 3016 O O . ASN B 1 180 ? 3.70600 32.79500 34.95500 1.000 46.07648 180 ASN B O 1
ATOM 3021 N N . LYS B 1 181 ? 5.58000 33.25300 33.92200 1.000 45.08660 181 LYS B N 1
ATOM 3022 C CA . LYS B 1 181 ? 6.41900 32.90900 35.04800 1.000 43.66910 181 LYS B CA 1
ATOM 3023 C C . LYS B 1 181 ? 6.18100 33.83100 36.22500 1.000 47.30494 181 LYS B C 1
ATOM 3024 O O . LYS B 1 181 ? 5.91000 33.38700 37.30800 1.000 43.52163 181 LYS B O 1
ATOM 3030 N N . ASN B 1 182 ? 6.14600 35.13100 35.96400 1.000 44.28115 182 ASN B N 1
ATOM 3031 C CA . ASN B 1 182 ? 5.91600 36.10400 36.99600 1.000 44.01654 182 ASN B CA 1
ATOM 3032 C C . ASN B 1 182 ? 4.54000 35.92600 37.54800 1.000 44.05106 182 ASN B C 1
ATOM 3033 O O . ASN B 1 182 ? 4.36200 36.02100 38.70500 1.000 43.66386 182 ASN B O 1
ATOM 3038 N N . SER B 1 183 ? 3.55000 35.65200 36.72300 1.000 47.08094 183 SER B N 1
ATOM 3039 C CA . SER B 1 183 ? 2.24600 35.37300 37.27300 1.000 48.16972 183 SER B CA 1
ATOM 3040 C C . SER B 1 183 ? 2.24700 34.12000 38.11300 1.000 41.96354 183 SER B C 1
ATOM 3041 O O . SER B 1 183 ? 1.52100 34.06500 39.05000 1.000 45.72477 183 SER B O 1
ATOM 3044 N N . PHE B 1 184 ? 2.97400 33.08800 37.71300 1.000 41.54056 184 PHE B N 1
ATOM 3045 C CA . PHE B 1 184 ? 3.01800 31.87000 38.51000 1.000 35.17927 184 PHE B CA 1
ATOM 3046 C C . PHE B 1 184 ? 3.62400 32.17200 39.87000 1.000 38.15242 184 PHE B C 1
ATOM 3047 O O . PHE B 1 184 ? 3.08500 31.83500 40.85100 1.000 35.79685 184 PHE B O 1
ATOM 3055 N N . ILE B 1 185 ? 4.69500 32.91900 39.87900 1.000 32.02127 185 ILE B N 1
ATOM 3056 C CA . ILE B 1 185 ? 5.37000 33.26500 41.09300 1.000 38.32774 185 ILE B CA 1
ATOM 3057 C C . ILE B 1 185 ? 4.47200 34.04500 42.03200 1.000 39.78883 185 ILE B C 1
ATOM 3058 O O . ILE B 1 185 ? 4.47700 33.80300 43.18900 1.000 34.81356 185 ILE B O 1
ATOM 3063 N N . GLU B 1 186 ? 3.68200 34.96300 41.51100 1.000 41.48467 186 GLU B N 1
ATOM 3064 C CA . GLU B 1 186 ? 2.76600 35.74500 42.30800 1.000 37.68834 186 GLU B CA 1
ATOM 3065 C C . GLU B 1 186 ? 1.70100 34.91900 42.94900 1.000 40.94158 186 GLU B C 1
ATOM 3066 O O . GLU B 1 186 ? 1.40900 35.12400 44.08200 1.000 42.56422 186 GLU B O 1
ATOM 3072 N N . LEU B 1 187 ? 1.05800 34.04600 42.20200 1.000 34.07149 187 LEU B N 1
ATOM 3073 C CA . LEU B 1 187 ? 0.07700 33.12100 42.75700 1.000 36.10795 187 LEU B CA 1
ATOM 3074 C C . LEU B 1 187 ? 0.69300 32.26100 43.85300 1.000 36.90876 187 LEU B C 1
ATOM 3075 O O . LEU B 1 187 ? 0.06900 32.02900 44.89500 1.000 37.48542 187 LEU B O 1
ATOM 3080 N N . ALA B 1 188 ? 1.92200 31.78400 43.63800 1.000 30.59254 188 ALA B N 1
ATOM 3081 C CA . ALA B 1 188 ? 2.56500 30.92800 44.62800 1.000 31.54844 188 ALA B CA 1
ATOM 3082 C C . ALA B 1 188 ? 2.93100 31.69600 45.89100 1.000 34.26840 188 ALA B C 1
ATOM 3083 O O . ALA B 1 188 ? 2.90700 31.12700 46.98900 1.000 34.04393 188 ALA B O 1
ATOM 3085 N N . GLU B 1 189 ? 3.28100 32.96700 45.74400 1.000 37.86446 189 GLU B N 1
ATOM 3086 C CA . GLU B 1 189 ? 3.65900 33.83000 46.87300 1.000 36.87329 189 GLU B CA 1
ATOM 3087 C C . GLU B 1 189 ? 2.57500 34.00800 47.89500 1.000 39.13181 189 GLU B C 1
ATOM 3088 O O . GLU B 1 189 ? 2.82700 34.30800 49.01200 1.000 35.15486 189 GLU B O 1
ATOM 3094 N N . ALA B 1 190 ? 1.35000 33.70600 47.52600 1.000 43.31651 190 ALA B N 1
ATOM 3095 C CA . ALA B 1 190 ? 0.22000 33.76800 48.44400 1.000 37.16363 190 ALA B CA 1
ATOM 3096 C C . ALA B 1 190 ? 0.21600 32.68800 49.51400 1.000 38.47185 190 ALA B C 1
ATOM 3097 O O . ALA B 1 190 ? -0.45700 32.79700 50.51100 1.000 35.27511 190 ALA B O 1
ATOM 3099 N N . PHE B 1 191 ? 0.92900 31.61100 49.23700 1.000 30.80573 191 PHE B N 1
ATOM 3100 C CA . PHE B 1 191 ? 1.10900 30.51300 50.13500 1.000 35.89056 191 PHE B CA 1
ATOM 3101 C C . PHE B 1 191 ? 2.28700 30.69500 51.10000 1.000 30.19467 191 PHE B C 1
ATOM 3102 O O . PHE B 1 191 ? 2.52300 29.84400 51.89500 1.000 39.17312 191 PHE B O 1
ATOM 3110 N N . ARG B 1 192 ? 3.02800 31.79000 51.03100 1.000 32.71067 192 ARG B N 1
ATOM 3111 C CA . ARG B 1 192 ? 4.12400 32.01000 51.97200 1.000 28.18021 192 ARG B CA 1
ATOM 3112 C C . ARG B 1 192 ? 3.57400 32.05600 53.38000 1.000 28.44504 192 ARG B C 1
ATOM 3113 O O . ARG B 1 192 ? 2.56700 32.62700 53.63200 1.000 35.98415 192 ARG B O 1
ATOM 3121 N N . GLY B 1 193 ? 4.22900 31.39100 54.29700 1.000 28.33131 193 GLY B N 1
ATOM 3122 C CA . GLY B 1 193 ? 3.77700 31.31300 55.65600 1.000 31.96703 193 GLY B CA 1
ATOM 3123 C C . GLY B 1 193 ? 2.81800 30.17200 55.95800 1.000 34.72161 193 GLY B C 1
ATOM 3124 O O . GLY B 1 193 ? 2.54200 29.87400 57.07500 1.000 29.90225 193 GLY B O 1
ATOM 3125 N N . SER B 1 194 ? 2.34500 29.49800 54.93600 1.000 27.58632 194 SER B N 1
ATOM 3126 C CA . SER B 1 194 ? 1.50100 28.36500 55.14400 1.000 29.35330 194 SER B CA 1
ATOM 3127 C C . SER B 1 194 ? 2.34500 27.13800 55.47300 1.000 30.36077 194 SER B C 1
ATOM 3128 O O . SER B 1 194 ? 3.48900 27.10500 55.14600 1.000 30.66177 194 SER B O 1
ATOM 3131 N N . LYS B 1 195 ? 1.75400 26.15100 56.12100 1.000 34.29539 195 LYS B N 1
ATOM 3132 C CA . LYS B 1 195 ? 2.40500 24.89800 56.50800 1.000 34.28964 195 LYS B CA 1
ATOM 3133 C C . LYS B 1 195 ? 2.41900 23.77400 55.50700 1.000 37.69434 195 LYS B C 1
ATOM 3134 O O . LYS B 1 195 ? 1.44700 23.51200 54.86700 1.000 37.16891 195 LYS B O 1
ATOM 3140 N N . ILE B 1 196 ? 3.54300 23.11200 55.38200 1.000 33.84047 196 ILE B N 1
ATOM 3141 C CA . ILE B 1 196 ? 3.62700 21.95300 54.55700 1.000 32.30481 196 ILE B CA 1
ATOM 3142 C C . ILE B 1 196 ? 3.56100 20.81900 55.57300 1.000 35.43884 196 ILE B C 1
ATOM 3143 O O . ILE B 1 196 ? 4.39800 20.69300 56.40600 1.000 33.06976 196 ILE B O 1
ATOM 3148 N N . LYS B 1 197 ? 2.55200 19.98500 55.46400 1.000 32.22559 197 LYS B N 1
ATOM 3149 C CA . LYS B 1 197 ? 2.36400 18.90800 56.38900 1.000 35.33180 197 LYS B CA 1
ATOM 3150 C C . LYS B 1 197 ? 3.11700 17.65600 55.97800 1.000 34.20950 197 LYS B C 1
ATOM 3151 O O . LYS B 1 197 ? 3.21500 17.33300 54.85500 1.000 31.25637 197 LYS B O 1
ATOM 3157 N N . VAL B 1 198 ? 3.64000 16.97800 56.94700 1.000 24.34598 198 VAL B N 1
ATOM 3158 C CA . VAL B 1 198 ? 4.40100 15.76200 56.68900 1.000 26.84959 198 VAL B CA 1
ATOM 3159 C C . VAL B 1 198 ? 3.46800 14.56500 56.78600 1.000 28.35126 198 VAL B C 1
ATOM 3160 O O . VAL B 1 198 ? 2.63500 14.47500 57.69500 1.000 32.38008 198 VAL B O 1
ATOM 3164 N N . ILE B 1 199 ? 3.60200 13.64400 55.83900 1.000 30.29592 199 ILE B N 1
ATOM 3165 C CA . ILE B 1 199 ? 2.83000 12.40700 55.83000 1.000 29.98690 199 ILE B CA 1
ATOM 3166 C C . ILE B 1 199 ? 3.67400 11.22400 56.27900 1.000 29.64586 199 ILE B C 1
ATOM 3167 O O . ILE B 1 199 ? 3.23900 10.41400 57.09800 1.000 33.73475 199 ILE B O 1
ATOM 3172 N N . GLY B 1 200 ? 4.88900 11.11400 55.75600 1.000 28.24059 200 GLY B N 1
ATOM 3173 C CA . GLY B 1 200 ? 5.77100 10.02900 56.12900 1.000 28.30266 200 GLY B CA 1
ATOM 3174 C C . GLY B 1 200 ? 6.95900 9.97100 55.19200 1.000 32.58926 200 GLY B C 1
ATOM 3175 O O . GLY B 1 200 ? 7.20000 10.89100 54.40700 1.000 31.27040 200 GLY B O 1
ATOM 3176 N N . TRP B 1 201 ? 7.69900 8.87100 55.29400 1.000 26.25211 201 TRP B N 1
ATOM 3177 C CA . TRP B 1 201 ? 8.83500 8.66000 54.41000 1.000 32.74074 201 TRP B CA 1
ATOM 3178 C C . TRP B 1 201 ? 8.36600 8.40300 52.98300 1.000 38.35817 201 TRP B C 1
ATOM 3179 O O . TRP B 1 201 ? 7.30200 7.82500 52.74900 1.000 37.64495 201 TRP B O 1
ATOM 3190 N N . CYS B 1 202 ? 9.17500 8.84000 52.02100 1.000 39.21436 202 CYS B N 1
ATOM 3191 C CA . CYS B 1 202 ? 8.91200 8.51500 50.62600 1.000 39.51404 202 CYS B CA 1
ATOM 3192 C C . CYS B 1 202 ? 9.02500 7.01200 50.42100 1.000 50.02319 202 CYS B C 1
ATOM 3193 O O . CYS B 1 202 ? 10.09200 6.42700 50.63300 1.000 57.00804 202 CYS B O 1
ATOM 3196 N N . GLU B 1 203 ? 7.92600 6.38800 50.01100 1.000 49.59863 203 GLU B N 1
ATOM 3197 C CA . GLU B 1 203 ? 7.90200 4.94400 49.81900 1.000 59.67660 203 GLU B CA 1
ATOM 3198 C C . GLU B 1 203 ? 8.81800 4.53600 48.67000 1.000 66.42835 203 GLU B C 1
ATOM 3199 O O . GLU B 1 203 ? 9.16900 3.36400 48.52500 1.000 73.33990 203 GLU B O 1
ATOM 3206 N N . THR C 1 3 ? 37.32800 36.19200 2.44900 1.000 66.78380 3 THR C N 1
ATOM 3207 C CA . THR C 1 3 ? 37.61700 34.81700 2.09500 1.000 65.15686 3 THR C CA 1
ATOM 3208 C C . THR C 1 3 ? 37.60400 34.52700 0.58200 1.000 66.72438 3 THR C C 1
ATOM 3209 O O . THR C 1 3 ? 36.72000 34.90700 -0.15500 1.000 61.62782 3 THR C O 1
ATOM 3211 N N . THR C 1 4 ? 38.59400 33.78700 0.13300 1.000 61.19740 4 THR C N 1
ATOM 3212 C CA . THR C 1 4 ? 38.67000 33.39600 -1.25200 1.000 53.20184 4 THR C CA 1
ATOM 3213 C C . THR C 1 4 ? 37.56500 32.35900 -1.59700 1.000 51.76263 4 THR C C 1
ATOM 3214 O O . THR C 1 4 ? 37.02800 31.67200 -0.73700 1.000 50.84444 4 THR C O 1
ATOM 3218 N N . ILE C 1 5 ? 37.21600 32.27200 -2.86800 1.000 44.94221 5 ILE C N 1
ATOM 3219 C CA . ILE C 1 5 ? 36.17800 31.36200 -3.26900 1.000 43.79477 5 ILE C CA 1
ATOM 3220 C C . ILE C 1 5 ? 36.41700 29.92000 -2.93600 1.000 43.99012 5 ILE C C 1
ATOM 3221 O O . ILE C 1 5 ? 35.56800 29.27400 -2.42100 1.000 44.23744 5 ILE C O 1
ATOM 3226 N N . GLN C 1 6 ? 37.63200 29.48900 -3.18500 1.000 40.22507 6 GLN C N 1
ATOM 3227 C CA . GLN C 1 6 ? 38.03300 28.15000 -2.91900 1.000 42.58206 6 GLN C CA 1
ATOM 3228 C C . GLN C 1 6 ? 37.98700 27.85300 -1.47400 1.000 47.33629 6 GLN C C 1
ATOM 3229 O O . GLN C 1 6 ? 37.51700 26.83600 -1.04500 1.000 40.30514 6 GLN C O 1
ATOM 3235 N N . LYS C 1 7 ? 38.44000 28.81200 -0.67300 1.000 44.94778 7 LYS C N 1
ATOM 3236 C CA . LYS C 1 7 ? 38.38600 28.62300 0.76600 1.000 53.15020 7 LYS C CA 1
ATOM 3237 C C . LYS C 1 7 ? 36.96900 28.55800 1.25600 1.000 50.53373 7 LYS C C 1
ATOM 3238 O O . LYS C 1 7 ? 36.65100 27.78900 2.10900 1.000 52.16332 7 LYS C O 1
ATOM 3244 N N . GLU C 1 8 ? 36.10700 29.35900 0.66900 1.000 46.67506 8 GLU C N 1
ATOM 3245 C CA . GLU C 1 8 ? 34.70000 29.35400 0.97800 1.000 48.63148 8 GLU C CA 1
ATOM 3246 C C . GLU C 1 8 ? 34.07300 28.00500 0.62400 1.000 51.50206 8 GLU C C 1
ATOM 3247 O O . GLU C 1 8 ? 33.18000 27.54800 1.30300 1.000 44.96443 8 GLU C O 1
ATOM 3253 N N . LEU C 1 9 ? 34.50600 27.41700 -0.48300 1.000 41.32807 9 LEU C N 1
ATOM 3254 C CA . LEU C 1 9 ? 34.05000 26.11400 -0.92300 1.000 44.31064 9 LEU C CA 1
ATOM 3255 C C . LEU C 1 9 ? 34.50700 25.02300 0.02800 1.000 44.04757 9 LEU C C 1
ATOM 3256 O O . LEU C 1 9 ? 33.76300 24.13400 0.32500 1.000 38.12284 9 LEU C O 1
ATOM 3261 N N . GLU C 1 10 ? 35.74200 25.11000 0.49200 1.000 41.16650 10 GLU C N 1
ATOM 3262 C CA . GLU C 1 10 ? 36.25900 24.11700 1.42600 1.000 43.75223 10 GLU C CA 1
ATOM 3263 C C . GLU C 1 10 ? 35.51400 24.15700 2.75400 1.000 49.63386 10 GLU C C 1
ATOM 3264 O O . GLU C 1 10 ? 35.38000 23.12200 3.41700 1.000 48.17022 10 GLU C O 1
ATOM 3270 N N . ASN C 1 11 ? 35.02600 25.33200 3.15700 1.000 49.98698 11 ASN C N 1
ATOM 3271 C CA . ASN C 1 11 ? 34.21600 25.41300 4.36800 1.000 48.58227 11 ASN C CA 1
ATOM 3272 C C . ASN C 1 11 ? 32.89200 24.68400 4.17300 1.000 47.80666 11 ASN C C 1
ATOM 3273 O O . ASN C 1 11 ? 32.39600 24.02700 5.09700 1.000 47.17344 11 ASN C O 1
ATOM 3278 N N . ILE C 1 12 ? 32.31000 24.78100 2.97600 1.000 45.99844 12 ILE C N 1
ATOM 3279 C CA . ILE C 1 12 ? 31.05800 24.08300 2.70100 1.000 44.97316 12 ILE C CA 1
ATOM 3280 C C . ILE C 1 12 ? 31.25900 22.57400 2.77400 1.000 41.01116 12 ILE C C 1
ATOM 3281 O O . ILE C 1 12 ? 30.39600 21.84300 3.27300 1.000 44.18637 12 ILE C O 1
ATOM 3286 N N . VAL C 1 13 ? 32.39400 22.08200 2.27100 1.000 36.27058 13 VAL C N 1
ATOM 3287 C CA . VAL C 1 13 ? 32.67500 20.65100 2.34700 1.000 40.41904 13 VAL C CA 1
ATOM 3288 C C . VAL C 1 13 ? 32.75600 20.18100 3.79400 1.000 43.57085 13 VAL C C 1
ATOM 3289 O O . VAL C 1 13 ? 32.22300 19.12200 4.15000 1.000 43.61214 13 VAL C O 1
ATOM 3293 N N . VAL C 1 14 ? 33.42100 20.95800 4.65100 1.000 40.47733 14 VAL C N 1
ATOM 3294 C CA . VAL C 1 14 ? 33.53400 20.58700 6.05900 1.000 47.84711 14 VAL C CA 1
ATOM 3295 C C . VAL C 1 14 ? 32.17000 20.64600 6.73500 1.000 50.51357 14 VAL C C 1
ATOM 3296 O O . VAL C 1 14 ? 31.77700 19.72200 7.45900 1.000 44.53002 14 VAL C O 1
ATOM 3300 N N . LYS C 1 15 ? 31.42800 21.73400 6.51200 1.000 51.24666 15 LYS C N 1
ATOM 3301 C CA . LYS C 1 15 ? 30.10400 21.86000 7.11300 1.000 53.41687 15 LYS C CA 1
ATOM 3302 C C . LYS C 1 15 ? 29.19200 20.72100 6.67700 1.000 45.85601 15 LYS C C 1
ATOM 3303 O O . LYS C 1 15 ? 28.44500 20.16700 7.49200 1.000 51.42787 15 LYS C O 1
ATOM 3309 N N . GLU C 1 16 ? 29.24300 20.35600 5.39400 1.000 47.93520 16 GLU C N 1
ATOM 3310 C CA . GLU C 1 16 ? 28.35400 19.32000 4.88100 1.000 41.09573 16 GLU C CA 1
ATOM 3311 C C . GLU C 1 16 ? 28.60200 17.97700 5.55800 1.000 46.02240 16 GLU C C 1
ATOM 3312 O O . GLU C 1 16 ? 27.66600 17.18500 5.72100 1.000 49.76198 16 GLU C O 1
ATOM 3318 N N . ARG C 1 17 ? 29.84700 17.70100 5.95800 1.000 47.90430 17 ARG C N 1
ATOM 3319 C CA . ARG C 1 17 ? 30.13500 16.43800 6.63200 1.000 47.35385 17 ARG C CA 1
ATOM 3320 C C . ARG C 1 17 ? 29.40500 16.33400 7.96300 1.000 55.66982 17 ARG C C 1
ATOM 3321 O O . ARG C 1 17 ? 29.03400 15.23200 8.38300 1.000 58.57252 17 ARG C O 1
ATOM 3329 N N . GLN C 1 18 ? 29.26400 17.43300 8.65800 1.000 59.02255 18 GLN C N 1
ATOM 3330 C CA . GLN C 1 18 ? 28.63800 17.39900 9.94400 1.000 65.53370 18 GLN C CA 1
ATOM 3331 C C . GLN C 1 18 ? 27.16900 17.25000 9.85300 1.000 66.05332 18 GLN C C 1
ATOM 3332 O O . GLN C 1 18 ? 26.52900 17.08500 10.84900 1.000 78.42431 18 GLN C O 1
ATOM 3338 N N . ASN C 1 19 ? 26.60600 17.31100 8.67000 1.000 62.51446 19 ASN C N 1
ATOM 3339 C CA . ASN C 1 19 ? 25.18700 17.13900 8.59500 1.000 66.84287 19 ASN C CA 1
ATOM 3340 C C . ASN C 1 19 ? 24.88500 15.72500 8.90000 1.000 66.32842 19 ASN C C 1
ATOM 3341 O O . ASN C 1 19 ? 25.57000 14.83400 8.49800 1.000 62.57235 19 ASN C O 1
ATOM 3346 N N . LYS C 1 20 ? 23.80600 15.51300 9.59100 1.000 72.36030 20 LYS C N 1
ATOM 3347 C CA . LYS C 1 20 ? 23.44100 14.18600 9.91400 1.000 67.98129 20 LYS C CA 1
ATOM 3348 C C . LYS C 1 20 ? 22.67000 13.78400 8.72900 1.000 59.39760 20 LYS C C 1
ATOM 3349 O O . LYS C 1 20 ? 21.73100 14.43000 8.38800 1.000 63.34687 20 LYS C O 1
ATOM 3355 N N . LYS C 1 21 ? 23.03100 12.68800 8.11100 1.000 62.17755 21 LYS C N 1
ATOM 3356 C CA . LYS C 1 21 ? 22.31800 12.29900 6.91400 1.000 64.36894 21 LYS C CA 1
ATOM 3357 C C . LYS C 1 21 ? 21.82700 10.90700 7.01000 1.000 48.47489 21 LYS C C 1
ATOM 3358 O O . LYS C 1 21 ? 22.39900 10.11600 7.66300 1.000 52.23098 21 LYS C O 1
ATOM 3364 N N . ASP C 1 22 ? 20.72700 10.64000 6.37000 1.000 44.23853 22 ASP C N 1
ATOM 3365 C CA . ASP C 1 22 ? 20.17000 9.33700 6.34500 1.000 39.72950 22 ASP C CA 1
ATOM 3366 C C . ASP C 1 22 ? 20.59200 8.80400 4.98100 1.000 42.27561 22 ASP C C 1
ATOM 3367 O O . ASP C 1 22 ? 20.30900 9.39800 3.97400 1.000 32.05104 22 ASP C O 1
ATOM 3372 N N . THR C 1 23 ? 21.30700 7.69200 4.99100 1.000 37.97834 23 THR C N 1
ATOM 3373 C CA . THR C 1 23 ? 21.85800 7.10700 3.79900 1.000 33.65148 23 THR C CA 1
ATOM 3374 C C . THR C 1 23 ? 21.51200 5.67000 3.54700 1.000 34.66656 23 THR C C 1
ATOM 3375 O O . THR C 1 23 ? 21.01800 5.01900 4.42700 1.000 37.76988 23 THR C O 1
ATOM 3379 N N . ILE C 1 24 ? 21.77700 5.19800 2.32700 1.000 29.22713 24 ILE C N 1
ATOM 3380 C CA . ILE C 1 24 ? 21.55500 3.80500 1.96800 1.000 28.71663 24 ILE C CA 1
ATOM 3381 C C . ILE C 1 24 ? 22.82300 3.26700 1.32300 1.000 31.20734 24 ILE C C 1
ATOM 3382 O O . ILE C 1 24 ? 23.56400 3.99800 0.65900 1.000 29.55432 24 ILE C O 1
ATOM 3387 N N . LEU C 1 25 ? 23.06800 1.97600 1.52000 1.000 27.16102 25 LEU C N 1
ATOM 3388 C CA . LEU C 1 25 ? 24.26100 1.32000 1.00500 1.000 25.49924 25 LEU C CA 1
ATOM 3389 C C . LEU C 1 25 ? 23.92000 0.57500 -0.28000 1.000 30.44835 25 LEU C C 1
ATOM 3390 O O . LEU C 1 25 ? 22.98200 -0.23000 -0.30800 1.000 30.05551 25 LEU C O 1
ATOM 3395 N N . MET C 1 26 ? 24.67700 0.85000 -1.33800 1.000 27.42876 26 MET C N 1
ATOM 3396 C CA . MET C 1 26 ? 24.51100 0.19900 -2.63600 1.000 27.62277 26 MET C CA 1
ATOM 3397 C C . MET C 1 26 ? 25.70200 -0.73200 -2.83800 1.000 29.03901 26 MET C C 1
ATOM 3398 O O . MET C 1 26 ? 26.79300 -0.28500 -3.20200 1.000 26.39752 26 MET C O 1
ATOM 3403 N N . GLY C 1 27 ? 25.49300 -2.03100 -2.60200 1.000 27.96441 27 GLY C N 1
ATOM 3404 C CA . GLY C 1 27 ? 26.57900 -2.98500 -2.65000 1.000 27.86931 27 GLY C CA 1
ATOM 3405 C C . GLY C 1 27 ? 26.13900 -4.31600 -3.22600 1.000 34.29728 27 GLY C C 1
ATOM 3406 O O . GLY C 1 27 ? 24.94900 -4.58000 -3.41500 1.000 28.13722 27 GLY C O 1
ATOM 3407 N N . LEU C 1 28 ? 27.13400 -5.15500 -3.49900 1.000 24.57020 28 LEU C N 1
ATOM 3408 C CA . LEU C 1 28 ? 26.93100 -6.47400 -4.07200 1.000 21.13899 28 LEU C CA 1
ATOM 3409 C C . LEU C 1 28 ? 27.32200 -7.54300 -3.06200 1.000 33.11957 28 LEU C C 1
ATOM 3410 O O . LEU C 1 28 ? 28.33800 -7.41600 -2.37100 1.000 28.77049 28 LEU C O 1
ATOM 3415 N N . LYS C 1 29 ? 26.51200 -8.59200 -2.97700 1.000 27.23896 29 LYS C N 1
ATOM 3416 C CA . LYS C 1 29 ? 26.90800 -9.77800 -2.23600 1.000 29.26513 29 LYS C CA 1
ATOM 3417 C C . LYS C 1 29 ? 27.87000 -10.59700 -3.08500 1.000 25.82365 29 LYS C C 1
ATOM 3418 O O . LYS C 1 29 ? 27.66900 -10.76200 -4.29100 1.000 23.78790 29 LYS C O 1
ATOM 3424 N N . VAL C 1 30 ? 28.93000 -11.09900 -2.45000 1.000 24.64797 30 VAL C N 1
ATOM 3425 C CA . VAL C 1 30 ? 29.99000 -11.81000 -3.15100 1.000 30.59004 30 VAL C CA 1
ATOM 3426 C C . VAL C 1 30 ? 30.30300 -13.15200 -2.50500 1.000 35.09243 30 VAL C C 1
ATOM 3427 O O . VAL C 1 30 ? 30.03400 -13.38100 -1.32300 1.000 31.09537 30 VAL C O 1
ATOM 3431 N N . GLU C 1 31 ? 30.93800 -14.01200 -3.24500 1.000 28.25855 31 GLU C N 1
ATOM 3432 C CA . GLU C 1 31 ? 31.31700 -15.27800 -2.74800 1.000 32.10380 31 GLU C CA 1
ATOM 3433 C C . GLU C 1 31 ? 32.78400 -15.19800 -2.41200 1.000 37.34565 31 GLU C C 1
ATOM 3434 O O . GLU C 1 31 ? 33.54500 -14.83000 -3.23100 1.000 45.48756 31 GLU C O 1
ATOM 3440 N N . VAL C 1 32 ? 33.17400 -15.50600 -1.20300 1.000 26.20505 32 VAL C N 1
ATOM 3441 C CA . VAL C 1 32 ? 34.57000 -15.47300 -0.84500 1.000 30.18014 32 VAL C CA 1
ATOM 3442 C C . VAL C 1 32 ? 35.23400 -16.85000 -0.88200 1.000 27.20907 32 VAL C C 1
ATOM 3443 O O . VAL C 1 32 ? 34.62400 -17.83100 -0.64900 1.000 28.11823 32 VAL C O 1
ATOM 3447 N N . PRO C 1 33 ? 36.47700 -16.89400 -1.27300 1.000 33.71266 33 PRO C N 1
ATOM 3448 C CA . PRO C 1 33 ? 37.27900 -18.10100 -1.33900 1.000 34.48074 33 PRO C CA 1
ATOM 3449 C C . PRO C 1 33 ? 37.59600 -18.68700 0.01700 1.000 36.38137 33 PRO C C 1
ATOM 3450 O O . PRO C 1 33 ? 37.80400 -19.84800 0.13500 1.000 34.75264 33 PRO C O 1
ATOM 3454 N N . TRP C 1 34 ? 37.73700 -17.82800 0.99700 1.000 35.31509 34 TRP C N 1
ATOM 3455 C CA . TRP C 1 34 ? 38.05700 -18.22600 2.34300 1.000 35.00263 34 TRP C CA 1
ATOM 3456 C C . TRP C 1 34 ? 36.90600 -18.72700 3.18500 1.000 34.44606 34 TRP C C 1
ATOM 3457 O O . TRP C 1 34 ? 35.76900 -18.52500 2.92900 1.000 33.38924 34 TRP C O 1
ATOM 3468 N N . ASN C 1 35 ? 37.29600 -19.37300 4.24100 1.000 39.54766 35 ASN C N 1
ATOM 3469 C CA . ASN C 1 35 ? 36.43400 -20.01900 5.15300 1.000 34.64314 35 ASN C CA 1
ATOM 3470 C C . ASN C 1 35 ? 36.86500 -19.80100 6.60800 1.000 36.80343 35 ASN C C 1
ATOM 3471 O O . ASN C 1 35 ? 38.00400 -19.66800 6.85100 1.000 29.65672 35 ASN C O 1
ATOM 3476 N N . TYR C 1 36 ? 35.97600 -19.94500 7.58800 1.000 29.64662 36 TYR C N 1
ATOM 3477 C CA . TYR C 1 36 ? 36.28000 -19.82000 9.00500 1.000 31.29165 36 TYR C CA 1
ATOM 3478 C C . TYR C 1 36 ? 37.41100 -20.77600 9.39400 1.000 33.89581 36 TYR C C 1
ATOM 3479 O O . TYR C 1 36 ? 38.29700 -20.37800 10.04800 1.000 32.49045 36 TYR C O 1
ATOM 3488 N N . CYS C 1 37 ? 37.44100 -21.98100 8.87500 1.000 29.09031 37 CYS C N 1
ATOM 3489 C CA . CYS C 1 37 ? 38.48400 -22.92100 9.10800 1.000 36.11585 37 CYS C CA 1
ATOM 3490 C C . CYS C 1 37 ? 39.89700 -22.42900 8.60900 1.000 37.03009 37 CYS C C 1
ATOM 3491 O O . CYS C 1 37 ? 40.88700 -22.88200 9.09600 1.000 31.24478 37 CYS C O 1
ATOM 3494 N N . ASP C 1 38 ? 39.95500 -21.56600 7.60400 1.000 27.54228 38 ASP C N 1
ATOM 3495 C CA . ASP C 1 38 ? 41.19300 -20.98000 7.18200 1.000 32.78619 38 ASP C CA 1
ATOM 3496 C C . ASP C 1 38 ? 41.84800 -20.08600 8.25100 1.000 33.51585 38 ASP C C 1
ATOM 3497 O O . ASP C 1 38 ? 42.97200 -19.79700 8.14000 1.000 32.05281 38 ASP C O 1
ATOM 3502 N N . TRP C 1 39 ? 41.10100 -19.63300 9.23000 1.000 33.24141 39 TRP C N 1
ATOM 3503 C CA . TRP C 1 39 ? 41.63500 -18.77800 10.25800 1.000 27.31859 39 TRP C CA 1
ATOM 3504 C C . TRP C 1 39 ? 41.64900 -19.45800 11.63100 1.000 37.14752 39 TRP C C 1
ATOM 3505 O O . TRP C 1 39 ? 41.58300 -18.81800 12.61800 1.000 34.59054 39 TRP C O 1
ATOM 3516 N N . ALA C 1 40 ? 41.82600 -20.75300 11.66100 1.000 41.08273 40 ALA C N 1
ATOM 3517 C CA . ALA C 1 40 ? 41.72400 -21.51100 12.89400 1.000 45.50787 40 ALA C CA 1
ATOM 3518 C C . ALA C 1 40 ? 42.67800 -21.10600 13.99000 1.000 51.90250 40 ALA C C 1
ATOM 3519 O O . ALA C 1 40 ? 42.28500 -20.96400 15.12100 1.000 50.05487 40 ALA C O 1
ATOM 3521 N N . SER C 1 41 ? 43.90700 -20.83500 13.64800 1.000 45.25451 41 SER C N 1
ATOM 3522 C CA . SER C 1 41 ? 44.83700 -20.36900 14.62800 1.000 49.32024 41 SER C CA 1
ATOM 3523 C C . SER C 1 41 ? 44.59000 -18.92900 15.21800 1.000 45.86239 41 SER C C 1
ATOM 3524 O O . SER C 1 41 ? 45.12200 -18.57500 16.24200 1.000 41.06472 41 SER C O 1
ATOM 3527 N N . ILE C 1 42 ? 43.80800 -18.12400 14.51300 1.000 36.21998 42 ILE C N 1
ATOM 3528 C CA . ILE C 1 42 ? 43.50400 -16.74800 14.81300 1.000 32.69190 42 ILE C CA 1
ATOM 3529 C C . ILE C 1 42 ? 42.41800 -16.46400 15.83600 1.000 36.66824 42 ILE C C 1
ATOM 3530 O O . ILE C 1 42 ? 41.39500 -17.06100 15.84000 1.000 33.30037 42 ILE C O 1
ATOM 3535 N N . SER C 1 43 ? 42.67000 -15.49800 16.69200 1.000 28.91295 43 SER C N 1
ATOM 3536 C CA . SER C 1 43 ? 41.70800 -15.07200 17.64000 1.000 26.56284 43 SER C CA 1
ATOM 3537 C C . SER C 1 43 ? 41.06900 -13.77900 17.13500 1.000 32.93841 43 SER C C 1
ATOM 3538 O O . SER C 1 43 ? 41.73900 -12.84800 16.81500 1.000 27.46822 43 SER C O 1
ATOM 3541 N N . PHE C 1 44 ? 39.75500 -13.73100 17.13200 1.000 32.20324 44 PHE C N 1
ATOM 3542 C CA . PHE C 1 44 ? 39.00600 -12.61400 16.58100 1.000 28.97855 44 PHE C CA 1
ATOM 3543 C C . PHE C 1 44 ? 38.35500 -11.79700 17.69000 1.000 28.69441 44 PHE C C 1
ATOM 3544 O O . PHE C 1 44 ? 38.10800 -12.28200 18.79800 1.000 3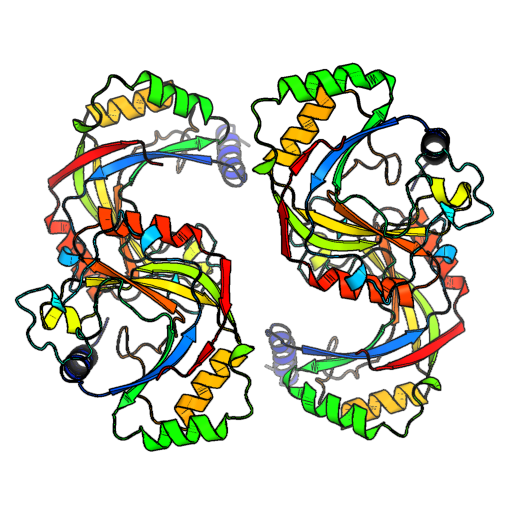1.69504 44 PHE C O 1
ATOM 3552 N N . TYR C 1 45 ? 38.08400 -10.53600 17.36600 1.000 33.66024 45 TYR C N 1
ATOM 3553 C CA . TYR C 1 45 ? 37.55600 -9.56200 18.31300 1.000 29.27118 45 TYR C CA 1
ATOM 3554 C C . TYR C 1 45 ? 36.06400 -9.38700 18.05700 1.000 31.97289 45 TYR C C 1
ATOM 3555 O O . TYR C 1 45 ? 35.66300 -8.83200 17.02800 1.000 32.22125 45 TYR C O 1
ATOM 3564 N N . ASP C 1 46 ? 35.24500 -9.86400 18.99000 1.000 32.50988 46 ASP C N 1
ATOM 3565 C CA . ASP C 1 46 ? 33.79700 -9.70200 18.93800 1.000 36.36912 46 ASP C CA 1
ATOM 3566 C C . ASP C 1 46 ? 33.40400 -8.72300 20.03800 1.000 34.55991 46 ASP C C 1
ATOM 3567 O O . ASP C 1 46 ? 33.41300 -9.07600 21.22200 1.000 36.63200 46 ASP C O 1
ATOM 3572 N N . VAL C 1 47 ? 33.06100 -7.49500 19.64300 1.000 28.88672 47 VAL C N 1
ATOM 3573 C CA . VAL C 1 47 ? 32.77200 -6.45000 20.62000 1.000 31.37920 47 VAL C CA 1
ATOM 3574 C C . VAL C 1 47 ? 31.63500 -6.86300 21.54000 1.000 36.05539 47 VAL C C 1
ATOM 3575 O O . VAL C 1 47 ? 31.61000 -6.48700 22.71800 1.000 37.95325 47 VAL C O 1
ATOM 3579 N N . ARG C 1 48 ? 30.68100 -7.64300 21.02900 1.000 34.42985 48 ARG C N 1
ATOM 3580 C CA . ARG C 1 48 ? 29.55200 -8.07200 21.84500 1.000 32.01768 48 ARG C CA 1
ATOM 3581 C C . ARG C 1 48 ? 29.98500 -8.92900 23.02800 1.000 36.77981 48 ARG C C 1
ATOM 3582 O O . ARG C 1 48 ? 29.22500 -9.06300 23.99300 1.000 32.09453 48 ARG C O 1
ATOM 3590 N N . LEU C 1 49 ? 31.18400 -9.50800 22.98000 1.000 33.70319 49 LEU C N 1
ATOM 3591 C CA . LEU C 1 49 ? 31.69400 -10.34600 24.05600 1.000 37.38078 49 LEU C CA 1
ATOM 3592 C C . LEU C 1 49 ? 32.63500 -9.59400 24.98700 1.000 36.65893 49 LEU C C 1
ATOM 3593 O O . LEU C 1 49 ? 33.22300 -10.20500 25.88500 1.000 38.34033 49 LEU C O 1
ATOM 3598 N N . GLU C 1 50 ? 32.78600 -8.28900 24.79700 1.000 38.78223 50 GLU C N 1
ATOM 3599 C CA . GLU C 1 50 ? 33.75700 -7.49300 25.53000 1.000 41.54612 50 GLU C CA 1
ATOM 3600 C C . GLU C 1 50 ? 33.07700 -6.67300 26.61800 1.000 41.91053 50 GLU C C 1
ATOM 3601 O O . GLU C 1 50 ? 31.90600 -6.29900 26.50600 1.000 44.38868 50 GLU C O 1
ATOM 3607 N N . SER C 1 51 ? 33.82700 -6.39900 27.67700 1.000 46.63892 51 SER C N 1
ATOM 3608 C CA . SER C 1 51 ? 33.41000 -5.46800 28.71100 1.000 40.62833 51 SER C CA 1
ATOM 3609 C C . SER C 1 51 ? 34.00300 -4.09300 28.42600 1.000 44.82743 51 SER C C 1
ATOM 3610 O O . SER C 1 51 ? 34.97100 -3.95300 27.67600 1.000 47.14747 51 SER C O 1
ATOM 3613 N N . GLY C 1 52 ? 33.39800 -3.07300 29.02800 1.000 47.48261 52 GLY C N 1
ATOM 3614 C CA . GLY C 1 52 ? 33.90400 -1.72300 28.88200 1.000 46.53912 52 GLY C CA 1
ATOM 3615 C C . GLY C 1 52 ? 33.54400 -1.02700 27.59000 1.000 55.01509 52 GLY C C 1
ATOM 3616 O O . GLY C 1 52 ? 34.23700 -0.08200 27.19800 1.000 48.25524 52 GLY C O 1
ATOM 3617 N N . ILE C 1 53 ? 32.49500 -1.47000 26.92000 1.000 53.54126 53 ILE C N 1
ATOM 3618 C CA . ILE C 1 53 ? 32.09500 -0.82700 25.69300 1.000 49.19754 53 ILE C CA 1
ATOM 3619 C C . ILE C 1 53 ? 31.04500 0.18800 26.01000 1.000 53.21778 53 ILE C C 1
ATOM 3620 O O . ILE C 1 53 ? 29.98800 -0.14500 26.45700 1.000 55.40616 53 ILE C O 1
ATOM 3625 N N . LEU C 1 54 ? 31.32600 1.44300 25.73700 1.000 54.67838 54 LEU C N 1
ATOM 3626 C CA . LEU C 1 54 ? 30.38700 2.47600 26.06700 1.000 60.14989 54 LEU C CA 1
ATOM 3627 C C . LEU C 1 54 ? 29.07800 2.42000 25.36100 1.000 62.59931 54 LEU C C 1
ATOM 3628 O O . LEU C 1 54 ? 28.06800 2.72700 25.94800 1.000 65.13631 54 LEU C O 1
ATOM 3633 N N . ASP C 1 55 ? 29.07700 2.12200 24.08500 1.000 55.00308 55 ASP C N 1
ATOM 3634 C CA . ASP C 1 55 ? 27.81300 2.03500 23.39200 1.000 61.22210 55 ASP C CA 1
ATOM 3635 C C . ASP C 1 55 ? 27.82300 0.97800 22.27200 1.000 61.42619 55 ASP C C 1
ATOM 3636 O O . ASP C 1 55 ? 28.31400 1.21200 21.19200 1.000 56.30207 55 ASP C O 1
ATOM 3641 N N . MET C 1 56 ? 27.21900 -0.15600 22.53400 1.000 58.62447 56 MET C N 1
ATOM 3642 C CA . MET C 1 56 ? 27.15800 -1.22800 21.57700 1.000 64.71756 56 MET C CA 1
ATOM 3643 C C . MET C 1 56 ? 26.38600 -0.93600 20.30200 1.000 63.01499 56 MET C C 1
ATOM 3644 O O . MET C 1 56 ? 26.69900 -1.46200 19.26100 1.000 61.10668 56 MET C O 1
ATOM 3649 N N . GLU C 1 57 ? 25.32700 -0.16800 20.38900 1.000 64.09208 57 GLU C N 1
ATOM 3650 C CA . GLU C 1 57 ? 24.54800 0.12000 19.20300 1.000 70.43460 57 GLU C CA 1
ATOM 3651 C C . GLU C 1 57 ? 25.18900 1.11600 18.27700 1.000 59.72144 57 GLU C C 1
ATOM 3652 O O . GLU C 1 57 ? 24.71600 1.29200 17.18100 1.000 53.36526 57 GLU C O 1
ATOM 3658 N N . SER C 1 58 ? 26.24700 1.78500 18.71100 1.000 56.07246 58 SER C N 1
ATOM 3659 C CA . SER C 1 58 ? 26.88100 2.74100 17.81500 1.000 51.55125 58 SER C CA 1
ATOM 3660 C C . SER C 1 58 ? 27.38800 2.04600 16.55800 1.000 50.45810 58 SER C C 1
ATOM 3661 O O . SER C 1 58 ? 27.93100 0.93900 16.61300 1.000 47.60066 58 SER C O 1
ATOM 3664 N N . ILE C 1 59 ? 27.20900 2.70800 15.41200 1.000 47.81527 59 ILE C N 1
ATOM 3665 C CA . ILE C 1 59 ? 27.70500 2.16200 14.15600 1.000 49.84507 59 ILE C CA 1
ATOM 3666 C C . ILE C 1 59 ? 29.22200 2.04800 14.16200 1.000 47.52845 59 ILE C C 1
ATOM 3667 O O . ILE C 1 59 ? 29.79400 1.34000 13.32500 1.000 44.92324 59 ILE C O 1
ATOM 3672 N N . ALA C 1 60 ? 29.86900 2.70600 15.08700 1.000 42.90214 60 ALA C N 1
ATOM 3673 C CA . ALA C 1 60 ? 31.30700 2.66000 15.13000 1.000 44.87762 60 ALA C CA 1
ATOM 3674 C C . ALA C 1 60 ? 31.84700 1.38700 15.73100 1.000 40.39415 60 ALA C C 1
ATOM 3675 O O . ALA C 1 60 ? 33.01600 1.15800 15.65000 1.000 38.71793 60 ALA C O 1
ATOM 3677 N N . VAL C 1 61 ? 31.02100 0.63100 16.43200 1.000 37.93243 61 VAL C N 1
ATOM 3678 C CA . VAL C 1 61 ? 31.47100 -0.63700 16.93900 1.000 40.40031 61 VAL C CA 1
ATOM 3679 C C . VAL C 1 61 ? 30.56700 -1.80600 16.62400 1.000 41.94853 61 VAL C C 1
ATOM 3680 O O . VAL C 1 61 ? 30.96100 -2.92200 16.75100 1.000 41.65939 61 VAL C O 1
ATOM 3684 N N . LYS C 1 62 ? 29.36200 -1.52800 16.19300 1.000 40.52805 62 LYS C N 1
ATOM 3685 C CA . LYS C 1 62 ? 28.38400 -2.57900 15.99500 1.000 46.23906 62 LYS C CA 1
ATOM 3686 C C . LYS C 1 62 ? 28.71700 -3.62200 14.97100 1.000 38.88107 62 LYS C C 1
ATOM 3687 O O . LYS C 1 62 ? 28.25500 -4.72000 15.04600 1.000 36.05979 62 LYS C O 1
ATOM 3693 N N . TYR C 1 63 ? 29.58100 -3.28800 14.03200 1.000 39.14634 63 TYR C N 1
ATOM 3694 C CA . TYR C 1 63 ? 29.96900 -4.19100 12.98100 1.000 40.27499 63 TYR C CA 1
ATOM 3695 C C . TYR C 1 63 ? 31.14100 -5.05100 13.30000 1.000 38.43299 63 TYR C C 1
ATOM 3696 O O . TYR C 1 63 ? 31.45400 -5.94900 12.56700 1.000 29.20629 63 TYR C O 1
ATOM 3705 N N . MET C 1 64 ? 31.73300 -4.82100 14.45000 1.000 30.33739 64 MET C N 1
ATOM 3706 C CA . MET C 1 64 ? 32.89600 -5.54400 14.83700 1.000 29.11065 64 MET C CA 1
ATOM 3707 C C . MET C 1 64 ? 32.48000 -6.87400 15.42700 1.000 31.53241 64 MET C C 1
ATOM 3708 O O . MET C 1 64 ? 32.53900 -7.06800 16.59900 1.000 31.06975 64 MET C O 1
ATOM 3713 N N . THR C 1 65 ? 32.20100 -7.83200 14.57300 1.000 28.85129 65 THR C N 1
ATOM 3714 C CA . THR C 1 65 ? 31.69600 -9.07300 15.02900 1.000 30.60605 65 THR C CA 1
ATOM 3715 C C . THR C 1 65 ? 32.55800 -10.19600 14.57400 1.000 32.42026 65 THR C C 1
ATOM 3716 O O . THR C 1 65 ? 32.17600 -11.01800 13.78900 1.000 28.13874 65 THR C O 1
ATOM 3720 N N . GLY C 1 66 ? 33.72600 -10.22700 15.17200 1.000 29.25287 66 GLY C N 1
ATOM 3721 C CA . GLY C 1 66 ? 34.71700 -11.23300 14.93200 1.000 28.69280 66 GLY C CA 1
ATOM 3722 C C . GLY C 1 66 ? 34.95600 -11.46000 13.47600 1.000 31.50302 66 GLY C C 1
ATOM 3723 O O . GLY C 1 66 ? 35.17700 -10.55100 12.74400 1.000 24.46195 66 GLY C O 1
ATOM 3724 N N . CYS C 1 67 ? 34.87300 -12.70500 13.08000 1.000 28.58512 67 CYS C N 1
ATOM 3725 C CA . CYS C 1 67 ? 35.04200 -13.04700 11.67400 1.000 27.72140 67 CYS C CA 1
ATOM 3726 C C . CYS C 1 67 ? 33.72000 -13.38200 10.99600 1.000 29.75749 67 CYS C C 1
ATOM 3727 O O . CYS C 1 67 ? 33.71900 -13.83300 9.84500 1.000 34.55980 67 CYS C O 1
ATOM 3730 N N . ASP C 1 68 ? 32.59500 -13.17500 11.67700 1.000 25.45044 68 ASP C N 1
ATOM 3731 C CA . ASP C 1 68 ? 31.27500 -13.39100 11.08500 1.000 26.03600 68 ASP C CA 1
ATOM 3732 C C . ASP C 1 68 ? 30.84600 -12.07600 10.45200 1.000 33.33775 68 ASP C C 1
ATOM 3733 O O . ASP C 1 68 ? 30.19100 -11.24000 11.07600 1.000 32.63514 68 ASP C O 1
ATOM 3738 N N . ILE C 1 69 ? 31.22900 -11.89100 9.19400 1.000 27.76501 69 ILE C N 1
ATOM 3739 C CA . ILE C 1 69 ? 31.08100 -10.60400 8.52200 1.000 27.76741 69 ILE C CA 1
ATOM 3740 C C . ILE C 1 69 ? 30.33100 -10.79400 7.21000 1.000 26.78287 69 ILE C C 1
ATOM 3741 O O . ILE C 1 69 ? 30.68100 -11.68100 6.41700 1.000 26.63507 69 ILE C O 1
ATOM 3746 N N . PRO C 1 70 ? 29.30900 -9.98900 6.94000 1.000 35.81353 70 PRO C N 1
ATOM 3747 C CA . PRO C 1 70 ? 28.56400 -10.11900 5.68600 1.000 33.55756 70 PRO C CA 1
ATOM 3748 C C . PRO C 1 70 ? 29.49100 -10.01200 4.49000 1.000 33.01597 70 PRO C C 1
ATOM 3749 O O . PRO C 1 70 ? 30.24100 -9.03300 4.35900 1.000 34.10354 70 PRO C O 1
ATOM 3753 N N . PRO C 1 71 ? 29.47700 -11.00100 3.59900 1.000 36.36631 71 PRO C N 1
ATOM 3754 C CA . PRO C 1 71 ? 30.30500 -10.91100 2.38900 1.000 29.28593 71 PRO C CA 1
ATOM 3755 C C . PRO C 1 71 ? 29.74000 -9.90900 1.39600 1.000 31.40357 71 PRO C C 1
ATOM 3756 O O . PRO C 1 71 ? 29.10900 -10.29100 0.40500 1.000 34.51325 71 PRO C O 1
ATOM 3760 N N . HIS C 1 72 ? 29.95000 -8.62100 1.66300 1.000 31.04142 72 HIS C N 1
ATOM 3761 C CA . HIS C 1 72 ? 29.44900 -7.54400 0.82400 1.000 28.33949 72 HIS C CA 1
ATOM 3762 C C . HIS C 1 72 ? 30.60800 -6.68500 0.33700 1.000 28.52615 72 HIS C C 1
ATOM 3763 O O . HIS C 1 72 ? 31.62700 -6.54300 1.01900 1.000 30.05969 72 HIS C O 1
ATOM 3770 N N . VAL C 1 73 ? 30.43700 -6.10500 -0.84700 1.000 22.17856 73 VAL C N 1
ATOM 3771 C CA . VAL C 1 73 ? 31.33800 -5.07900 -1.36200 1.000 23.25712 73 VAL C CA 1
ATOM 3772 C C . VAL C 1 73 ? 30.49300 -3.86800 -1.72200 1.000 25.95088 73 VAL C C 1
ATOM 3773 O O . VAL C 1 73 ? 29.59400 -3.96300 -2.56600 1.000 22.96550 73 VAL C O 1
ATOM 3777 N N . THR C 1 74 ? 30.77100 -2.73800 -1.08200 1.000 25.64492 74 THR C N 1
ATOM 3778 C CA . THR C 1 74 ? 30.01900 -1.51900 -1.34200 1.000 28.72741 74 THR C CA 1
ATOM 3779 C C . THR C 1 74 ? 30.47300 -0.88400 -2.65000 1.000 23.48604 74 THR C C 1
ATOM 3780 O O . THR C 1 74 ? 31.67400 -0.71600 -2.88400 1.000 30.12963 74 THR C O 1
ATOM 3784 N N . LEU C 1 75 ? 29.51100 -0.54600 -3.51000 1.000 23.53969 75 LEU C N 1
ATOM 3785 C CA . LEU C 1 75 ? 29.79800 0.26600 -4.68600 1.000 24.95909 75 LEU C CA 1
ATOM 3786 C C . LEU C 1 75 ? 29.67900 1.75200 -4.38100 1.000 26.21975 75 LEU C C 1
ATOM 3787 O O . LEU C 1 75 ? 30.48500 2.55300 -4.86600 1.000 24.89210 75 LEU C O 1
ATOM 3792 N N . GLY C 1 76 ? 28.69200 2.13200 -3.58000 1.000 29.33189 76 GLY C N 1
ATOM 3793 C CA . GLY C 1 76 ? 28.51100 3.52800 -3.23000 1.000 25.70765 76 GLY C CA 1
ATOM 3794 C C . GLY C 1 76 ? 27.50100 3.67100 -2.11600 1.000 28.19770 76 GLY C C 1
ATOM 3795 O O . GLY C 1 76 ? 26.80100 2.72200 -1.75100 1.000 27.17685 76 GLY C O 1
ATOM 3796 N N . ILE C 1 77 ? 27.43900 4.88600 -1.57900 1.000 26.13161 77 ILE C N 1
ATOM 3797 C CA . ILE C 1 77 ? 26.51600 5.24500 -0.51100 1.000 26.70328 77 ILE C CA 1
ATOM 3798 C C . ILE C 1 77 ? 25.82800 6.54200 -0.90900 1.000 27.32627 77 ILE C C 1
ATOM 3799 O O . ILE C 1 77 ? 26.49800 7.53000 -1.22800 1.000 22.97306 77 ILE C O 1
ATOM 3804 N N . THR C 1 78 ? 24.49900 6.53900 -0.90100 1.000 24.95569 78 THR C N 1
ATOM 3805 C CA . THR C 1 78 ? 23.73100 7.69800 -1.32900 1.000 26.81594 78 THR C CA 1
ATOM 3806 C C . THR C 1 78 ? 22.63400 7.99100 -0.31400 1.000 28.53058 78 THR C C 1
ATOM 3807 O O . THR C 1 78 ? 22.42900 7.25100 0.65300 1.000 25.96681 78 THR C O 1
ATOM 3811 N N . ASN C 1 79 ? 21.92900 9.09600 -0.54000 1.000 27.58575 79 ASN C N 1
ATOM 3812 C CA . ASN C 1 79 ? 20.92000 9.54400 0.40700 1.000 32.32924 79 ASN C CA 1
ATOM 3813 C C . ASN C 1 79 ? 19.70000 8.62900 0.37900 1.000 31.76944 79 ASN C C 1
ATOM 3814 O O . ASN C 1 79 ? 19.38000 8.00600 -0.63800 1.000 30.48450 79 ASN C O 1
ATOM 3819 N N . LYS C 1 80 ? 19.01000 8.56400 1.52100 1.000 30.81279 80 LYS C N 1
ATOM 3820 C CA . LYS C 1 80 ? 17.87100 7.66200 1.66200 1.000 32.77900 80 LYS C CA 1
ATOM 3821 C C . LYS C 1 80 ? 16.77400 7.96200 0.64900 1.000 37.99907 80 LYS C C 1
ATOM 3822 O O . LYS C 1 80 ? 16.08600 7.04100 0.19200 1.000 36.19524 80 LYS C O 1
ATOM 3828 N N . ASP C 1 81 ? 16.58700 9.23200 0.28500 1.000 34.57951 81 ASP C N 1
ATOM 3829 C CA . ASP C 1 81 ? 15.53800 9.57100 -0.67000 1.000 36.09214 81 ASP C CA 1
ATOM 3830 C C . ASP C 1 81 ? 15.85100 9.10100 -2.08600 1.000 32.04796 81 ASP C C 1
ATOM 3831 O O . ASP C 1 81 ? 15.03800 9.33300 -2.98900 1.000 36.54854 81 ASP C O 1
ATOM 3836 N N . GLN C 1 82 ? 16.99100 8.46600 -2.29800 1.000 34.58657 82 GLN C N 1
ATOM 3837 C CA . GLN C 1 82 ? 17.38400 7.91500 -3.59600 1.000 30.96413 82 GLN C CA 1
ATOM 3838 C C . GLN C 1 82 ? 17.09700 6.42500 -3.71400 1.000 34.91555 82 GLN C C 1
ATOM 3839 O O . GLN C 1 82 ? 17.53200 5.75500 -4.59700 1.000 31.79797 82 GLN C O 1
ATOM 3845 N N . GLU C 1 83 ? 16.29600 5.96000 -2.79500 1.000 35.32448 83 GLU C N 1
ATOM 3846 C CA . GLU C 1 83 ? 15.87700 4.60000 -2.67400 1.000 44.26408 83 GLU C CA 1
ATOM 3847 C C . GLU C 1 83 ? 15.10500 4.07700 -3.88100 1.000 42.45622 83 GLU C C 1
ATOM 3848 O O . GLU C 1 83 ? 15.36200 3.01800 -4.37400 1.000 33.93718 83 GLU C O 1
ATOM 3854 N N . ALA C 1 84 ? 14.25700 4.92600 -4.42800 1.000 35.13718 84 ALA C N 1
ATOM 3855 C CA . ALA C 1 84 ? 13.46500 4.54300 -5.54900 1.000 34.55504 84 ALA C CA 1
ATOM 3856 C C . ALA C 1 84 ? 14.34700 4.45100 -6.73600 1.000 35.06347 84 ALA C C 1
ATOM 3857 O O . ALA C 1 84 ? 14.27300 3.51800 -7.44100 1.000 35.95794 84 ALA C O 1
ATOM 3859 N N . ASN C 1 85 ? 15.20300 5.43600 -6.93500 1.000 30.96320 85 ASN C N 1
ATOM 3860 C CA . ASN C 1 85 ? 16.10800 5.36400 -8.07900 1.000 33.30398 85 ASN C CA 1
ATOM 3861 C C . ASN C 1 85 ? 16.98600 4.12200 -8.01000 1.000 36.21744 85 ASN C C 1
ATOM 3862 O O . ASN C 1 85 ? 17.21000 3.45400 -9.02600 1.000 35.16377 85 ASN C O 1
ATOM 3867 N N . PHE C 1 86 ? 17.49400 3.79600 -6.82000 1.000 31.31728 86 PHE C N 1
ATOM 3868 C CA . PHE C 1 86 ? 18.33000 2.60800 -6.67600 1.000 32.72008 86 PHE C CA 1
ATOM 3869 C C . PHE C 1 86 ? 17.54900 1.34600 -7.02100 1.000 31.11761 86 PHE C C 1
ATOM 3870 O O . PHE C 1 86 ? 18.01300 0.50900 -7.80300 1.000 31.43145 86 PHE C O 1
ATOM 3878 N N . GLN C 1 87 ? 16.35400 1.19100 -6.44600 1.000 31.31870 87 GLN C N 1
ATOM 3879 C CA . GLN C 1 87 ? 15.52900 0.03800 -6.78700 1.000 38.15834 87 GLN C CA 1
ATOM 3880 C C . GLN C 1 87 ? 15.19300 0.03300 -8.27200 1.000 38.58127 87 GLN C C 1
ATOM 3881 O O . GLN C 1 87 ? 15.11200 -1.03100 -8.89800 1.000 37.48805 87 GLN C O 1
ATOM 3887 N N . ARG C 1 88 ? 15.00500 1.21700 -8.85600 1.000 35.77929 88 ARG C N 1
ATOM 3888 C CA . ARG C 1 88 ? 14.74400 1.30100 -10.28700 1.000 41.81282 88 ARG C CA 1
ATOM 3889 C C . ARG C 1 88 ? 15.94700 0.82300 -11.09200 1.000 36.13451 88 ARG C C 1
ATOM 3890 O O . ARG C 1 88 ? 15.78900 0.18300 -12.13800 1.000 42.15173 88 ARG C O 1
ATOM 3898 N N . PHE C 1 89 ? 17.16000 1.11500 -10.61400 1.000 31.70861 89 PHE C N 1
ATOM 3899 C CA . PHE C 1 89 ? 18.35600 0.65800 -11.31500 1.000 31.93525 89 PHE C CA 1
ATOM 3900 C C . PHE C 1 89 ? 18.46700 -0.86100 -11.28700 1.000 36.32003 89 PHE C C 1
ATOM 3901 O O . PHE C 1 89 ? 18.79400 -1.48500 -12.30300 1.000 36.00767 89 PHE C O 1
ATOM 3909 N N . LYS C 1 90 ? 18.20300 -1.47300 -10.13100 1.000 31.39954 90 LYS C N 1
ATOM 3910 C CA . LYS C 1 90 ? 18.27200 -2.92600 -10.04000 1.000 35.34834 90 LYS C CA 1
ATOM 3911 C C . LYS C 1 90 ? 17.29000 -3.58200 -11.00300 1.000 35.29635 90 LYS C C 1
ATOM 3912 O O . LYS C 1 90 ? 17.59100 -4.62600 -11.59300 1.000 36.24503 90 LYS C O 1
ATOM 3918 N N . GLU C 1 91 ? 16.11700 -2.97400 -11.19000 1.000 35.04389 91 GLU C N 1
ATOM 3919 C CA . GLU C 1 91 ? 15.17300 -3.49300 -12.17400 1.000 41.78757 91 GLU C CA 1
ATOM 3920 C C . GLU C 1 91 ? 15.68200 -3.28000 -13.59300 1.000 38.49130 91 GLU C C 1
ATOM 3921 O O . GLU C 1 91 ? 15.50500 -4.14500 -14.45900 1.000 43.65689 91 GLU C O 1
ATOM 3927 N N . LEU C 1 92 ? 16.31900 -2.13600 -13.85200 1.000 42.79723 92 LEU C N 1
ATOM 3928 C CA . LEU C 1 92 ? 16.85400 -1.86100 -15.18000 1.000 42.38849 92 LEU C CA 1
ATOM 3929 C C . LEU C 1 92 ? 17.99400 -2.79900 -15.55500 1.000 39.10186 92 LEU C C 1
ATOM 3930 O O . LEU C 1 92 ? 18.27600 -2.96300 -16.74600 1.000 41.47805 92 LEU C O 1
ATOM 3935 N N . THR C 1 93 ? 18.61500 -3.40900 -14.57100 1.000 41.14961 93 THR C N 1
ATOM 3936 C CA . THR C 1 93 ? 19.71800 -4.29600 -14.83500 1.000 38.65239 93 THR C CA 1
ATOM 3937 C C . THR C 1 93 ? 19.35200 -5.70500 -14.57500 1.000 38.64325 93 THR C C 1
ATOM 3938 O O . THR C 1 93 ? 20.19400 -6.53600 -14.50400 1.000 39.73786 93 THR C O 1
ATOM 3942 N N . ARG C 1 94 ? 18.05800 -6.00300 -14.53800 1.000 43.54016 94 ARG C N 1
ATOM 3943 C CA . ARG C 1 94 ? 17.60300 -7.37700 -14.31900 1.000 49.47552 94 ARG C CA 1
ATOM 3944 C C . ARG C 1 94 ? 18.19100 -8.36100 -15.34400 1.000 54.92792 94 ARG C C 1
ATOM 3945 O O . ARG C 1 94 ? 18.59300 -9.47000 -14.99200 1.000 58.62022 94 ARG C O 1
ATOM 3953 N N . ASN C 1 95 ? 18.23600 -7.94400 -16.60800 1.000 45.71052 95 ASN C N 1
ATOM 3954 C CA . ASN C 1 95 ? 18.76200 -8.74400 -17.68100 1.000 49.77343 95 ASN C CA 1
ATOM 3955 C C . ASN C 1 95 ? 20.22100 -9.05600 -17.64300 1.000 47.19992 95 ASN C C 1
ATOM 3956 O O . ASN C 1 95 ? 20.65900 -9.93600 -18.33600 1.000 46.48625 95 ASN C O 1
ATOM 3961 N N . ILE C 1 96 ? 20.98700 -8.26100 -16.91400 1.000 46.60770 96 ILE C N 1
ATOM 3962 C CA . ILE C 1 96 ? 22.41700 -8.47300 -16.78700 1.000 35.44858 96 ILE C CA 1
ATOM 3963 C C . ILE C 1 96 ? 22.75300 -9.64700 -15.85700 1.000 42.53869 96 ILE C C 1
ATOM 3964 O O . ILE C 1 96 ? 22.17200 -9.80500 -14.82800 1.000 40.24670 96 ILE C O 1
ATOM 3969 N N . ASP C 1 97 ? 23.70600 -10.45000 -16.26700 1.000 34.72098 97 ASP C N 1
ATOM 3970 C CA . ASP C 1 97 ? 24.14700 -11.60100 -15.47900 1.000 35.59520 97 ASP C CA 1
ATOM 3971 C C . ASP C 1 97 ? 25.17300 -11.12200 -14.46200 1.000 34.37450 97 ASP C C 1
ATOM 3972 O O . ASP C 1 97 ? 26.37700 -11.09300 -14.72100 1.000 35.77506 97 ASP C O 1
ATOM 3977 N N . LEU C 1 98 ? 24.68600 -10.74300 -13.28100 1.000 31.99862 98 LEU C N 1
ATOM 3978 C CA . LEU C 1 98 ? 25.58100 -10.26800 -12.23600 1.000 35.79781 98 LEU C CA 1
ATOM 3979 C C . LEU C 1 98 ? 26.52400 -11.35800 -11.74200 1.000 31.12637 98 LEU C C 1
ATOM 3980 O O . LEU C 1 98 ? 27.56900 -11.04000 -11.16400 1.000 31.01511 98 LEU C O 1
ATOM 3985 N N . THR C 1 99 ? 26.19200 -12.63300 -11.96000 1.000 30.18137 99 THR C N 1
ATOM 3986 C CA . THR C 1 99 ? 27.05200 -13.71100 -11.48500 1.000 33.61836 99 THR C CA 1
ATOM 3987 C C . THR C 1 99 ? 28.30800 -13.88500 -12.32900 1.000 26.89451 99 THR C C 1
ATOM 3988 O O . THR C 1 99 ? 29.17500 -14.68100 -11.95600 1.000 29.78246 99 THR C O 1
ATOM 3992 N N . SER C 1 100 ? 28.42800 -13.17500 -13.45200 1.000 29.08707 100 SER C N 1
ATOM 3993 C CA . SER C 1 100 ? 29.66500 -13.18000 -14.22000 1.000 26.06609 100 SER C CA 1
ATOM 3994 C C . SER C 1 100 ? 30.65000 -12.11600 -13.75300 1.000 27.48832 100 SER C C 1
ATOM 3995 O O . SER C 1 100 ? 31.83800 -12.20200 -14.08700 1.000 29.99707 100 SER C O 1
ATOM 3998 N N . LEU C 1 101 ? 30.18800 -11.12400 -12.99600 1.000 28.88962 101 LEU C N 1
ATOM 3999 C CA . LEU C 1 101 ? 31.07900 -10.10400 -12.46300 1.000 25.51812 101 LEU C CA 1
ATOM 4000 C C . LEU C 1 101 ? 31.98400 -10.70100 -11.39200 1.000 28.11178 101 LEU C C 1
ATOM 4001 O O . LEU C 1 101 ? 31.64600 -11.69500 -10.74400 1.000 31.78772 101 LEU C O 1
ATOM 4006 N N . SER C 1 102 ? 33.14500 -10.07900 -11.20100 1.000 29.82584 102 SER C N 1
ATOM 4007 C CA . SER C 1 102 ? 34.08800 -10.56400 -10.20800 1.000 33.35617 102 SER C CA 1
ATOM 4008 C C . SER C 1 102 ? 34.98100 -9.42500 -9.73900 1.000 27.62293 102 SER C C 1
ATOM 4009 O O . SER C 1 102 ? 35.08300 -8.37800 -10.38300 1.000 25.85994 102 SER C O 1
ATOM 4012 N N . PHE C 1 103 ? 35.61200 -9.64500 -8.59100 1.000 28.80091 103 PHE C N 1
ATOM 4013 C CA . PHE C 1 103 ? 36.73800 -8.85400 -8.12500 1.000 31.29769 103 PHE C CA 1
ATOM 4014 C C . PHE C 1 103 ? 37.95900 -9.76000 -8.05000 1.000 26.70326 103 PHE C C 1
ATOM 4015 O O . PHE C 1 103 ? 37.84200 -10.98800 -8.04200 1.000 31.07139 103 PHE C O 1
ATOM 4023 N N . THR C 1 104 ? 39.13800 -9.14800 -7.99100 1.000 26.90267 104 THR C N 1
ATOM 4024 C CA . THR C 1 104 ? 40.38400 -9.87600 -7.78800 1.000 26.26811 104 THR C CA 1
ATOM 4025 C C . THR C 1 104 ? 41.02900 -9.39700 -6.49700 1.000 26.71835 104 THR C C 1
ATOM 4026 O O . THR C 1 104 ? 41.19900 -8.19000 -6.29500 1.000 22.68550 104 THR C O 1
ATOM 4030 N N . CYS C 1 105 ? 41.37500 -10.34100 -5.62300 1.000 25.78176 105 CYS C N 1
ATOM 4031 C CA . CYS C 1 105 ? 41.99700 -10.00400 -4.34800 1.000 27.06651 105 CYS C CA 1
ATOM 4032 C C . CYS C 1 105 ? 43.36900 -9.38700 -4.58900 1.000 25.85402 105 CYS C C 1
ATOM 4033 O O . CYS C 1 105 ? 44.26900 -10.04300 -5.12300 1.000 27.53931 105 CYS C O 1
ATOM 4036 N N . LYS C 1 106 ? 43.52800 -8.12600 -4.18700 1.000 23.42460 106 LYS C N 1
ATOM 4037 C CA . LYS C 1 106 ? 44.71700 -7.33900 -4.49200 1.000 27.13384 106 LYS C CA 1
ATOM 4038 C C . LYS C 1 106 ? 45.73900 -7.35000 -3.36200 1.000 23.61661 106 LYS C C 1
ATOM 4039 O O . LYS C 1 106 ? 46.91200 -7.65800 -3.59200 1.000 28.79472 106 LYS C O 1
ATOM 4045 N N . GLU C 1 107 ? 45.32400 -7.01200 -2.14500 1.000 24.15054 107 GLU C N 1
ATOM 4046 C CA . GLU C 1 107 ? 46.24100 -7.01200 -1.01500 1.000 25.23729 107 GLU C CA 1
ATOM 4047 C C . GLU C 1 107 ? 45.43900 -6.99300 0.27600 1.000 19.60403 107 GLU C C 1
ATOM 4048 O O . GLU C 1 107 ? 44.27500 -6.58400 0.30300 1.000 25.68130 107 GLU C O 1
ATOM 4054 N N . VAL C 1 108 ? 46.08500 -7.43700 1.34900 1.000 23.97638 108 VAL C N 1
ATOM 4055 C CA . VAL C 1 108 ? 45.48400 -7.47800 2.67600 1.000 27.18343 108 VAL C CA 1
ATOM 4056 C C . VAL C 1 108 ? 45.93300 -6.24500 3.44600 1.000 27.80230 108 VAL C C 1
ATOM 4057 O O . VAL C 1 108 ? 47.13000 -5.94000 3.50200 1.000 26.27276 108 VAL C O 1
ATOM 4061 N N . ILE C 1 109 ? 44.97500 -5.53600 4.03500 1.000 26.70341 109 ILE C N 1
ATOM 4062 C CA . ILE C 1 109 ? 45.24700 -4.34000 4.82100 1.000 27.12289 109 ILE C CA 1
ATOM 4063 C C . ILE C 1 109 ? 44.50500 -4.45100 6.14300 1.000 26.26348 109 ILE C C 1
ATOM 4064 O O . ILE C 1 109 ? 43.35500 -4.90100 6.18500 1.000 26.22218 109 ILE C O 1
ATOM 4069 N N . CYS C 1 110 ? 45.16700 -4.04600 7.22300 1.000 28.72201 110 CYS C N 1
ATOM 4070 C CA . CYS C 1 110 ? 44.55200 -3.94200 8.54300 1.000 30.03101 110 CYS C CA 1
ATOM 4071 C C . CYS C 1 110 ? 44.36800 -2.45600 8.83100 1.000 31.82962 110 CYS C C 1
ATOM 4072 O O . CYS C 1 110 ? 45.33300 -1.75000 9.14000 1.000 30.36850 110 CYS C O 1
ATOM 4075 N N . PHE C 1 111 ? 43.13100 -1.98200 8.71800 1.000 28.94150 111 PHE C N 1
ATOM 4076 C CA . PHE C 1 111 ? 42.85900 -0.57000 8.92100 1.000 34.46103 111 PHE C CA 1
ATOM 4077 C C . PHE C 1 111 ? 43.22400 -0.15800 10.34600 1.000 33.38341 111 PHE C C 1
ATOM 4078 O O . PHE C 1 111 ? 43.08500 -0.94500 11.28700 1.000 31.85854 111 PHE C O 1
ATOM 4086 N N . PRO C 1 112 ? 43.69000 1.07400 10.53700 1.000 35.76551 112 PRO C N 1
ATOM 4087 C CA . PRO C 1 112 ? 43.98900 1.53800 11.89300 1.000 32.93427 112 PRO C CA 1
ATOM 4088 C C . PRO C 1 112 ? 42.72300 1.60500 12.73300 1.000 32.48616 112 PRO C C 1
ATOM 4089 O O . PRO C 1 112 ? 41.60500 1.69500 12.22000 1.000 38.10509 112 PRO C O 1
ATOM 4093 N N . GLN C 1 113 ? 42.91100 1.54400 14.04800 1.000 36.85250 113 GLN C N 1
ATOM 4094 C CA . GLN C 1 113 ? 41.78700 1.67700 14.96300 1.000 37.41066 113 GLN C CA 1
ATOM 4095 C C . GLN C 1 113 ? 41.10000 3.01900 14.74500 1.000 41.13068 113 GLN C C 1
ATOM 4096 O O . GLN C 1 113 ? 41.74800 4.06900 14.75900 1.000 41.86315 113 GLN C O 1
ATOM 4102 N N . SER C 1 114 ? 39.78900 2.98200 14.52500 1.000 38.09483 114 SER C N 1
ATOM 4103 C CA . SER C 1 114 ? 39.04600 4.20900 14.28000 1.000 38.66222 114 SER C CA 1
ATOM 4104 C C . SER C 1 114 ? 38.91100 5.01900 15.56400 1.000 44.97139 114 SER C C 1
ATOM 4105 O O . SER C 1 114 ? 38.84300 4.47300 16.66900 1.000 44.37979 114 SER C O 1
ATOM 4108 N N . ARG C 1 115 ? 38.87100 6.34300 15.40700 1.000 47.27318 115 ARG C N 1
ATOM 4109 C CA . ARG C 1 115 ? 38.76600 7.21600 16.57000 1.000 42.87359 115 ARG C CA 1
ATOM 4110 C C . ARG C 1 115 ? 37.43000 7.03100 17.28100 1.000 46.65924 115 ARG C C 1
ATOM 4111 O O . ARG C 1 115 ? 37.37500 7.01700 18.51600 1.000 45.85991 115 ARG C O 1
ATOM 4119 N N . ALA C 1 116 ? 36.34600 6.87600 16.51900 1.000 51.68568 116 ALA C N 1
ATOM 4120 C CA . ALA C 1 116 ? 35.02600 6.73500 17.12500 1.000 51.95218 116 ALA C CA 1
ATOM 4121 C C . ALA C 1 116 ? 34.94200 5.47700 17.98300 1.000 53.18452 116 ALA C C 1
ATOM 4122 O O . ALA C 1 116 ? 34.44600 5.51500 19.11500 1.000 56.52761 116 ALA C O 1
ATOM 4124 N N . SER C 1 117 ? 35.42100 4.34600 17.45700 1.000 48.42472 117 SER C N 1
ATOM 4125 C CA . SER C 1 117 ? 35.36200 3.10000 18.21700 1.000 46.96349 117 SER C CA 1
ATOM 4126 C C . SER C 1 117 ? 36.29500 3.14200 19.41900 1.000 49.09204 117 SER C C 1
ATOM 4127 O O . SER C 1 117 ? 35.93300 2.68500 20.51000 1.000 41.90102 117 SER C O 1
ATOM 4130 N N . LYS C 1 118 ? 37.50100 3.68400 19.24000 1.000 48.65380 118 LYS C N 1
ATOM 4131 C CA . LYS C 1 118 ? 38.44100 3.76700 20.35200 1.000 49.18202 118 LYS C CA 1
ATOM 4132 C C . LYS C 1 118 ? 37.87700 4.61800 21.48400 1.000 49.79246 118 LYS C C 1
ATOM 4133 O O . LYS C 1 118 ? 38.09300 4.31700 22.66300 1.000 50.61328 118 LYS C O 1
ATOM 4139 N N . GLU C 1 119 ? 37.14500 5.68300 21.14400 1.000 53.33089 119 GLU C N 1
ATOM 4140 C CA . GLU C 1 119 ? 36.53700 6.51700 22.17600 1.000 64.23897 119 GLU C CA 1
ATOM 4141 C C . GLU C 1 119 ? 35.47800 5.75600 22.96300 1.000 55.51561 119 GLU C C 1
ATOM 4142 O O . GLU C 1 119 ? 35.24500 6.06200 24.13800 1.000 57.77786 119 GLU C O 1
ATOM 4148 N N . LEU C 1 120 ? 34.83000 4.77400 22.34100 1.000 54.36432 120 LEU C N 1
ATOM 4149 C CA . LEU C 1 120 ? 33.79500 3.98300 22.99000 1.000 58.40660 120 LEU C CA 1
ATOM 4150 C C . LEU C 1 120 ? 34.35100 2.76500 23.71800 1.000 52.88217 120 LEU C C 1
ATOM 4151 O O . LEU C 1 120 ? 33.57900 1.87700 24.09300 1.000 56.49580 120 LEU C O 1
ATOM 4156 N N . GLY C 1 121 ? 35.66500 2.70200 23.92500 1.000 49.25963 121 GLY C N 1
ATOM 4157 C CA . GLY C 1 121 ? 36.26800 1.59800 24.64000 1.000 47.65637 121 GLY C CA 1
ATOM 4158 C C . GLY C 1 121 ? 36.55500 0.36800 23.81100 1.000 47.07879 121 GLY C C 1
ATOM 4159 O O . GLY C 1 121 ? 36.92800 -0.66600 24.37800 1.000 46.53945 121 GLY C O 1
ATOM 4160 N N . ALA C 1 122 ? 36.36600 0.44400 22.50100 1.000 41.35152 122 ALA C N 1
ATOM 4161 C CA . ALA C 1 122 ? 36.63400 -0.68300 21.61800 1.000 39.19810 122 ALA C CA 1
ATOM 4162 C C . ALA C 1 122 ? 38.11200 -0.89500 21.38700 1.000 43.58444 122 ALA C C 1
ATOM 4163 O O . ALA C 1 122 ? 38.90900 -0.00800 21.52400 1.000 38.14918 122 ALA C O 1
ATOM 4165 N N . ASN C 1 123 ? 38.46800 -2.11400 21.09100 1.000 36.54589 123 ASN C N 1
ATOM 4166 C CA . ASN C 1 123 ? 39.81800 -2.49000 20.87000 1.000 34.87258 123 ASN C CA 1
ATOM 4167 C C . ASN C 1 123 ? 40.06000 -3.29300 19.58900 1.000 40.96884 123 ASN C C 1
ATOM 4168 O O . ASN C 1 123 ? 41.00400 -4.03000 19.49400 1.000 40.68857 123 ASN C O 1
ATOM 4173 N N . GLY C 1 124 ? 39.17500 -3.16600 18.62700 1.000 32.69347 124 GLY C N 1
ATOM 4174 C CA . GLY C 1 124 ? 39.31700 -3.90800 17.40200 1.000 36.00172 124 GLY C CA 1
ATOM 4175 C C . GLY C 1 124 ? 39.75500 -3.17500 16.15500 1.000 35.17459 124 GLY C C 1
ATOM 4176 O O . GLY C 1 124 ? 39.54500 -2.01000 16.01100 1.000 34.04953 124 GLY C O 1
ATOM 4177 N N . ARG C 1 125 ? 40.39600 -3.89800 15.26500 1.000 31.31377 125 ARG C N 1
ATOM 4178 C CA . ARG C 1 125 ? 40.81600 -3.33000 13.99400 1.000 26.23043 125 ARG C CA 1
ATOM 4179 C C . ARG C 1 125 ? 40.36100 -4.25500 12.87900 1.000 33.03035 125 ARG C C 1
ATOM 4180 O O . ARG C 1 125 ? 40.41300 -5.48100 13.01900 1.000 28.98993 125 ARG C O 1
ATOM 4188 N N . ALA C 1 126 ? 39.90800 -3.66200 11.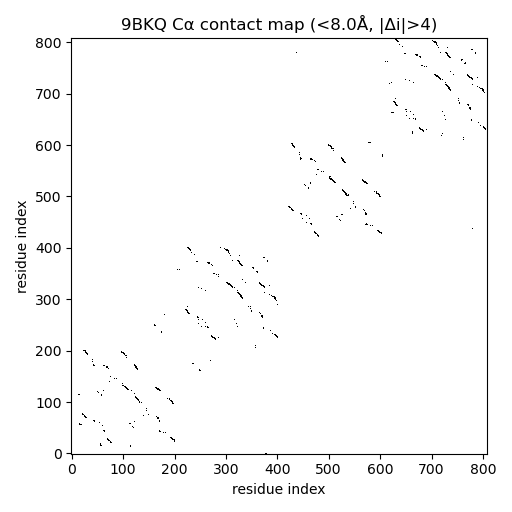77900 1.000 19.77059 126 ALA C N 1
ATOM 4189 C CA . ALA C 1 126 ? 39.38000 -4.41500 10.65300 1.000 23.72055 126 ALA C CA 1
ATOM 4190 C C . ALA C 1 126 ? 40.51400 -4.85100 9.73500 1.000 26.12889 126 ALA C C 1
ATOM 4191 O O . ALA C 1 126 ? 41.33400 -4.02900 9.31400 1.000 29.85070 126 ALA C O 1
ATOM 4193 N N . VAL C 1 127 ? 40.55900 -6.14400 9.43400 1.000 22.42227 127 VAL C N 1
ATOM 4194 C CA . VAL C 1 127 ? 41.45000 -6.68700 8.41700 1.000 23.39952 127 VAL C CA 1
ATOM 4195 C C . VAL C 1 127 ? 40.61300 -6.94300 7.17400 1.000 26.52057 127 VAL C C 1
ATOM 4196 O O . VAL C 1 127 ? 39.63600 -7.70200 7.21900 1.000 25.08704 127 VAL C O 1
ATOM 4200 N N . VAL C 1 128 ? 40.98100 -6.30300 6.06700 1.000 22.63336 128 VAL C N 1
ATOM 4201 C CA . VAL C 1 128 ? 40.20100 -6.37500 4.84100 1.000 22.48286 128 VAL C CA 1
ATOM 4202 C C . VAL C 1 128 ? 41.09800 -6.84900 3.70800 1.000 23.95308 128 VAL C C 1
ATOM 4203 O O . VAL C 1 128 ? 42.32700 -6.74500 3.76100 1.000 22.39163 128 VAL C O 1
ATOM 4207 N N . MET C 1 129 ? 40.46200 -7.37900 2.67100 1.000 22.71970 129 MET C N 1
ATOM 4208 C CA . MET C 1 129 ? 41.13000 -7.68200 1.41300 1.000 22.22632 129 MET C CA 1
ATOM 4209 C C . MET C 1 129 ? 40.81000 -6.55400 0.44100 1.000 24.14361 129 MET C C 1
ATOM 4210 O O . MET C 1 129 ? 39.65600 -6.38800 0.03200 1.000 23.61393 129 MET C O 1
ATOM 4215 N N . LYS C 1 130 ? 41.82000 -5.75900 0.09900 1.000 25.18133 130 LYS C N 1
ATOM 4216 C CA . LYS C 1 130 ? 41.65800 -4.79500 -0.97800 1.000 24.92956 130 LYS C CA 1
ATOM 4217 C C . LYS C 1 130 ? 41.38800 -5.53700 -2.28100 1.000 26.98848 130 LYS C C 1
ATOM 4218 O O . LYS C 1 130 ? 41.96400 -6.59800 -2.54000 1.000 23.23598 130 LYS C O 1
ATOM 4224 N N . LEU C 1 131 ? 40.50400 -4.97900 -3.10200 1.000 23.73355 131 LEU C N 1
ATOM 4225 C CA . LEU C 1 131 ? 40.04500 -5.65600 -4.30400 1.000 25.66942 131 LEU C CA 1
ATOM 4226 C C . LEU C 1 131 ? 40.25300 -4.77500 -5.52500 1.000 25.47921 131 LEU C C 1
ATOM 4227 O O . LEU C 1 131 ? 40.27500 -3.54400 -5.43500 1.000 29.60031 131 LEU C O 1
ATOM 4232 N N . GLU C 1 132 ? 40.41200 -5.43000 -6.67000 1.000 28.80089 132 GLU C N 1
ATOM 4233 C CA . GLU C 1 132 ? 40.39100 -4.78500 -7.97400 1.000 28.01979 132 GLU C CA 1
ATOM 4234 C C . GLU C 1 132 ? 39.13500 -5.25000 -8.69600 1.000 26.83264 132 GLU C C 1
ATOM 4235 O O . GLU C 1 132 ? 38.99000 -6.44100 -8.98800 1.000 24.55844 132 GLU C O 1
ATOM 4241 N N . ALA C 1 133 ? 38.22400 -4.32000 -8.96400 1.000 23.53729 133 ALA C N 1
ATOM 4242 C CA . ALA C 1 133 ? 37.00500 -4.67000 -9.67400 1.000 31.65221 133 ALA C CA 1
ATOM 4243 C C . ALA C 1 133 ? 37.30800 -4.97600 -11.13500 1.000 26.23527 133 ALA C C 1
ATOM 4244 O O . ALA C 1 133 ? 38.21200 -4.39400 -11.74100 1.000 24.65759 133 ALA C O 1
ATOM 4246 N N . SER C 1 134 ? 36.54900 -5.91000 -11.70000 1.000 30.89426 134 SER C N 1
ATOM 4247 C CA . SER C 1 134 ? 36.64700 -6.15400 -13.12800 1.000 28.55040 134 SER C CA 1
ATOM 4248 C C . SER C 1 134 ? 36.08500 -4.96100 -13.89500 1.000 23.91437 134 SER C C 1
ATOM 4249 O O . SER C 1 134 ? 35.37100 -4.11800 -13.34700 1.000 26.56435 134 SER C O 1
ATOM 4252 N N . ASP C 1 135 ? 36.42200 -4.89600 -15.18500 1.000 24.38280 135 ASP C N 1
ATOM 4253 C CA . ASP C 1 135 ? 35.93500 -3.79700 -16.01300 1.000 28.51651 135 ASP C CA 1
ATOM 4254 C C . ASP C 1 135 ? 34.41400 -3.73800 -16.01100 1.000 22.25322 135 ASP C C 1
ATOM 4255 O O . ASP C 1 135 ? 33.82700 -2.65200 -15.94000 1.000 26.14726 135 ASP C O 1
ATOM 4260 N N . ASP C 1 136 ? 33.75600 -4.89600 -16.08700 1.000 23.63154 136 ASP C N 1
ATOM 4261 C CA . ASP C 1 136 ? 32.29800 -4.90700 -16.06000 1.000 21.72290 136 ASP C CA 1
ATOM 4262 C C . ASP C 1 136 ? 31.76800 -4.37500 -14.73400 1.000 23.32875 136 ASP C C 1
ATOM 4263 O O . ASP C 1 136 ? 30.74000 -3.68700 -14.70100 1.000 24.63560 136 ASP C O 1
ATOM 4268 N N . VAL C 1 137 ? 32.46000 -4.67200 -13.63100 1.000 22.70871 137 VAL C N 1
ATOM 4269 C CA . VAL C 1 137 ? 32.04100 -4.14500 -12.33600 1.000 23.47695 137 VAL C CA 1
ATOM 4270 C C . VAL C 1 137 ? 32.19900 -2.63000 -12.29700 1.000 20.76943 137 VAL C C 1
ATOM 4271 O O . VAL C 1 137 ? 31.31800 -1.91500 -11.80600 1.000 22.29774 137 VAL C O 1
ATOM 4275 N N . LYS C 1 138 ? 33.32200 -2.11400 -12.80200 1.000 22.33451 138 LYS C N 1
ATOM 4276 C CA . LYS C 1 138 ? 33.50500 -0.66700 -12.84100 1.000 20.46125 138 LYS C CA 1
ATOM 4277 C C . LYS C 1 138 ? 32.43600 -0.00600 -13.70200 1.000 26.66900 138 LYS C C 1
ATOM 4278 O O . LYS C 1 138 ? 31.89000 1.04100 -13.33300 1.000 26.97521 138 LYS C O 1
ATOM 4284 N N . ALA C 1 139 ? 32.11400 -0.61100 -14.84800 1.000 20.56233 139 ALA C N 1
ATOM 4285 C CA . ALA C 1 139 ? 31.06800 -0.06600 -15.70700 1.000 24.72563 139 ALA C CA 1
ATOM 4286 C C . ALA C 1 139 ? 29.71400 -0.08300 -15.00900 1.000 25.28066 139 ALA C C 1
ATOM 4287 O O . ALA C 1 139 ? 28.94700 0.88300 -15.09900 1.000 22.68325 139 ALA C O 1
ATOM 4289 N N . LEU C 1 140 ? 29.39700 -1.17900 -14.31500 1.000 23.03729 140 LEU C N 1
ATOM 4290 C CA . LEU C 1 140 ? 28.14300 -1.24800 -13.57300 1.000 25.74164 140 LEU C CA 1
ATOM 4291 C C . LEU C 1 140 ? 28.06200 -0.13100 -12.54000 1.000 20.28000 140 LEU C C 1
ATOM 4292 O O . LEU C 1 140 ? 27.04400 0.56200 -12.43400 1.000 23.48257 140 LEU C O 1
ATOM 4297 N N . ARG C 1 141 ? 29.13400 0.06100 -11.77000 1.000 19.42566 141 ARG C N 1
ATOM 4298 C CA . ARG C 1 141 ? 29.14900 1.13700 -10.78300 1.000 19.10369 141 ARG C CA 1
ATOM 4299 C C . ARG C 1 141 ? 29.01200 2.50000 -11.45000 1.000 22.84338 141 ARG C C 1
ATOM 4300 O O . ARG C 1 141 ? 28.31800 3.38400 -10.93500 1.000 23.31242 141 ARG C O 1
ATOM 4308 N N . ASN C 1 142 ? 29.66300 2.68900 -12.60100 1.000 21.68660 142 ASN C N 1
ATOM 4309 C CA . ASN C 1 142 ? 29.54200 3.95600 -13.31600 1.000 24.38923 142 ASN C CA 1
ATOM 4310 C C . ASN C 1 142 ? 28.09400 4.22600 -13.70500 1.000 27.45040 142 ASN C C 1
ATOM 4311 O O . ASN C 1 142 ? 27.57400 5.32700 -13.48700 1.000 23.55943 142 ASN C O 1
ATOM 4316 N N . VAL C 1 143 ? 27.42700 3.22900 -14.28800 1.000 19.41239 143 VAL C N 1
ATOM 4317 C CA . VAL C 1 143 ? 26.02900 3.41300 -14.66100 1.000 26.46339 143 VAL C CA 1
ATOM 4318 C C . VAL C 1 143 ? 25.15700 3.53600 -13.41900 1.000 24.82494 143 VAL C C 1
ATOM 4319 O O . VAL C 1 143 ? 24.16700 4.27900 -13.41800 1.000 22.20464 143 VAL C O 1
ATOM 4323 N N . LEU C 1 144 ? 25.50700 2.82200 -12.34700 1.000 26.08003 144 LEU C N 1
ATOM 4324 C CA . LEU C 1 144 ? 24.80700 2.98900 -11.07800 1.000 25.60037 144 LEU C CA 1
ATOM 4325 C C . LEU C 1 144 ? 24.77400 4.45400 -10.65900 1.000 27.31109 144 LEU C C 1
ATOM 4326 O O . LEU C 1 144 ? 23.73000 4.97300 -10.24700 1.000 23.07028 144 LEU C O 1
ATOM 4331 N N . PHE C 1 145 ? 25.91700 5.13800 -10.75600 1.000 19.23092 145 PHE C N 1
ATOM 4332 C CA . PHE C 1 145 ? 25.97700 6.54600 -10.38100 1.000 23.32962 145 PHE C CA 1
ATOM 4333 C C . PHE C 1 145 ? 25.28800 7.44400 -11.39800 1.000 24.37819 145 PHE C C 1
ATOM 4334 O O . PHE C 1 145 ? 24.99500 8.60400 -11.08600 1.000 27.22448 145 PHE C O 1
ATOM 4342 N N . ASN C 1 146 ? 25.03500 6.94400 -12.60700 1.000 22.08360 146 ASN C N 1
ATOM 4343 C CA . ASN C 1 146 ? 24.30200 7.72900 -13.59200 1.000 25.46886 146 ASN C CA 1
ATOM 4344 C C . ASN C 1 146 ? 22.80000 7.64000 -13.36100 1.000 27.17057 146 ASN C C 1
ATOM 4345 O O . ASN C 1 146 ? 22.08100 8.63200 -13.52900 1.000 21.99695 146 ASN C O 1
ATOM 4350 N N . VAL C 1 147 ? 22.31300 6.46200 -12.96500 1.000 26.42160 147 VAL C N 1
ATOM 4351 C CA . VAL C 1 147 ? 20.88700 6.29300 -12.71700 1.000 24.50786 147 VAL C CA 1
ATOM 4352 C C . VAL C 1 147 ? 20.51600 6.75900 -11.31500 1.000 26.31000 147 VAL C C 1
ATOM 4353 O O . VAL C 1 147 ? 19.42100 7.29400 -11.10400 1.000 29.50778 147 VAL C O 1
ATOM 4357 N N . VAL C 1 148 ? 21.40400 6.57300 -10.34700 1.000 24.35512 148 VAL C N 1
ATOM 4358 C CA . VAL C 1 148 ? 21.14100 6.88000 -8.95000 1.000 24.85047 148 VAL C CA 1
ATOM 4359 C C . VAL C 1 148 ? 22.07400 8.00800 -8.52500 1.000 26.97553 148 VAL C C 1
ATOM 4360 O O . VAL C 1 148 ? 23.24800 7.77900 -8.23200 1.000 24.53813 148 VAL C O 1
ATOM 4364 N N . PRO C 1 149 ? 21.58400 9.24400 -8.48200 1.000 27.04385 149 PRO C N 1
ATOM 4365 C CA . PRO C 1 149 ? 22.43700 10.35900 -8.05100 1.000 25.40851 149 PRO C CA 1
ATOM 4366 C C . PRO C 1 149 ? 23.05400 10.08000 -6.68900 1.000 27.23731 149 PRO C C 1
ATOM 4367 O O . PRO C 1 149 ? 22.37000 9.68000 -5.74300 1.000 24.18481 149 PRO C O 1
ATOM 4371 N N . THR C 1 150 ? 24.36800 10.28900 -6.59500 1.000 23.56526 150 THR C N 1
ATOM 4372 C CA . THR C 1 150 ? 25.12200 9.95400 -5.40000 1.000 24.93886 150 THR C CA 1
ATOM 4373 C C . THR C 1 150 ? 26.07500 11.10100 -5.08500 1.000 29.65119 150 THR C C 1
ATOM 4374 O O . THR C 1 150 ? 26.75500 11.60800 -5.99800 1.000 25.33697 150 THR C O 1
ATOM 4378 N N . PRO C 1 151 ? 26.15500 11.53400 -3.82800 1.000 27.02798 151 PRO C N 1
ATOM 4379 C CA . PRO C 1 151 ? 27.08500 12.61400 -3.48300 1.000 27.88753 151 PRO C CA 1
ATOM 4380 C C . PRO C 1 151 ? 28.49700 12.29500 -3.95000 1.000 26.04594 151 PRO C C 1
ATOM 4381 O O . PRO C 1 151 ? 28.97500 11.16400 -3.82600 1.000 27.59524 151 PRO C O 1
ATOM 4385 N N . ARG C 1 152 ? 29.16200 13.30300 -4.50400 1.000 25.72676 152 ARG C N 1
ATOM 4386 C CA . ARG C 1 152 ? 30.56400 13.16600 -4.86800 1.000 31.48961 152 ARG C CA 1
ATOM 4387 C C . ARG C 1 152 ? 31.42500 13.15100 -3.61100 1.000 34.46748 152 ARG C C 1
ATOM 4388 O O . ARG C 1 152 ? 31.32300 14.04500 -2.76500 1.000 30.35135 152 ARG C O 1
ATOM 4396 N N . ASP C 1 153 ? 32.26400 12.12700 -3.48100 1.000 28.27177 153 ASP C N 1
ATOM 4397 C CA . ASP C 1 153 ? 33.16500 12.05100 -2.33900 1.000 35.48349 153 ASP C CA 1
ATOM 4398 C C . ASP C 1 153 ? 34.24700 13.11600 -2.45600 1.000 36.27129 153 ASP C C 1
ATOM 4399 O O . ASP C 1 153 ? 34.91100 13.23400 -3.49100 1.000 29.75750 153 ASP C O 1
ATOM 4404 N N . ILE C 1 154 ? 34.40200 13.90400 -1.40900 1.000 29.97954 154 ILE C N 1
ATOM 4405 C CA . ILE C 1 154 ? 35.47100 14.87600 -1.33400 1.000 34.54236 154 ILE C CA 1
ATOM 4406 C C . ILE C 1 154 ? 36.22700 14.67100 -0.02000 1.000 39.29609 154 ILE C C 1
ATOM 4407 O O . ILE C 1 154 ? 36.00300 15.34500 0.93800 1.000 39.52922 154 ILE C O 1
ATOM 4412 N N . PHE C 1 155 ? 37.03500 13.64800 0.03600 1.000 37.75534 155 PHE C N 1
ATOM 4413 C CA . PHE C 1 155 ? 37.79500 13.38500 1.22700 1.000 45.76020 155 PHE C CA 1
ATOM 4414 C C . PHE C 1 155 ? 38.92300 14.34800 1.50800 1.000 48.87835 155 PHE C C 1
ATOM 4415 O O . PHE C 1 155 ? 39.05600 14.81200 2.59700 1.000 53.95442 155 PHE C O 1
ATOM 4423 N N . GLY C 1 156 ? 39.69200 14.63200 0.47600 1.000 51.59194 156 GLY C N 1
ATOM 4424 C CA . GLY C 1 156 ? 40.80000 15.54900 0.52900 1.000 39.81796 156 GLY C CA 1
ATOM 4425 C C . GLY C 1 156 ? 40.56600 16.88600 -0.13100 1.000 44.71128 156 GLY C C 1
ATOM 4426 O O . GLY C 1 156 ? 39.61500 17.55200 0.14000 1.000 42.38176 156 GLY C O 1
ATOM 4427 N N . PRO C 1 157 ? 41.49500 17.26500 -1.02200 1.000 46.02139 157 PRO C N 1
ATOM 4428 C CA . PRO C 1 157 ? 41.47600 18.51600 -1.78500 1.000 39.29106 157 PRO C CA 1
ATOM 4429 C C . PRO C 1 157 ? 40.25600 18.59700 -2.69000 1.000 40.78015 157 PRO C C 1
ATOM 4430 O O . PRO C 1 157 ? 39.94400 17.64700 -3.40800 1.000 36.20953 157 PRO C O 1
ATOM 4434 N N . VAL C 1 158 ? 39.57600 19.73500 -2.64700 1.000 37.17148 158 VAL C N 1
ATOM 4435 C CA . VAL C 1 158 ? 38.41400 19.95500 -3.43300 1.000 39.78580 158 VAL C CA 1
ATOM 4436 C C . VAL C 1 158 ? 38.59700 19.71200 -4.92900 1.000 35.52974 158 VAL C C 1
ATOM 4437 O O . VAL C 1 158 ? 37.69900 19.28500 -5.58300 1.000 33.25333 158 VAL C O 1
ATOM 4441 N N . LEU C 1 159 ? 39.79300 19.93400 -5.42300 1.000 32.27516 159 LEU C N 1
ATOM 4442 C CA . LEU C 1 159 ? 40.08200 19.79900 -6.84400 1.000 35.15465 159 LEU C CA 1
ATOM 4443 C C . LEU C 1 159 ? 40.54300 18.40000 -7.23100 1.000 39.53825 159 LEU C C 1
ATOM 4444 O O . LEU C 1 159 ? 40.82100 18.16200 -8.41100 1.000 37.28418 159 LEU C O 1
ATOM 4449 N N . SER C 1 160 ? 40.62900 17.47600 -6.27800 1.000 35.67798 160 SER C N 1
ATOM 4450 C CA . SER C 1 160 ? 41.07900 16.12000 -6.56000 1.000 36.02536 160 SER C CA 1
ATOM 4451 C C . SER C 1 160 ? 39.89900 15.22300 -6.90100 1.000 34.55412 160 SER C C 1
ATOM 4452 O O . SER C 1 160 ? 38.81100 15.36100 -6.33500 1.000 36.24741 160 SER C O 1
ATOM 4455 N N . ASP C 1 161 ? 40.12200 14.30400 -7.82900 1.000 37.22395 161 ASP C N 1
ATOM 4456 C CA . ASP C 1 161 ? 39.07800 13.35500 -8.18200 1.000 38.44734 161 ASP C CA 1
ATOM 4457 C C . ASP C 1 161 ? 39.09100 12.17900 -7.20600 1.000 32.89476 161 ASP C C 1
ATOM 4458 O O . ASP C 1 161 ? 40.15800 11.76800 -6.74500 1.000 27.60340 161 ASP C O 1
ATOM 4463 N N . PRO C 1 162 ? 37.92800 11.62600 -6.87600 1.000 31.00578 162 PRO C N 1
ATOM 4464 C CA . PRO C 1 162 ? 37.89000 10.48100 -5.96500 1.000 35.93705 162 PRO C CA 1
ATOM 4465 C C . PRO C 1 162 ? 38.29500 9.20100 -6.67400 1.000 31.07878 162 PRO C C 1
ATOM 4466 O O . PRO C 1 162 ? 38.12200 9.04800 -7.88500 1.000 36.20014 162 PRO C O 1
ATOM 4470 N N . VAL C 1 163 ? 38.84300 8.27400 -5.89500 1.000 28.72265 163 VAL C N 1
ATOM 4471 C CA . VAL C 1 163 ? 39.30900 6.98800 -6.39900 1.000 34.73879 163 VAL C CA 1
ATOM 4472 C C . VAL C 1 163 ? 38.58100 5.88600 -5.64500 1.000 27.55602 163 VAL C C 1
ATOM 4473 O O . VAL C 1 163 ? 38.60400 5.85300 -4.41000 1.000 31.24551 163 VAL C O 1
ATOM 4477 N N . TRP C 1 164 ? 37.93100 4.99400 -6.38700 1.000 29.31752 164 TRP C N 1
ATOM 4478 C CA . TRP C 1 164 ? 37.22700 3.86900 -5.78500 1.000 31.11117 164 TRP C CA 1
ATOM 4479 C C . TRP C 1 164 ? 38.23000 2.78300 -5.41200 1.000 33.51167 164 TRP C C 1
ATOM 4480 O O . TRP C 1 164 ? 38.94400 2.26700 -6.27900 1.000 32.51900 164 TRP C O 1
ATOM 4491 N N . CYS C 1 165 ? 38.28300 2.43400 -4.12400 1.000 27.61612 165 CYS C N 1
ATOM 4492 C CA . CYS C 1 165 ? 39.17200 1.39600 -3.60600 1.000 31.00571 165 CYS C CA 1
ATOM 4493 C C . CYS C 1 165 ? 38.32400 0.33600 -2.91300 1.000 31.61797 165 CYS C C 1
ATOM 4494 O O . CYS C 1 165 ? 38.26800 0.28000 -1.67500 1.000 28.03230 165 CYS C O 1
ATOM 4497 N N . PRO C 1 166 ? 37.65900 -0.52800 -3.67600 1.000 26.51081 166 PRO C N 1
ATOM 4498 C CA . PRO C 1 166 ? 36.77900 -1.52400 -3.05500 1.000 24.61282 166 PRO C CA 1
ATOM 4499 C C . PRO C 1 166 ? 37.55900 -2.49900 -2.18800 1.000 30.93345 166 PRO C C 1
ATOM 4500 O O . PRO C 1 166 ? 38.74700 -2.75200 -2.40300 1.000 28.41488 166 PRO C O 1
ATOM 4504 N N . HIS C 1 167 ? 36.86800 -3.04800 -1.19300 1.000 24.47587 167 HIS C N 1
ATOM 4505 C CA . HIS C 1 167 ? 37.44700 -4.07100 -0.33900 1.000 22.58147 167 HIS C CA 1
ATOM 4506 C C . HIS C 1 167 ? 36.32100 -4.89600 0.26100 1.000 21.15050 167 HIS C C 1
ATOM 4507 O O . HIS C 1 167 ? 35.15300 -4.49800 0.24500 1.000 24.87742 167 HIS C O 1
ATOM 4514 N N . VAL C 1 168 ? 36.69200 -6.05500 0.78800 1.000 22.95397 168 VAL C N 1
ATOM 4515 C CA . VAL C 1 168 ? 35.78500 -6.90900 1.54000 1.000 28.01899 168 VAL C CA 1
ATOM 4516 C C . VAL C 1 168 ? 36.44000 -7.20700 2.88000 1.000 26.40962 168 VAL C C 1
ATOM 4517 O O . VAL C 1 168 ? 37.59300 -7.65000 2.92700 1.000 25.32979 168 VAL C O 1
ATOM 4521 N N . THR C 1 169 ? 35.71900 -6.93600 3.96300 1.000 23.45262 169 THR C N 1
ATOM 4522 C CA . THR C 1 169 ? 36.26100 -7.16400 5.29400 1.000 29.34524 169 THR C CA 1
ATOM 4523 C C . THR C 1 169 ? 36.29100 -8.65500 5.60600 1.000 21.54635 169 THR C C 1
ATOM 4524 O O . THR C 1 169 ? 35.33200 -9.38300 5.33500 1.000 30.16526 169 THR C O 1
ATOM 4528 N N . ILE C 1 170 ? 37.40100 -9.11100 6.17900 1.000 23.08907 170 ILE C N 1
ATOM 4529 C CA . ILE C 1 170 ? 37.56500 -10.51300 6.54300 1.000 23.73643 170 ILE C CA 1
ATOM 4530 C C . ILE C 1 170 ? 37.22900 -10.75700 8.00900 1.000 31.53508 170 ILE C C 1
ATOM 4531 O O . ILE C 1 170 ? 36.55100 -11.73000 8.33900 1.000 27.05576 170 ILE C O 1
ATOM 4536 N N . GLY C 1 171 ? 37.69500 -9.88900 8.89900 1.000 30.65266 171 GLY C N 1
ATOM 4537 C CA . GLY C 1 171 ? 37.41100 -10.05000 10.31400 1.000 26.70162 171 GLY C CA 1
ATOM 4538 C C . GLY C 1 171 ? 38.10200 -8.96600 11.11100 1.000 29.49804 171 GLY C C 1
ATOM 4539 O O . GLY C 1 171 ? 38.92800 -8.20700 10.59300 1.000 24.82816 171 GLY C O 1
ATOM 4540 N N . TYR C 1 172 ? 37.74500 -8.90600 12.39100 1.000 26.64654 172 TYR C N 1
ATOM 4541 C CA . TYR C 1 172 ? 38.30900 -7.94800 13.33000 1.000 26.91900 172 TYR C CA 1
ATOM 4542 C C . TYR C 1 172 ? 39.18100 -8.66900 14.34800 1.000 25.59179 172 TYR C C 1
ATOM 4543 O O . TYR C 1 172 ? 38.82300 -9.74800 14.83400 1.000 26.24161 172 TYR C O 1
ATOM 4552 N N . VAL C 1 173 ? 40.32600 -8.06600 14.66500 1.000 27.37351 173 VAL C N 1
ATOM 4553 C CA . VAL C 1 173 ? 41.26000 -8.60000 15.64500 1.000 26.50605 173 VAL C CA 1
ATOM 4554 C C . VAL C 1 173 ? 41.57300 -7.48000 16.62800 1.000 31.17379 173 VAL C C 1
ATOM 4555 O O . VAL C 1 173 ? 41.42700 -6.29500 16.32200 1.000 31.89414 173 VAL C O 1
ATOM 4559 N N . ARG C 1 174 ? 42.00800 -7.87500 17.82300 1.000 29.57187 174 ARG C N 1
ATOM 4560 C CA . ARG C 1 174 ? 42.36600 -6.89400 18.84000 1.000 33.96119 174 ARG C CA 1
ATOM 4561 C C . ARG C 1 174 ? 43.54500 -6.05800 18.35900 1.000 37.43705 174 ARG C C 1
ATOM 4562 O O . ARG C 1 174 ? 44.46900 -6.56500 17.72000 1.000 35.38248 174 ARG C O 1
ATOM 4570 N N . ALA C 1 175 ? 43.50900 -4.76400 18.67700 1.000 38.72213 175 ALA C N 1
ATOM 4571 C CA . ALA C 1 175 ? 44.55200 -3.84500 18.24400 1.000 41.48745 175 ALA C CA 1
ATOM 4572 C C . ALA C 1 175 ? 45.84500 -3.93000 19.04500 1.000 41.16326 175 ALA C C 1
ATOM 4573 O O . ALA C 1 175 ? 46.82100 -3.26600 18.68000 1.000 47.45831 175 ALA C O 1
ATOM 4575 N N . ASP C 1 176 ? 45.88500 -4.72900 20.11200 1.000 41.40854 176 ASP C N 1
ATOM 4576 C CA . ASP C 1 176 ? 47.04500 -4.80600 20.99400 1.000 44.39825 176 ASP C CA 1
ATOM 4577 C C . ASP C 1 176 ? 47.66100 -6.20300 21.00500 1.000 43.51962 176 ASP C C 1
ATOM 4578 O O . ASP C 1 176 ? 48.25700 -6.61700 22.00000 1.000 46.79083 176 ASP C O 1
ATOM 4583 N N . ASP C 1 177 ? 47.52700 -6.94300 19.89900 1.000 41.13446 177 ASP C N 1
ATOM 4584 C CA . ASP C 1 177 ? 48.08200 -8.29300 19.78100 1.000 42.23236 177 ASP C CA 1
ATOM 4585 C C . ASP C 1 177 ? 48.73500 -8.39500 18.39900 1.000 37.74061 177 ASP C C 1
ATOM 4586 O O . ASP C 1 177 ? 48.13700 -8.88400 17.43800 1.000 35.66611 177 ASP C O 1
ATOM 4591 N N . GLU C 1 178 ? 49.98300 -7.93000 18.31100 1.000 40.46055 178 GLU C N 1
ATOM 4592 C CA . GLU C 1 178 ? 50.66300 -7.85200 17.02000 1.000 37.49070 178 GLU C CA 1
ATOM 4593 C C . GLU C 1 178 ? 50.82700 -9.23100 16.39100 1.000 35.72421 178 GLU C C 1
ATOM 4594 O O . GLU C 1 178 ? 50.51000 -9.42800 15.21200 1.000 41.11244 178 GLU C O 1
ATOM 4600 N N . ASP C 1 179 ? 51.33100 -10.19900 17.16000 1.000 39.52191 179 ASP C N 1
ATOM 4601 C CA . ASP C 1 179 ? 51.52500 -11.54400 16.62600 1.000 37.06305 179 ASP C CA 1
ATOM 4602 C C . ASP C 1 179 ? 50.24200 -12.07900 16.00400 1.000 37.49627 179 ASP C C 1
ATOM 4603 O O . ASP C 1 179 ? 50.24500 -12.59600 14.88200 1.000 34.96751 179 ASP C O 1
ATOM 4608 N N . ASN C 1 180 ? 49.12800 -11.96100 16.72800 1.000 38.21078 180 ASN C N 1
ATOM 4609 C CA . ASN C 1 180 ? 47.85400 -12.44100 16.20700 1.000 31.02441 180 ASN C CA 1
ATOM 4610 C C . ASN C 1 180 ? 47.48000 -11.71200 14.92100 1.000 37.64481 180 ASN C C 1
ATOM 4611 O O . ASN C 1 180 ? 47.06800 -12.33500 13.93500 1.000 31.69965 180 ASN C O 1
ATOM 4616 N N . LYS C 1 181 ? 47.62700 -10.38500 14.91000 1.000 33.49400 181 LYS C N 1
ATOM 4617 C CA . LYS C 1 181 ? 47.29600 -9.61200 13.71700 1.000 29.77502 181 LYS C CA 1
ATOM 4618 C C . LYS C 1 181 ? 48.15700 -10.03300 12.53100 1.000 34.50934 181 LYS C C 1
ATOM 4619 O O . LYS C 1 181 ? 47.65100 -10.23600 11.42200 1.000 32.31710 181 LYS C O 1
ATOM 4625 N N . ASN C 1 182 ? 49.46600 -10.17000 12.74800 1.000 32.42460 182 ASN C N 1
ATOM 4626 C CA . ASN C 1 182 ? 50.35700 -10.51400 11.64400 1.000 32.25980 182 ASN C CA 1
ATOM 4627 C C . ASN C 1 182 ? 50.08300 -11.91900 11.12300 1.000 33.10794 182 ASN C C 1
ATOM 4628 O O . ASN C 1 182 ? 50.07100 -12.14200 9.90700 1.000 35.77079 182 ASN C O 1
ATOM 4633 N N . SER C 1 183 ? 49.86500 -12.88300 12.02200 1.000 36.24960 183 SER C N 1
ATOM 4634 C CA . SER C 1 183 ? 49.52100 -14.23000 11.57800 1.000 29.63487 183 SER C CA 1
ATOM 4635 C C . SER C 1 183 ? 48.25700 -14.21800 10.73000 1.000 29.99906 183 SER C C 1
ATOM 4636 O O . SER C 1 183 ? 48.19700 -14.86800 9.67900 1.000 30.10234 183 SER C O 1
ATOM 4639 N N . PHE C 1 184 ? 47.23600 -13.48300 11.17200 1.000 31.18662 184 PHE C N 1
ATOM 4640 C CA . PHE C 1 184 ? 46.00400 -13.37700 10.39800 1.000 26.45095 184 PHE C CA 1
ATOM 4641 C C . PHE C 1 184 ? 46.28000 -12.80100 9.01400 1.000 33.77545 184 PHE C C 1
ATOM 4642 O O . PHE C 1 184 ? 45.82100 -13.33900 8.00000 1.000 28.83706 184 PHE C O 1
ATOM 4650 N N . ILE C 1 185 ? 47.04100 -11.70500 8.95500 1.000 29.21863 185 ILE C N 1
ATOM 4651 C CA . ILE C 1 185 ? 47.36500 -11.08500 7.67200 1.000 30.42433 185 ILE C CA 1
ATOM 4652 C C . ILE C 1 185 ? 48.06900 -12.08400 6.76300 1.000 30.81282 185 ILE C C 1
ATOM 4653 O O . ILE C 1 185 ? 47.71300 -12.24200 5.58900 1.000 33.09746 185 ILE C O 1
ATOM 4658 N N . GLU C 1 186 ? 49.08200 -12.77300 7.29300 1.000 31.98889 186 GLU C N 1
ATOM 4659 C CA . GLU C 1 186 ? 49.81300 -13.75300 6.49600 1.000 34.40553 186 GLU C CA 1
ATOM 4660 C C . GLU C 1 186 ? 48.87600 -14.81700 5.93800 1.000 31.81558 186 GLU C C 1
ATOM 4661 O O . GLU C 1 186 ? 48.95500 -15.17200 4.75600 1.000 31.70634 186 GLU C O 1
ATOM 4667 N N . LEU C 1 187 ? 47.98100 -15.34200 6.77800 1.000 25.25171 187 LEU C N 1
ATOM 4668 C CA . LEU C 1 187 ? 47.01700 -16.33000 6.30300 1.000 33.92806 187 LEU C CA 1
ATOM 4669 C C . LEU C 1 187 ? 46.15400 -15.75600 5.18600 1.000 32.31389 187 LEU C C 1
ATOM 4670 O O . LEU C 1 187 ? 45.94900 -16.39800 4.14900 1.000 33.22854 187 LEU C O 1
ATOM 4675 N N . ALA C 1 188 ? 45.63600 -14.54200 5.38400 1.000 29.21626 188 ALA C N 1
ATOM 4676 C CA . ALA C 1 188 ? 44.78100 -13.93100 4.37300 1.000 31.19394 188 ALA C CA 1
ATOM 4677 C C . ALA C 1 188 ? 45.54000 -13.65400 3.08100 1.000 24.54241 188 ALA C C 1
ATOM 4678 O O . ALA C 1 188 ? 44.96300 -13.75100 1.99200 1.000 26.96152 188 ALA C O 1
ATOM 4680 N N . GLU C 1 189 ? 46.82700 -13.31600 3.17800 1.000 28.41778 189 GLU C N 1
ATOM 4681 C CA . GLU C 1 189 ? 47.59900 -12.99400 1.98300 1.000 32.83403 189 GLU C CA 1
ATOM 4682 C C . GLU C 1 189 ? 47.72600 -14.17900 1.03600 1.000 36.49492 189 GLU C C 1
ATOM 4683 O O . GLU C 1 189 ? 48.00600 -13.98100 -0.15200 1.000 36.66537 189 GLU C O 1
ATOM 4689 N N . ALA C 1 190 ? 47.52400 -15.40400 1.52700 1.000 33.26977 190 ALA C N 1
ATOM 4690 C CA . ALA C 1 190 ? 47.56200 -16.56300 0.64500 1.000 31.45946 190 ALA C CA 1
ATOM 4691 C C . ALA C 1 190 ? 46.47100 -16.51100 -0.41500 1.000 32.43110 190 ALA C C 1
ATOM 4692 O O . ALA C 1 190 ? 46.56800 -17.21900 -1.42400 1.000 34.14971 190 ALA C O 1
ATOM 4694 N N . PHE C 1 191 ? 45.44100 -15.69200 -0.21400 1.000 30.22582 191 PHE C N 1
ATOM 4695 C CA . PHE C 1 191 ? 44.34100 -15.57600 -1.16000 1.000 33.93246 191 PHE C CA 1
ATOM 4696 C C . PHE C 1 191 ? 44.51000 -14.41800 -2.13400 1.000 33.56438 191 PHE C C 1
ATOM 4697 O O . PHE C 1 191 ? 43.62000 -14.18800 -2.95900 1.000 28.13410 191 PHE C O 1
ATOM 4705 N N . ARG C 1 192 ? 45.61900 -13.68600 -2.06000 1.000 29.70769 192 ARG C N 1
ATOM 4706 C CA . ARG C 1 192 ? 45.90000 -12.67200 -3.06600 1.000 32.53727 192 ARG C CA 1
ATOM 4707 C C . ARG C 1 192 ? 45.91700 -13.31100 -4.44800 1.000 33.49090 192 ARG C C 1
ATOM 4708 O O . ARG C 1 192 ? 46.56300 -14.34100 -4.66100 1.000 33.98697 192 ARG C O 1
ATOM 4716 N N . GLY C 1 193 ? 45.19300 -12.70400 -5.38400 1.000 27.50510 193 GLY C N 1
ATOM 4717 C CA . GLY C 1 193 ? 45.04000 -13.23000 -6.71800 1.000 30.37675 193 GLY C CA 1
ATOM 4718 C C . GLY C 1 193 ? 43.77000 -14.02500 -6.93700 1.000 32.52895 193 GLY C C 1
ATOM 4719 O O . GLY C 1 193 ? 43.37900 -14.23500 -8.09100 1.000 32.59821 193 GLY C O 1
ATOM 4720 N N . SER C 1 194 ? 43.11900 -14.46900 -5.86400 1.000 27.65690 194 SER C N 1
ATOM 4721 C CA . SER C 1 194 ? 41.87400 -15.21000 -5.98900 1.000 31.82210 194 SER C CA 1
ATOM 4722 C C . SER C 1 194 ? 40.76400 -14.31600 -6.53000 1.000 32.00809 194 SER C C 1
ATOM 4723 O O . SER C 1 194 ? 40.74100 -13.10400 -6.30000 1.000 31.55247 194 SER C O 1
ATOM 4726 N N . LYS C 1 195 ? 39.83100 -14.93500 -7.25000 1.000 38.12187 195 LYS C N 1
ATOM 4727 C CA . LYS C 1 195 ? 38.69100 -14.23300 -7.82200 1.000 41.79165 195 LYS C CA 1
ATOM 4728 C C . LYS C 1 195 ? 37.52200 -14.25500 -6.84700 1.000 47.17875 195 LYS C C 1
ATOM 4729 O O . LYS C 1 195 ? 37.16300 -15.31300 -6.32000 1.000 53.06559 195 LYS C O 1
ATOM 4735 N N . ILE C 1 196 ? 36.93600 -13.08800 -6.60800 1.000 38.68509 196 ILE C N 1
ATOM 4736 C CA . ILE C 1 196 ? 35.73100 -12.95600 -5.79800 1.000 34.27566 196 ILE C CA 1
ATOM 4737 C C . ILE C 1 196 ? 34.55600 -12.84500 -6.75900 1.000 38.92805 196 ILE C C 1
ATOM 4738 O O . ILE C 1 196 ? 34.44700 -11.87100 -7.51100 1.000 30.76500 196 ILE C O 1
ATOM 4743 N N . LYS C 1 197 ? 33.67800 -13.84300 -6.74700 1.000 35.89714 197 LYS C N 1
ATOM 4744 C CA . LYS C 1 197 ? 32.56000 -13.88600 -7.67700 1.000 35.47360 197 LYS C CA 1
ATOM 4745 C C . LYS C 1 197 ? 31.34000 -13.19900 -7.07600 1.000 28.19085 197 LYS C C 1
ATOM 4746 O O . LYS C 1 197 ? 31.03400 -13.36800 -5.89300 1.000 34.72010 197 LYS C O 1
ATOM 4752 N N . VAL C 1 198 ? 30.64500 -12.42500 -7.90300 1.000 29.79525 198 VAL C N 1
ATOM 4753 C CA . VAL C 1 198 ? 29.48700 -11.66400 -7.45000 1.000 29.46350 198 VAL C CA 1
ATOM 4754 C C . VAL C 1 198 ? 28.26000 -12.56200 -7.42800 1.000 32.82392 198 VAL C C 1
ATOM 4755 O O . VAL C 1 198 ? 28.06200 -13.39700 -8.31900 1.000 31.05061 198 VAL C O 1
ATOM 4759 N N . ILE C 1 199 ? 27.43100 -12.39100 -6.40500 1.000 29.44735 199 ILE C N 1
ATOM 4760 C CA . ILE C 1 199 ? 26.16000 -13.09900 -6.28900 1.000 28.60671 199 ILE C CA 1
ATOM 4761 C C . ILE C 1 199 ? 24.99400 -12.21800 -6.72000 1.000 36.37037 199 ILE C C 1
ATOM 4762 O O . ILE C 1 199 ? 24.13200 -12.64600 -7.48700 1.000 29.87770 199 ILE C O 1
ATOM 4767 N N . GLY C 1 200 ? 24.92400 -11.02100 -6.24300 1.000 31.74269 200 GLY C N 1
ATOM 4768 C CA . GLY C 1 200 ? 23.87400 -10.13300 -6.64000 1.000 32.06354 200 GLY C CA 1
ATOM 4769 C C . GLY C 1 200 ? 23.89700 -8.93700 -5.77200 1.000 32.55870 200 GLY C C 1
ATOM 4770 O O . GLY C 1 200 ? 24.82600 -8.68600 -5.08600 1.000 32.81174 200 GLY C O 1
ATOM 4771 N N . TRP C 1 201 ? 22.83800 -8.17900 -5.79600 1.000 32.10007 201 TRP C N 1
ATOM 4772 C CA . TRP C 1 201 ? 22.78300 -7.04600 -4.94200 1.000 34.36648 201 TRP C CA 1
ATOM 4773 C C . TRP C 1 201 ? 22.64600 -7.54100 -3.50800 1.000 37.07381 201 TRP C C 1
ATOM 4774 O O . TRP C 1 201 ? 21.97600 -8.50600 -3.25400 1.000 39.63192 201 TRP C O 1
ATOM 4785 N N . CYS C 1 202 ? 23.08500 -6.74300 -2.53300 1.000 31.16443 202 CYS C N 1
ATOM 4786 C CA . CYS C 1 202 ? 22.89200 -6.99200 -1.08000 1.000 45.10043 202 CYS C CA 1
ATOM 4787 C C . CYS C 1 202 ? 21.45500 -6.76900 -0.65300 1.000 56.86836 202 CYS C C 1
ATOM 4788 O O . CYS C 1 202 ? 20.72400 -6.20500 -1.50900 1.000 59.76705 202 CYS C O 1
ATOM 4791 N N . GLU C 1 203 ? 21.06400 -7.02400 0.67200 1.000 63.94205 203 GLU C N 1
ATOM 4792 C CA . GLU C 1 203 ? 19.72500 -6.94400 1.24500 1.000 74.91453 203 GLU C CA 1
ATOM 4793 C C . GLU C 1 203 ? 18.81400 -8.03000 0.68100 1.000 80.78421 203 GLU C C 1
ATOM 4794 O O . GLU C 1 203 ? 18.58700 -8.10600 -0.52700 1.000 80.14689 203 GLU C O 1
ATOM 4801 N N . SER D 1 1 ? 51.76900 -9.17900 22.66300 1.000 47.04452 1 SER D N 1
ATOM 4802 C CA . SER D 1 1 ? 51.39800 -10.53100 22.26200 1.000 40.02144 1 SER D CA 1
ATOM 4803 C C . SER D 1 1 ? 51.65900 -11.52300 23.38900 1.000 36.49842 1 SER D C 1
ATOM 4804 O O . SER D 1 1 ? 52.42600 -11.24200 24.30900 1.000 38.77294 1 SER D O 1
ATOM 4807 N N . ALA D 1 2 ? 51.01900 -12.68700 23.30900 1.000 35.12173 2 ALA D N 1
ATOM 4808 C CA . ALA D 1 2 ? 51.18500 -13.70000 24.34100 1.000 44.79063 2 ALA D CA 1
ATOM 4809 C C . ALA D 1 2 ? 52.63900 -14.15300 24.42200 1.000 38.91088 2 ALA D C 1
ATOM 4810 O O . ALA D 1 2 ? 53.31600 -14.31400 23.40200 1.000 38.87682 2 ALA D O 1
ATOM 4812 N N . THR D 1 3 ? 53.11400 -14.35800 25.64800 1.000 37.16753 3 THR D N 1
ATOM 4813 C CA . THR D 1 3 ? 54.48000 -14.79300 25.89400 1.000 34.31696 3 THR D CA 1
ATOM 4814 C C . THR D 1 3 ? 54.62300 -16.29100 25.63700 1.000 35.85819 3 THR D C 1
ATOM 4815 O O . THR D 1 3 ? 53.65300 -17.00300 25.36800 1.000 34.17450 3 THR D O 1
ATOM 4819 N N . THR D 1 4 ? 55.86600 -16.77000 25.73500 1.000 37.10951 4 THR D N 1
ATOM 4820 C CA . THR D 1 4 ? 56.12200 -18.20100 25.60200 1.000 40.95205 4 THR D CA 1
ATOM 4821 C C . THR D 1 4 ? 55.35700 -18.99100 26.65600 1.000 37.02992 4 THR D C 1
ATOM 4822 O O . THR D 1 4 ? 54.71000 -19.99900 26.34800 1.000 36.13672 4 THR D O 1
ATOM 4826 N N . ILE D 1 5 ? 55.41900 -18.54400 27.91200 1.000 29.03413 5 ILE D N 1
ATOM 4827 C CA . ILE D 1 5 ? 54.74500 -19.26300 28.98700 1.000 28.98803 5 ILE D CA 1
ATOM 4828 C C . ILE D 1 5 ? 53.23300 -19.11300 28.87000 1.000 26.06905 5 ILE D C 1
ATOM 4829 O O . ILE D 1 5 ? 52.48100 -20.05700 29.13800 1.000 26.59480 5 ILE D O 1
ATOM 4834 N N . GLN D 1 6 ? 52.76100 -17.93000 28.46900 1.000 23.87806 6 GLN D N 1
ATOM 4835 C CA . GLN D 1 6 ? 51.32400 -17.73600 28.30200 1.000 25.66261 6 GLN D CA 1
ATOM 4836 C C . GLN D 1 6 ? 50.75900 -18.62900 27.20300 1.000 27.67990 6 GLN D C 1
ATOM 4837 O O . GLN D 1 6 ? 49.61800 -19.09300 27.30800 1.000 27.07665 6 GLN D O 1
ATOM 4843 N N . LYS D 1 7 ? 51.53400 -18.88500 26.14800 1.000 25.22730 7 LYS D N 1
ATOM 4844 C CA . LYS D 1 7 ? 51.06200 -19.78200 25.09800 1.000 31.46671 7 LYS D CA 1
ATOM 4845 C C . LYS D 1 7 ? 51.08700 -21.23500 25.56100 1.000 27.61799 7 LYS D C 1
ATOM 4846 O O . LYS D 1 7 ? 50.20800 -22.02600 25.19500 1.000 30.79328 7 LYS D O 1
ATOM 4852 N N . GLU D 1 8 ? 52.08000 -21.60500 26.37100 1.000 29.36991 8 GLU D N 1
ATOM 4853 C CA . GLU D 1 8 ? 52.09300 -22.94200 26.95400 1.000 37.58005 8 GLU D CA 1
ATOM 4854 C C . GLU D 1 8 ? 50.90800 -23.13900 27.89200 1.000 34.54376 8 GLU D C 1
ATOM 4855 O O . GLU D 1 8 ? 50.29100 -24.21100 27.91300 1.000 30.43346 8 GLU D O 1
ATOM 4861 N N . LEU D 1 9 ? 50.57100 -22.11100 28.67400 1.000 21.92900 9 LEU D N 1
ATOM 4862 C CA . LEU D 1 9 ? 49.41800 -22.20800 29.56200 1.000 28.88258 9 LEU D CA 1
ATOM 4863 C C . LEU D 1 9 ? 48.11600 -22.32800 28.78100 1.000 23.87377 9 LEU D C 1
ATOM 4864 O O . LEU D 1 9 ? 47.18500 -23.00400 29.23200 1.000 22.84073 9 LEU D O 1
ATOM 4869 N N . GLU D 1 10 ? 48.02600 -21.68200 27.61700 1.000 28.69626 10 GLU D N 1
ATOM 4870 C CA . GLU D 1 10 ? 46.81600 -21.80000 26.81300 1.000 26.88095 10 GLU D CA 1
ATOM 4871 C C . GLU D 1 10 ? 46.64400 -23.21900 26.28400 1.000 27.90910 10 GLU D C 1
ATOM 4872 O O . GLU D 1 10 ? 45.51800 -23.72400 26.20200 1.000 28.20583 10 GLU D O 1
ATOM 4878 N N . ASN D 1 11 ? 47.74800 -23.88100 25.92800 1.000 31.86150 11 ASN D N 1
ATOM 4879 C CA . ASN D 1 11 ? 47.66500 -25.28100 25.52500 1.000 30.93653 11 ASN D CA 1
ATOM 4880 C C . ASN D 1 11 ? 47.17500 -26.15100 26.67500 1.000 30.28697 11 ASN D C 1
ATOM 4881 O O . ASN D 1 11 ? 46.37200 -27.06900 26.47200 1.000 31.50985 11 ASN D O 1
ATOM 4886 N N . ILE D 1 12 ? 47.65100 -25.87600 27.89100 1.000 29.82185 12 ILE D N 1
ATOM 4887 C CA . ILE D 1 12 ? 47.21300 -26.64400 29.05200 1.000 27.36340 12 ILE D CA 1
ATOM 4888 C C . ILE D 1 12 ? 45.72000 -26.45300 29.28200 1.000 30.96627 12 ILE D C 1
ATOM 4889 O O . ILE D 1 12 ? 45.01100 -27.39200 29.66600 1.000 25.69895 12 ILE D O 1
ATOM 4894 N N . VAL D 1 13 ? 45.21600 -25.23900 29.04700 1.000 26.75990 13 VAL D N 1
ATOM 4895 C CA . VAL D 1 13 ? 43.78200 -24.99500 29.18100 1.000 24.97049 13 VAL D CA 1
ATOM 4896 C C . VAL D 1 13 ? 43.00300 -25.83700 28.18000 1.000 33.26789 13 VAL D C 1
ATOM 4897 O O . VAL D 1 13 ? 41.97200 -26.43200 28.51500 1.000 30.01366 13 VAL D O 1
ATOM 4901 N N . VAL D 1 14 ? 43.48100 -25.90300 26.93500 1.000 27.22463 14 VAL D N 1
ATOM 4902 C CA . VAL D 1 14 ? 42.80200 -26.70300 25.91800 1.000 29.28883 14 VAL D CA 1
ATOM 4903 C C . VAL D 1 14 ? 42.83900 -28.17900 26.29200 1.000 32.51277 14 VAL D C 1
ATOM 4904 O O . VAL D 1 14 ? 41.81500 -28.87200 26.27000 1.000 37.55670 14 VAL D O 1
ATOM 4908 N N . LYS D 1 15 ? 44.02600 -28.68400 26.63700 1.000 28.38295 15 LYS D N 1
ATOM 4909 C CA . LYS D 1 15 ? 44.15600 -30.09400 26.99000 1.000 34.13456 15 LYS D CA 1
ATOM 4910 C C . LYS D 1 15 ? 43.30300 -30.44100 28.20500 1.000 34.62929 15 LYS D C 1
ATOM 4911 O O . LYS D 1 15 ? 42.69000 -31.51300 28.25700 1.000 35.06695 15 LYS D O 1
ATOM 4917 N N . GLU D 1 16 ? 43.22200 -29.54600 29.17200 1.000 31.30226 16 GLU D N 1
ATOM 4918 C CA . GLU D 1 16 ? 42.38800 -29.76100 30.33400 1.000 34.15510 16 GLU D CA 1
ATOM 4919 C C . GLU D 1 16 ? 40.91900 -29.94700 29.92500 1.000 34.55863 16 GLU D C 1
ATOM 4920 O O . GLU D 1 16 ? 40.26100 -30.84600 30.36500 1.000 32.37895 16 GLU D O 1
ATOM 4926 N N . ARG D 1 17 ? 40.42800 -29.09900 29.05300 1.000 25.91330 17 ARG D N 1
ATOM 4927 C CA . ARG D 1 17 ? 39.07500 -29.22300 28.58500 1.000 33.14671 17 ARG D CA 1
ATOM 4928 C C . ARG D 1 17 ? 39.00600 -30.51200 27.77200 1.000 36.53573 17 ARG D C 1
ATOM 4929 O O . ARG D 1 17 ? 38.10900 -31.26800 27.94000 1.000 33.36339 17 ARG D O 1
ATOM 4937 N N . GLN D 1 18 ? 39.93100 -30.81500 26.88900 1.000 33.73005 18 GLN D N 1
ATOM 4938 C CA . GLN D 1 18 ? 39.85500 -32.07600 26.14400 1.000 35.34168 18 GLN D CA 1
ATOM 4939 C C . GLN D 1 18 ? 39.74900 -33.32700 27.01000 1.000 33.12847 18 GLN D C 1
ATOM 4940 O O . GLN D 1 18 ? 38.95200 -34.17300 26.75500 1.000 31.46843 18 GLN D O 1
ATOM 4946 N N . ASN D 1 19 ? 40.56500 -33.41500 28.03900 1.000 36.46898 19 ASN D N 1
ATOM 4947 C CA . ASN D 1 19 ? 40.40600 -34.52200 28.94400 1.000 33.37566 19 ASN D CA 1
ATOM 4948 C C . ASN D 1 19 ? 39.33600 -34.50600 30.00800 1.000 38.74633 19 ASN D C 1
ATOM 4949 O O . ASN D 1 19 ? 39.23300 -35.42900 30.76100 1.000 41.52176 19 ASN D O 1
ATOM 4954 N N . LYS D 1 20 ? 38.52800 -33.48400 30.03400 1.000 33.72658 20 LYS D N 1
ATOM 4955 C CA . LYS D 1 20 ? 37.51800 -33.42400 31.03400 1.000 33.52397 20 LYS D CA 1
ATOM 4956 C C . LYS D 1 20 ? 36.26400 -34.22700 30.70200 1.000 31.93057 20 LYS D C 1
ATOM 4957 O O . LYS D 1 20 ? 35.60200 -34.02100 29.70700 1.000 31.65999 20 LYS D O 1
ATOM 4963 N N . LYS D 1 21 ? 35.95500 -35.13500 31.58300 1.000 33.77578 21 LYS D N 1
ATOM 4964 C CA . LYS D 1 21 ? 34.79100 -35.97200 31.48800 1.000 37.32111 21 LYS D CA 1
ATOM 4965 C C . LYS D 1 21 ? 34.05800 -35.95200 32.79800 1.000 41.74244 21 LYS D C 1
ATOM 4966 O O . LYS D 1 21 ? 34.60400 -35.57400 33.79000 1.000 43.13964 21 LYS D O 1
ATOM 4972 N N . ASP D 1 22 ? 32.80100 -36.33100 32.79400 1.000 38.99150 22 ASP D N 1
ATOM 4973 C CA . ASP D 1 22 ? 32.02100 -36.41600 34.01600 1.000 40.24131 22 ASP D CA 1
ATOM 4974 C C . ASP D 1 22 ? 31.93000 -35.23200 34.99500 1.000 40.36191 22 ASP D C 1
ATOM 4975 O O . ASP D 1 22 ? 32.15200 -35.34600 36.15700 1.000 38.88955 22 ASP D O 1
ATOM 4980 N N . THR D 1 23 ? 31.63900 -34.08300 34.45200 1.000 34.25141 23 THR D N 1
ATOM 4981 C CA . THR D 1 23 ? 31.42400 -32.89300 35.20300 1.000 35.22083 23 THR D CA 1
ATOM 4982 C C . THR D 1 23 ? 29.93400 -32.76600 35.49900 1.000 35.10549 23 THR D C 1
ATOM 4983 O O . THR D 1 23 ? 29.13800 -33.47300 34.97000 1.000 31.22413 23 THR D O 1
ATOM 4987 N N . ILE D 1 24 ? 29.58600 -31.84100 36.35900 1.000 25.49466 24 ILE D N 1
ATOM 4988 C CA . ILE D 1 24 ? 28.20800 -31.53200 36.72300 1.000 29.99236 24 ILE D CA 1
ATOM 4989 C C . ILE D 1 24 ? 27.85100 -30.15900 36.17400 1.000 29.05519 24 ILE D C 1
ATOM 4990 O O . ILE D 1 24 ? 28.66800 -29.23100 36.20400 1.000 29.06657 24 ILE D O 1
ATOM 4995 N N . LEU D 1 25 ? 26.62600 -30.03500 35.66900 1.000 27.78475 25 LEU D N 1
ATOM 4996 C CA . LEU D 1 25 ? 26.11900 -28.77600 35.14300 1.000 27.60458 25 LEU D CA 1
ATOM 4997 C C . LEU D 1 25 ? 25.37800 -28.02900 36.24500 1.000 26.37983 25 LEU D C 1
ATOM 4998 O O . LEU D 1 25 ? 24.44500 -28.56900 36.84800 1.000 29.05496 25 LEU D O 1
ATOM 5003 N N . MET D 1 26 ? 25.79200 -26.79500 36.50100 1.000 24.75811 26 MET D N 1
ATOM 5004 C CA . MET D 1 26 ? 25.12100 -25.90300 37.44200 1.000 24.55503 26 MET D CA 1
ATOM 5005 C C . MET D 1 26 ? 24.50700 -24.78100 36.61000 1.000 26.56400 26 MET D C 1
ATOM 5006 O O . MET D 1 26 ? 25.15100 -23.76900 36.33000 1.000 25.99162 26 MET D O 1
ATOM 5011 N N . GLY D 1 27 ? 23.25300 -24.97600 36.20000 1.000 24.76999 27 GLY D N 1
ATOM 5012 C CA . GLY D 1 27 ? 22.58900 -24.04200 35.31600 1.000 26.75040 27 GLY D CA 1
ATOM 5013 C C . GLY D 1 27 ? 21.11900 -23.90400 35.65300 1.000 28.76782 27 GLY D C 1
ATOM 5014 O O . GLY D 1 27 ? 20.59200 -24.59200 36.53100 1.000 31.90414 27 GLY D O 1
ATOM 5015 N N . LEU D 1 28 ? 20.46600 -22.99900 34.93200 1.000 24.61001 28 LEU D N 1
ATOM 5016 C CA . LEU D 1 28 ? 19.05700 -22.68800 35.13200 1.000 29.12745 28 LEU D CA 1
ATOM 5017 C C . LEU D 1 28 ? 18.27100 -23.14700 33.91200 1.000 31.02485 28 LEU D C 1
ATOM 5018 O O . LEU D 1 28 ? 18.57700 -22.74300 32.78400 1.000 30.83879 28 LEU D O 1
ATOM 5023 N N . LYS D 1 29 ? 17.25100 -23.94600 34.11700 1.000 28.08845 29 LYS D N 1
ATOM 5024 C CA . LYS D 1 29 ? 16.38900 -24.36900 33.04000 1.000 33.96848 29 LYS D CA 1
ATOM 5025 C C . LYS D 1 29 ? 15.51800 -23.19000 32.68700 1.000 34.85526 29 LYS D C 1
ATOM 5026 O O . LYS D 1 29 ? 15.02500 -22.51500 33.53700 1.000 29.26046 29 LYS D O 1
ATOM 5032 N N . VAL D 1 30 ? 15.34300 -22.94700 31.39400 1.000 29.65110 30 VAL D N 1
ATOM 5033 C CA . VAL D 1 30 ? 14.52600 -21.82500 30.95400 1.000 31.80647 30 VAL D CA 1
ATOM 5034 C C . VAL D 1 30 ? 13.54600 -22.23100 29.86300 1.000 35.53303 30 VAL D C 1
ATOM 5035 O O . VAL D 1 30 ? 13.61400 -23.33800 29.32900 1.000 31.12516 30 VAL D O 1
ATOM 5039 N N . GLU D 1 31 ? 12.63400 -21.32200 29.53900 1.000 33.87850 31 GLU D N 1
ATOM 5040 C CA . GLU D 1 31 ? 11.64600 -21.56800 28.50200 1.000 34.11451 31 GLU D CA 1
ATOM 5041 C C . GLU D 1 31 ? 11.96500 -20.66900 27.31900 1.000 34.48132 31 GLU D C 1
ATOM 5042 O O . GLU D 1 31 ? 12.10000 -19.45400 27.46700 1.000 43.99408 31 GLU D O 1
ATOM 5048 N N . VAL D 1 32 ? 12.08600 -21.27200 26.14200 1.000 32.14859 32 VAL D N 1
ATOM 5049 C CA . VAL D 1 32 ? 12.40800 -20.51900 24.94000 1.000 34.24473 32 VAL D CA 1
ATOM 5050 C C . VAL D 1 32 ? 11.23400 -20.45700 23.97200 1.000 39.98056 32 VAL D C 1
ATOM 5051 O O . VAL D 1 32 ? 10.61000 -21.47600 23.67600 1.000 43.04143 32 VAL D O 1
ATOM 5055 N N . PRO D 1 33 ? 10.93500 -19.25000 23.47600 1.000 36.03382 33 PRO D N 1
ATOM 5056 C CA . PRO D 1 33 ? 9.85500 -19.04200 22.52500 1.000 33.41592 33 PRO D CA 1
ATOM 5057 C C . PRO D 1 33 ? 10.05200 -19.68400 21.16500 1.000 34.25255 33 PRO D C 1
ATOM 5058 O O . PRO D 1 33 ? 9.11000 -19.77700 20.46000 1.000 32.74903 33 PRO D O 1
ATOM 5062 N N . TRP D 1 34 ? 11.26900 -20.07400 20.83800 1.000 33.01777 34 TRP D N 1
ATOM 5063 C CA . TRP D 1 34 ? 11.53800 -20.72100 19.59100 1.000 29.49075 34 TRP D CA 1
ATOM 5064 C C . TRP D 1 34 ? 11.33500 -22.22500 19.68900 1.000 39.93037 34 TRP D C 1
ATOM 5065 O O . TRP D 1 34 ? 11.43700 -22.78700 20.74300 1.000 33.16831 34 TRP D O 1
ATOM 5076 N N . ASN D 1 35 ? 11.06300 -22.84700 18.55500 1.000 33.16727 35 ASN D N 1
ATOM 5077 C CA . ASN D 1 35 ? 10.85200 -24.26800 18.41000 1.000 33.83655 35 ASN D CA 1
ATOM 5078 C C . ASN D 1 35 ? 11.69900 -24.81400 17.29900 1.000 33.34449 35 ASN D C 1
ATOM 5079 O O . ASN D 1 35 ? 12.22400 -24.08100 16.50400 1.000 34.42074 35 ASN D O 1
ATOM 5084 N N . TYR D 1 36 ? 11.77900 -26.13000 17.21700 1.000 30.54415 36 TYR D N 1
ATOM 5085 C CA . TYR D 1 36 ? 12.55000 -26.81500 16.18900 1.000 29.40733 36 TYR D CA 1
ATOM 5086 C C . TYR D 1 36 ? 12.06300 -26.47100 14.77900 1.000 27.53057 36 TYR D C 1
ATOM 5087 O O . TYR D 1 36 ? 12.83300 -26.29800 13.88600 1.000 24.90764 36 TYR D O 1
ATOM 5096 N N . CYS D 1 37 ? 10.75500 -26.39200 14.63900 1.000 25.71062 37 CYS D N 1
ATOM 5097 C CA . CYS D 1 37 ? 10.10500 -26.01000 13.42700 1.000 31.90351 37 CYS D CA 1
ATOM 5098 C C . CYS D 1 37 ? 10.68900 -24.71800 12.85600 1.000 31.19882 37 CYS D C 1
ATOM 5099 O O . CYS D 1 37 ? 10.80000 -24.60800 11.67100 1.000 28.54908 37 CYS D O 1
ATOM 5102 N N . ASP D 1 38 ? 11.10500 -23.78700 13.71200 1.000 30.81270 38 ASP D N 1
ATOM 5103 C CA . ASP D 1 38 ? 11.64100 -22.51600 13.23800 1.000 28.70001 38 ASP D CA 1
ATOM 5104 C C . ASP D 1 38 ? 12.95200 -22.67800 12.48200 1.000 29.20453 38 ASP D C 1
ATOM 5105 O O . ASP D 1 38 ? 13.29400 -21.81100 11.66900 1.000 34.28619 38 ASP D O 1
ATOM 5110 N N . TRP D 1 39 ? 13.69400 -23.75700 12.72900 1.000 25.18493 39 TRP D N 1
ATOM 5111 C CA . TRP D 1 39 ? 14.98200 -23.98600 12.08600 1.000 27.89096 39 TRP D CA 1
ATOM 5112 C C . TRP D 1 39 ? 14.90800 -25.06800 11.01500 1.000 25.24630 39 TRP D C 1
ATOM 5113 O O . TRP D 1 39 ? 15.93900 -25.63600 10.64000 1.000 27.62938 39 TRP D O 1
ATOM 5124 N N . ALA D 1 40 ? 13.70700 -25.36600 10.51300 1.000 29.75494 40 ALA D N 1
ATOM 5125 C CA . ALA D 1 40 ? 13.55400 -26.44400 9.54100 1.000 26.72591 40 ALA D CA 1
ATOM 5126 C C . ALA D 1 40 ? 14.47900 -26.25900 8.34300 1.000 29.81089 40 ALA D C 1
ATOM 5127 O O . ALA D 1 40 ? 14.99300 -27.23600 7.78700 1.000 26.46683 40 ALA D O 1
ATOM 5129 N N . SER D 1 41 ? 14.70600 -25.01300 7.93100 1.000 28.34825 41 SER D N 1
ATOM 5130 C CA . SER D 1 41 ? 15.56700 -24.73500 6.78800 1.000 29.45439 41 SER D CA 1
ATOM 5131 C C . SER D 1 41 ? 17.05300 -24.82000 7.12000 1.000 30.45147 41 SER D C 1
ATOM 5132 O O . SER D 1 41 ? 17.88000 -24.67200 6.21400 1.000 30.34961 41 SER D O 1
ATOM 5135 N N . ILE D 1 42 ? 17.41400 -25.05800 8.37800 1.000 27.61260 42 ILE D N 1
ATOM 5136 C CA . ILE D 1 42 ? 18.80100 -24.99200 8.82500 1.000 23.06397 42 ILE D CA 1
ATOM 5137 C C . ILE D 1 42 ? 19.34800 -26.39900 9.00600 1.000 25.01394 42 ILE D C 1
ATOM 5138 O O . ILE D 1 42 ? 18.67700 -27.27700 9.56400 1.000 31.74943 42 ILE D O 1
ATOM 5143 N N . SER D 1 43 ? 20.57400 -26.61400 8.53700 1.000 27.04317 43 SER D N 1
ATOM 5144 C CA . SER D 1 43 ? 21.28100 -27.87000 8.74700 1.000 27.25926 43 SER D CA 1
ATOM 5145 C C . SER D 1 43 ? 22.12600 -27.76800 10.01200 1.000 31.01983 43 SER D C 1
ATOM 5146 O O . SER D 1 43 ? 22.88800 -26.81000 10.18200 1.000 31.29832 43 SER D O 1
ATOM 5149 N N . PHE D 1 44 ? 21.99100 -28.75200 10.89700 1.000 24.67837 44 PHE D N 1
ATOM 5150 C CA . PHE D 1 44 ? 22.65500 -28.72400 12.19100 1.000 25.96585 44 PHE D CA 1
ATOM 5151 C C . PHE D 1 44 ? 23.78300 -29.74600 12.25300 1.000 25.94968 44 PHE D C 1
ATOM 5152 O O . PHE D 1 44 ? 23.81400 -30.72500 11.50200 1.000 32.15581 44 PHE D O 1
ATOM 5160 N N . TYR D 1 45 ? 24.71300 -29.49700 13.17200 1.000 25.86780 45 TYR D N 1
ATOM 5161 C CA . TYR D 1 45 ? 25.89900 -30.32200 13.36700 1.000 25.71446 45 TYR D CA 1
ATOM 5162 C C . TYR D 1 45 ? 25.76200 -31.08500 14.67800 1.000 26.44613 45 TYR D C 1
ATOM 5163 O O . TYR D 1 45 ? 25.67700 -30.47400 15.75000 1.000 23.05503 45 TYR D O 1
ATOM 5172 N N . ASP D 1 46 ? 25.75100 -32.41300 14.59000 1.000 29.63054 46 ASP D N 1
ATOM 5173 C CA . ASP D 1 46 ? 25.53400 -33.29100 15.73600 1.000 31.35397 46 ASP D CA 1
ATOM 5174 C C . ASP D 1 46 ? 26.64400 -34.33400 15.75500 1.000 33.49065 46 ASP D C 1
ATOM 5175 O O . ASP D 1 46 ? 26.67600 -35.22400 14.89900 1.000 30.13274 46 ASP D O 1
ATOM 5180 N N . VAL D 1 47 ? 27.54500 -34.23300 16.73600 1.000 24.49577 47 VAL D N 1
ATOM 5181 C CA . VAL D 1 47 ? 28.70200 -35.12500 16.77300 1.000 32.49799 47 VAL D CA 1
ATOM 5182 C C . VAL D 1 47 ? 28.27400 -36.58400 16.83700 1.000 32.11660 47 VAL D C 1
ATOM 5183 O O . VAL D 1 47 ? 29.00600 -37.47200 16.38200 1.000 37.55575 47 VAL D O 1
ATOM 5187 N N . ARG D 1 48 ? 27.09600 -36.86400 17.39900 1.000 28.98203 48 ARG D N 1
ATOM 5188 C CA . ARG D 1 48 ? 26.62100 -38.24200 17.46700 1.000 28.06620 48 ARG D CA 1
ATOM 5189 C C . ARG D 1 48 ? 26.40000 -38.84000 16.08500 1.000 28.58767 48 ARG D C 1
ATOM 5190 O O . ARG D 1 48 ? 26.39500 -40.06800 15.94400 1.000 38.94746 48 ARG D O 1
ATOM 5198 N N . LEU D 1 49 ? 26.21600 -38.00400 15.06600 1.000 30.42811 49 LEU D N 1
ATOM 5199 C CA . LEU D 1 49 ? 26.07000 -38.45700 13.69100 1.000 37.02999 49 LEU D CA 1
ATOM 5200 C C . LEU D 1 49 ? 27.36400 -38.34800 12.89900 1.000 39.99288 49 LEU D C 1
ATOM 5201 O O . LEU D 1 49 ? 27.38400 -38.69800 11.71500 1.000 35.42982 49 LEU D O 1
ATOM 5206 N N . GLU D 1 50 ? 28.43900 -37.87500 13.52000 1.000 39.80087 50 GLU D N 1
ATOM 5207 C CA . GLU D 1 50 ? 29.69200 -37.61200 12.83200 1.000 37.58975 50 GLU D CA 1
ATOM 5208 C C . GLU D 1 50 ? 30.70200 -38.71900 13.09800 1.000 41.00163 50 GLU D C 1
ATOM 5209 O O . GLU D 1 50 ? 30.69600 -39.35500 14.15500 1.000 43.96436 50 GLU D O 1
ATOM 5215 N N . SER D 1 51 ? 31.57300 -38.94400 12.12200 1.000 34.00606 51 SER D N 1
ATOM 5216 C CA . SER D 1 51 ? 32.71400 -39.83000 12.28200 1.000 36.30177 51 SER D CA 1
ATOM 5217 C C . SER D 1 51 ? 33.97600 -39.00600 12.50900 1.000 38.87143 51 SER D C 1
ATOM 5218 O O . SER D 1 51 ? 34.01500 -37.79900 12.25600 1.000 36.62524 51 SER D O 1
ATOM 5221 N N . GLY D 1 52 ? 34.99400 -39.66900 13.01100 1.000 35.71910 52 GLY D N 1
ATOM 5222 C CA . GLY D 1 52 ? 36.25300 -39.01900 13.25300 1.000 42.56729 52 GLY D CA 1
ATOM 5223 C C . GLY D 1 52 ? 36.35800 -38.17000 14.49700 1.000 36.13548 52 GLY D C 1
ATOM 5224 O O . GLY D 1 52 ? 37.18700 -37.32500 14.57500 1.000 43.52204 52 GLY D O 1
ATOM 5225 N N . ILE D 1 53 ? 35.52400 -38.42300 15.47300 1.000 39.93772 53 ILE D N 1
ATOM 5226 C CA . ILE D 1 53 ? 35.56700 -37.69000 16.70800 1.000 35.83218 53 ILE D CA 1
ATOM 5227 C C . ILE D 1 53 ? 36.44400 -38.53500 17.59700 1.000 36.00571 53 ILE D C 1
ATOM 5228 O O . ILE D 1 53 ? 36.17100 -39.65900 17.80800 1.000 40.04978 53 ILE D O 1
ATOM 5233 N N . LEU D 1 54 ? 37.51500 -37.97300 18.08800 1.000 38.98821 54 LEU D N 1
ATOM 5234 C CA . LEU D 1 54 ? 38.46300 -38.70200 18.89600 1.000 42.89190 54 LEU D CA 1
ATOM 5235 C C . LEU D 1 54 ? 38.02000 -39.23100 20.24100 1.000 38.17246 54 LEU D C 1
ATOM 5236 O O . LEU D 1 54 ? 38.34400 -40.32300 20.59400 1.000 43.44462 54 LEU D O 1
ATOM 5241 N N . ASP D 1 55 ? 37.29200 -38.44100 20.99500 1.000 43.26491 55 ASP D N 1
ATOM 5242 C CA . ASP D 1 55 ? 36.80300 -38.87500 22.26400 1.000 41.07707 55 ASP D CA 1
ATOM 5243 C C . ASP D 1 55 ? 35.42200 -38.32100 22.45400 1.000 39.22238 55 ASP D C 1
ATOM 5244 O O . ASP D 1 55 ? 35.23900 -37.23500 22.87900 1.000 40.97017 55 ASP D O 1
ATOM 5249 N N . MET D 1 56 ? 34.43600 -39.15000 22.27600 1.000 39.41196 56 MET D N 1
ATOM 5250 C CA . MET D 1 56 ? 33.06600 -38.76300 22.42200 1.000 38.96323 56 MET D CA 1
ATOM 5251 C C . MET D 1 56 ? 32.63700 -38.40100 23.82800 1.000 38.52410 56 MET D C 1
ATOM 5252 O O . MET D 1 56 ? 31.66500 -37.74300 23.99700 1.000 37.27083 56 MET D O 1
ATOM 5257 N N . GLU D 1 57 ? 33.33000 -38.91400 24.82300 1.000 36.75248 57 GLU D N 1
ATOM 5258 C CA . GLU D 1 57 ? 33.06900 -38.61100 26.19000 1.000 38.82328 57 GLU D CA 1
ATOM 5259 C C . GLU D 1 57 ? 33.61000 -37.26300 26.64900 1.000 34.25234 57 GLU D C 1
ATOM 5260 O O . GLU D 1 57 ? 33.23700 -36.84400 27.68500 1.000 37.61850 57 GLU D O 1
ATOM 5266 N N . SER D 1 58 ? 34.48200 -36.64500 25.89700 1.000 34.90742 58 SER D N 1
ATOM 5267 C CA . SER D 1 58 ? 34.97000 -35.37100 26.32800 1.000 31.51242 58 SER D CA 1
ATOM 5268 C C . SER D 1 58 ? 33.84100 -34.40600 26.35300 1.000 30.54873 58 SER D C 1
ATOM 5269 O O . SER D 1 58 ? 33.05400 -34.33900 25.44800 1.000 31.88276 58 SER D O 1
ATOM 5272 N N . ILE D 1 59 ? 33.86200 -33.53100 27.33300 1.000 27.41103 59 ILE D N 1
ATOM 5273 C CA . ILE D 1 59 ? 32.88500 -32.46400 27.40500 1.000 33.96327 59 ILE D CA 1
ATOM 5274 C C . ILE D 1 59 ? 33.07300 -31.38500 26.32400 1.000 30.19454 59 ILE D C 1
ATOM 5275 O O . ILE D 1 59 ? 32.34200 -30.50700 26.33300 1.000 30.31730 59 ILE D O 1
ATOM 5280 N N . ALA D 1 60 ? 34.11000 -31.47200 25.53200 1.000 29.01489 60 ALA D N 1
ATOM 5281 C CA . ALA D 1 60 ? 34.32400 -30.49500 24.52600 1.000 28.59589 60 ALA D CA 1
ATOM 5282 C C . ALA D 1 60 ? 33.50800 -30.81300 23.29500 1.000 29.29251 60 ALA D C 1
ATOM 5283 O O . ALA D 1 60 ? 33.35400 -29.99400 22.45800 1.000 30.13268 60 ALA D O 1
ATOM 5285 N N . VAL D 1 61 ? 33.06200 -32.05200 23.18600 1.000 30.74472 61 VAL D N 1
ATOM 5286 C CA . VAL D 1 61 ? 32.23400 -32.50100 22.10200 1.000 27.38530 61 VAL D CA 1
ATOM 5287 C C . VAL D 1 61 ? 30.94600 -33.22200 22.45300 1.000 28.44418 61 VAL D C 1
ATOM 5288 O O . VAL D 1 61 ? 30.04100 -33.22800 21.68900 1.000 28.97263 61 VAL D O 1
ATOM 5292 N N . LYS D 1 62 ? 30.84200 -33.73500 23.65400 1.000 28.38953 62 LYS D N 1
ATOM 5293 C CA . LYS D 1 62 ? 29.70000 -34.53800 24.06600 1.000 31.75038 62 LYS D CA 1
ATOM 5294 C C . LYS D 1 62 ? 28.36800 -33.81300 23.95400 1.000 28.52232 62 LYS D C 1
ATOM 5295 O O . LYS D 1 62 ? 27.39200 -34.40900 23.61500 1.000 31.11618 62 LYS D O 1
ATOM 5301 N N . TYR D 1 63 ? 28.35900 -32.52900 24.23800 1.000 21.52176 63 TYR D N 1
ATOM 5302 C CA . TYR D 1 63 ? 27.14600 -31.74700 24.21800 1.000 26.84246 63 TYR D CA 1
ATOM 5303 C C . TYR D 1 63 ? 26.84800 -31.01100 22.92100 1.000 30.24349 63 TYR D C 1
ATOM 5304 O O . TYR D 1 63 ? 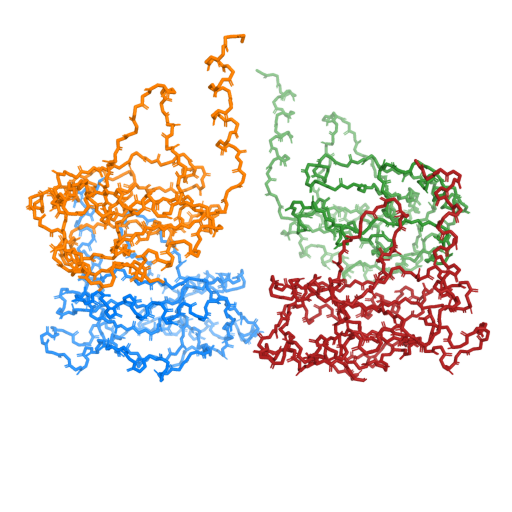25.92300 -30.26400 22.84600 1.000 25.29608 63 TYR D O 1
ATOM 5313 N N . MET D 1 64 ? 27.65200 -31.26400 21.90300 1.000 27.24621 64 MET D N 1
ATOM 5314 C CA . MET D 1 64 ? 27.49500 -30.64300 20.60900 1.000 27.25021 64 MET D CA 1
ATOM 5315 C C . MET D 1 64 ? 26.50900 -31.48200 19.78300 1.000 32.13215 64 MET D C 1
ATOM 5316 O O . MET D 1 64 ? 26.86100 -32.11500 18.82100 1.000 27.30691 64 MET D O 1
ATOM 5321 N N . THR D 1 65 ? 25.24700 -31.37500 20.12800 1.000 29.16837 65 THR D N 1
ATOM 5322 C CA . THR D 1 65 ? 24.24100 -32.21200 19.55700 1.000 25.68837 65 THR D CA 1
ATOM 5323 C C . THR D 1 65 ? 23.16400 -31.45900 18.81000 1.000 27.60382 65 THR D C 1
ATOM 5324 O O . THR D 1 65 ? 22.02700 -31.47800 19.16300 1.000 25.79896 65 THR D O 1
ATOM 5328 N N . GLY D 1 66 ? 23.57300 -30.81700 17.73400 1.000 25.68469 66 GLY D N 1
ATOM 5329 C CA . GLY D 1 66 ? 22.69200 -30.07800 16.87300 1.000 24.28555 66 GLY D CA 1
ATOM 5330 C C . GLY D 1 66 ? 21.87100 -29.06300 17.60400 1.000 28.12410 66 GLY D C 1
ATOM 5331 O O . GLY D 1 66 ? 22.37800 -28.27700 18.35800 1.000 28.53341 66 GLY D O 1
ATOM 5332 N N . CYS D 1 67 ? 20.58000 -29.09600 17.34900 1.000 26.07023 67 CYS D N 1
ATOM 5333 C CA . CYS D 1 67 ? 19.65900 -28.25100 18.04900 1.000 24.22020 67 CYS D CA 1
ATOM 5334 C C . CYS D 1 67 ? 18.92700 -29.07900 19.09700 1.000 31.50705 67 CYS D C 1
ATOM 5335 O O . CYS D 1 67 ? 18.00100 -28.62500 19.70600 1.000 31.00542 67 CYS D O 1
ATOM 5338 N N . ASP D 1 68 ? 19.36600 -30.30700 19.28300 1.000 22.86340 68 ASP D N 1
ATOM 5339 C CA . ASP D 1 68 ? 18.80100 -31.17900 20.31100 1.000 29.86566 68 ASP D CA 1
ATOM 5340 C C . ASP D 1 68 ? 19.44200 -30.80300 21.64400 1.000 30.08258 68 ASP D C 1
ATOM 5341 O O . ASP D 1 68 ? 20.37800 -31.44200 22.13100 1.000 31.92591 68 ASP D O 1
ATOM 5346 N N . ILE D 1 69 ? 18.92500 -29.73200 22.23700 1.000 23.86917 69 ILE D N 1
ATOM 5347 C CA . ILE D 1 69 ? 19.51800 -29.14000 23.43300 1.000 22.10776 69 ILE D CA 1
ATOM 5348 C C . ILE D 1 69 ? 18.41000 -28.73800 24.39700 1.000 30.44985 69 ILE D C 1
ATOM 5349 O O . ILE D 1 69 ? 17.51100 -27.97200 24.01900 1.000 29.56133 69 ILE D O 1
ATOM 5354 N N . PRO D 1 70 ? 18.42300 -29.21700 25.63600 1.000 32.44979 70 PRO D N 1
ATOM 5355 C CA . PRO D 1 70 ? 17.46200 -28.72600 26.62600 1.000 29.60749 70 PRO D CA 1
ATOM 5356 C C . PRO D 1 70 ? 17.72400 -27.26300 26.93000 1.000 32.21699 70 PRO D C 1
ATOM 5357 O O . PRO D 1 70 ? 18.84400 -26.89300 27.31300 1.000 29.35570 70 PRO D O 1
ATOM 5361 N N . PRO D 1 71 ? 16.72600 -26.39900 26.76000 1.000 31.39517 71 PRO D N 1
ATOM 5362 C CA . PRO D 1 71 ? 16.95000 -24.96400 26.97600 1.000 29.79060 71 PRO D CA 1
ATOM 5363 C C . PRO D 1 71 ? 17.41400 -24.69300 28.39900 1.000 27.25639 71 PRO D C 1
ATOM 5364 O O . PRO D 1 71 ? 16.80800 -25.15500 29.36800 1.000 25.48579 71 PRO D O 1
ATOM 5368 N N . HIS D 1 72 ? 18.49600 -23.93300 28.52000 1.000 25.13480 72 HIS D N 1
ATOM 5369 C CA . HIS D 1 72 ? 19.06200 -23.66300 29.83200 1.000 27.46418 72 HIS D CA 1
ATOM 5370 C C . HIS D 1 72 ? 20.07700 -22.54000 29.70900 1.000 28.09187 72 HIS D C 1
ATOM 5371 O O . HIS D 1 72 ? 20.57700 -22.24400 28.61900 1.000 26.23066 72 HIS D O 1
ATOM 5378 N N . VAL D 1 73 ? 20.37400 -21.92200 30.84700 1.000 27.40271 73 VAL D N 1
ATOM 5379 C CA . VAL D 1 73 ? 21.43900 -20.93700 30.97200 1.000 24.33490 73 VAL D CA 1
ATOM 5380 C C . VAL D 1 73 ? 22.44800 -21.49400 31.96300 1.000 31.21054 73 VAL D C 1
ATOM 5381 O O . VAL D 1 73 ? 22.10800 -21.74500 33.12700 1.000 24.96878 73 VAL D O 1
ATOM 5385 N N . THR D 1 74 ? 23.67600 -21.70500 31.50000 1.000 22.74744 74 THR D N 1
ATOM 5386 C CA . THR D 1 74 ? 24.71700 -22.27600 32.34000 1.000 27.86593 74 THR D CA 1
ATOM 5387 C C . THR D 1 74 ? 25.29000 -21.21000 33.26500 1.000 26.78499 74 THR D C 1
ATOM 5388 O O . THR D 1 74 ? 25.64100 -20.11300 32.82100 1.000 25.89912 74 THR D O 1
ATOM 5392 N N . LEU D 1 75 ? 25.37400 -21.53300 34.55400 1.000 24.75413 75 LEU D N 1
ATOM 5393 C CA . LEU D 1 75 ? 26.07700 -20.67800 35.50000 1.000 25.06524 75 LEU D CA 1
ATOM 5394 C C . LEU D 1 75 ? 27.52700 -21.12000 35.65400 1.000 28.97697 75 LEU D C 1
ATOM 5395 O O . LEU D 1 75 ? 28.44100 -20.29100 35.61800 1.000 26.18337 75 LEU D O 1
ATOM 5400 N N . GLY D 1 76 ? 27.74900 -22.42000 35.80000 1.000 27.55256 76 GLY D N 1
ATOM 5401 C CA . GLY D 1 76 ? 29.09600 -22.94500 35.87700 1.000 20.61814 76 GLY D CA 1
ATOM 5402 C C . GLY D 1 76 ? 29.11000 -24.44100 35.68200 1.000 25.37702 76 GLY D C 1
ATOM 5403 O O . GLY D 1 76 ? 28.08300 -25.11700 35.81200 1.000 26.36501 76 GLY D O 1
ATOM 5404 N N . ILE D 1 77 ? 30.29300 -24.95000 35.35600 1.000 28.46309 77 ILE D N 1
ATOM 5405 C CA . ILE D 1 77 ? 30.54900 -26.37900 35.24200 1.000 26.65492 77 ILE D CA 1
ATOM 5406 C C . ILE D 1 77 ? 31.70300 -26.72900 36.16600 1.000 26.50979 77 ILE D C 1
ATOM 5407 O O . ILE D 1 77 ? 32.70700 -26.01100 36.21300 1.000 34.50679 77 ILE D O 1
ATOM 5412 N N . THR D 1 78 ? 31.55900 -27.82400 36.90600 1.000 25.58729 78 THR D N 1
ATOM 5413 C CA . THR D 1 78 ? 32.58900 -28.23100 37.84800 1.000 24.55375 78 THR D CA 1
ATOM 5414 C C . THR D 1 78 ? 32.65300 -29.75300 37.89000 1.000 28.92844 78 THR D C 1
ATOM 5415 O O . THR D 1 78 ? 31.87000 -30.44800 37.23700 1.000 30.84162 78 THR D O 1
ATOM 5419 N N . ASN D 1 79 ? 33.61100 -30.27400 38.62400 1.000 30.95435 79 ASN D N 1
ATOM 5420 C CA . ASN D 1 79 ? 33.84900 -31.68900 38.70500 1.000 31.53648 79 ASN D CA 1
ATOM 5421 C C . ASN D 1 79 ? 32.80800 -32.45100 39.46700 1.000 36.73848 79 ASN D C 1
ATOM 5422 O O . ASN D 1 79 ? 32.13800 -31.91200 40.26000 1.000 31.67801 79 ASN D O 1
ATOM 5427 N N . LYS D 1 80 ? 32.76300 -33.74900 39.26200 1.000 37.74783 80 LYS D N 1
ATOM 5428 C CA . LYS D 1 80 ? 31.81100 -34.61700 39.93400 1.000 44.44120 80 LYS D CA 1
ATOM 5429 C C . LYS D 1 80 ? 31.99400 -34.58900 41.44200 1.000 41.97334 80 LYS D C 1
ATOM 5430 O O . LYS D 1 80 ? 31.04600 -34.66100 42.15700 1.000 37.31164 80 LYS D O 1
ATOM 5436 N N . ASP D 1 81 ? 33.21500 -34.51000 41.92300 1.000 38.09128 81 ASP D N 1
ATOM 5437 C CA . ASP D 1 81 ? 33.41700 -34.43200 43.34000 1.000 37.71271 81 ASP D CA 1
ATOM 5438 C C . ASP D 1 81 ? 32.71000 -33.27400 44.05000 1.000 35.86813 81 ASP D C 1
ATOM 5439 O O . ASP D 1 81 ? 32.47700 -33.36700 45.20300 1.000 37.31168 81 ASP D O 1
ATOM 5444 N N . GLN D 1 82 ? 32.37400 -32.18900 43.37100 1.000 34.46250 82 GLN D N 1
ATOM 5445 C CA . GLN D 1 82 ? 31.62300 -31.11800 43.97800 1.000 35.86563 82 GLN D CA 1
ATOM 5446 C C . GLN D 1 82 ? 30.10000 -31.33600 44.00400 1.000 35.02540 82 GLN D C 1
ATOM 5447 O O . GLN D 1 82 ? 29.38600 -30.44100 44.36900 1.000 33.70476 82 GLN D O 1
ATOM 5453 N N . GLU D 1 83 ? 29.63600 -32.53300 43.67500 1.000 28.44747 83 GLU D N 1
ATOM 5454 C CA . GLU D 1 83 ? 28.20500 -32.81700 43.63500 1.000 36.23049 83 GLU D CA 1
ATOM 5455 C C . GLU D 1 83 ? 27.55100 -32.55500 44.98600 1.000 38.67284 83 GLU D C 1
ATOM 5456 O O . GLU D 1 83 ? 26.43500 -32.02600 45.05300 1.000 33.27060 83 GLU D O 1
ATOM 5462 N N . ALA D 1 84 ? 28.22900 -32.91600 46.07700 1.000 38.81263 84 ALA D N 1
ATOM 5463 C CA . ALA D 1 84 ? 27.66400 -32.68800 47.40200 1.000 37.84307 84 ALA D CA 1
ATOM 5464 C C . ALA D 1 84 ? 27.61200 -31.20000 47.72800 1.000 29.78339 84 ALA D C 1
ATOM 5465 O O . ALA D 1 84 ? 26.59600 -30.69900 48.22200 1.000 32.66689 84 ALA D O 1
ATOM 5467 N N . ASN D 1 85 ? 28.70000 -30.47500 47.45600 1.000 33.79560 85 ASN D N 1
ATOM 5468 C CA . ASN D 1 85 ? 28.69900 -29.03300 47.68300 1.000 36.49388 85 ASN D CA 1
ATOM 5469 C C . ASN D 1 85 ? 27.56700 -28.35800 46.92200 1.000 30.85591 85 ASN D C 1
ATOM 5470 O O . ASN D 1 85 ? 26.87300 -27.49100 47.46600 1.000 33.30147 85 ASN D O 1
ATOM 5475 N N . PHE D 1 86 ? 27.36700 -28.74000 45.65900 1.000 32.99367 86 PHE D N 1
ATOM 5476 C CA . PHE D 1 86 ? 26.30500 -28.13300 44.86500 1.000 31.41480 86 PHE D CA 1
ATOM 5477 C C . PHE D 1 86 ? 24.93100 -28.47500 45.42700 1.000 34.48716 86 PHE D C 1
ATOM 5478 O O . PHE D 1 86 ? 24.04100 -27.61700 45.47400 1.000 32.53528 86 PHE D O 1
ATOM 5486 N N . GLN D 1 87 ? 24.73500 -29.72500 45.85100 1.000 32.26161 87 GLN D N 1
ATOM 5487 C CA . GLN D 1 87 ? 23.47700 -30.08900 46.49200 1.000 34.90313 87 GLN D CA 1
ATOM 5488 C C . GLN D 1 87 ? 23.24400 -29.25300 47.74200 1.000 36.70837 87 GLN D C 1
ATOM 5489 O O . GLN D 1 87 ? 22.11500 -28.82900 48.01700 1.000 40.28393 87 GLN D O 1
ATOM 5495 N N . ARG D 1 88 ? 24.30600 -29.00300 48.51100 1.000 40.29397 88 ARG D N 1
ATOM 5496 C CA . ARG D 1 88 ? 24.17900 -28.15900 49.69300 1.000 37.32771 88 ARG D CA 1
ATOM 5497 C C . ARG D 1 88 ? 23.80200 -26.73500 49.30700 1.000 35.12426 88 ARG D C 1
ATOM 5498 O O . ARG D 1 88 ? 23.04000 -26.07000 50.01900 1.000 32.61941 88 ARG D O 1
ATOM 5506 N N . PHE D 1 89 ? 24.31700 -26.25300 48.17300 1.000 34.68537 89 PHE D N 1
ATOM 5507 C CA . PHE D 1 89 ? 23.95800 -24.91600 47.71200 1.000 32.00081 89 PHE D CA 1
ATOM 5508 C C . PHE D 1 89 ? 22.49200 -24.84700 47.30200 1.000 36.46066 89 PHE D C 1
ATOM 5509 O O . PHE D 1 89 ? 21.81700 -23.84300 47.56100 1.000 32.83452 89 PHE D O 1
ATOM 5517 N N . LYS D 1 90 ? 21.98100 -25.89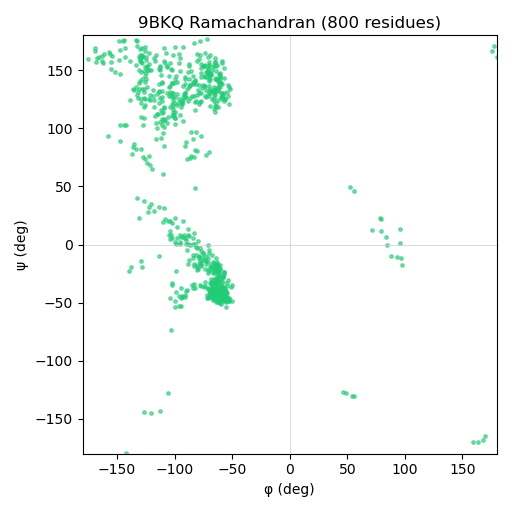800 46.65200 1.000 35.82067 90 LYS D N 1
ATOM 5518 C CA . LYS D 1 90 ? 20.55600 -25.94200 46.33900 1.000 37.39884 90 LYS D CA 1
ATOM 5519 C C . LYS D 1 90 ? 19.71600 -25.82900 47.60300 1.000 36.78850 90 LYS D C 1
ATOM 5520 O O . LYS D 1 90 ? 18.71100 -25.10900 47.63000 1.000 38.84781 90 LYS D O 1
ATOM 5526 N N . GLU D 1 91 ? 20.10800 -26.54400 48.66000 1.000 36.85082 91 GLU D N 1
ATOM 5527 C CA . GLU D 1 91 ? 19.36700 -26.47100 49.91400 1.000 33.47606 91 GLU D CA 1
ATOM 5528 C C . GLU D 1 91 ? 19.53200 -25.10600 50.56800 1.000 43.58197 91 GLU D C 1
ATOM 5529 O O . GLU D 1 91 ? 18.56900 -24.55000 51.10900 1.000 40.02414 91 GLU D O 1
ATOM 5535 N N . LEU D 1 92 ? 20.74600 -24.55000 50.52500 1.000 39.30056 92 LEU D N 1
ATOM 5536 C CA . LEU D 1 92 ? 20.97700 -23.23200 51.10600 1.000 40.81709 92 LEU D CA 1
ATOM 5537 C C . LEU D 1 92 ? 20.12400 -22.16600 50.43300 1.000 39.93802 92 LEU D C 1
ATOM 5538 O O . LEU D 1 92 ? 19.75700 -21.17200 51.07000 1.000 42.18049 92 LEU D O 1
ATOM 5543 N N . THR D 1 93 ? 19.80000 -22.35200 49.15500 1.000 38.48441 93 THR D N 1
ATOM 5544 C CA . THR D 1 93 ? 19.01300 -21.39000 48.39600 1.000 40.08402 93 THR D CA 1
ATOM 5545 C C . THR D 1 93 ? 17.55800 -21.81800 48.24100 1.000 41.51475 93 THR D C 1
ATOM 5546 O O . THR D 1 93 ? 16.86200 -21.30600 47.35700 1.000 35.49827 93 THR D O 1
ATOM 5550 N N . ARG D 1 94 ? 17.08100 -22.74000 49.08300 1.000 39.06434 94 ARG D N 1
ATOM 5551 C CA . ARG D 1 94 ? 15.73500 -23.27000 48.90200 1.000 42.49827 94 ARG D CA 1
ATOM 5552 C C . ARG D 1 94 ? 14.66400 -22.19600 49.03100 1.000 37.24923 94 ARG D C 1
ATOM 5553 O O . ARG D 1 94 ? 13.56500 -22.36700 48.49200 1.000 42.98786 94 ARG D O 1
ATOM 5561 N N . ASN D 1 95 ? 14.94800 -21.10300 49.73300 1.000 39.44502 95 ASN D N 1
ATOM 5562 C CA . ASN D 1 95 ? 13.98500 -20.02200 49.89300 1.000 41.76133 95 ASN D CA 1
ATOM 5563 C C . ASN D 1 95 ? 14.06800 -18.98600 48.78100 1.000 40.00388 95 ASN D C 1
ATOM 5564 O O . ASN D 1 95 ? 13.31200 -18.00900 48.80500 1.000 43.69772 95 ASN D O 1
ATOM 5569 N N . ILE D 1 96 ? 14.95800 -19.17400 47.81500 1.000 41.13223 96 ILE D N 1
ATOM 5570 C CA . ILE D 1 96 ? 15.04100 -18.29800 46.65300 1.000 36.10558 96 ILE D CA 1
ATOM 5571 C C . ILE D 1 96 ? 14.08900 -18.83000 45.59100 1.000 38.41799 96 ILE D C 1
ATOM 5572 O O . ILE D 1 96 ? 14.18300 -19.99400 45.18700 1.000 43.27879 96 ILE D O 1
ATOM 5577 N N . ASP D 1 97 ? 13.16400 -17.98300 45.14600 1.000 38.45868 97 ASP D N 1
ATOM 5578 C CA . ASP D 1 97 ? 12.22300 -18.35700 44.09300 1.000 40.44915 97 ASP D CA 1
ATOM 5579 C C . ASP D 1 97 ? 12.92100 -18.19100 42.74900 1.000 43.42248 97 ASP D C 1
ATOM 5580 O O . ASP D 1 97 ? 12.98600 -17.08900 42.19900 1.000 39.62549 97 ASP D O 1
ATOM 5585 N N . LEU D 1 98 ? 13.45200 -19.29400 42.21500 1.000 37.23161 98 LEU D N 1
ATOM 5586 C CA . LEU D 1 98 ? 14.13000 -19.23100 40.92400 1.000 37.71754 98 LEU D CA 1
ATOM 5587 C C . LEU D 1 98 ? 13.17500 -18.84400 39.80300 1.000 37.51257 98 LEU D C 1
ATOM 5588 O O . LEU D 1 98 ? 13.58900 -18.20500 38.82900 1.000 36.64996 98 LEU D O 1
ATOM 5593 N N . THR D 1 99 ? 11.89700 -19.21400 39.92000 1.000 39.70321 99 THR D N 1
ATOM 5594 C CA . THR D 1 99 ? 10.92300 -18.88100 38.88700 1.000 39.45333 99 THR D CA 1
ATOM 5595 C C . THR D 1 99 ? 10.65400 -17.38600 38.79200 1.000 46.16467 99 THR D C 1
ATOM 5596 O O . THR D 1 99 ? 9.97000 -16.95700 37.85700 1.000 47.91928 99 THR D O 1
ATOM 5600 N N . SER D 1 100 ? 11.15700 -16.58900 39.73500 1.000 40.93760 100 SER D N 1
ATOM 5601 C CA . SER D 1 100 ? 11.04900 -15.14100 39.63700 1.000 43.92377 100 SER D CA 1
ATOM 5602 C C . SER D 1 100 ? 12.15000 -14.53500 38.78100 1.000 45.95694 100 SER D C 1
ATOM 5603 O O . SER D 1 100 ? 12.06500 -13.35100 38.43400 1.000 47.88321 100 SER D O 1
ATOM 5606 N N . LEU D 1 101 ? 13.13400 -15.32600 38.40500 1.000 38.71467 101 LEU D N 1
ATOM 5607 C CA . LEU D 1 101 ? 14.21100 -14.80600 37.60200 1.000 38.58896 101 LEU D CA 1
ATOM 5608 C C . LEU D 1 101 ? 13.86700 -14.84000 36.14800 1.000 45.21579 101 LEU D C 1
ATOM 5609 O O . LEU D 1 101 ? 13.10700 -15.66700 35.68300 1.000 43.63838 101 LEU D O 1
ATOM 5614 N N . SER D 1 102 ? 14.41600 -13.88000 35.45000 1.000 45.03975 102 SER D N 1
ATOM 5615 C CA . SER D 1 102 ? 14.25000 -13.77800 34.02400 1.000 48.71319 102 SER D CA 1
ATOM 5616 C C . SER D 1 102 ? 15.46000 -13.16800 33.33000 1.000 44.02705 102 SER D C 1
ATOM 5617 O O . SER D 1 102 ? 16.28100 -12.50200 33.91000 1.000 40.24274 102 SER D O 1
ATOM 5620 N N . PHE D 1 103 ? 15.52600 -13.47000 32.05800 1.000 41.91862 103 PHE D N 1
ATOM 5621 C CA . PHE D 1 103 ? 16.55200 -13.01600 31.18700 1.000 36.99579 103 PHE D CA 1
ATOM 5622 C C . PHE D 1 103 ? 15.88500 -12.39700 29.97900 1.000 37.34864 103 PHE D C 1
ATOM 5623 O O . PHE D 1 103 ? 14.76400 -12.69200 29.67000 1.000 37.99587 103 PHE D O 1
ATOM 5631 N N . THR D 1 104 ? 16.58500 -11.51800 29.30500 1.000 35.97620 104 THR D N 1
ATOM 5632 C CA . THR D 1 104 ? 16.07500 -10.91400 28.09500 1.000 35.07335 104 THR D CA 1
ATOM 5633 C C . THR D 1 104 ? 16.99500 -11.18500 26.91700 1.000 30.12496 104 THR D C 1
ATOM 5634 O O . THR D 1 104 ? 18.16700 -10.98700 27.01100 1.000 28.74501 104 THR D O 1
ATOM 5638 N N . CYS D 1 105 ? 16.43300 -11.67400 25.83100 1.000 35.45233 105 CYS D N 1
ATOM 5639 C CA . CYS D 1 105 ? 17.17300 -11.95800 24.60800 1.000 28.08277 105 CYS D CA 1
ATOM 5640 C C . CYS D 1 105 ? 17.73100 -10.68600 23.97800 1.000 28.84280 105 CYS D C 1
ATOM 5641 O O . CYS D 1 105 ? 16.99900 -9.83500 23.57500 1.000 29.42450 105 CYS D O 1
ATOM 5644 N N . LYS D 1 106 ? 19.03800 -10.55100 23.93900 1.000 31.71757 106 LYS D N 1
ATOM 5645 C CA . LYS D 1 106 ? 19.62600 -9.35300 23.36500 1.000 30.48576 106 LYS D CA 1
ATOM 5646 C C . LYS D 1 106 ? 20.12700 -9.44500 21.95100 1.000 29.49313 106 LYS D C 1
ATOM 5647 O O . LYS D 1 106 ? 19.70700 -8.70200 21.11500 1.000 32.73642 106 LYS D O 1
ATOM 5653 N N . GLU D 1 107 ? 20.98400 -10.41400 21.69900 1.000 31.79267 107 GLU D N 1
ATOM 5654 C CA . GLU D 1 107 ? 21.63400 -10.58000 20.42400 1.000 33.57746 107 GLU D CA 1
ATOM 5655 C C . GLU D 1 107 ? 21.99200 -12.04700 20.13600 1.000 30.66596 107 GLU D C 1
ATOM 5656 O O . GLU D 1 107 ? 22.22900 -12.82400 21.02300 1.000 24.31493 107 GLU D O 1
ATOM 5662 N N . VAL D 1 108 ? 21.96900 -12.40000 18.87400 1.000 23.19485 108 VAL D N 1
ATOM 5663 C CA . VAL D 1 108 ? 22.38500 -13.73300 18.45800 1.000 24.91821 108 VAL D CA 1
ATOM 5664 C C . VAL D 1 108 ? 23.87300 -13.69100 18.14500 1.000 30.90801 108 VAL D C 1
ATOM 5665 O O . VAL D 1 108 ? 24.34000 -12.80900 17.41400 1.000 32.78679 108 VAL D O 1
ATOM 5669 N N . ILE D 1 109 ? 24.62100 -14.63600 18.70400 1.000 27.85351 109 ILE D N 1
ATOM 5670 C CA . ILE D 1 109 ? 26.06800 -14.68400 18.55800 1.000 27.03884 109 ILE D CA 1
ATOM 5671 C C . ILE D 1 109 ? 26.46200 -16.09900 18.16800 1.000 24.39838 109 ILE D C 1
ATOM 5672 O O . ILE D 1 109 ? 26.01400 -17.06600 18.79400 1.000 28.07383 109 ILE D O 1
ATOM 5677 N N . CYS D 1 110 ? 27.29000 -16.22100 17.13500 1.000 23.93758 110 CYS D N 1
ATOM 5678 C CA . CYS D 1 110 ? 27.91700 -17.49400 16.80200 1.000 22.05748 110 CYS D CA 1
ATOM 5679 C C . CYS D 1 110 ? 29.26600 -17.54400 17.50900 1.000 24.59978 110 CYS D C 1
ATOM 5680 O O . CYS D 1 110 ? 30.20800 -16.85100 17.11100 1.000 28.64640 110 CYS D O 1
ATOM 5683 N N . PHE D 1 111 ? 29.35400 -18.34500 18.56700 1.000 20.62561 111 PHE D N 1
ATOM 5684 C CA . PHE D 1 111 ? 30.60300 -18.45400 19.29800 1.000 23.67087 111 PHE D CA 1
ATOM 5685 C C . PHE D 1 111 ? 31.70500 -18.97600 18.38000 1.000 32.67762 111 PHE D C 1
ATOM 5686 O O . PHE D 1 111 ? 31.44400 -19.76400 17.46600 1.000 27.94927 111 PHE D O 1
ATOM 5694 N N . PRO D 1 112 ? 32.94700 -18.55800 18.60300 1.000 31.06801 112 PRO D N 1
ATOM 5695 C CA . PRO D 1 112 ? 34.06100 -19.17700 17.88500 1.000 31.70861 112 PRO D CA 1
ATOM 5696 C C . PRO D 1 112 ? 34.10700 -20.66800 18.17700 1.000 30.97233 112 PRO D C 1
ATOM 5697 O O . PRO D 1 112 ? 33.57400 -21.15100 19.17900 1.000 22.39844 112 PRO D O 1
ATOM 5701 N N . GLN D 1 113 ? 34.73600 -21.40400 17.26900 1.000 31.84016 113 GLN D N 1
ATOM 5702 C CA . GLN D 1 113 ? 34.88700 -22.83800 17.46100 1.000 30.46083 113 GLN D CA 1
ATOM 5703 C C . GLN D 1 113 ? 35.77300 -23.10800 18.66900 1.000 27.88236 113 GLN D C 1
ATOM 5704 O O . GLN D 1 113 ? 36.85000 -22.51900 18.80600 1.000 28.32624 113 GLN D O 1
ATOM 5710 N N . SER D 1 114 ? 35.31300 -23.99400 19.54800 1.000 29.41316 114 SER D N 1
ATOM 5711 C CA . SER D 1 114 ? 36.09800 -24.37500 20.71400 1.000 35.29619 114 SER D CA 1
ATOM 5712 C C . SER D 1 114 ? 37.44700 -24.93600 20.28800 1.000 34.04987 114 SER D C 1
ATOM 5713 O O . SER D 1 114 ? 37.52400 -25.84700 19.45700 1.000 32.91046 114 SER D O 1
ATOM 5716 N N . ARG D 1 115 ? 38.51600 -24.38700 20.86600 1.000 32.60557 115 ARG D N 1
ATOM 5717 C CA . ARG D 1 115 ? 39.85400 -24.88200 20.56500 1.000 35.50816 115 ARG D CA 1
ATOM 5718 C C . ARG D 1 115 ? 39.96400 -26.37800 20.84500 1.000 38.39925 115 ARG D C 1
ATOM 5719 O O . ARG D 1 115 ? 40.58400 -27.12000 20.07400 1.000 37.75953 115 ARG D O 1
ATOM 5727 N N . ALA D 1 116 ? 39.35000 -26.84200 21.93600 1.000 29.49757 116 ALA D N 1
ATOM 5728 C CA . ALA D 1 116 ? 39.46400 -28.24700 22.31000 1.000 31.39658 116 ALA D CA 1
ATOM 5729 C C . ALA D 1 116 ? 38.62300 -29.13600 21.40300 1.000 31.73612 116 ALA D C 1
ATOM 5730 O O . ALA D 1 116 ? 39.03100 -30.25600 21.07200 1.000 33.84310 116 ALA D O 1
ATOM 5732 N N . SER D 1 117 ? 37.44500 -28.66000 20.99400 1.000 29.58817 117 SER D N 1
ATOM 5733 C CA . SER D 1 117 ? 36.58700 -29.46600 20.13100 1.000 32.48786 117 SER D CA 1
ATOM 5734 C C . SER D 1 117 ? 37.22600 -29.67800 18.76500 1.000 30.87929 117 SER D C 1
ATOM 5735 O O . SER D 1 117 ? 37.18100 -30.78600 18.21800 1.000 29.12813 117 SER D O 1
ATOM 5738 N N . LYS D 1 118 ? 37.81900 -28.62700 18.19500 1.000 34.00273 118 LYS D N 1
ATOM 5739 C CA . LYS D 1 118 ? 38.53800 -28.78100 16.93400 1.000 30.45200 118 LYS D CA 1
ATOM 5740 C C . LYS D 1 118 ? 39.62600 -29.84000 17.05300 1.000 38.01594 118 LYS D C 1
ATOM 5741 O O . LYS D 1 118 ? 39.79300 -30.67700 16.15700 1.000 40.58964 118 LYS D O 1
ATOM 5747 N N . GLU D 1 119 ? 40.37100 -29.82500 18.16100 1.000 34.64940 119 GLU D N 1
ATOM 5748 C CA . GLU D 1 119 ? 41.42700 -30.81000 18.36200 1.000 39.13142 119 GLU D CA 1
ATOM 5749 C C . GLU D 1 119 ? 40.87600 -32.22900 18.30900 1.000 35.52253 119 GLU D C 1
ATOM 5750 O O . GLU D 1 119 ? 41.53300 -33.14100 17.79500 1.000 42.91550 119 GLU D O 1
ATOM 5756 N N . LEU D 1 120 ? 39.66900 -32.43400 18.83400 1.000 33.36684 120 LEU D N 1
ATOM 5757 C CA . LEU D 1 120 ? 39.05600 -33.75500 18.89000 1.000 34.23109 120 LEU D CA 1
ATOM 5758 C C . LEU D 1 120 ? 38.34200 -34.13700 17.59900 1.000 41.33089 120 LEU D C 1
ATOM 5759 O O . LEU D 1 120 ? 37.67600 -35.17700 17.56600 1.000 39.33272 120 LEU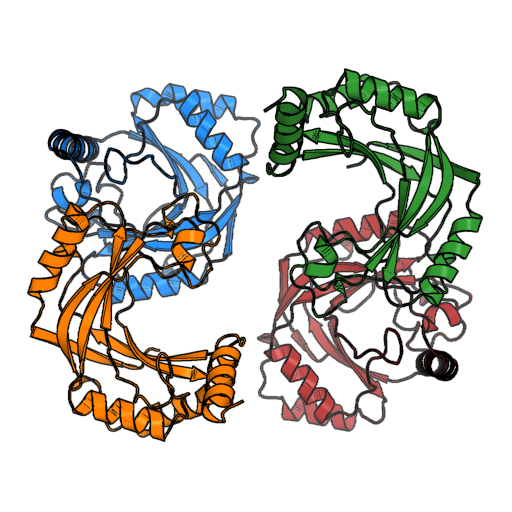 D O 1
ATOM 5764 N N . GLY D 1 121 ? 38.44900 -33.33000 16.56200 1.000 39.21536 121 GLY D N 1
ATOM 5765 C CA . GLY D 1 121 ? 37.82300 -33.65600 15.30100 1.000 35.82177 121 GLY D CA 1
ATOM 5766 C C . GLY D 1 121 ? 36.47200 -33.05300 15.02200 1.000 32.51054 121 GLY D C 1
ATOM 5767 O O . GLY D 1 121 ? 35.89000 -33.34000 14.02900 1.000 35.60213 121 GLY D O 1
ATOM 5768 N N . ALA D 1 122 ? 35.96100 -32.25700 15.92800 1.000 29.19965 122 ALA D N 1
ATOM 5769 C CA . ALA D 1 122 ? 34.68400 -31.62600 15.73700 1.000 31.90505 122 ALA D CA 1
ATOM 5770 C C . ALA D 1 122 ? 34.74400 -30.46600 14.73700 1.000 34.16033 122 ALA D C 1
ATOM 5771 O O . ALA D 1 122 ? 35.75700 -29.88300 14.52500 1.000 31.74619 122 ALA D O 1
ATOM 5773 N N . ASN D 1 123 ? 33.63200 -30.19200 14.10100 1.000 33.81645 123 ASN D N 1
ATOM 5774 C CA . ASN D 1 123 ? 33.52500 -29.13500 13.11700 1.000 30.47713 123 ASN D CA 1
ATOM 5775 C C . ASN D 1 123 ? 32.29400 -28.25300 13.35200 1.000 31.15862 123 ASN D C 1
ATOM 5776 O O . ASN D 1 123 ? 31.64700 -27.86200 12.44000 1.000 33.25751 123 ASN D O 1
ATOM 5781 N N . GLY D 1 124 ? 31.99500 -27.94000 14.59700 1.000 24.95929 124 GLY D N 1
ATOM 5782 C CA . GLY D 1 124 ? 30.84800 -27.15100 14.92400 1.000 24.89115 124 GLY D CA 1
ATOM 5783 C C . GLY D 1 124 ? 31.04500 -25.89500 15.72400 1.000 25.48342 124 GLY D C 1
ATOM 5784 O O . GLY D 1 124 ? 31.96500 -25.77200 16.44800 1.000 25.13356 124 GLY D O 1
ATOM 5785 N N . ARG D 1 125 ? 30.13900 -24.96000 15.53300 1.000 20.88806 125 ARG D N 1
ATOM 5786 C CA . ARG D 1 125 ? 30.12200 -23.67900 16.19400 1.000 23.01354 125 ARG D CA 1
ATOM 5787 C C . ARG D 1 125 ? 28.74200 -23.54000 16.77500 1.000 24.76105 125 ARG D C 1
ATOM 5788 O O . ARG D 1 125 ? 27.78800 -23.96700 16.20500 1.000 20.76888 125 ARG D O 1
ATOM 5796 N N . ALA D 1 126 ? 28.67900 -22.95500 17.93700 1.000 23.50875 126 ALA D N 1
ATOM 5797 C CA . ALA D 1 126 ? 27.42800 -22.75800 18.65100 1.000 20.50352 126 ALA D CA 1
ATOM 5798 C C . ALA D 1 126 ? 26.82800 -21.40900 18.28500 1.000 21.90282 126 ALA D C 1
ATOM 5799 O O . ALA D 1 126 ? 27.50300 -20.37700 18.36800 1.000 23.75728 126 ALA D O 1
ATOM 5801 N N . VAL D 1 127 ? 25.56800 -21.42300 17.86700 1.000 21.32180 127 VAL D N 1
ATOM 5802 C CA . VAL D 1 127 ? 24.78000 -20.20900 17.70300 1.000 24.58676 127 VAL D CA 1
ATOM 5803 C C . VAL D 1 127 ? 23.92700 -20.05500 18.95200 1.000 25.43861 127 VAL D C 1
ATOM 5804 O O . VAL D 1 127 ? 23.12900 -20.94000 19.28300 1.000 23.38904 127 VAL D O 1
ATOM 5808 N N . VAL D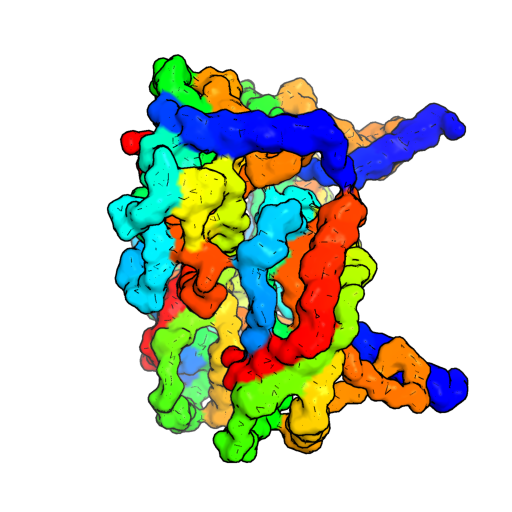 1 128 ? 24.10500 -18.94200 19.66000 1.000 25.24960 128 VAL D N 1
ATOM 5809 C CA . VAL D 1 128 ? 23.45800 -18.73000 20.94500 1.000 20.02239 128 VAL D CA 1
ATOM 5810 C C . VAL D 1 128 ? 22.73200 -17.39500 20.91900 1.000 25.72609 128 VAL D C 1
ATOM 5811 O O . VAL D 1 128 ? 23.00200 -16.52600 20.08800 1.000 19.91092 128 VAL D O 1
ATOM 5815 N N . MET D 1 129 ? 21.79400 -17.24400 21.84700 1.000 22.60348 129 MET D N 1
ATOM 5816 C CA . MET D 1 129 ? 21.15600 -15.96300 22.11300 1.000 21.23279 129 MET D CA 1
ATOM 5817 C C . MET D 1 129 ? 21.82800 -15.36400 23.34200 1.000 27.64203 129 MET D C 1
ATOM 5818 O O . MET D 1 129 ? 21.66300 -15.87200 24.45600 1.000 18.95392 129 MET D O 1
ATOM 5823 N N . LYS D 1 130 ? 22.60700 -14.30500 23.13600 1.000 24.79005 130 LYS D N 1
ATOM 5824 C CA . LYS D 1 130 ? 23.19200 -13.59000 24.26200 1.000 25.40015 130 LYS D CA 1
ATOM 5825 C C . LYS D 1 130 ? 22.08300 -12.94900 25.08300 1.000 29.18830 130 LYS D C 1
ATOM 5826 O O . LYS D 1 130 ? 21.17700 -12.31400 24.53400 1.000 27.62154 130 LYS D O 1
ATOM 5832 N N . LEU D 1 131 ? 22.15400 -13.11500 26.39900 1.000 26.20110 131 LEU D N 1
ATOM 5833 C CA . LEU D 1 131 ? 21.09800 -12.68100 27.29700 1.000 28.46355 131 LEU D CA 1
ATOM 5834 C C . LEU D 1 131 ? 21.58600 -11.55400 28.19600 1.000 34.77287 131 LEU D C 1
ATOM 5835 O O . LEU D 1 131 ? 22.77400 -11.45900 28.51700 1.000 28.65726 131 LEU D O 1
ATOM 5840 N N . GLU D 1 132 ? 20.65300 -10.69600 28.59300 1.000 30.42578 132 GLU D N 1
ATOM 5841 C CA . GLU D 1 132 ? 20.89300 -9.72500 29.64900 1.000 37.07345 132 GLU D CA 1
ATOM 5842 C C . GLU D 1 132 ? 20.42800 -10.33300 30.96700 1.000 36.73412 132 GLU D C 1
ATOM 5843 O O . GLU D 1 132 ? 19.26600 -10.73300 31.09600 1.000 32.27944 132 GLU D O 1
ATOM 5849 N N . ALA D 1 133 ? 21.33600 -10.42000 31.93200 1.000 29.08976 133 ALA D N 1
ATOM 5850 C CA . ALA D 1 133 ? 21.04800 -11.02400 33.22200 1.000 35.64872 133 ALA D CA 1
ATOM 5851 C C . ALA D 1 133 ? 20.87900 -9.95100 34.28900 1.000 31.70505 133 ALA D C 1
ATOM 5852 O O . ALA D 1 133 ? 21.54300 -8.91200 34.26400 1.000 33.26929 133 ALA D O 1
ATOM 5854 N N . SER D 1 134 ? 19.98100 -10.21600 35.23200 1.000 26.08947 134 SER D N 1
ATOM 5855 C CA . SER D 1 134 ? 19.74800 -9.29800 36.33400 1.000 30.93116 134 SER D CA 1
ATOM 5856 C C . SER D 1 134 ? 20.84700 -9.43100 37.38300 1.000 29.66777 134 SER D C 1
ATOM 5857 O O . SER D 1 134 ? 21.59300 -10.41400 37.41800 1.000 25.97850 134 SER D O 1
ATOM 5860 N N . ASP D 1 135 ? 20.94100 -8.41800 38.24900 1.000 32.06966 135 ASP D N 1
ATOM 5861 C CA . ASP D 1 135 ? 21.87300 -8.49600 39.37000 1.000 29.28492 135 ASP D CA 1
ATOM 5862 C C . ASP D 1 135 ? 21.59200 -9.72300 40.22700 1.000 28.40888 135 ASP D C 1
ATOM 5863 O O . ASP D 1 135 ? 22.52100 -10.35300 40.74500 1.000 30.14834 135 ASP D O 1
ATOM 5868 N N . ASP D 1 136 ? 20.31400 -10.07500 40.39100 1.000 27.89266 136 ASP D N 1
ATOM 5869 C CA . ASP D 1 136 ? 19.97200 -11.27700 41.14300 1.000 32.39190 136 ASP D CA 1
ATOM 5870 C C . ASP D 1 136 ? 20.65800 -12.50400 40.55700 1.000 28.19912 136 ASP D C 1
ATOM 5871 O O . ASP D 1 136 ? 21.19500 -13.33800 41.29700 1.000 25.09089 136 ASP D O 1
ATOM 5876 N N . VAL D 1 137 ? 20.65300 -12.63000 39.22900 1.000 26.08562 137 VAL D N 1
ATOM 5877 C CA . VAL D 1 137 ? 21.30600 -13.76800 38.58800 1.000 29.12348 137 VAL D CA 1
ATOM 5878 C C . VAL D 1 137 ? 22.81300 -13.70400 38.79800 1.000 28.92277 137 VAL D C 1
ATOM 5879 O O . VAL D 1 137 ? 23.44800 -14.69800 39.17100 1.000 31.57723 137 VAL D O 1
ATOM 5883 N N . LYS D 1 138 ? 23.41100 -12.53400 38.56000 1.000 27.39148 138 LYS D N 1
ATOM 5884 C CA . LYS D 1 138 ? 24.85500 -12.39800 38.72800 1.000 28.75318 138 LYS D CA 1
ATOM 5885 C C . LYS D 1 138 ? 25.27700 -12.71500 40.15800 1.000 29.89271 138 LYS D C 1
ATOM 5886 O O . LYS D 1 138 ? 26.26300 -13.42900 40.37800 1.000 28.18048 138 LYS D O 1
ATOM 5892 N N . ALA D 1 139 ? 24.54600 -12.19100 41.14500 1.000 23.26009 139 ALA D N 1
ATOM 5893 C CA . ALA D 1 139 ? 24.86700 -12.49700 42.53500 1.000 25.27241 139 ALA D CA 1
ATOM 5894 C C . ALA D 1 139 ? 24.68800 -13.98100 42.82400 1.000 31.49186 139 ALA D C 1
ATOM 5895 O O . ALA D 1 139 ? 25.48100 -14.57900 43.56100 1.000 29.47936 139 ALA D O 1
ATOM 5897 N N . LEU D 1 140 ? 23.64600 -14.59400 42.25500 1.000 29.93973 140 LEU D N 1
ATOM 5898 C CA . LEU D 1 140 ? 23.44600 -16.02700 42.43700 1.000 26.63972 140 LEU D CA 1
ATOM 5899 C C . LEU D 1 140 ? 24.63900 -16.81600 41.91700 1.000 27.97573 140 LEU D C 1
ATOM 5900 O O . LEU D 1 140 ? 25.10800 -17.75500 42.57200 1.000 28.83209 140 LEU D O 1
ATOM 5905 N N . ARG D 1 141 ? 25.14400 -16.44800 40.73700 1.000 23.92699 141 ARG D N 1
ATOM 5906 C CA . ARG D 1 141 ? 26.31200 -17.12400 40.18400 1.000 23.02097 141 ARG D CA 1
ATOM 5907 C C . ARG D 1 141 ? 27.54700 -16.88300 41.04500 1.000 23.69197 141 ARG D C 1
ATOM 5908 O O . ARG D 1 141 ? 28.31900 -17.81200 41.30800 1.000 24.30043 141 ARG D O 1
ATOM 5916 N N . ASN D 1 142 ? 27.74500 -15.64500 41.50400 1.000 26.05882 142 ASN D N 1
ATOM 5917 C CA . ASN D 1 142 ? 28.91600 -15.33900 42.32100 1.000 26.67698 142 ASN D CA 1
ATOM 5918 C C . ASN D 1 142 ? 28.91200 -16.14400 43.61500 1.000 25.88230 142 ASN D C 1
ATOM 5919 O O . ASN D 1 142 ? 29.92200 -16.75700 43.98100 1.000 29.70630 142 ASN D O 1
ATOM 5924 N N . VAL D 1 143 ? 27.78400 -16.15200 44.32700 1.000 21.79548 143 VAL D N 1
ATOM 5925 C CA . VAL D 1 143 ? 27.72500 -16.90100 45.57800 1.000 28.36122 143 VAL D CA 1
ATOM 5926 C C . VAL D 1 143 ? 27.84400 -18.39600 45.31700 1.000 26.45612 143 VAL D C 1
ATOM 5927 O O . VAL D 1 143 ? 28.43000 -19.13000 46.12400 1.000 26.49955 143 VAL D O 1
ATOM 5931 N N . LEU D 1 144 ? 27.29500 -18.87600 44.20000 1.000 26.00211 144 LEU D N 1
ATOM 5932 C CA . LEU D 1 144 ? 27.49000 -20.27100 43.82100 1.000 26.69908 144 LEU D CA 1
ATOM 5933 C C . LEU D 1 144 ? 28.97300 -20.61700 43.77900 1.000 26.70220 144 LEU D C 1
ATOM 5934 O O . LEU D 1 144 ? 29.40400 -21.63700 44.33000 1.000 23.46157 144 LEU D O 1
ATOM 5939 N N . PHE D 1 145 ? 29.77200 -19.76400 43.13200 1.000 20.65615 145 PHE D N 1
ATOM 5940 C CA . PHE D 1 145 ? 31.20900 -19.99000 43.05000 1.000 21.83639 145 PHE D CA 1
ATOM 5941 C C . PHE D 1 145 ? 31.89700 -19.85500 44.40300 1.000 25.80150 145 PHE D C 1
ATOM 5942 O O . PHE D 1 145 ? 32.99800 -20.38700 44.57900 1.000 26.85856 145 PHE D O 1
ATOM 5950 N N . ASN D 1 146 ? 31.28300 -19.14900 45.35400 1.000 26.49644 146 ASN D N 1
ATOM 5951 C CA . ASN D 1 146 ? 31.85700 -19.03200 46.68900 1.000 32.35887 146 ASN D CA 1
ATOM 5952 C C . ASN D 1 146 ? 31.57500 -20.25500 47.55000 1.000 28.86056 146 ASN D C 1
ATOM 5953 O O . ASN D 1 146 ? 32.31500 -20.50700 48.50600 1.000 35.26219 146 ASN D O 1
ATOM 5958 N N . VAL D 1 147 ? 30.53600 -21.02200 47.22500 1.000 30.04585 147 VAL D N 1
ATOM 5959 C CA . VAL D 1 147 ? 30.15500 -22.19800 47.99900 1.000 26.35395 147 VAL D CA 1
ATOM 5960 C C . VAL D 1 147 ? 30.61600 -23.46100 47.28400 1.000 29.60348 147 VAL D C 1
ATOM 5961 O O . VAL D 1 147 ? 30.99000 -24.45000 47.92600 1.000 27.67318 147 VAL D O 1
ATOM 5965 N N . VAL D 1 148 ? 30.58900 -23.43900 45.95900 1.000 27.64284 148 VAL D N 1
ATOM 5966 C CA . VAL D 1 148 ? 30.91700 -24.59400 45.13600 1.000 27.20215 148 VAL D CA 1
ATOM 5967 C C . VAL D 1 148 ? 32.16400 -24.26700 44.32500 1.000 29.26808 148 VAL D C 1
ATOM 5968 O O . VAL D 1 148 ? 32.10300 -23.52400 43.34500 1.000 29.11355 148 VAL D O 1
ATOM 5972 N N . PRO D 1 149 ? 33.32500 -24.80600 44.70800 1.000 25.75301 149 PRO D N 1
ATOM 5973 C CA . PRO D 1 149 ? 34.54500 -24.55800 43.92600 1.000 28.13373 149 PRO D CA 1
ATOM 5974 C C . PRO D 1 149 ? 34.35000 -24.89400 42.45700 1.000 29.94830 149 PRO D C 1
ATOM 5975 O O . PRO D 1 149 ? 34.02500 -26.03400 42.10800 1.000 28.63862 149 PRO D O 1
ATOM 5979 N N . THR D 1 150 ? 34.54500 -23.90200 41.58900 1.000 26.86706 150 THR D N 1
ATOM 5980 C CA . THR D 1 150 ? 34.25700 -24.04100 40.17000 1.000 23.56784 150 THR D CA 1
ATOM 5981 C C . THR D 1 150 ? 35.47100 -23.60400 39.36000 1.000 26.79610 150 THR D C 1
ATOM 5982 O O . THR D 1 150 ? 36.06100 -22.54800 39.64900 1.000 24.04226 150 THR D O 1
ATOM 5986 N N . PRO D 1 151 ? 35.87400 -24.37100 38.34900 1.000 23.76708 151 PRO D N 1
ATOM 5987 C CA . PRO D 1 151 ? 36.99200 -23.94400 37.50100 1.000 24.80415 151 PRO D CA 1
ATOM 5988 C C . PRO D 1 151 ? 36.76700 -22.54200 36.95400 1.000 27.08419 151 PRO D C 1
ATOM 5989 O O . PRO D 1 151 ? 35.67300 -22.19700 36.50300 1.000 26.53377 151 PRO D O 1
ATOM 5993 N N . ARG D 1 152 ? 37.81600 -21.72700 37.00500 1.000 27.77156 152 ARG D N 1
ATOM 5994 C CA . ARG D 1 152 ? 37.75500 -20.39200 36.42800 1.000 29.64680 152 ARG D CA 1
ATOM 5995 C C . ARG D 1 152 ? 37.57900 -20.48100 34.91600 1.000 34.93957 152 ARG D C 1
ATOM 5996 O O . ARG D 1 152 ? 38.27900 -21.24200 34.24300 1.000 29.23611 152 ARG D O 1
ATOM 6004 N N . ASP D 1 153 ? 36.64200 -19.71500 34.40600 1.000 28.82320 153 ASP D N 1
ATOM 6005 C CA . ASP D 1 153 ? 36.34200 -19.60000 33.00000 1.000 42.96314 153 ASP D CA 1
ATOM 6006 C C . ASP D 1 153 ? 37.53900 -19.04800 32.23800 1.000 32.92301 153 ASP D C 1
ATOM 6007 O O . ASP D 1 153 ? 38.00300 -17.98700 32.55400 1.000 33.78177 153 ASP D O 1
ATOM 6012 N N . ILE D 1 154 ? 38.09300 -19.79100 31.30500 1.000 29.87221 154 ILE D N 1
ATOM 6013 C CA . ILE D 1 154 ? 39.12600 -19.21500 30.47500 1.000 29.95761 154 ILE D CA 1
ATOM 6014 C C . ILE D 1 154 ? 38.71500 -19.45800 29.02900 1.000 43.82614 154 ILE D C 1
ATOM 6015 O O . ILE D 1 154 ? 38.89700 -20.52200 28.51000 1.000 40.93640 154 ILE D O 1
ATOM 6020 N N . PHE D 1 155 ? 38.20600 -18.44500 28.36600 1.000 38.52491 155 PHE D N 1
ATOM 6021 C CA . PHE D 1 155 ? 37.73900 -18.63500 27.00400 1.000 48.65873 155 PHE D CA 1
ATOM 6022 C C . PHE D 1 155 ? 38.54800 -17.89900 25.96500 1.000 49.51462 155 PHE D C 1
ATOM 6023 O O . PHE D 1 155 ? 38.36200 -18.08200 24.77600 1.000 53.39571 155 PHE D O 1
ATOM 6031 N N . GLY D 1 156 ? 39.42200 -17.04800 26.44300 1.000 46.04712 156 GLY D N 1
ATOM 6032 C CA . GLY D 1 156 ? 40.32000 -16.29000 25.60600 1.000 46.26176 156 GLY D CA 1
ATOM 6033 C C . GLY D 1 156 ? 41.76100 -16.47100 26.03600 1.000 40.22460 156 GLY D C 1
ATOM 6034 O O . GLY D 1 156 ? 42.17300 -17.55500 26.45900 1.000 30.20693 156 GLY D O 1
ATOM 6035 N N . PRO D 1 157 ? 42.56200 -15.41200 25.93100 1.000 40.11105 157 PRO D N 1
ATOM 6036 C CA . PRO D 1 157 ? 43.93200 -15.48100 26.45100 1.000 37.84484 157 PRO D CA 1
ATOM 6037 C C . PRO D 1 157 ? 43.91900 -15.72800 27.95100 1.000 33.02126 157 PRO D C 1
ATOM 6038 O O . PRO D 1 157 ? 43.11600 -15.15100 28.68700 1.000 34.94474 157 PRO D O 1
ATOM 6042 N N . VAL D 1 158 ? 44.82300 -16.60000 28.40400 1.000 30.81831 158 VAL D N 1
ATOM 6043 C CA . VAL D 1 158 ? 44.87200 -16.95800 29.81600 1.000 30.71129 158 VAL D CA 1
ATOM 6044 C C . VAL D 1 158 ? 45.05900 -15.73600 30.70400 1.000 36.06338 158 VAL D C 1
ATOM 6045 O O . VAL D 1 158 ? 44.69400 -15.76700 31.88400 1.000 27.62962 158 VAL D O 1
ATOM 6049 N N . LEU D 1 159 ? 45.62200 -14.65400 30.16500 1.000 30.09343 159 LEU D N 1
ATOM 6050 C CA . LEU D 1 159 ? 45.84600 -13.45200 30.95800 1.000 34.31967 159 LEU D CA 1
ATOM 6051 C C . LEU D 1 159 ? 44.59200 -12.60200 31.10400 1.000 32.72696 159 LEU D C 1
ATOM 6052 O O . LEU D 1 159 ? 44.52300 -11.77600 32.02100 1.000 38.10645 159 LEU D O 1
ATOM 6057 N N . SER D 1 160 ? 43.58500 -12.78200 30.27800 1.000 32.91078 160 SER D N 1
ATOM 6058 C CA . SER D 1 160 ? 42.39100 -11.96000 30.39700 1.000 36.35919 160 SER D CA 1
ATOM 6059 C C . SER D 1 160 ? 41.40200 -12.41300 31.43500 1.000 38.92151 160 SER D C 1
ATOM 6060 O O . SER D 1 160 ? 41.18500 -13.56200 31.61300 1.000 42.38889 160 SER D O 1
ATOM 6063 N N . ASP D 1 161 ? 40.79500 -11.48700 32.13300 1.000 47.12125 161 ASP D N 1
ATOM 6064 C CA . ASP D 1 161 ? 39.77200 -11.84200 33.08000 1.000 36.57925 161 ASP D CA 1
ATOM 6065 C C . ASP D 1 161 ? 38.52800 -12.22700 32.28200 1.000 34.01135 161 ASP D C 1
ATOM 6066 O O . ASP D 1 161 ? 38.24300 -11.65700 31.29700 1.000 34.78401 161 ASP D O 1
ATOM 6071 N N . PRO D 1 162 ? 37.77900 -13.19500 32.74100 1.000 39.68471 162 PRO D N 1
ATOM 6072 C CA . PRO D 1 162 ? 36.59300 -13.59000 32.00200 1.000 34.78812 162 PRO D CA 1
ATOM 6073 C C . PRO D 1 162 ? 35.43200 -12.59900 32.03800 1.000 38.39008 162 PRO D C 1
ATOM 6074 O O . PRO D 1 162 ? 35.22300 -11.90000 32.98000 1.000 37.46667 162 PRO D O 1
ATOM 6078 N N . VAL D 1 163 ? 34.72400 -12.49200 30.94000 1.000 34.96803 163 VAL D N 1
ATOM 6079 C CA . VAL D 1 163 ? 33.54700 -11.66800 30.92200 1.000 33.22628 163 VAL D CA 1
ATOM 6080 C C . VAL D 1 163 ? 32.42200 -12.64200 30.65300 1.000 38.76930 163 VAL D C 1
ATOM 6081 O O . VAL D 1 163 ? 32.29200 -13.13300 29.55800 1.000 38.82686 163 VAL D O 1
ATOM 6085 N N . TRP D 1 164 ? 31.57800 -12.87700 31.63200 1.000 32.01136 164 TRP D N 1
ATOM 6086 C CA . TRP D 1 164 ? 30.52700 -13.85300 31.46900 1.000 30.45825 164 TRP D CA 1
ATOM 6087 C C . TRP D 1 164 ? 29.58200 -13.45000 30.36300 1.000 33.35342 164 TRP D C 1
ATOM 6088 O O . TRP D 1 164 ? 29.19800 -12.33100 30.25700 1.000 31.79853 164 TRP D O 1
ATOM 6099 N N . CYS D 1 165 ? 29.24900 -14.38600 29.51700 1.000 30.68910 165 CYS D N 1
ATOM 6100 C CA . CYS D 1 165 ? 28.31200 -14.10600 28.47200 1.000 31.39592 165 CYS D CA 1
ATOM 6101 C C . CYS D 1 165 ? 27.11000 -14.97500 28.73600 1.000 30.35630 165 CYS D C 1
ATOM 6102 O O . CYS D 1 165 ? 27.10000 -16.09400 28.31400 1.000 31.53474 165 CYS D O 1
ATOM 6105 N N . PRO D 1 166 ? 26.13800 -14.46700 29.48700 1.000 28.55023 166 PRO D N 1
ATOM 6106 C CA . PRO D 1 166 ? 24.91200 -15.24400 29.70400 1.000 29.73676 166 PRO D CA 1
ATOM 6107 C C . PRO D 1 166 ? 24.22600 -15.53400 28.37800 1.000 29.52086 166 PRO D C 1
ATOM 6108 O O . PRO D 1 166 ? 23.95900 -14.62700 27.58700 1.000 30.10223 166 PRO D O 1
ATOM 6112 N N . HIS D 1 167 ? 23.93800 -16.81000 28.13600 1.000 28.59350 167 HIS D N 1
ATOM 6113 C CA . HIS D 1 167 ? 23.38400 -17.19000 26.84500 1.000 22.96961 167 HIS D CA 1
ATOM 6114 C C . HIS D 1 167 ? 22.59800 -18.48400 26.97600 1.000 24.56155 167 HIS D C 1
ATOM 6115 O O . HIS D 1 167 ? 22.88500 -19.32300 27.83500 1.000 27.83356 167 HIS D O 1
ATOM 6122 N N . VAL D 1 168 ? 21.60200 -18.63000 26.11100 1.000 21.41449 168 VAL D N 1
ATOM 6123 C CA . VAL D 1 168 ? 20.92500 -19.89800 25.88400 1.000 25.45547 168 VAL D CA 1
ATOM 6124 C C . VAL D 1 168 ? 21.33500 -20.36300 24.49400 1.000 27.58882 168 VAL D C 1
ATOM 6125 O O . VAL D 1 168 ? 21.01500 -19.71300 23.49100 1.000 27.09565 168 VAL D O 1
ATOM 6129 N N . THR D 1 169 ? 22.06900 -21.46900 24.43600 1.000 25.49825 169 THR D N 1
ATOM 6130 C CA . THR D 1 169 ? 22.51000 -22.01100 23.15900 1.000 24.03462 169 THR D CA 1
ATOM 6131 C C . THR D 1 169 ? 21.31600 -22.52700 22.36800 1.000 26.64047 169 THR D C 1
ATOM 6132 O O . THR D 1 169 ? 20.47400 -23.25700 22.90000 1.000 28.16370 169 THR D O 1
ATOM 6136 N N . ILE D 1 170 ? 21.23900 -22.14300 21.09600 1.000 26.35350 170 ILE D N 1
ATOM 6137 C CA . ILE D 1 170 ? 20.13800 -22.57700 20.24200 1.000 24.38061 170 ILE D CA 1
ATOM 6138 C C . ILE D 1 170 ? 20.50200 -23.83200 19.45600 1.000 26.14411 170 ILE D C 1
ATOM 6139 O O . ILE D 1 170 ? 19.70000 -24.76400 19.36300 1.000 31.96060 170 ILE D O 1
ATOM 6144 N N . GLY D 1 171 ? 21.69800 -23.89100 18.88400 1.000 27.23399 171 GLY D N 1
ATOM 6145 C CA . GLY D 1 171 ? 22.09800 -25.07300 18.14200 1.000 23.66298 171 GLY D CA 1
ATOM 6146 C C . GLY D 1 171 ? 23.49200 -24.91900 17.57300 1.000 19.75039 171 GLY D C 1
ATOM 6147 O O . GLY D 1 171 ? 24.02000 -23.80900 17.44600 1.000 22.21530 171 GLY D O 1
ATOM 6148 N N . TYR D 1 172 ? 24.07600 -26.06300 17.22700 1.000 24.55970 172 TYR D N 1
ATOM 6149 C CA . TYR D 1 172 ? 25.40400 -26.13400 16.63700 1.000 23.69190 172 TYR D CA 1
ATOM 6150 C C . TYR D 1 172 ? 25.30000 -26.35400 15.13500 1.000 27.30495 172 TYR D C 1
ATOM 6151 O O . TYR D 1 172 ? 24.47800 -27.14900 14.66800 1.000 25.42234 172 TYR D O 1
ATOM 6160 N N . VAL D 1 173 ? 26.14800 -25.65400 14.38400 1.000 26.99200 173 VAL D N 1
ATOM 6161 C CA . VAL D 1 173 ? 26.19200 -25.77100 12.93400 1.000 26.32150 173 VAL D CA 1
ATOM 6162 C C . VAL D 1 173 ? 27.64300 -25.98900 12.53400 1.000 24.02931 173 VAL D C 1
ATOM 6163 O O . VAL D 1 173 ? 28.57300 -25.68600 13.28700 1.000 28.86368 173 VAL D O 1
ATOM 6167 N N . ARG D 1 174 ? 27.83100 -26.53000 11.33200 1.000 24.84105 174 ARG D N 1
ATOM 6168 C CA . ARG D 1 174 ? 29.18100 -26.75100 10.83400 1.000 29.38695 174 ARG D CA 1
ATOM 6169 C C . ARG D 1 174 ? 29.90900 -25.41900 10.71200 1.000 29.85190 174 ARG D C 1
ATOM 6170 O O . ARG D 1 174 ? 29.33000 -24.41000 10.30200 1.000 26.85016 174 ARG D O 1
ATOM 6178 N N . ALA D 1 175 ? 31.19200 -25.42500 11.07600 1.000 30.79427 175 ALA D N 1
ATOM 6179 C CA . ALA D 1 175 ? 31.99300 -24.21000 11.04800 1.000 33.93577 175 ALA D CA 1
ATOM 6180 C C . ALA D 1 175 ? 32.37000 -23.74900 9.64700 1.000 29.58804 175 ALA D C 1
ATOM 6181 O O . ALA D 1 175 ? 32.82700 -22.61200 9.49500 1.000 31.17177 175 ALA D O 1
ATOM 6183 N N . ASP D 1 176 ? 32.20500 -24.61100 8.65000 1.000 33.27749 176 ASP D N 1
ATOM 6184 C CA . ASP D 1 176 ? 32.58700 -24.25900 7.28800 1.000 36.91770 176 ASP D CA 1
ATOM 6185 C C . ASP D 1 176 ? 31.42600 -24.01000 6.33000 1.000 35.35739 176 ASP D C 1
ATOM 6186 O O . ASP D 1 176 ? 31.59900 -24.11300 5.11500 1.000 43.31835 176 ASP D O 1
ATOM 6191 N N . ASP D 1 177 ? 30.24800 -23.68500 6.85300 1.000 33.41625 177 ASP D N 1
ATOM 6192 C CA . ASP D 1 177 ? 29.14400 -23.42300 5.97100 1.000 35.41140 177 ASP D CA 1
ATOM 6193 C C . ASP D 1 177 ? 28.53900 -22.08700 6.36900 1.000 35.48428 177 ASP D C 1
ATOM 6194 O O . ASP D 1 177 ? 27.58500 -22.00300 7.10400 1.000 30.10949 177 ASP D O 1
ATOM 6199 N N . GLU D 1 178 ? 29.17300 -21.04800 5.86300 1.000 28.87923 178 GLU D N 1
ATOM 6200 C CA . GLU D 1 178 ? 28.78900 -19.69000 6.10000 1.000 30.61123 178 GLU D CA 1
ATOM 6201 C C . GLU D 1 178 ? 27.35400 -19.40300 5.79000 1.000 30.74688 178 GLU D C 1
ATOM 6202 O O . GLU D 1 178 ? 26.68400 -18.82800 6.58900 1.000 32.55790 178 GLU D O 1
ATOM 6208 N N . ASP D 1 179 ? 26.89700 -19.81400 4.62500 1.000 30.84550 179 ASP D N 1
ATOM 6209 C CA . ASP D 1 179 ? 25.50500 -19.58700 4.24600 1.000 32.33187 179 ASP D CA 1
ATOM 6210 C C . ASP D 1 179 ? 24.55200 -20.15300 5.29300 1.000 32.07122 179 ASP D C 1
ATOM 6211 O O . ASP D 1 179 ? 23.67700 -19.44500 5.80300 1.000 30.46741 179 ASP D O 1
ATOM 6216 N N . ASN D 1 180 ? 24.71500 -21.43600 5.62900 1.000 31.74692 180 ASN D N 1
ATOM 6217 C CA . ASN D 1 180 ? 23.83800 -22.06200 6.61400 1.000 28.09204 180 ASN D CA 1
ATOM 6218 C C . ASN D 1 180 ? 23.90300 -21.33800 7.95300 1.000 28.22700 180 ASN D C 1
ATOM 6219 O O . ASN D 1 180 ? 22.87300 -21.12000 8.60100 1.000 28.04200 180 ASN D O 1
ATOM 6224 N N . LYS D 1 181 ? 25.10700 -20.95900 8.38400 1.000 24.39942 181 LYS D N 1
ATOM 6225 C CA . LYS D 1 181 ? 25.25500 -20.25000 9.65000 1.000 25.04424 181 LYS D CA 1
ATOM 6226 C C . LYS D 1 181 ? 24.54300 -18.90200 9.61000 1.000 27.77808 181 LYS D C 1
ATOM 6227 O O . LYS D 1 181 ? 23.79400 -18.55300 10.53000 1.000 25.81924 181 LYS D O 1
ATOM 6233 N N . ASN D 1 182 ? 24.75500 -18.13300 8.54000 1.000 23.84193 182 ASN D N 1
ATOM 6234 C CA . ASN D 1 182 ? 24.13600 -16.81400 8.44300 1.000 26.11970 182 ASN D CA 1
ATOM 6235 C C . ASN D 1 182 ? 22.61800 -16.91200 8.37300 1.000 28.22843 182 ASN D C 1
ATOM 6236 O O . ASN D 1 182 ? 21.90900 -16.07600 8.94600 1.000 32.08962 182 ASN D O 1
ATOM 6241 N N . SER D 1 183 ? 22.09700 -17.91900 7.66600 1.000 29.73286 183 SER D N 1
ATOM 6242 C CA . SER D 1 183 ? 20.64900 -18.09600 7.60100 1.000 30.99602 183 SER D CA 1
ATOM 6243 C C . SER D 1 183 ? 20.07600 -18.41300 8.97600 1.000 28.23268 183 SER D C 1
ATOM 6244 O O . SER D 1 183 ? 19.00700 -17.91100 9.34400 1.000 31.01252 183 SER D O 1
ATOM 6247 N N . PHE D 1 184 ? 20.77400 -19.24900 9.74700 1.000 26.47672 184 PHE D N 1
ATOM 6248 C CA . PHE D 1 184 ? 20.34500 -19.55200 11.10900 1.000 24.01793 184 PHE D CA 1
ATOM 6249 C C . PHE D 1 184 ? 20.31700 -18.28800 11.96000 1.000 27.10417 184 PHE D C 1
ATOM 6250 O O . PHE D 1 184 ? 19.31900 -17.99500 12.62900 1.000 26.31225 184 PHE D O 1
ATOM 6258 N N . ILE D 1 185 ? 21.41100 -17.52400 11.94000 1.000 26.73576 185 ILE D N 1
ATOM 6259 C CA . ILE D 1 185 ? 21.50400 -16.31100 12.74900 1.000 23.17844 185 ILE D CA 1
ATOM 6260 C C . ILE D 1 185 ? 20.34500 -15.37300 12.43800 1.000 31.90826 185 ILE D C 1
ATOM 6261 O O . ILE D 1 185 ? 19.67700 -14.85900 13.34300 1.000 29.61792 185 ILE D O 1
ATOM 6266 N N . GLU D 1 186 ? 20.09000 -15.13800 11.15000 1.000 30.20437 186 GLU D N 1
ATOM 6267 C CA . GLU D 1 186 ? 19.01400 -14.23300 10.76000 1.000 35.21602 186 GLU D CA 1
ATOM 6268 C C . GLU D 1 186 ? 17.68000 -14.68200 11.34500 1.000 29.16474 186 GLU D C 1
ATOM 6269 O O . GLU D 1 186 ? 16.92400 -13.87100 11.89200 1.000 37.30272 186 GLU D O 1
ATOM 6275 N N . LEU D 1 187 ? 17.37300 -15.97700 11.23900 1.000 30.72388 187 LEU D N 1
ATOM 6276 C CA . LEU D 1 187 ? 16.10100 -16.47300 11.75500 1.000 31.26676 187 LEU D CA 1
ATOM 6277 C C . LEU D 1 187 ? 16.02000 -16.31800 13.26900 1.000 31.43311 187 LEU D C 1
ATOM 6278 O O . LEU D 1 187 ? 14.97900 -15.92200 13.80600 1.000 27.47507 187 LEU D O 1
ATOM 6283 N N . ALA D 1 188 ? 17.11000 -16.62100 13.97600 1.000 27.77803 188 ALA D N 1
ATOM 6284 C CA . ALA D 1 188 ? 17.09500 -16.49800 15.42900 1.000 29.29489 188 ALA D CA 1
ATOM 6285 C C . ALA D 1 188 ? 16.97400 -15.04500 15.87200 1.000 31.30029 188 ALA D C 1
ATOM 6286 O O . ALA D 1 188 ? 16.39900 -14.76700 16.93100 1.000 31.22458 188 ALA D O 1
ATOM 6288 N N . GLU D 1 189 ? 17.49400 -14.10700 15.07700 1.000 29.64662 189 GLU D N 1
ATOM 6289 C CA . GLU D 1 189 ? 17.46400 -12.70500 15.47500 1.000 31.67525 189 GLU D CA 1
ATOM 6290 C C . GLU D 1 189 ? 16.04500 -12.16600 15.58900 1.000 30.70934 189 GLU D C 1
ATOM 6291 O O . GLU D 1 189 ? 15.83700 -11.13500 16.23700 1.000 35.01586 189 GLU D O 1
ATOM 6297 N N . ALA D 1 190 ? 15.06500 -12.83600 14.98000 1.000 31.92167 190 ALA D N 1
ATOM 6298 C CA . ALA D 1 190 ? 13.68000 -12.40200 15.11500 1.000 34.01524 190 ALA D CA 1
ATOM 6299 C C . ALA D 1 190 ? 13.16700 -12.53700 16.54200 1.000 35.12007 190 ALA D C 1
ATOM 6300 O O . ALA D 1 190 ? 12.13700 -11.94200 16.87600 1.000 39.18303 190 ALA D O 1
ATOM 6302 N N . PHE D 1 191 ? 13.85500 -13.30200 17.38900 1.000 29.95073 191 PHE D N 1
ATOM 6303 C CA . PHE D 1 191 ? 13.43200 -13.51400 18.76600 1.000 33.42121 191 PHE D CA 1
ATOM 6304 C C . PHE D 1 191 ? 14.10300 -12.56400 19.75000 1.000 38.48607 191 PHE D C 1
ATOM 6305 O O . PHE D 1 191 ? 13.82700 -12.64200 20.95100 1.000 33.51326 191 PHE D O 1
ATOM 6313 N N . ARG D 1 192 ? 14.97000 -11.67200 19.27500 1.000 34.54894 192 ARG D N 1
ATOM 6314 C CA . ARG D 1 192 ? 15.60100 -10.70600 20.16300 1.000 33.77757 192 ARG D CA 1
ATOM 6315 C C . ARG D 1 192 ? 14.54500 -9.85300 20.85500 1.000 33.79084 192 ARG D C 1
ATOM 6316 O O . ARG D 1 192 ? 13.56100 -9.43100 20.24300 1.000 31.70353 192 ARG D O 1
ATOM 6324 N N . GLY D 1 193 ? 14.75500 -9.60500 22.14600 1.000 32.19903 193 GLY D N 1
ATOM 6325 C CA . GLY D 1 193 ? 13.81400 -8.86600 22.95900 1.000 31.07070 193 GLY D CA 1
ATOM 6326 C C . GLY D 1 193 ? 12.87100 -9.72700 23.77100 1.000 35.00680 193 GLY D C 1
ATOM 6327 O O . GLY D 1 193 ? 12.19000 -9.20200 24.66000 1.000 44.07958 193 GLY D O 1
ATOM 6328 N N . SER D 1 194 ? 12.81500 -11.02800 23.49600 1.000 31.99919 194 SER D N 1
ATOM 6329 C CA . SER D 1 194 ? 11.90800 -11.91400 24.21000 1.000 34.55532 194 SER D CA 1
ATOM 6330 C C . SER D 1 194 ? 12.36400 -12.11800 25.65100 1.000 31.26120 194 SER D C 1
ATOM 6331 O O . SER D 1 194 ? 13.55900 -12.10400 25.95800 1.000 31.27383 194 SER D O 1
ATOM 6334 N N . LYS D 1 195 ? 11.38900 -12.31100 26.53700 1.000 37.35241 195 LYS D N 1
ATOM 6335 C CA . LYS D 1 195 ? 11.65600 -12.62700 27.93400 1.000 39.81837 195 LYS D CA 1
ATOM 6336 C C . LYS D 1 195 ? 11.75400 -14.13800 28.10700 1.000 35.52601 195 LYS D C 1
ATOM 6337 O O . LYS D 1 195 ? 10.90800 -14.88200 27.60100 1.000 40.67671 195 LYS D O 1
ATOM 6343 N N . ILE D 1 196 ? 12.77900 -14.58100 28.82600 1.000 36.81940 196 ILE D N 1
ATOM 6344 C CA . ILE D 1 196 ? 13.03800 -15.99700 29.06400 1.000 35.92922 196 ILE D CA 1
ATOM 6345 C C . ILE D 1 196 ? 12.78200 -16.27000 30.54100 1.000 42.16093 196 ILE D C 1
ATOM 6346 O O . ILE D 1 196 ? 13.51600 -15.77900 31.40800 1.000 40.81591 196 ILE D O 1
ATOM 6351 N N . LYS D 1 197 ? 11.74600 -17.05200 30.83400 1.000 31.14960 197 LYS D N 1
ATOM 6352 C CA . LYS D 1 197 ? 11.41600 -17.38200 32.21400 1.000 31.75477 197 LYS D CA 1
ATOM 6353 C C . LYS D 1 197 ? 12.26900 -18.54300 32.71100 1.000 39.84547 197 LYS D C 1
ATOM 6354 O O . LYS D 1 197 ? 12.50700 -19.51500 31.98900 1.000 33.05803 197 LYS D O 1
ATOM 6360 N N . VAL D 1 198 ? 12.72700 -18.43400 33.95500 1.000 35.57873 198 VAL D N 1
ATOM 6361 C CA . VAL D 1 198 ? 13.52000 -19.47800 34.59300 1.000 36.64111 198 VAL D CA 1
ATOM 6362 C C . VAL D 1 198 ? 12.58100 -20.47500 35.25600 1.000 34.96518 198 VAL D C 1
ATOM 6363 O O . VAL D 1 198 ? 11.61300 -20.09300 35.92400 1.000 29.85038 198 VAL D O 1
ATOM 6367 N N . ILE D 1 199 ? 12.86400 -21.76000 35.06700 1.000 33.03838 199 ILE D N 1
ATOM 6368 C CA . ILE D 1 199 ? 12.03100 -22.82900 35.60200 1.000 35.66277 199 ILE D CA 1
ATOM 6369 C C . ILE D 1 199 ? 12.60100 -23.39400 36.89600 1.000 43.15934 199 ILE D C 1
ATOM 6370 O O . ILE D 1 199 ? 11.85500 -23.68100 37.83300 1.000 37.93038 199 ILE D O 1
ATOM 6375 N N . GLY D 1 200 ? 13.91300 -23.56200 36.95600 1.000 37.39440 200 GLY D N 1
ATOM 6376 C CA . GLY D 1 200 ? 14.55000 -24.15300 38.11300 1.000 36.89201 200 GLY D CA 1
ATOM 6377 C C . GLY D 1 200 ? 15.96000 -24.58600 37.76300 1.000 34.95303 200 GLY D C 1
ATOM 6378 O O . GLY D 1 200 ? 16.48300 -24.26300 36.69700 1.000 29.47224 200 GLY D O 1
ATOM 6379 N N . TRP D 1 201 ? 16.56500 -25.32100 38.69100 1.000 34.80008 201 TRP D N 1
ATOM 6380 C CA . TRP D 1 201 ? 17.90200 -25.84200 38.45800 1.000 34.00635 201 TRP D CA 1
ATOM 6381 C C . TRP D 1 201 ? 17.88000 -26.92300 37.38300 1.000 39.04106 201 TRP D C 1
ATOM 6382 O O . TRP D 1 201 ? 16.91900 -27.68700 37.25600 1.000 40.82953 201 TRP D O 1
ATOM 6393 N N . CYS D 1 202 ? 18.95600 -26.98000 36.60300 1.000 32.90158 202 CYS D N 1
ATOM 6394 C CA . CYS D 1 202 ? 19.15000 -28.09200 35.68500 1.000 33.26990 202 CYS D CA 1
ATOM 6395 C C . CYS D 1 202 ? 19.42400 -29.37200 36.46400 1.000 38.56712 202 CYS D C 1
ATOM 6396 O O . CYS D 1 202 ? 20.04300 -29.35700 37.53100 1.000 34.88160 202 CYS D O 1
ATOM 6399 N N . GLU D 1 203 ? 18.95700 -30.49000 35.91900 1.000 40.05876 203 GLU D N 1
ATOM 6400 C CA . GLU D 1 203 ? 19.09500 -31.77100 36.60100 1.000 39.95805 203 GLU D CA 1
ATOM 6401 C C . GLU D 1 203 ? 19.71700 -32.82400 35.69300 1.000 45.26428 203 GLU D C 1
ATOM 6402 O O . GLU D 1 203 ? 19.78100 -32.65400 34.47600 1.000 45.79142 203 GLU D O 1
#

B-factor: mean 36.91, std 11.21, range [17.95, 98.75]

InterPro domains:
  IPR009097 Cyclic phosphodiesterase [SSF55144] (69-176)

Sequence (808 aa):
SATTIQKELENIVVKERQNKKDTILMGLKVEVPWNYCDWASISFYDVRLESGILDMESIAVKYMTGCDIPPHVTLGITNKDQEANFQRFKELTRNIDLTSLSFTCKEVICFPQSRASKELGANGRAVVMKLEASDDVKALRNVLFNVVPTPRDIFGPVLSDPVWCPHVTIGYVRADDEDNKNSFIELAEAFRGSKIKVIGWCETTIQKELENIVVKERQNKKDTILMGLKVEVPWNYCDWASISFYDVRLESGILDMESIAVKYMTGCDIPPHVTLGITNKDQEANFQRFKELTRNIDLTSLSFTCKEVICFPQSRASKELGANGRAVVMKLEASDDVKALRNVLFNVVPTPRDIFGPVLSDPVWCPHVTIGYVRADDEDNKNSFIELAEAFRGSKIKVIGWCETTIQKELENIVVKERQNKKDTILMGLKVEVPWNYCDWASISFYDVRLESGILDMESIAVKYMTGCDIPPHVTLGITNKDQEANFQRFKELTRNIDLTSLSFTCKEVICFPQSRASKELGANGRAVVMKLEASDDVKALRNVLFNVVPTPRDIFGPVLSDPVWCPHVTIGYVRADDEDNKNSFIELAEAFRGSKIKVIGWCESATTIQKELENIVVKERQNKKDTILMGLKVEVPWNYCDWASISFYDVRLESGILDMESIAVKYMTGCDIPPHVTLGITNKDQEANFQRFKELTRNIDLTSLSFTCKEVICFPQSRASKELGANGRAVVMKLEASDDVKALRNVLFNVVPTPRDIFGPVLSDPVWCPHVTIGYVRADDEDNKNSFIELAEAFRGSKIKVIGWCE